Protein AF-A0A3B9PRB0-F1 (afdb_monomer)

pLDDT: mean 86.38, std 9.78, range [28.3, 97.81]

Foldseek 3Di:
DPDPDDLPVLCVLVLLLLLLLLLLLLLLLQLLLVLLCQPPNLVSSLVSNLLLLLLLLVLLLQCLLVLLLCLQADWLLVLLLVLLVLLLVLLVQLLVCLVVVHSVSNSVSSSSSSNSVSNNVNSSLVVLCQRNNDVCSVVNVVSSVLSSLVSNLNSLQCSLVQQLVVVVPDPSSVSSNVSSVVSSVSSVVSSVSSPSNDTGDRHDNDDDDPCSSVVLVVLLVVQCPPPQQNVLLVLLLCLLLLVLLVLSLLLQVLSVVDDPGRCSSNLSSLLSNLLSLLLSQLLVVLCVLQVLEQQQLLQLVLLVQLLVLLVQCLPDDSPDPSNSVSSSSNSNSSNSNNVSSVVSNQVVDDPVCNVSSVSSSVSSSSVSNNVSSVVSCCCCVVVVDHSSVSSVVSSVVSVVCSVVVCVVCVLSNVVSVLSVVCVQQEDEAEAPLVQPDPWAFEEEEEAAFFPCVVVSVCNHHRALEEEEDAVVLCVDPVSVVVCVSSVYHYAYPVDRVVSLVVLLVCRLVGHYYYDNQLPDHAQWLDGWQGHCSSLVSCVSSQHWYKQKYKPQSQVALGGCQLNDHNPDDAPDGSRYIYMYIFHTDGSVPDDSQVSSLRNLVSLLVVLLVVCPALVVLLVVLVCLLVVDQADWLEAEPVRDTDGSVNLQDDPDLPPDDPPSSVLSVLVVCCNPPRRPRRPLLSSLLVLCVSTNQLSDQKEKEDDDDPLLCSLCPPRVSSRSVWHWYADPNGIIMTDDPPPPDDYHYWAADADPFARGFAIQGDDDPPDDPLNHQHDPQFRGAGTTSWGWDADPNWIWIDHNGPIDTDRQWDADSGHTTHGPPD

Radius of gyration: 35.29 Å; Cα contacts (8 Å, |Δi|>4): 1413; chains: 1; bounding box: 82×64×98 Å

Mean predicted aligned error: 11.45 Å

Secondary structure (DSSP, 8-state):
----S-TTGGGHHHHHHHHHHHHHHHHHHHHHHHHHHHHH-HHHHHHHHHHHHHHHHHHHHHHHHHHHHHHHHS-HHHHHHHHHHHHHHHHHHHHHHHHTT-HHHHHHHHHHHHHHHHHHHHHHHHHHHHHH-HHHHHHHHHHHHHHHHHHHHHHHHHHHHHHHHHHTTS-HHHHHHHHHHHHHHHHHHHHHHHTTSPP------PPP-TTHHHHHHHHHHHHHH-TTTHHHHHHHHHHHHHHHHHHHHHHHHHHHHS-SSTTHHHHHHHHHHHHHHHHHHHHHHHHHHTTTS--TTHHHHHHHHHHHHHHHHHHS-TTSHHHHHHHHHHHHHHHHHHHHHHHHHHHSS-TTTHHHHHHHHHHHHHHHHHHHHHHHHIIIIIH---HHHHHHHHHHHHHHHHHHHHHHTHHHHHHHHHHHHHHHHEEEEEE-GGGS-SSS--EEEE---BTTHHHHHHHHSSS--EEEEEGGGGGSHHHHHHHHHHTPEEE-TT-HHHHHHHHHHHHHTT--EEEETTSS--SSSS--PPPTHHHHHHHHHTPPEEEEEEES-TTSTTB-GGG-SS-SPPSSSSEEEEEEE-PPBPTTT--HHHHHHHHHHHHHHHHHHHH--HHHHHHHHHHHHTT--SSEEEE-TT--EEETTGGG-TT-TTSS-TTHHHHHHHHHHHHHSHHHHSHHHHHHHHHHTTSSGGG-S-EEEPP--HHHHHHHTTHHHHHH---EEE-TTS-EEE--S-TTSPPEEE-EEEETTTEEEEE-PPPPTT--GGG-S--TTEEEEEPTT-EEEEETTEEEEE-SSS-EE-TTEEE-TTSEEEETT-

Nearest PDB structures (foldseek):
  8jhr-assembly1_A  TM=6.897E-01  e=4.314E-07  Homo sapiens
  7dla-assembly1_A  TM=7.027E-01  e=2.804E-06  Escherichia coli K-12
  7xq0-assembly1_A  TM=6.246E-01  e=1.168E-06  Homo sapiens
  7xtk-assembly1_A  TM=6.189E-01  e=3.561E-06  Homo sapiens
  4ja4-assembly1_A  TM=6.478E-01  e=1.617E-05  Escherichia coli K-12

Structure (mmCIF, N/CA/C/O backbone):
data_AF-A0A3B9PRB0-F1
#
_entry.id   AF-A0A3B9PRB0-F1
#
loop_
_atom_site.group_PDB
_atom_site.id
_atom_site.type_symbol
_atom_site.label_atom_id
_atom_site.label_alt_id
_atom_site.label_comp_id
_atom_site.label_asym_id
_atom_site.label_entity_id
_atom_site.label_seq_id
_atom_site.pdbx_PDB_ins_code
_atom_site.Cartn_x
_atom_site.Cartn_y
_atom_site.Cartn_z
_atom_site.occupancy
_atom_site.B_iso_or_equiv
_atom_site.auth_seq_id
_atom_site.auth_comp_id
_atom_site.auth_asym_id
_atom_site.auth_atom_id
_atom_site.pdbx_PDB_model_num
ATOM 1 N N . MET A 1 1 ? 24.143 -9.683 25.381 1.00 34.53 1 MET A N 1
ATOM 2 C CA . MET A 1 1 ? 23.170 -8.757 24.753 1.00 34.53 1 MET A CA 1
ATOM 3 C C . MET A 1 1 ? 23.879 -7.476 24.304 1.00 34.53 1 MET A C 1
ATOM 5 O O . MET A 1 1 ? 23.751 -6.448 24.950 1.00 34.53 1 MET A O 1
ATOM 9 N N . ILE A 1 2 ? 24.644 -7.521 23.209 1.00 28.30 2 ILE A N 1
ATOM 10 C CA . ILE A 1 2 ? 25.268 -6.332 22.604 1.00 28.30 2 ILE A CA 1
ATOM 11 C C . ILE A 1 2 ? 24.916 -6.351 21.106 1.00 28.30 2 ILE A C 1
ATOM 13 O O . ILE A 1 2 ? 25.123 -7.354 20.431 1.00 28.30 2 ILE A O 1
ATOM 17 N N . CYS A 1 3 ? 24.325 -5.253 20.624 1.00 32.78 3 CYS A N 1
ATOM 18 C CA . CYS A 1 3 ? 24.044 -4.915 19.220 1.00 32.78 3 CYS A CA 1
ATOM 19 C C . CYS A 1 3 ? 23.093 -5.812 18.390 1.00 32.78 3 CYS A C 1
ATOM 21 O O . CYS A 1 3 ? 23.468 -6.368 17.361 1.00 32.78 3 CYS A O 1
ATOM 23 N N . GLN A 1 4 ? 21.795 -5.807 18.723 1.00 41.81 4 GLN A N 1
ATOM 24 C CA . GLN A 1 4 ? 20.708 -6.088 17.758 1.00 41.81 4 GLN A CA 1
ATOM 25 C C . GLN A 1 4 ? 20.140 -4.815 17.085 1.00 41.81 4 GLN A C 1
ATOM 27 O O . GLN A 1 4 ? 19.097 -4.872 16.432 1.00 41.81 4 GLN A O 1
ATOM 32 N N . LYS A 1 5 ? 20.793 -3.652 17.235 1.00 45.88 5 LYS A N 1
ATOM 33 C CA . LYS A 1 5 ? 20.140 -2.355 16.995 1.00 45.88 5 LYS A CA 1
ATOM 34 C C . LYS A 1 5 ? 20.046 -1.857 15.548 1.00 45.88 5 LYS A C 1
ATOM 36 O O . LYS A 1 5 ? 19.224 -0.979 15.331 1.00 45.88 5 LYS A O 1
ATOM 41 N N . ASP A 1 6 ? 20.713 -2.441 14.545 1.00 58.91 6 ASP A N 1
ATOM 42 C CA . ASP A 1 6 ? 20.323 -2.147 13.153 1.00 58.91 6 ASP A CA 1
ATOM 43 C C . ASP A 1 6 ? 20.705 -3.228 12.122 1.00 58.91 6 ASP A C 1
ATOM 45 O O . ASP A 1 6 ? 21.776 -3.217 11.515 1.00 58.91 6 ASP A O 1
ATOM 49 N N . LYS A 1 7 ? 19.804 -4.196 11.896 1.00 70.44 7 LYS A N 1
ATOM 50 C CA . LYS A 1 7 ? 19.939 -5.166 10.789 1.00 70.44 7 LYS A CA 1
ATOM 51 C C . LYS A 1 7 ? 19.754 -4.515 9.408 1.00 70.44 7 LYS A C 1
ATOM 53 O O . LYS A 1 7 ? 20.190 -5.095 8.420 1.00 70.44 7 LYS A O 1
ATOM 58 N N . PHE A 1 8 ? 19.109 -3.346 9.323 1.00 78.19 8 PHE A N 1
ATOM 59 C CA . PHE A 1 8 ? 18.797 -2.683 8.054 1.00 78.19 8 PHE A CA 1
ATOM 60 C C . PHE A 1 8 ? 19.975 -1.834 7.555 1.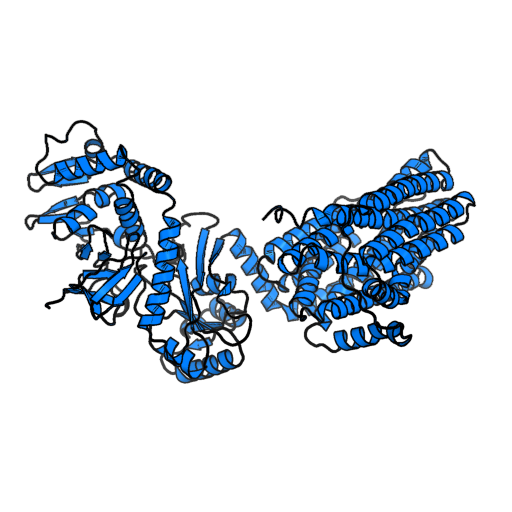00 78.19 8 PHE A C 1
ATOM 62 O O . PHE A 1 8 ? 20.275 -1.852 6.367 1.00 78.19 8 PHE A O 1
ATOM 69 N N . GLY A 1 9 ? 20.733 -1.194 8.449 1.00 81.75 9 GLY A N 1
ATOM 70 C CA . GLY A 1 9 ? 21.972 -0.494 8.073 1.00 81.75 9 GLY A CA 1
ATOM 71 C C . GLY A 1 9 ? 22.983 -1.381 7.322 1.00 81.75 9 GLY A C 1
ATOM 72 O O . GLY A 1 9 ? 23.705 -0.912 6.447 1.00 81.75 9 GLY A O 1
ATOM 73 N N . ARG A 1 10 ? 22.972 -2.698 7.574 1.00 86.00 10 ARG A N 1
ATOM 74 C CA . ARG A 1 10 ? 23.874 -3.673 6.930 1.00 86.00 10 ARG A CA 1
ATOM 75 C C . ARG A 1 10 ? 23.608 -3.915 5.440 1.00 86.00 10 ARG A C 1
ATOM 77 O O . ARG A 1 10 ? 24.475 -4.477 4.780 1.00 86.00 10 ARG A O 1
ATOM 84 N N . ILE A 1 11 ? 22.439 -3.531 4.914 1.00 89.75 11 ILE A N 1
ATOM 85 C CA . ILE A 1 11 ? 22.132 -3.661 3.477 1.00 89.75 11 ILE A CA 1
ATOM 86 C C . ILE A 1 11 ? 22.432 -2.388 2.679 1.00 89.75 11 ILE A C 1
ATOM 88 O O . ILE A 1 11 ? 22.443 -2.445 1.455 1.00 89.75 11 ILE A O 1
ATOM 92 N N . VAL A 1 12 ? 22.712 -1.255 3.334 1.00 91.88 12 VAL A N 1
ATOM 93 C CA . VAL A 1 12 ? 22.995 0.031 2.666 1.00 91.88 12 VAL A CA 1
ATOM 94 C C . VAL A 1 12 ? 24.123 -0.061 1.627 1.00 91.88 12 VAL A C 1
ATOM 96 O O . VAL A 1 12 ? 23.914 0.430 0.518 1.00 91.88 12 VAL A O 1
ATOM 99 N N . PRO A 1 13 ? 25.266 -0.728 1.893 1.00 92.88 13 PRO A N 1
ATOM 100 C CA . PRO A 1 13 ? 26.340 -0.819 0.903 1.00 92.88 13 PRO A CA 1
ATOM 101 C C . PRO A 1 13 ? 25.896 -1.542 -0.379 1.00 92.88 13 PRO A C 1
ATOM 103 O O . PRO A 1 13 ? 26.167 -1.085 -1.487 1.00 92.88 13 PRO A O 1
ATOM 106 N N . LEU A 1 14 ? 25.112 -2.616 -0.238 1.00 92.62 14 LEU A N 1
ATOM 107 C CA . LEU A 1 14 ? 24.511 -3.333 -1.364 1.00 92.62 14 LEU A CA 1
ATOM 108 C C . LEU A 1 14 ? 23.508 -2.462 -2.135 1.00 92.62 14 LEU A C 1
ATOM 110 O O . LEU A 1 14 ? 23.500 -2.476 -3.365 1.00 92.62 14 LEU A O 1
ATOM 114 N N . LEU A 1 15 ? 22.658 -1.716 -1.420 1.00 93.38 15 LEU A N 1
ATOM 115 C CA . LEU A 1 15 ? 21.678 -0.812 -2.027 1.00 93.38 15 LEU A CA 1
ATOM 116 C C . LEU A 1 15 ? 22.358 0.295 -2.842 1.00 93.38 15 LEU A C 1
ATOM 118 O O . LEU A 1 15 ? 21.872 0.631 -3.918 1.00 93.38 15 LEU A O 1
ATOM 122 N N . LEU A 1 16 ? 23.484 0.835 -2.374 1.00 94.31 16 LEU A N 1
ATOM 123 C CA . LEU A 1 16 ? 24.263 1.827 -3.117 1.00 94.31 16 LEU A CA 1
ATOM 124 C C . LEU A 1 16 ? 24.934 1.205 -4.347 1.00 94.31 16 LEU A C 1
ATOM 126 O O . LEU A 1 16 ? 24.736 1.693 -5.459 1.00 94.31 16 LEU A O 1
ATOM 130 N N . ALA A 1 17 ? 25.649 0.090 -4.171 1.00 94.31 17 ALA A N 1
ATOM 131 C CA . ALA A 1 17 ? 26.361 -0.584 -5.256 1.00 94.31 17 ALA A CA 1
ATOM 132 C C . ALA A 1 17 ? 25.423 -0.980 -6.412 1.00 94.31 17 ALA A C 1
ATOM 134 O O . ALA A 1 17 ? 25.687 -0.697 -7.579 1.00 94.31 17 ALA A O 1
ATOM 135 N N . GLN A 1 18 ? 24.263 -1.564 -6.105 1.00 92.81 18 GLN A N 1
ATOM 136 C CA . GLN A 1 18 ? 23.309 -1.965 -7.143 1.00 92.81 18 GLN A CA 1
ATOM 137 C C . GLN A 1 18 ? 22.649 -0.773 -7.857 1.00 92.81 18 GLN A C 1
ATOM 139 O O . GLN A 1 18 ? 22.254 -0.903 -9.012 1.00 92.81 18 GLN A O 1
ATOM 144 N N . THR A 1 19 ? 22.537 0.379 -7.188 1.00 95.19 19 THR A N 1
ATOM 145 C CA . THR A 1 19 ? 21.995 1.612 -7.780 1.00 95.19 19 THR A CA 1
ATOM 146 C C . THR A 1 19 ? 22.978 2.200 -8.781 1.00 95.19 19 THR A C 1
ATOM 148 O O . THR A 1 19 ? 22.584 2.520 -9.898 1.00 95.19 19 THR A O 1
ATOM 151 N N . LEU A 1 20 ? 24.264 2.262 -8.415 1.00 95.38 20 LEU A N 1
ATOM 152 C CA . LEU A 1 20 ? 25.345 2.647 -9.327 1.00 95.38 20 LEU A CA 1
ATOM 153 C C . LEU A 1 20 ? 25.470 1.667 -10.500 1.00 95.38 20 LEU A C 1
ATOM 155 O O . LEU A 1 20 ? 25.649 2.085 -11.638 1.00 95.38 20 LEU A O 1
ATOM 159 N N . GLY A 1 21 ? 25.306 0.367 -10.238 1.00 92.88 21 GLY A N 1
ATOM 160 C CA . GLY A 1 21 ? 25.281 -0.652 -11.285 1.00 92.88 21 GLY A CA 1
ATOM 161 C C . GLY A 1 21 ? 24.167 -0.398 -12.306 1.00 92.88 21 GLY A C 1
ATOM 162 O O . GLY A 1 21 ? 24.440 -0.299 -13.496 1.00 92.88 21 GLY A O 1
ATOM 163 N N . ALA A 1 22 ? 22.931 -0.201 -11.833 1.00 92.69 22 ALA A N 1
ATOM 164 C CA . ALA A 1 22 ? 21.788 0.111 -12.691 1.00 92.69 22 ALA A CA 1
ATOM 165 C C . ALA A 1 22 ? 21.946 1.447 -13.441 1.00 92.69 22 ALA A C 1
ATOM 167 O O . ALA A 1 22 ? 21.516 1.557 -14.589 1.00 92.69 22 ALA A O 1
ATOM 168 N N . PHE A 1 23 ? 22.573 2.445 -12.811 1.00 95.38 23 PHE A N 1
ATOM 169 C CA . PHE A 1 23 ? 22.914 3.717 -13.445 1.00 95.38 23 PHE A CA 1
ATOM 170 C C . PHE A 1 23 ? 23.847 3.517 -14.640 1.00 95.38 23 PHE A C 1
ATOM 172 O O . PHE A 1 23 ? 23.539 3.980 -15.735 1.00 95.38 23 PHE A O 1
ATOM 179 N N . ASN A 1 24 ? 24.946 2.785 -14.453 1.00 95.12 24 ASN A N 1
ATOM 180 C CA . ASN A 1 24 ? 25.941 2.566 -15.502 1.00 95.12 24 ASN A CA 1
ATOM 181 C C . ASN A 1 24 ? 25.345 1.850 -16.720 1.00 95.12 24 ASN A C 1
ATOM 183 O O . ASN A 1 24 ? 25.541 2.299 -17.847 1.00 95.12 24 ASN A O 1
ATOM 187 N N . ASP A 1 25 ? 24.572 0.784 -16.495 1.00 91.31 25 ASP A N 1
ATOM 188 C CA . ASP A 1 25 ? 23.936 0.015 -17.570 1.00 91.31 25 ASP A CA 1
ATOM 189 C C . ASP A 1 25 ? 23.034 0.906 -18.438 1.00 91.31 25 ASP A C 1
ATOM 191 O O . ASP A 1 25 ? 23.064 0.841 -19.669 1.00 91.31 25 ASP A O 1
ATOM 195 N N . ASN A 1 26 ? 22.259 1.789 -17.802 1.00 91.88 26 ASN A N 1
ATOM 196 C CA . ASN A 1 26 ? 21.325 2.660 -18.511 1.00 91.88 26 ASN A CA 1
ATOM 197 C C . ASN A 1 26 ? 21.993 3.895 -19.115 1.00 91.88 26 ASN A C 1
ATOM 199 O O . ASN A 1 26 ? 21.524 4.374 -20.143 1.00 91.88 26 ASN A O 1
ATOM 203 N N . ALA A 1 27 ? 23.104 4.368 -18.548 1.00 94.75 27 ALA A N 1
ATOM 204 C CA . ALA A 1 27 ? 23.912 5.415 -19.161 1.00 94.75 27 ALA A CA 1
ATOM 205 C C . ALA A 1 27 ? 24.506 4.945 -20.495 1.00 94.75 27 ALA A C 1
ATOM 207 O O . ALA A 1 27 ? 24.371 5.650 -21.494 1.00 94.75 27 ALA A O 1
ATOM 208 N N . VAL A 1 28 ? 25.076 3.729 -20.546 1.00 94.25 28 VAL A N 1
ATOM 209 C CA . VAL A 1 28 ? 25.581 3.145 -21.805 1.00 94.25 28 VAL A CA 1
ATOM 210 C C . VAL A 1 28 ? 24.458 2.958 -22.815 1.00 94.25 28 VAL A C 1
ATOM 212 O O . VAL A 1 28 ? 24.592 3.359 -23.971 1.00 94.25 28 VAL A O 1
ATOM 215 N N . LYS A 1 29 ? 23.326 2.400 -22.369 1.00 91.69 29 LYS A N 1
ATOM 216 C CA . LYS A 1 29 ? 22.148 2.216 -23.222 1.00 91.69 29 LYS A CA 1
ATOM 217 C C . LYS A 1 29 ? 21.666 3.535 -23.836 1.00 91.69 29 LYS A C 1
ATOM 219 O O . LYS A 1 29 ? 21.218 3.541 -24.975 1.00 91.69 29 LYS A O 1
ATOM 224 N N . ALA A 1 30 ? 21.765 4.630 -23.089 1.00 91.31 30 ALA A N 1
ATOM 225 C CA . ALA A 1 30 ? 21.296 5.939 -23.505 1.00 91.31 30 ALA A CA 1
ATOM 226 C C . ALA A 1 30 ? 22.215 6.631 -24.527 1.00 91.31 30 ALA A C 1
ATOM 228 O O . ALA A 1 30 ? 21.728 7.158 -25.529 1.00 91.31 30 ALA A O 1
ATOM 229 N N . PHE A 1 31 ? 23.535 6.646 -24.322 1.00 92.56 31 PHE A N 1
ATOM 230 C CA . PHE A 1 31 ? 24.411 7.395 -25.233 1.00 92.56 31 PHE A CA 1
ATOM 231 C C . PHE A 1 31 ? 24.732 6.640 -26.534 1.00 92.56 31 PHE A C 1
ATOM 233 O O . PHE A 1 31 ? 24.989 7.286 -27.546 1.00 92.56 31 PHE A O 1
ATOM 240 N N . LEU A 1 32 ? 24.713 5.297 -26.550 1.00 92.31 32 LEU A N 1
ATOM 241 C CA . LEU A 1 32 ? 25.085 4.512 -27.741 1.00 92.31 32 LEU A CA 1
ATOM 242 C C . LEU A 1 32 ? 24.214 4.807 -28.982 1.00 92.31 32 LEU A C 1
ATOM 244 O O . LEU A 1 32 ? 24.788 5.002 -30.055 1.00 92.31 32 LEU A O 1
ATOM 248 N N . PRO A 1 33 ? 22.871 4.891 -28.887 1.00 90.44 33 PRO A N 1
ATOM 249 C CA . PRO A 1 33 ? 22.036 5.287 -30.021 1.00 90.44 33 PRO A CA 1
ATOM 250 C C . PRO A 1 33 ? 22.339 6.700 -30.516 1.00 90.44 33 PRO A C 1
ATOM 252 O O . PRO A 1 33 ? 22.387 6.927 -31.720 1.00 90.44 33 PRO A O 1
ATOM 255 N N . VAL A 1 34 ? 22.588 7.643 -29.602 1.00 88.75 34 VAL A N 1
ATOM 256 C CA . VAL A 1 34 ? 22.885 9.041 -29.954 1.00 88.75 34 VAL A CA 1
ATOM 257 C C . VAL A 1 34 ? 24.247 9.150 -30.646 1.00 88.75 34 VAL A C 1
ATOM 259 O O . VAL A 1 34 ? 24.384 9.863 -31.637 1.00 88.75 34 VAL A O 1
ATOM 262 N N . LEU A 1 35 ? 25.238 8.378 -30.191 1.00 91.44 35 LEU A N 1
ATOM 263 C CA . LEU A 1 35 ? 26.534 8.244 -30.854 1.00 91.44 35 LEU A CA 1
ATOM 264 C C . LEU A 1 35 ? 26.391 7.698 -32.279 1.00 91.44 35 LEU A C 1
ATOM 266 O O . LEU A 1 35 ? 27.028 8.212 -33.198 1.00 91.44 35 LEU A O 1
ATOM 270 N N . ALA A 1 36 ? 25.552 6.678 -32.469 1.00 89.75 36 ALA A N 1
ATOM 271 C CA . ALA A 1 36 ? 25.268 6.141 -33.794 1.00 89.75 36 ALA A CA 1
ATOM 272 C C . ALA A 1 36 ? 24.604 7.195 -34.688 1.00 89.75 36 ALA A C 1
ATOM 274 O O . ALA A 1 36 ? 25.077 7.436 -35.796 1.00 89.75 36 ALA A O 1
ATOM 275 N N . ALA A 1 37 ? 23.595 7.897 -34.160 1.00 86.69 37 ALA A N 1
ATOM 276 C CA . ALA A 1 37 ? 22.911 8.991 -34.844 1.00 86.69 37 ALA A CA 1
ATOM 277 C C . ALA A 1 37 ? 23.883 10.064 -35.349 1.00 86.69 37 ALA A C 1
ATOM 279 O O . ALA A 1 37 ? 23.753 10.538 -36.477 1.00 86.69 37 ALA A O 1
ATOM 280 N N . PHE A 1 38 ? 24.860 10.426 -34.513 1.00 86.50 38 PHE A N 1
ATOM 281 C CA . PHE A 1 38 ? 25.839 11.469 -34.803 1.00 86.50 38 PHE A CA 1
ATOM 282 C C . PHE A 1 38 ? 26.753 11.123 -35.989 1.00 86.50 38 PHE A C 1
ATOM 284 O O . PHE A 1 38 ? 27.056 12.000 -36.792 1.00 86.50 38 PHE A O 1
ATOM 291 N N . TYR A 1 39 ? 27.184 9.863 -36.123 1.00 87.31 39 TYR A N 1
ATOM 292 C CA . TYR A 1 39 ? 28.124 9.448 -37.177 1.00 87.31 39 TYR A CA 1
ATOM 293 C C . TYR A 1 39 ? 27.464 8.827 -38.409 1.00 87.31 39 TYR A C 1
ATOM 295 O O . TYR A 1 39 ? 27.972 8.987 -39.516 1.00 87.31 39 TYR A O 1
ATOM 303 N N . PHE A 1 40 ? 26.363 8.101 -38.226 1.00 86.69 40 PHE A N 1
ATOM 304 C CA . PHE A 1 40 ? 25.744 7.280 -39.270 1.00 86.69 40 PHE A CA 1
ATOM 305 C C . PHE A 1 40 ? 24.298 7.702 -39.578 1.00 86.69 40 PHE A C 1
ATOM 307 O O . PHE A 1 40 ? 23.609 7.040 -40.351 1.00 86.69 40 PHE A O 1
ATOM 314 N N . GLY A 1 41 ? 23.830 8.812 -38.998 1.00 82.88 41 GLY A N 1
ATOM 315 C CA . GLY A 1 41 ? 22.511 9.385 -39.260 1.00 82.88 41 GLY A CA 1
ATOM 316 C C . GLY A 1 41 ? 21.375 8.724 -38.475 1.00 82.88 41 GLY A C 1
ATOM 317 O O . GLY A 1 41 ? 21.551 7.713 -37.793 1.00 82.88 41 GLY A O 1
ATOM 318 N N . LYS A 1 42 ? 20.176 9.311 -38.571 1.00 77.12 42 LYS A N 1
ATOM 319 C CA . LYS A 1 42 ? 19.007 8.947 -37.746 1.00 77.12 42 LYS A CA 1
ATOM 320 C C . LYS A 1 42 ? 18.572 7.484 -37.890 1.00 77.12 42 LYS A C 1
ATOM 322 O O . LYS A 1 42 ? 18.194 6.877 -36.900 1.00 77.12 42 LYS A O 1
ATOM 327 N N . GLU A 1 43 ? 18.682 6.885 -39.073 1.00 79.38 43 GLU A N 1
ATOM 328 C CA . GLU A 1 43 ? 18.298 5.475 -39.269 1.00 79.38 43 GLU A CA 1
ATOM 329 C C . GLU A 1 43 ? 19.142 4.511 -38.420 1.00 79.38 43 GLU A C 1
ATOM 331 O O . GLU A 1 43 ? 18.631 3.543 -37.854 1.00 79.38 43 GLU A O 1
ATOM 336 N N . SER A 1 44 ? 20.435 4.807 -38.267 1.00 84.31 44 SER A N 1
ATOM 337 C CA . SER A 1 44 ? 21.334 4.008 -37.432 1.00 84.31 44 SER A CA 1
ATOM 338 C C . SER A 1 44 ? 21.017 4.122 -35.935 1.00 84.31 44 SER A C 1
ATOM 340 O O . SER A 1 44 ? 21.241 3.171 -35.187 1.00 84.31 44 SER A O 1
ATOM 342 N N . MET A 1 45 ? 20.457 5.255 -35.494 1.00 86.38 45 MET A N 1
ATOM 343 C CA . MET A 1 45 ? 20.044 5.488 -34.108 1.00 86.38 45 MET A CA 1
ATOM 344 C C . MET A 1 45 ? 18.994 4.470 -33.683 1.00 86.38 45 MET A C 1
ATOM 346 O O . MET A 1 45 ? 19.144 3.825 -32.645 1.00 86.38 45 MET A O 1
ATOM 350 N N . ASP A 1 46 ? 17.966 4.289 -34.511 1.00 86.12 46 ASP A N 1
ATOM 351 C CA . ASP A 1 46 ? 16.876 3.359 -34.239 1.00 86.12 46 ASP A CA 1
ATOM 352 C C . ASP A 1 46 ? 17.377 1.916 -34.228 1.00 86.12 46 ASP A C 1
ATOM 354 O O . ASP A 1 46 ? 17.097 1.179 -33.282 1.00 86.12 46 ASP A O 1
ATOM 358 N N . GLN A 1 47 ? 18.196 1.528 -35.209 1.00 90.12 47 GLN A N 1
ATOM 359 C CA . GLN A 1 47 ? 18.791 0.189 -35.249 1.00 90.12 47 GLN A CA 1
ATOM 360 C C . GLN A 1 47 ? 19.632 -0.098 -34.000 1.00 90.12 47 GLN A C 1
ATOM 362 O O . GLN A 1 47 ? 19.508 -1.159 -33.387 1.00 90.12 47 GLN A O 1
ATOM 367 N N . ILE A 1 48 ? 20.472 0.847 -33.578 1.00 91.50 48 ILE A N 1
ATOM 368 C CA . ILE A 1 48 ? 21.331 0.674 -32.403 1.00 91.50 48 ILE A CA 1
ATOM 369 C C . ILE A 1 48 ? 20.517 0.684 -31.113 1.00 91.50 48 ILE A C 1
ATOM 371 O O . ILE A 1 48 ? 20.803 -0.105 -30.215 1.00 91.50 48 ILE A O 1
ATOM 375 N N . ASN A 1 49 ? 19.461 1.491 -31.030 1.00 91.00 49 ASN A N 1
ATOM 376 C CA . ASN A 1 49 ? 18.531 1.479 -29.904 1.00 91.00 49 ASN A CA 1
ATOM 377 C C . ASN A 1 49 ? 17.774 0.143 -29.782 1.00 91.00 49 ASN A C 1
ATOM 379 O O . ASN A 1 49 ? 17.622 -0.403 -28.682 1.00 91.00 49 ASN A O 1
ATOM 383 N N . GLN A 1 50 ? 17.350 -0.422 -30.915 1.00 92.56 50 GLN A N 1
ATOM 384 C CA . GLN A 1 50 ? 16.716 -1.738 -31.006 1.00 92.56 50 GLN A CA 1
ATOM 385 C C . GLN A 1 50 ? 17.678 -2.842 -30.555 1.00 92.56 50 GLN A C 1
ATOM 387 O O . GLN A 1 50 ? 17.341 -3.625 -29.661 1.00 92.56 50 GLN A O 1
ATOM 392 N N . TRP A 1 51 ? 18.900 -2.871 -31.100 1.00 93.06 51 TRP A N 1
ATOM 393 C CA . TRP A 1 51 ? 19.922 -3.847 -30.718 1.00 93.06 51 TRP A CA 1
ATOM 394 C C . TRP A 1 51 ? 20.328 -3.718 -29.254 1.00 93.06 51 TRP A C 1
ATOM 396 O O . TRP A 1 51 ? 20.346 -4.723 -28.549 1.00 93.06 51 TRP A O 1
ATOM 406 N N . ALA A 1 52 ? 20.583 -2.508 -28.754 1.00 91.31 52 ALA A N 1
ATOM 407 C CA . ALA A 1 52 ? 20.887 -2.287 -27.343 1.00 91.31 52 ALA A CA 1
ATOM 408 C C . ALA A 1 52 ? 19.738 -2.777 -26.444 1.00 91.31 52 ALA A C 1
ATOM 410 O O . ALA A 1 52 ? 19.968 -3.436 -25.433 1.00 91.31 52 ALA A O 1
ATOM 411 N N . SER A 1 53 ? 18.481 -2.542 -26.825 1.00 91.69 53 SER A N 1
ATOM 412 C CA . SER A 1 53 ? 17.332 -3.039 -26.059 1.00 91.69 53 SER A CA 1
ATOM 413 C C . SER A 1 53 ? 17.211 -4.569 -26.081 1.00 91.69 53 SER A C 1
ATOM 415 O O . SER A 1 53 ? 16.916 -5.160 -25.042 1.00 91.69 53 SER A O 1
ATOM 417 N N . LEU A 1 54 ? 17.507 -5.230 -27.207 1.00 93.88 54 LEU A N 1
ATOM 418 C CA . LEU A 1 54 ? 17.551 -6.696 -27.292 1.00 93.88 54 LEU A CA 1
ATOM 419 C C . LEU A 1 54 ? 18.713 -7.294 -26.492 1.00 93.88 54 LEU A C 1
ATOM 421 O O . LEU A 1 54 ? 18.513 -8.256 -25.751 1.00 93.88 54 LEU A O 1
ATOM 425 N N . LEU A 1 55 ? 19.913 -6.719 -26.602 1.00 93.38 55 LEU A N 1
ATOM 426 C CA . LEU A 1 55 ? 21.114 -7.184 -25.901 1.00 93.38 55 LEU A CA 1
ATOM 427 C C . LEU A 1 55 ? 21.009 -7.016 -24.381 1.00 93.38 55 LEU A C 1
ATOM 429 O O . LEU A 1 55 ? 21.648 -7.772 -23.653 1.00 93.38 55 LEU A O 1
ATOM 433 N N . LEU A 1 56 ? 20.172 -6.089 -23.905 1.00 89.25 56 LEU A N 1
ATOM 434 C CA . LEU A 1 56 ? 19.838 -5.969 -22.487 1.00 89.25 56 LEU A CA 1
ATOM 435 C C . LEU A 1 56 ? 18.969 -7.136 -21.996 1.00 89.25 56 LEU A C 1
ATOM 437 O O . LEU A 1 56 ? 19.187 -7.650 -20.903 1.00 89.25 56 LEU A O 1
ATOM 441 N N . ILE A 1 57 ? 17.982 -7.553 -22.792 1.00 91.62 57 ILE A N 1
ATOM 442 C CA . ILE A 1 57 ? 16.971 -8.552 -22.411 1.00 91.62 57 ILE A CA 1
ATOM 443 C C . ILE A 1 57 ? 17.477 -9.985 -22.604 1.00 91.62 57 ILE A C 1
ATOM 445 O O . ILE A 1 57 ? 17.229 -10.864 -21.774 1.00 91.62 57 ILE A O 1
ATOM 449 N N . LEU A 1 58 ? 18.191 -10.232 -23.701 1.00 93.06 58 LEU A N 1
ATOM 450 C CA . LEU A 1 58 ? 18.573 -11.570 -24.139 1.00 93.06 58 LEU A CA 1
ATOM 451 C C . LEU A 1 58 ? 19.349 -12.364 -23.066 1.00 93.06 58 LEU A C 1
ATOM 453 O O . LEU A 1 58 ? 18.979 -13.516 -22.817 1.00 93.06 58 LEU A O 1
ATOM 457 N N . PRO A 1 59 ? 20.340 -11.793 -22.350 1.00 93.88 59 PRO A N 1
ATOM 458 C CA . PRO A 1 59 ? 21.024 -12.505 -21.274 1.00 93.88 59 PRO A CA 1
ATOM 459 C C . PRO A 1 59 ? 20.097 -12.953 -20.140 1.00 93.88 59 PRO A C 1
ATOM 461 O O . PRO A 1 59 ? 20.276 -14.052 -19.619 1.00 93.88 59 PRO A O 1
ATOM 464 N N . PHE A 1 60 ? 19.068 -12.171 -19.796 1.00 90.38 60 PHE A N 1
ATOM 465 C CA . PHE A 1 60 ? 18.100 -12.555 -18.765 1.00 90.38 60 PHE A CA 1
ATOM 466 C C . PHE A 1 60 ? 17.229 -13.738 -19.193 1.00 90.38 60 PHE A C 1
ATOM 468 O O . PHE A 1 60 ? 16.794 -14.505 -18.339 1.00 90.38 60 PHE A O 1
ATOM 475 N N . ILE A 1 61 ? 16.987 -13.925 -20.491 1.00 91.75 61 ILE A N 1
ATOM 476 C CA . ILE A 1 61 ? 16.280 -15.107 -20.999 1.00 91.75 61 ILE A CA 1
ATOM 477 C C . ILE A 1 61 ? 17.220 -16.318 -20.985 1.00 91.75 61 ILE A C 1
ATOM 479 O O . ILE A 1 61 ? 16.861 -17.370 -20.465 1.00 91.75 61 ILE A O 1
ATOM 483 N N . LEU A 1 62 ? 18.440 -16.166 -21.507 1.00 90.94 62 LEU A N 1
ATOM 484 C CA . LEU A 1 62 ? 19.371 -17.281 -21.709 1.00 90.94 62 LEU A CA 1
ATOM 485 C C . LEU A 1 62 ? 20.033 -17.767 -20.412 1.00 90.94 62 LEU A C 1
ATOM 487 O O . LEU A 1 62 ? 20.167 -18.969 -20.184 1.00 90.94 62 LEU A O 1
ATOM 491 N N . PHE A 1 63 ? 20.458 -16.840 -19.552 1.00 91.94 63 PHE A N 1
ATOM 492 C CA . PHE A 1 63 ? 21.345 -17.134 -18.427 1.00 91.94 63 PHE A CA 1
ATOM 493 C C . PHE A 1 63 ? 20.682 -17.013 -17.053 1.00 91.94 63 PHE A C 1
ATOM 495 O O . PHE A 1 63 ? 21.313 -17.385 -16.066 1.00 91.94 63 PHE A O 1
ATOM 502 N N . ALA A 1 64 ? 19.421 -16.573 -16.933 1.00 88.44 64 ALA A N 1
ATOM 503 C CA . ALA A 1 64 ? 18.773 -16.447 -15.620 1.00 88.44 64 ALA A CA 1
ATOM 504 C C . ALA A 1 64 ? 18.733 -17.752 -14.792 1.00 88.44 64 ALA A C 1
ATOM 506 O O . ALA A 1 64 ? 19.008 -17.677 -13.592 1.00 88.44 64 ALA A O 1
ATOM 507 N N . PRO A 1 65 ? 18.462 -18.952 -15.355 1.00 88.06 65 PRO A N 1
ATOM 508 C CA . PRO A 1 65 ? 18.541 -20.201 -14.585 1.00 88.06 65 PRO A CA 1
ATOM 509 C C . PRO A 1 65 ? 19.944 -20.505 -14.087 1.00 88.06 65 PRO A C 1
ATOM 511 O O . PRO A 1 65 ? 20.122 -20.937 -12.949 1.00 88.06 65 PRO A O 1
ATOM 514 N N . LEU A 1 66 ? 20.943 -20.264 -14.938 1.00 89.94 66 LEU A N 1
ATOM 515 C CA . LEU A 1 66 ? 22.343 -20.462 -14.594 1.00 89.94 66 LEU A CA 1
ATOM 516 C C . LEU A 1 66 ? 22.759 -19.490 -13.484 1.00 89.94 66 LEU A C 1
ATOM 518 O O . LEU A 1 66 ? 23.362 -19.907 -12.501 1.00 89.94 66 LEU A O 1
ATOM 522 N N . ALA A 1 67 ? 22.368 -18.223 -13.595 1.00 90.00 67 ALA A N 1
ATOM 523 C CA . ALA A 1 67 ? 22.574 -17.203 -12.576 1.00 90.00 67 ALA A CA 1
ATOM 524 C C . ALA A 1 67 ? 21.909 -17.568 -11.239 1.00 90.00 67 ALA A C 1
ATOM 526 O O . ALA A 1 67 ? 22.537 -17.442 -10.187 1.00 90.00 67 ALA A O 1
ATOM 527 N N . GLY A 1 68 ? 20.667 -18.065 -11.270 1.00 86.88 68 GLY A N 1
ATOM 528 C CA . GLY A 1 68 ? 19.963 -18.560 -10.085 1.00 86.88 68 GLY A CA 1
ATOM 529 C C . GLY A 1 68 ? 20.716 -19.711 -9.418 1.00 86.88 68 GLY A C 1
ATOM 530 O O . GLY A 1 68 ? 21.009 -19.655 -8.226 1.00 86.88 68 GLY A O 1
ATOM 531 N N . TRP A 1 69 ? 21.141 -20.699 -10.206 1.00 86.75 69 TRP A N 1
ATOM 532 C CA . TRP A 1 69 ? 21.937 -21.822 -9.714 1.00 86.75 69 TRP A CA 1
ATOM 533 C C . TRP A 1 69 ? 23.284 -21.393 -9.117 1.00 86.75 69 TRP A C 1
ATOM 535 O O . TRP A 1 69 ? 23.665 -21.870 -8.049 1.00 86.75 69 TRP A O 1
ATOM 545 N N . VAL A 1 70 ? 23.999 -20.469 -9.769 1.00 89.06 70 VAL A N 1
ATOM 546 C CA . VAL A 1 70 ? 25.256 -19.901 -9.253 1.00 89.06 70 VAL A CA 1
ATOM 547 C C . VAL A 1 70 ? 25.014 -19.182 -7.922 1.00 89.06 70 VAL A C 1
ATOM 549 O O . VAL A 1 70 ? 25.777 -19.381 -6.975 1.00 89.06 70 VAL A O 1
ATOM 552 N N . SER A 1 71 ? 23.936 -18.401 -7.821 1.00 86.25 71 SER A N 1
ATOM 553 C CA . SER A 1 71 ? 23.529 -17.705 -6.594 1.00 86.25 71 SER A CA 1
ATOM 554 C C . SER A 1 71 ? 23.176 -18.659 -5.445 1.00 86.25 71 SER A C 1
ATOM 556 O O . SER A 1 71 ? 23.401 -18.326 -4.281 1.00 86.25 71 SER A O 1
ATOM 558 N N . ASP A 1 72 ? 22.640 -19.840 -5.749 1.00 84.38 72 ASP A N 1
ATOM 559 C CA . ASP A 1 72 ? 22.285 -20.844 -4.740 1.00 84.38 72 ASP A CA 1
ATOM 560 C C . ASP A 1 72 ? 23.477 -21.719 -4.319 1.00 84.38 72 ASP A C 1
ATOM 562 O O . ASP A 1 72 ? 23.547 -22.175 -3.171 1.00 84.38 72 ASP A O 1
ATOM 566 N N . ARG A 1 73 ? 24.431 -21.945 -5.233 1.00 84.31 73 ARG A N 1
ATOM 567 C CA . ARG A 1 73 ? 25.624 -22.774 -5.004 1.00 84.31 73 ARG A CA 1
ATOM 568 C C . ARG A 1 73 ? 26.748 -22.031 -4.291 1.00 84.31 73 ARG A C 1
ATOM 570 O O . ARG A 1 73 ? 27.438 -22.619 -3.460 1.00 84.31 73 ARG A O 1
ATOM 577 N N . PHE A 1 74 ? 26.983 -20.772 -4.642 1.00 87.25 74 PHE A N 1
ATOM 578 C CA . PHE A 1 74 ? 28.072 -19.971 -4.087 1.00 87.25 74 PHE A CA 1
ATOM 579 C C . PHE A 1 74 ? 27.541 -18.947 -3.078 1.00 87.25 74 PHE A C 1
ATOM 581 O O . PHE A 1 74 ? 26.364 -18.603 -3.071 1.00 87.25 74 PHE A O 1
ATOM 588 N N . SER A 1 75 ? 28.410 -18.434 -2.199 1.00 88.56 75 SER A N 1
ATOM 589 C CA . SER A 1 75 ? 28.003 -17.370 -1.269 1.00 88.56 75 SER A CA 1
ATOM 590 C C . SER A 1 75 ? 27.521 -16.146 -2.051 1.00 88.56 75 SER A C 1
ATOM 592 O O . SER A 1 75 ? 28.249 -15.646 -2.912 1.00 88.56 75 SER A O 1
ATOM 594 N N . LYS A 1 76 ? 26.332 -15.625 -1.715 1.00 88.38 76 LYS A N 1
ATOM 595 C CA . LYS A 1 76 ? 25.722 -14.488 -2.423 1.00 88.38 76 LYS A CA 1
ATOM 596 C C . LYS A 1 76 ? 26.632 -13.264 -2.426 1.00 88.38 76 LYS A C 1
ATOM 598 O O . LYS A 1 76 ? 26.759 -12.612 -3.454 1.00 88.38 76 LYS A O 1
ATOM 603 N N . ARG A 1 77 ? 27.360 -13.015 -1.330 1.00 90.31 77 ARG A N 1
ATOM 604 C CA . ARG A 1 77 ? 28.388 -11.960 -1.267 1.00 90.31 77 ARG A CA 1
ATOM 605 C C . ARG A 1 77 ? 29.447 -12.125 -2.361 1.00 90.31 77 ARG A C 1
ATOM 607 O O . ARG A 1 77 ? 29.810 -11.145 -3.003 1.00 90.31 77 ARG A O 1
ATOM 614 N N . ARG A 1 78 ? 29.941 -13.351 -2.578 1.00 91.19 78 ARG A N 1
ATOM 615 C CA . ARG A 1 78 ? 30.948 -13.641 -3.610 1.00 91.19 78 ARG A CA 1
ATOM 616 C C . ARG A 1 78 ? 30.364 -13.458 -5.007 1.00 91.19 78 ARG A C 1
ATOM 618 O O . ARG A 1 78 ? 31.009 -12.826 -5.830 1.00 91.19 78 ARG A O 1
ATOM 625 N N . VAL A 1 79 ? 29.154 -13.958 -5.258 1.00 92.50 79 VAL A N 1
ATOM 626 C CA . VAL A 1 79 ? 28.485 -13.808 -6.564 1.00 92.50 79 VAL A CA 1
ATOM 627 C C . VAL A 1 79 ? 28.261 -12.332 -6.898 1.00 92.50 79 VAL A C 1
ATOM 629 O O . VAL A 1 79 ? 28.597 -11.905 -7.999 1.00 92.50 79 VAL A O 1
ATOM 632 N N . ILE A 1 80 ? 27.783 -11.536 -5.936 1.00 93.25 80 ILE A N 1
ATOM 633 C CA . ILE A 1 80 ? 27.616 -10.082 -6.085 1.00 93.25 80 ILE A CA 1
ATOM 634 C C . ILE A 1 80 ? 28.968 -9.410 -6.348 1.00 93.25 80 ILE A C 1
ATOM 636 O O . ILE A 1 80 ? 29.087 -8.652 -7.303 1.00 93.25 80 ILE A O 1
ATOM 640 N N . GLY A 1 81 ? 29.995 -9.709 -5.545 1.00 94.38 81 GLY A N 1
ATOM 641 C CA . GLY A 1 81 ? 31.323 -9.108 -5.697 1.00 94.38 81 GLY A CA 1
ATOM 642 C C . GLY A 1 81 ? 31.986 -9.420 -7.041 1.00 94.38 81 GLY A C 1
ATOM 643 O O . GLY A 1 81 ? 32.534 -8.516 -7.665 1.00 94.38 81 GLY A O 1
ATOM 644 N N . VAL A 1 82 ? 31.898 -10.670 -7.511 1.00 95.06 82 VAL A N 1
ATOM 645 C CA . VAL A 1 82 ? 32.405 -11.071 -8.834 1.00 95.06 82 VAL A CA 1
ATOM 646 C C . VAL A 1 82 ? 31.597 -10.409 -9.943 1.00 95.06 82 VAL A C 1
ATOM 648 O O . VAL A 1 82 ? 32.194 -9.888 -10.872 1.00 95.06 82 VAL A O 1
ATOM 651 N N . SER A 1 83 ? 30.267 -10.358 -9.827 1.00 95.56 83 SER A N 1
ATOM 652 C CA . SER A 1 83 ? 29.425 -9.693 -10.831 1.00 95.56 83 SER A CA 1
ATOM 653 C C . SER A 1 83 ? 29.773 -8.204 -10.941 1.00 95.56 83 SER A C 1
ATOM 655 O O . SER A 1 83 ? 30.034 -7.721 -12.032 1.00 95.56 83 SER A O 1
ATOM 657 N N . LEU A 1 84 ? 29.880 -7.480 -9.824 1.00 95.06 84 LEU A N 1
ATOM 658 C CA . LEU A 1 84 ? 30.278 -6.066 -9.844 1.00 95.06 84 LEU A CA 1
ATOM 659 C C . LEU A 1 84 ? 31.694 -5.859 -10.408 1.00 95.06 84 LEU A C 1
ATOM 661 O O . LEU A 1 84 ? 31.938 -4.879 -11.100 1.00 95.06 84 LEU A O 1
ATOM 665 N N . PHE A 1 85 ? 32.620 -6.792 -10.176 1.00 96.12 85 PHE A N 1
ATOM 666 C CA . PHE A 1 85 ? 33.939 -6.740 -10.808 1.00 96.12 85 PHE A CA 1
ATOM 667 C C . PHE A 1 85 ? 33.871 -7.004 -12.320 1.00 96.12 85 PHE A C 1
ATOM 669 O O . PHE A 1 85 ? 34.503 -6.301 -13.102 1.00 96.12 85 PHE A O 1
ATOM 676 N N . SER A 1 86 ? 33.066 -7.974 -12.763 1.00 96.19 86 SER A N 1
ATOM 677 C CA . SER A 1 86 ? 32.828 -8.233 -14.187 1.00 96.19 86 SER A CA 1
ATOM 678 C C . SER A 1 86 ? 32.231 -7.021 -14.911 1.00 96.19 86 SER A C 1
ATOM 680 O O . SER A 1 86 ? 32.454 -6.878 -16.111 1.00 96.19 86 SER A O 1
ATOM 682 N N . GLN A 1 87 ? 31.545 -6.121 -14.193 1.00 95.69 87 GLN A N 1
ATOM 683 C CA . GLN A 1 87 ? 31.067 -4.849 -14.738 1.00 95.69 87 GLN A CA 1
ATOM 684 C C . GLN A 1 87 ? 32.228 -3.977 -15.239 1.00 95.69 87 GLN A C 1
ATOM 686 O O . GLN A 1 87 ? 32.145 -3.410 -16.326 1.00 95.69 87 GLN A O 1
ATOM 691 N N . LEU A 1 88 ? 33.340 -3.919 -14.495 1.00 96.69 88 LEU A N 1
ATOM 692 C CA . LEU A 1 88 ? 34.548 -3.187 -14.897 1.00 96.69 88 LEU A CA 1
ATOM 693 C C . LEU A 1 88 ? 35.155 -3.759 -16.179 1.00 96.69 88 LEU A C 1
ATOM 695 O O . LEU A 1 88 ? 35.564 -3.002 -17.054 1.00 96.69 88 LEU A O 1
ATOM 699 N N . LEU A 1 89 ? 35.178 -5.088 -16.309 1.00 96.69 89 LEU A N 1
ATOM 700 C CA . LEU A 1 89 ? 35.688 -5.755 -17.508 1.00 96.69 89 LEU A CA 1
ATOM 701 C C . LEU A 1 89 ? 34.808 -5.461 -18.728 1.00 96.69 89 LEU A C 1
ATOM 703 O O . LEU A 1 89 ? 35.326 -5.144 -19.794 1.00 96.69 89 LEU A O 1
ATOM 707 N N . ALA A 1 90 ? 33.485 -5.516 -18.569 1.00 97.00 90 ALA A N 1
ATOM 708 C CA . ALA A 1 90 ? 32.551 -5.185 -19.642 1.00 97.00 90 ALA A CA 1
ATOM 709 C C . ALA A 1 90 ? 32.690 -3.719 -20.088 1.00 97.00 90 ALA A C 1
ATOM 711 O O . ALA A 1 90 ? 32.772 -3.442 -21.284 1.00 97.00 90 ALA A O 1
ATOM 712 N N . LEU A 1 91 ? 32.796 -2.786 -19.136 1.00 97.31 91 LEU A N 1
ATOM 713 C CA . LEU A 1 91 ? 33.030 -1.368 -19.422 1.00 97.31 91 LEU A CA 1
ATOM 714 C C . LEU A 1 91 ? 34.404 -1.112 -20.057 1.00 97.31 91 LEU A C 1
ATOM 716 O O . LEU A 1 91 ? 34.509 -0.245 -20.918 1.00 97.31 91 LEU A O 1
ATOM 720 N N . ALA A 1 92 ? 35.438 -1.883 -19.708 1.00 96.69 92 ALA A N 1
ATOM 721 C CA . ALA A 1 92 ? 36.735 -1.815 -20.378 1.00 96.69 92 ALA A CA 1
ATOM 722 C C . ALA A 1 92 ? 36.649 -2.272 -21.846 1.00 96.69 92 ALA A C 1
ATOM 724 O O . ALA A 1 92 ? 37.245 -1.643 -22.715 1.00 96.69 92 ALA A O 1
ATOM 725 N N . VAL A 1 93 ? 35.863 -3.311 -22.152 1.00 97.44 93 VAL A N 1
ATOM 726 C CA . VAL A 1 93 ? 35.594 -3.722 -23.544 1.00 97.44 93 VAL A CA 1
ATOM 727 C C . VAL A 1 93 ? 34.833 -2.632 -24.301 1.00 97.44 93 VAL A C 1
ATOM 729 O O . VAL A 1 93 ? 35.169 -2.348 -25.450 1.00 97.44 93 VAL A O 1
ATOM 732 N N . ILE A 1 94 ? 33.856 -1.979 -23.661 1.00 97.12 94 ILE A N 1
ATOM 733 C CA . ILE A 1 94 ? 33.160 -0.824 -24.249 1.00 97.12 94 ILE A CA 1
ATOM 734 C C . ILE A 1 94 ? 34.158 0.300 -24.531 1.00 97.12 94 ILE A C 1
ATOM 736 O O . ILE A 1 94 ? 34.181 0.811 -25.645 1.00 97.12 94 ILE A O 1
ATOM 740 N N . LEU A 1 95 ? 35.015 0.646 -23.565 1.00 97.44 95 LEU A N 1
ATOM 741 C CA . LEU A 1 95 ? 36.042 1.675 -23.721 1.00 97.44 95 LEU A CA 1
ATOM 742 C C . LEU A 1 95 ? 36.967 1.369 -24.902 1.00 97.44 95 LEU A C 1
ATOM 744 O O . LEU A 1 95 ? 37.172 2.238 -25.739 1.00 97.44 95 LEU A O 1
ATOM 748 N N . LEU A 1 96 ? 37.460 0.130 -25.012 1.00 96.62 96 LEU A N 1
ATOM 749 C CA . LEU A 1 96 ? 38.266 -0.310 -26.153 1.00 96.62 96 LEU A CA 1
ATOM 750 C C . LEU A 1 96 ? 37.497 -0.169 -27.471 1.00 96.62 96 LEU A C 1
ATOM 752 O O . LEU A 1 96 ? 38.047 0.337 -28.443 1.00 96.62 96 LEU A O 1
ATOM 756 N N . GLY A 1 97 ? 36.222 -0.566 -27.503 1.00 95.81 97 GLY A N 1
ATOM 757 C CA . GLY A 1 97 ? 35.363 -0.393 -28.674 1.00 95.81 97 GLY A CA 1
ATOM 758 C C . GLY A 1 97 ? 35.226 1.070 -29.093 1.00 95.81 97 GLY A C 1
ATOM 759 O O . GLY A 1 97 ? 35.416 1.382 -30.264 1.00 95.81 97 GLY A O 1
ATOM 760 N N . ILE A 1 98 ? 34.980 1.972 -28.141 1.00 96.12 98 ILE A N 1
ATOM 761 C CA . ILE A 1 98 ? 34.905 3.420 -28.381 1.00 96.12 98 ILE A CA 1
ATOM 762 C C . ILE A 1 98 ? 36.260 3.979 -28.846 1.00 96.12 98 ILE A C 1
ATOM 764 O O . ILE A 1 98 ? 36.300 4.748 -29.803 1.00 96.12 98 ILE A O 1
ATOM 768 N N . SER A 1 99 ? 37.373 3.563 -28.236 1.00 94.75 99 SER A N 1
ATOM 769 C CA . SER A 1 99 ? 38.721 4.006 -28.617 1.00 94.75 99 SER A CA 1
ATOM 770 C C . SER A 1 99 ? 39.134 3.535 -30.014 1.00 94.75 99 SER A C 1
ATOM 772 O O . SER A 1 99 ? 39.780 4.285 -30.740 1.00 94.75 99 SER A O 1
ATOM 774 N N . PHE A 1 100 ? 38.724 2.330 -30.419 1.00 95.31 100 PHE A N 1
ATOM 775 C CA . PHE A 1 100 ? 38.911 1.816 -31.781 1.00 95.31 100 PHE A CA 1
ATOM 776 C C . PHE A 1 100 ? 37.804 2.244 -32.755 1.00 95.31 100 PHE A C 1
ATOM 778 O O . PHE A 1 100 ? 37.785 1.766 -33.887 1.00 95.31 100 PHE A O 1
ATOM 785 N N . GLN A 1 101 ? 36.879 3.115 -32.334 1.00 94.38 101 GLN A N 1
ATOM 786 C CA . GLN A 1 101 ? 35.759 3.600 -33.151 1.00 94.38 101 GLN A CA 1
ATOM 787 C C . GLN A 1 101 ? 34.882 2.464 -33.720 1.00 94.38 101 GLN A C 1
ATOM 789 O O . GLN A 1 101 ? 34.290 2.574 -34.792 1.00 94.38 101 GLN A O 1
ATOM 794 N N . SER A 1 102 ? 34.790 1.348 -32.991 1.00 94.06 102 SER A N 1
ATOM 795 C CA . SER A 1 102 ? 34.023 0.161 -33.360 1.00 94.06 102 SER A CA 1
ATOM 796 C C . SER A 1 102 ? 32.766 0.044 -32.506 1.00 94.06 102 SER A C 1
ATOM 798 O O . SER A 1 102 ? 32.791 -0.397 -31.350 1.00 94.06 102 SER A O 1
ATOM 800 N N . LEU A 1 103 ? 31.632 0.390 -33.114 1.00 91.75 103 LEU A N 1
ATOM 801 C CA . LEU A 1 103 ? 30.323 0.287 -32.474 1.00 91.75 103 LEU A CA 1
ATOM 802 C C . LEU A 1 103 ? 29.944 -1.172 -32.174 1.00 91.75 103 LEU A C 1
ATOM 804 O O . LEU A 1 103 ? 29.344 -1.452 -31.141 1.00 91.75 103 LEU A O 1
ATOM 808 N N . LEU A 1 104 ? 30.364 -2.117 -33.023 1.00 92.38 104 LEU A N 1
ATOM 809 C CA . LEU A 1 104 ? 30.172 -3.548 -32.783 1.00 92.38 104 LEU A CA 1
ATOM 810 C C . LEU A 1 104 ? 30.899 -4.005 -31.511 1.00 92.38 104 LEU A C 1
ATOM 812 O O . LEU A 1 104 ? 30.308 -4.697 -30.684 1.00 92.38 104 LEU A O 1
ATOM 816 N N . CYS A 1 105 ? 32.154 -3.584 -31.315 1.00 94.38 105 CYS A N 1
ATOM 817 C CA . CYS A 1 105 ? 32.895 -3.888 -30.089 1.00 94.38 105 CYS A CA 1
ATOM 818 C C . CYS A 1 105 ? 32.212 -3.282 -28.854 1.00 94.38 105 CYS A C 1
ATOM 820 O O . CYS A 1 105 ? 32.112 -3.947 -27.822 1.00 94.38 105 CYS A O 1
ATOM 822 N N . ALA A 1 106 ? 31.679 -2.060 -28.968 1.00 95.25 106 ALA A N 1
ATOM 823 C CA . ALA A 1 106 ? 30.905 -1.439 -27.896 1.00 95.25 106 ALA A CA 1
ATOM 824 C C . ALA A 1 106 ? 29.616 -2.226 -27.576 1.00 95.25 106 ALA A C 1
ATOM 826 O O . ALA A 1 106 ? 29.310 -2.444 -26.405 1.00 95.25 106 ALA A O 1
ATOM 827 N N . LEU A 1 107 ? 28.901 -2.731 -28.589 1.00 94.50 107 LEU A N 1
ATOM 828 C CA . LEU A 1 107 ? 27.716 -3.579 -28.406 1.00 94.50 107 LEU A CA 1
ATOM 829 C C . LEU A 1 107 ? 28.049 -4.944 -27.783 1.00 94.50 107 LEU A C 1
ATOM 831 O O . LEU A 1 107 ? 27.305 -5.418 -26.926 1.00 94.50 107 LEU A O 1
ATOM 835 N N . ILE A 1 108 ? 29.180 -5.561 -28.146 1.00 95.81 108 ILE A N 1
ATOM 836 C CA . ILE A 1 108 ? 29.671 -6.785 -27.489 1.00 95.81 108 ILE A CA 1
ATOM 837 C C . ILE A 1 108 ? 29.947 -6.507 -26.009 1.00 95.81 108 ILE A C 1
ATOM 839 O O . ILE A 1 108 ? 29.502 -7.259 -25.141 1.00 95.81 108 ILE A O 1
ATOM 843 N N . GLY A 1 109 ? 30.626 -5.401 -25.702 1.00 95.88 109 GLY A N 1
ATOM 844 C CA . GLY A 1 109 ? 30.844 -4.970 -24.324 1.00 95.88 109 GLY A CA 1
ATOM 845 C C . GLY A 1 109 ? 29.532 -4.718 -23.569 1.00 95.88 109 GLY A C 1
ATOM 846 O O . GLY A 1 109 ? 29.392 -5.131 -22.419 1.00 95.88 109 GLY A O 1
ATOM 847 N N . PHE A 1 110 ? 28.523 -4.145 -24.229 1.00 95.56 110 PHE A N 1
ATOM 848 C CA . PHE A 1 110 ? 27.188 -3.948 -23.659 1.00 95.56 110 PHE A CA 1
ATOM 849 C C . PHE A 1 110 ? 26.431 -5.267 -23.405 1.00 95.56 110 PHE A C 1
ATOM 851 O O . PHE A 1 110 ? 25.734 -5.413 -22.396 1.00 95.56 110 PHE A O 1
ATOM 858 N N . PHE A 1 111 ? 26.600 -6.272 -24.265 1.00 96.19 111 PHE A N 1
ATOM 859 C CA . PHE A 1 111 ? 26.079 -7.620 -24.021 1.00 96.19 111 PHE A CA 1
ATOM 860 C C . PHE A 1 111 ? 26.751 -8.286 -22.810 1.00 96.19 111 PHE A C 1
ATOM 862 O O . PHE A 1 111 ? 26.074 -8.912 -21.988 1.00 96.19 111 PHE A O 1
ATOM 869 N N . LEU A 1 112 ? 28.071 -8.123 -22.654 1.00 96.56 112 LEU A N 1
ATOM 870 C CA . LEU A 1 112 ? 28.800 -8.596 -21.470 1.00 96.56 112 LEU A CA 1
ATOM 871 C C . LEU A 1 112 ? 28.316 -7.892 -20.196 1.00 96.56 112 LEU A C 1
ATOM 873 O O . LEU A 1 112 ? 28.122 -8.550 -19.171 1.00 96.56 112 LEU A O 1
ATOM 877 N N . LEU A 1 113 ? 28.051 -6.586 -20.280 1.00 95.44 113 LEU A N 1
ATOM 878 C CA . LEU A 1 113 ? 27.487 -5.783 -19.195 1.00 95.44 113 LEU A CA 1
ATOM 879 C C . LEU A 1 113 ? 26.109 -6.323 -18.767 1.00 95.44 113 LEU A C 1
ATOM 881 O O . LEU A 1 113 ? 25.867 -6.619 -17.598 1.00 95.44 113 LEU A O 1
ATOM 885 N N . SER A 1 114 ? 25.236 -6.585 -19.738 1.00 94.19 114 SER A N 1
ATOM 886 C CA . SER A 1 114 ? 23.893 -7.136 -19.507 1.00 94.19 114 SER A CA 1
ATOM 887 C C . SER A 1 114 ? 23.925 -8.575 -18.964 1.00 94.19 114 SER A C 1
ATOM 889 O O . SER A 1 114 ? 23.135 -8.959 -18.092 1.00 94.19 114 SER A O 1
ATOM 891 N N . THR A 1 115 ? 24.893 -9.376 -19.420 1.00 95.69 115 THR A N 1
ATOM 892 C CA . THR A 1 115 ? 25.156 -10.722 -18.892 1.00 95.69 115 THR A CA 1
ATOM 893 C C . THR A 1 115 ? 25.548 -10.656 -17.425 1.00 95.69 115 THR A C 1
ATOM 895 O O . THR A 1 115 ? 24.966 -11.354 -16.596 1.00 95.69 115 THR A O 1
ATOM 898 N N . GLN A 1 116 ? 26.462 -9.762 -17.064 1.00 95.06 116 GLN A N 1
ATOM 899 C CA . GLN A 1 116 ? 26.847 -9.536 -15.678 1.00 95.06 116 GLN A CA 1
ATOM 900 C C . GLN A 1 116 ? 25.650 -9.148 -14.793 1.00 95.06 116 GLN A C 1
ATOM 902 O O . GLN A 1 116 ? 25.493 -9.691 -13.691 1.00 95.06 116 GLN A O 1
ATOM 907 N N . SER A 1 117 ? 24.777 -8.256 -15.262 1.00 92.81 117 SER A N 1
ATOM 908 C CA . SER A 1 117 ? 23.572 -7.855 -14.524 1.00 92.81 117 SER A CA 1
ATOM 909 C C . SER A 1 117 ? 22.579 -9.010 -14.322 1.00 92.81 117 SER A C 1
ATOM 911 O O . SER A 1 117 ? 21.928 -9.093 -13.272 1.00 92.81 117 SER A O 1
ATOM 913 N N . THR A 1 118 ? 22.542 -9.977 -15.245 1.00 92.81 118 THR A N 1
ATOM 914 C CA . THR A 1 118 ? 21.766 -11.219 -15.086 1.00 92.81 118 THR A CA 1
ATOM 915 C C . THR A 1 118 ? 22.252 -12.055 -13.898 1.00 92.81 118 THR A C 1
ATOM 917 O O . THR A 1 118 ? 21.430 -12.534 -13.116 1.00 92.81 118 THR A O 1
ATOM 920 N N . PHE A 1 119 ? 23.570 -12.187 -13.702 1.00 93.44 119 PHE A N 1
ATOM 921 C CA . PHE A 1 119 ? 24.151 -12.913 -12.559 1.00 93.44 119 PHE A CA 1
ATOM 922 C C . PHE A 1 119 ? 23.991 -12.175 -11.226 1.00 93.44 119 PHE A C 1
ATOM 924 O O . PHE A 1 119 ? 23.772 -12.803 -10.186 1.00 93.44 119 PHE A O 1
ATOM 931 N N . LEU A 1 120 ? 24.025 -10.842 -11.252 1.00 92.00 120 LEU A N 1
ATOM 932 C CA . LEU A 1 120 ? 23.836 -10.010 -10.064 1.00 92.00 120 LEU A CA 1
ATOM 933 C C . LEU A 1 120 ? 22.402 -10.097 -9.504 1.00 92.00 120 LEU A C 1
ATOM 935 O O . LEU A 1 120 ? 22.207 -10.074 -8.285 1.00 92.00 120 LEU A O 1
ATOM 939 N N . SER A 1 121 ? 21.397 -10.197 -10.379 1.00 88.44 121 SER A N 1
ATOM 940 C CA . SER A 1 121 ? 19.973 -10.074 -10.029 1.00 88.44 121 SER A CA 1
ATOM 941 C C . SER A 1 121 ? 19.446 -11.101 -9.000 1.00 88.44 121 SER A C 1
ATOM 943 O O . SER A 1 121 ? 18.907 -10.678 -7.968 1.00 88.44 121 SER A O 1
ATOM 945 N N . PRO A 1 122 ? 19.605 -12.430 -9.182 1.00 87.00 122 PRO A N 1
ATOM 946 C CA . PRO A 1 122 ? 19.155 -13.401 -8.183 1.00 87.00 122 PRO A CA 1
ATOM 947 C C . PRO A 1 122 ? 19.955 -13.299 -6.875 1.00 87.00 122 PRO A C 1
ATOM 949 O O . PRO A 1 122 ? 19.372 -13.398 -5.793 1.00 87.00 122 PRO A O 1
ATOM 952 N N . ALA A 1 123 ? 21.258 -13.005 -6.952 1.00 89.00 123 ALA A N 1
ATOM 953 C CA . ALA A 1 123 ? 22.125 -12.907 -5.780 1.00 89.00 123 ALA A CA 1
ATOM 954 C C . ALA A 1 123 ? 21.748 -11.731 -4.866 1.00 89.00 123 ALA A C 1
ATOM 956 O O . ALA A 1 123 ? 21.642 -11.910 -3.647 1.00 89.00 123 ALA A O 1
ATOM 957 N N . LYS A 1 124 ? 21.460 -10.548 -5.437 1.00 88.62 124 LYS A N 1
ATOM 958 C CA . LYS A 1 124 ? 21.022 -9.378 -4.654 1.00 88.62 124 LYS A CA 1
ATOM 959 C C . LYS A 1 124 ? 19.647 -9.582 -4.009 1.00 88.62 124 LYS A C 1
ATOM 961 O O . LYS A 1 124 ? 19.436 -9.155 -2.878 1.00 88.62 124 LYS A O 1
ATOM 966 N N . LYS A 1 125 ? 18.720 -10.287 -4.671 1.00 83.50 125 LYS A N 1
ATOM 967 C CA . LYS A 1 125 ? 17.397 -10.605 -4.100 1.00 83.50 125 LYS A CA 1
ATOM 968 C C . LYS A 1 125 ? 17.496 -11.648 -2.983 1.00 83.50 125 LYS A C 1
ATOM 970 O O . LYS A 1 125 ? 16.850 -11.499 -1.946 1.00 83.50 125 LYS A O 1
ATOM 975 N N . GLY A 1 126 ? 18.341 -12.664 -3.160 1.00 81.19 126 GLY A N 1
ATOM 976 C CA . GLY A 1 126 ? 18.569 -13.714 -2.166 1.00 81.19 126 GLY A CA 1
ATOM 977 C C . GLY A 1 126 ? 19.237 -13.207 -0.884 1.00 81.19 126 GLY A C 1
ATOM 978 O O . GLY A 1 126 ? 18.782 -13.529 0.214 1.00 81.19 126 GLY A O 1
ATOM 979 N N . ILE A 1 127 ? 20.272 -12.366 -1.001 1.00 87.12 127 ILE A N 1
ATOM 980 C CA . ILE A 1 127 ? 21.049 -11.907 0.163 1.00 87.12 127 ILE A CA 1
ATOM 981 C C . ILE A 1 127 ? 20.239 -11.019 1.122 1.00 87.12 127 ILE A C 1
ATOM 983 O O . ILE A 1 127 ? 20.462 -11.070 2.331 1.00 87.12 127 ILE A O 1
ATOM 987 N N . LEU A 1 128 ? 19.254 -10.252 0.627 1.00 85.25 128 LEU A N 1
ATOM 988 C CA . LEU A 1 128 ? 18.390 -9.426 1.482 1.00 85.25 128 LEU A CA 1
ATOM 989 C C . LEU A 1 128 ? 17.673 -10.276 2.530 1.00 85.25 128 LEU A C 1
ATOM 991 O O . LEU A 1 128 ? 17.674 -9.941 3.714 1.00 85.25 128 LEU A O 1
ATOM 995 N N . LYS A 1 129 ? 17.114 -11.411 2.103 1.00 78.88 129 LYS A N 1
ATOM 996 C CA . LYS A 1 129 ? 16.427 -12.357 2.987 1.00 78.88 129 LYS A CA 1
ATOM 997 C C . LYS A 1 129 ? 17.338 -12.856 4.107 1.00 78.88 129 LYS A C 1
ATOM 999 O O . LYS A 1 129 ? 16.883 -12.997 5.240 1.00 78.88 129 LYS A O 1
ATOM 1004 N N . GLU A 1 130 ? 18.610 -13.081 3.797 1.00 83.94 130 GLU A N 1
ATOM 1005 C CA . GLU A 1 130 ? 19.611 -13.601 4.731 1.00 83.94 130 GLU A CA 1
ATOM 1006 C C . GLU A 1 130 ? 20.107 -12.542 5.727 1.00 83.94 130 GLU A C 1
ATOM 1008 O O . GLU A 1 130 ? 20.388 -12.878 6.875 1.00 83.94 130 GLU A O 1
ATOM 1013 N N . ILE A 1 131 ? 20.160 -11.263 5.333 1.00 85.50 131 ILE A N 1
ATOM 1014 C CA . ILE A 1 131 ? 20.633 -10.168 6.198 1.00 85.50 131 ILE A CA 1
ATOM 1015 C C . ILE A 1 131 ? 19.514 -9.615 7.093 1.00 85.50 131 ILE A C 1
ATOM 1017 O O . ILE A 1 131 ? 19.711 -9.449 8.300 1.00 85.50 131 ILE A O 1
ATOM 1021 N N . VAL A 1 132 ? 18.342 -9.300 6.522 1.00 83.31 132 VAL A N 1
ATOM 1022 C CA . VAL A 1 132 ? 17.274 -8.596 7.259 1.00 83.31 132 VAL A CA 1
ATOM 1023 C C . VAL A 1 132 ? 16.243 -9.526 7.904 1.00 83.31 132 VAL A C 1
ATOM 1025 O O . VAL A 1 132 ? 15.546 -9.102 8.827 1.00 83.31 132 VAL A O 1
ATOM 1028 N N . GLY A 1 133 ? 16.174 -10.790 7.474 1.00 76.00 133 GLY A N 1
ATOM 1029 C CA . GLY A 1 133 ? 15.170 -11.758 7.922 1.00 76.00 133 GLY A CA 1
ATOM 1030 C C . GLY A 1 133 ? 13.776 -11.520 7.326 1.00 76.00 133 GLY A C 1
ATOM 1031 O O . GLY A 1 133 ? 13.520 -10.519 6.656 1.00 76.00 133 GLY A O 1
ATOM 1032 N N . TYR A 1 134 ? 12.854 -12.457 7.575 1.00 71.31 134 TYR A N 1
ATOM 1033 C CA . TYR A 1 134 ? 11.512 -12.461 6.973 1.00 71.31 134 TYR A CA 1
ATOM 1034 C C . TYR A 1 134 ? 10.666 -11.234 7.344 1.00 71.31 134 TYR A C 1
ATOM 1036 O O . TYR A 1 134 ? 9.992 -10.682 6.479 1.00 71.31 134 TYR A O 1
ATOM 1044 N N . GLU A 1 135 ? 10.751 -10.766 8.591 1.00 67.50 135 GLU A N 1
ATOM 1045 C CA . GLU A 1 135 ? 9.930 -9.656 9.104 1.00 67.50 135 GLU A CA 1
ATOM 1046 C C . GLU A 1 135 ? 10.188 -8.325 8.386 1.00 67.50 135 GLU A C 1
ATOM 1048 O O . GLU A 1 135 ? 9.274 -7.530 8.181 1.00 67.50 135 GLU A O 1
ATOM 1053 N N . LYS A 1 136 ? 11.441 -8.069 7.985 1.00 73.50 136 LYS A N 1
ATOM 1054 C CA . LYS A 1 136 ? 11.859 -6.810 7.34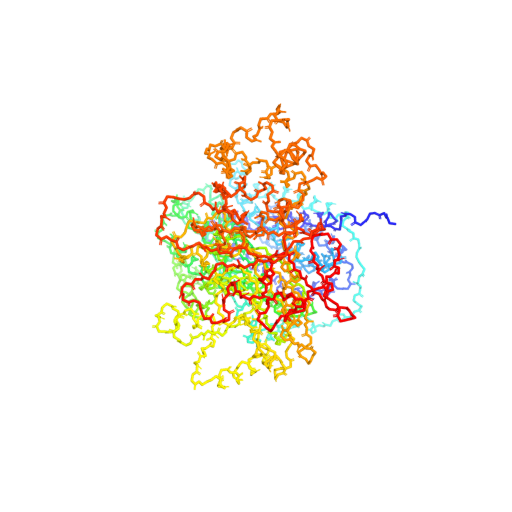2 1.00 73.50 136 LYS A CA 1
ATOM 1055 C C . LYS A 1 136 ? 12.105 -6.955 5.840 1.00 73.50 136 LYS A C 1
ATOM 1057 O O . LYS A 1 136 ? 12.473 -5.974 5.191 1.00 73.50 136 LYS A O 1
ATOM 1062 N N . LEU A 1 137 ? 11.875 -8.145 5.277 1.00 73.56 137 LEU A N 1
ATOM 1063 C CA . LEU A 1 137 ? 12.144 -8.450 3.873 1.00 73.56 137 LEU A CA 1
ATOM 1064 C C . LEU A 1 137 ? 11.363 -7.533 2.926 1.00 73.56 137 LEU A C 1
ATOM 1066 O O . LEU A 1 137 ? 11.954 -6.981 2.007 1.00 73.56 137 LEU A O 1
ATOM 1070 N N . GLY A 1 138 ? 10.070 -7.309 3.184 1.00 69.88 138 GLY A N 1
ATOM 1071 C CA . GLY A 1 138 ? 9.239 -6.433 2.348 1.00 69.88 138 GLY A CA 1
ATOM 1072 C C . GLY A 1 138 ? 9.771 -4.997 2.279 1.00 69.88 138 GLY A C 1
ATOM 1073 O O . GLY A 1 138 ? 9.865 -4.425 1.196 1.00 69.88 138 GLY A O 1
ATOM 1074 N N . LYS A 1 139 ? 10.219 -4.440 3.416 1.00 78.75 139 LYS A N 1
ATOM 1075 C CA . LYS A 1 139 ? 10.846 -3.109 3.464 1.00 78.75 139 LYS A CA 1
ATOM 1076 C C . LYS A 1 139 ? 12.157 -3.082 2.673 1.00 78.75 139 LYS A C 1
ATOM 1078 O O . LYS A 1 139 ? 12.382 -2.151 1.910 1.00 78.75 139 LYS A O 1
ATOM 1083 N N . ALA A 1 140 ? 13.018 -4.083 2.854 1.00 81.56 140 ALA A N 1
ATOM 1084 C CA . ALA A 1 140 ? 14.308 -4.160 2.168 1.00 81.56 140 ALA A CA 1
ATOM 1085 C C . ALA A 1 140 ? 14.159 -4.304 0.646 1.00 81.56 140 ALA A C 1
ATOM 1087 O O . ALA A 1 140 ? 14.828 -3.598 -0.103 1.00 81.56 140 ALA A O 1
ATOM 1088 N N . VAL A 1 141 ? 13.246 -5.172 0.198 1.00 80.81 141 VAL A N 1
ATOM 1089 C CA . VAL A 1 141 ? 12.910 -5.333 -1.223 1.00 80.81 141 VAL A CA 1
ATOM 1090 C C . VAL A 1 141 ? 12.348 -4.028 -1.784 1.00 80.81 141 VAL A C 1
ATOM 1092 O O . VAL A 1 141 ? 12.815 -3.584 -2.826 1.00 80.81 141 VAL A O 1
ATOM 1095 N N . GLY A 1 142 ? 11.428 -3.366 -1.072 1.00 76.31 142 GLY A N 1
ATOM 1096 C CA . GLY A 1 142 ? 10.864 -2.084 -1.505 1.00 76.31 142 GLY A CA 1
ATOM 1097 C C . GLY A 1 142 ? 11.921 -1.000 -1.737 1.00 76.31 142 GLY A C 1
ATOM 1098 O O . GLY A 1 142 ? 11.910 -0.354 -2.780 1.00 76.31 142 GLY A O 1
ATOM 1099 N N . TRP A 1 143 ? 12.876 -0.838 -0.813 1.00 85.25 143 TRP A N 1
ATOM 1100 C CA . TRP A 1 143 ? 13.991 0.105 -0.987 1.00 85.25 143 TRP A CA 1
ATOM 1101 C C . TRP A 1 143 ? 14.905 -0.265 -2.155 1.00 85.25 143 TRP A C 1
ATOM 1103 O O . TRP A 1 143 ? 15.313 0.616 -2.907 1.00 85.25 143 TRP A O 1
ATOM 1113 N N . MET A 1 144 ? 15.222 -1.552 -2.319 1.00 86.00 144 MET A N 1
ATOM 1114 C CA . MET A 1 144 ? 16.062 -2.018 -3.421 1.00 86.00 144 MET A CA 1
ATOM 1115 C C . MET A 1 144 ? 15.426 -1.730 -4.781 1.00 86.00 144 MET A C 1
ATOM 1117 O O . MET A 1 144 ? 16.097 -1.164 -5.638 1.00 86.00 144 MET A O 1
ATOM 1121 N N . GLU A 1 145 ? 14.150 -2.077 -4.961 1.00 82.06 145 GLU A N 1
ATOM 1122 C CA . GLU A 1 145 ? 13.431 -1.854 -6.221 1.00 82.06 145 GLU A CA 1
ATOM 1123 C C . GLU A 1 145 ? 13.264 -0.350 -6.506 1.00 82.06 145 GLU A C 1
ATOM 1125 O O . GLU A 1 145 ? 13.528 0.095 -7.621 1.00 82.06 145 GLU A O 1
ATOM 1130 N N . MET A 1 146 ? 12.937 0.466 -5.492 1.00 83.81 146 MET A N 1
ATOM 1131 C CA . MET A 1 146 ? 12.856 1.926 -5.644 1.00 83.81 146 MET A CA 1
ATOM 1132 C C . MET A 1 146 ? 14.193 2.523 -6.102 1.00 83.81 146 MET A C 1
ATOM 1134 O O . MET A 1 146 ? 14.238 3.287 -7.063 1.00 83.81 146 MET A O 1
ATOM 1138 N N . LEU A 1 147 ? 15.293 2.161 -5.439 1.00 90.00 147 LEU A N 1
ATOM 1139 C CA . LEU A 1 147 ? 16.617 2.668 -5.791 1.00 90.00 147 LEU A CA 1
ATOM 1140 C C . LEU A 1 147 ? 17.108 2.131 -7.145 1.00 90.00 147 LEU A C 1
ATOM 1142 O O . LEU A 1 147 ? 17.791 2.855 -7.862 1.00 90.00 147 LEU A O 1
ATOM 1146 N N . SER A 1 148 ? 16.723 0.911 -7.543 1.00 88.31 148 SER A N 1
ATOM 1147 C CA . SER A 1 148 ? 16.978 0.418 -8.905 1.00 88.31 148 SER A CA 1
ATOM 1148 C C . SER A 1 148 ? 16.307 1.303 -9.952 1.00 88.31 148 SER A C 1
ATOM 1150 O O . SER A 1 148 ? 16.960 1.680 -10.919 1.00 88.31 148 SER A O 1
ATOM 1152 N N . VAL A 1 149 ? 15.035 1.669 -9.750 1.00 84.88 149 VAL A N 1
ATOM 1153 C CA . VAL A 1 149 ? 14.309 2.577 -10.653 1.00 84.88 149 VAL A CA 1
ATOM 1154 C C . VAL A 1 149 ? 14.992 3.944 -10.712 1.00 84.88 149 VAL A C 1
ATOM 1156 O O . VAL A 1 149 ? 15.221 4.452 -11.804 1.00 84.88 149 VAL A O 1
ATOM 1159 N N . VAL A 1 150 ? 15.407 4.503 -9.569 1.00 88.19 150 VAL A N 1
ATOM 1160 C CA . VAL A 1 150 ? 16.181 5.758 -9.532 1.00 88.19 150 VAL A CA 1
ATOM 1161 C C . VAL A 1 150 ? 17.478 5.639 -10.337 1.00 88.19 150 VAL A C 1
ATOM 1163 O O . VAL A 1 150 ? 17.763 6.517 -11.145 1.00 88.19 150 VAL A O 1
ATOM 1166 N N . GLY A 1 151 ? 18.236 4.550 -10.168 1.00 92.75 151 GLY A N 1
ATOM 1167 C CA . GLY A 1 151 ? 19.460 4.293 -10.930 1.00 92.75 151 GLY A CA 1
ATOM 1168 C C . GLY A 1 151 ? 19.210 4.217 -12.437 1.00 92.75 151 GLY A C 1
ATOM 1169 O O . GLY A 1 151 ? 19.890 4.901 -13.193 1.00 92.75 151 GLY A O 1
ATOM 1170 N N . ILE A 1 152 ? 18.197 3.458 -12.870 1.00 89.69 152 ILE A N 1
ATOM 1171 C CA . ILE A 1 152 ? 17.799 3.328 -14.284 1.00 89.69 152 ILE A CA 1
ATOM 1172 C C . ILE A 1 152 ? 17.491 4.700 -14.898 1.00 89.69 152 ILE A C 1
ATOM 1174 O O . ILE A 1 152 ? 18.032 5.049 -15.946 1.00 89.69 152 ILE A O 1
ATOM 1178 N N . LEU A 1 153 ? 16.642 5.486 -14.231 1.00 88.12 153 LEU A N 1
ATOM 1179 C CA . LEU A 1 153 ? 16.183 6.788 -14.718 1.00 88.12 153 LEU A CA 1
ATOM 1180 C C . LEU A 1 153 ? 17.314 7.819 -14.748 1.00 88.12 153 LEU A C 1
ATOM 1182 O O . LEU A 1 153 ? 17.497 8.501 -15.753 1.00 88.12 153 LEU A O 1
ATOM 1186 N N . ALA A 1 154 ? 18.087 7.911 -13.663 1.00 91.00 154 ALA A N 1
ATOM 1187 C CA . ALA A 1 154 ? 19.213 8.832 -13.569 1.00 91.00 154 ALA A CA 1
ATOM 1188 C C . ALA A 1 154 ? 20.319 8.468 -14.567 1.00 91.00 154 ALA A C 1
ATOM 1190 O O . ALA A 1 154 ? 20.899 9.361 -15.174 1.00 91.00 154 ALA A O 1
ATOM 1191 N N . GLY A 1 155 ? 20.585 7.174 -14.770 1.00 93.44 155 GLY A N 1
ATOM 1192 C CA . GLY A 1 155 ? 21.557 6.692 -15.749 1.00 93.44 155 GLY A CA 1
ATOM 1193 C C . GLY A 1 155 ? 21.161 7.069 -17.168 1.00 93.44 155 GLY A C 1
ATOM 1194 O O . GLY A 1 155 ? 21.956 7.669 -17.886 1.00 93.44 155 GLY A O 1
ATOM 1195 N N . ALA A 1 156 ? 19.911 6.789 -17.548 1.00 89.94 156 ALA A N 1
ATOM 1196 C CA . ALA A 1 156 ? 19.401 7.122 -18.872 1.00 89.94 156 ALA A CA 1
ATOM 1197 C C . ALA A 1 156 ? 19.412 8.638 -19.143 1.00 89.94 156 ALA A C 1
ATOM 1199 O O . ALA A 1 156 ? 19.886 9.067 -20.191 1.00 89.94 156 ALA A O 1
ATOM 1200 N N . PHE A 1 157 ? 18.946 9.449 -18.185 1.00 91.00 157 PHE A N 1
ATOM 1201 C CA . PHE A 1 157 ? 18.966 10.911 -18.291 1.00 91.00 157 PHE A CA 1
ATOM 1202 C C . PHE A 1 157 ? 20.396 11.453 -18.410 1.00 91.00 157 PHE A C 1
ATOM 1204 O O . PHE A 1 157 ? 20.719 12.153 -19.367 1.00 91.00 157 PHE A O 1
ATOM 1211 N N . THR A 1 158 ? 21.268 11.101 -17.463 1.00 92.75 158 THR A N 1
ATOM 1212 C CA . THR A 1 158 ? 22.632 11.635 -17.403 1.00 92.75 158 THR A CA 1
ATOM 1213 C C . THR A 1 158 ? 23.474 11.166 -18.586 1.00 92.75 158 THR A C 1
ATOM 1215 O O . THR A 1 158 ? 24.197 11.972 -19.159 1.00 92.75 158 THR A O 1
ATOM 1218 N N . GLY A 1 159 ? 23.365 9.898 -18.997 1.00 93.12 159 GLY A N 1
ATOM 1219 C CA . GLY A 1 159 ? 24.091 9.378 -20.158 1.00 93.12 159 GLY A CA 1
ATOM 1220 C C . GLY A 1 159 ? 23.736 10.115 -21.450 1.00 93.12 159 GLY A C 1
ATOM 1221 O O . GLY A 1 159 ? 24.627 10.467 -22.219 1.00 93.12 159 GLY A O 1
ATOM 1222 N N . ALA A 1 160 ? 22.450 10.410 -21.657 1.00 89.31 160 ALA A N 1
ATOM 1223 C CA . ALA A 1 160 ? 21.983 11.126 -22.838 1.00 89.31 160 ALA A CA 1
ATOM 1224 C C . ALA A 1 160 ? 22.383 12.614 -22.831 1.00 89.31 160 ALA A C 1
ATOM 1226 O O . ALA A 1 160 ? 22.887 13.123 -23.830 1.00 89.31 160 ALA A O 1
ATOM 1227 N N . VAL A 1 161 ? 22.205 13.300 -21.695 1.00 90.62 161 VAL A N 1
ATOM 1228 C CA . VAL A 1 161 ? 22.530 14.730 -21.540 1.00 90.62 161 VAL A CA 1
ATOM 1229 C C . VAL A 1 161 ? 24.036 14.979 -21.620 1.00 90.62 161 VAL A C 1
ATOM 1231 O O . VAL A 1 161 ? 24.468 15.903 -22.307 1.00 90.62 161 VAL A O 1
ATOM 1234 N N . LEU A 1 162 ? 24.855 14.160 -20.947 1.00 93.25 162 LEU A N 1
ATOM 1235 C CA . LEU A 1 162 ? 26.312 14.318 -20.986 1.00 93.25 162 LEU A CA 1
ATOM 1236 C C . LEU A 1 162 ? 26.866 14.125 -22.398 1.00 93.25 162 LEU A C 1
ATOM 1238 O O . LEU A 1 162 ? 27.832 14.791 -22.760 1.00 93.25 162 LEU A O 1
ATOM 1242 N N . PHE A 1 163 ? 26.256 13.250 -23.203 1.00 92.81 163 PHE A N 1
ATOM 1243 C CA . PHE A 1 163 ? 26.678 13.064 -24.587 1.00 92.81 163 PHE A CA 1
ATOM 1244 C C . PHE A 1 163 ? 26.491 14.341 -25.404 1.00 92.81 163 PHE A C 1
ATOM 1246 O O . PHE A 1 163 ? 27.446 14.798 -26.025 1.00 92.81 163 PHE A O 1
ATOM 1253 N N . ASP A 1 164 ? 25.309 14.961 -25.339 1.00 89.81 164 ASP A N 1
ATOM 1254 C CA . ASP A 1 164 ? 25.039 16.224 -26.036 1.00 89.81 164 ASP A CA 1
ATOM 1255 C C . ASP A 1 164 ? 25.934 17.373 -25.539 1.00 89.81 164 ASP A C 1
ATOM 1257 O O . ASP A 1 164 ? 26.405 18.192 -26.326 1.00 89.81 164 ASP A O 1
ATOM 1261 N N . GLN A 1 165 ? 26.207 17.436 -24.233 1.00 90.31 165 GLN A N 1
ATOM 1262 C CA . GLN A 1 165 ? 27.089 18.462 -23.671 1.00 90.31 165 GLN A CA 1
ATOM 1263 C C . GLN A 1 165 ? 28.537 18.291 -24.137 1.00 90.31 165 GLN A C 1
ATOM 1265 O O . GLN A 1 165 ? 29.191 19.261 -24.524 1.00 90.31 165 GLN A O 1
ATOM 1270 N N . PHE A 1 166 ? 29.052 17.061 -24.118 1.00 92.81 166 PHE A N 1
ATOM 1271 C CA . PHE A 1 166 ? 30.428 16.793 -24.513 1.00 92.81 166 PHE A CA 1
ATOM 1272 C C . PHE A 1 166 ? 30.623 16.841 -26.022 1.00 92.81 166 PHE A C 1
ATOM 1274 O O . PHE A 1 166 ? 31.649 17.352 -26.453 1.00 92.81 166 PHE A O 1
ATOM 1281 N N . VAL A 1 167 ? 29.661 16.396 -26.834 1.00 89.19 167 VAL A N 1
ATOM 1282 C CA . VAL A 1 167 ? 29.794 16.438 -28.301 1.00 89.19 167 VAL A CA 1
ATOM 1283 C C . VAL A 1 167 ? 29.841 17.871 -28.845 1.00 89.19 167 VAL A C 1
ATOM 1285 O O . VAL A 1 167 ? 30.386 18.108 -29.917 1.00 89.19 167 VAL A O 1
ATOM 1288 N N . GLY A 1 168 ? 29.340 18.857 -28.090 1.00 83.00 168 GLY A N 1
ATOM 1289 C CA . GLY A 1 168 ? 29.507 20.273 -28.427 1.00 83.00 168 GLY A CA 1
ATOM 1290 C C . GLY A 1 168 ? 30.950 20.789 -28.305 1.00 83.00 168 GLY A C 1
ATOM 1291 O O . GLY A 1 168 ? 31.272 21.820 -28.887 1.00 83.00 168 GLY A O 1
ATOM 1292 N N . SER A 1 169 ? 31.821 20.091 -27.565 1.00 86.44 169 SER A N 1
ATOM 1293 C CA . SER A 1 169 ? 33.225 20.484 -27.327 1.00 86.44 169 SER A CA 1
ATOM 1294 C C . SER A 1 169 ? 34.259 19.431 -27.753 1.00 86.44 169 SER A C 1
ATOM 1296 O O . SER A 1 169 ? 35.428 19.757 -27.944 1.00 86.44 169 SER A O 1
ATOM 1298 N N . LEU A 1 170 ? 33.842 18.176 -27.925 1.00 89.62 170 LEU A N 1
ATOM 1299 C CA . LEU A 1 170 ? 34.655 17.016 -28.291 1.00 89.62 170 LEU A CA 1
ATOM 1300 C C . LEU A 1 170 ? 34.057 16.316 -29.522 1.00 89.62 170 LEU A C 1
ATOM 1302 O O . LEU A 1 170 ? 32.896 16.511 -29.861 1.00 89.62 170 LEU A O 1
ATOM 1306 N N . SER A 1 171 ? 34.821 15.430 -30.168 1.00 91.00 171 SER A N 1
ATOM 1307 C CA . SER A 1 171 ? 34.250 14.511 -31.165 1.00 91.00 171 SER A CA 1
ATOM 1308 C C . SER A 1 171 ? 33.228 13.564 -30.517 1.00 91.00 171 SER A C 1
ATOM 1310 O O . SER A 1 171 ? 33.321 13.292 -29.321 1.00 91.00 171 SER A O 1
ATOM 1312 N N . GLY A 1 172 ? 32.288 12.999 -31.285 1.00 89.25 172 GLY A N 1
ATOM 1313 C CA . GLY A 1 172 ? 31.309 12.037 -30.754 1.00 89.25 172 GLY A CA 1
ATOM 1314 C C . GLY A 1 172 ? 31.963 10.843 -30.042 1.00 89.25 172 GLY A C 1
ATOM 1315 O O . GLY A 1 172 ? 31.547 10.468 -28.947 1.00 89.25 172 GLY A O 1
ATOM 1316 N N . TRP A 1 173 ? 33.054 10.300 -30.598 1.00 94.06 173 TRP A N 1
ATOM 1317 C CA . TRP A 1 173 ? 33.848 9.258 -29.932 1.00 94.06 173 TRP A CA 1
ATOM 1318 C C . TRP A 1 173 ? 34.539 9.768 -28.659 1.00 94.06 173 TRP A C 1
ATOM 1320 O O . TRP A 1 173 ? 34.555 9.064 -27.652 1.00 94.06 173 TRP A O 1
ATOM 1330 N N . GLY A 1 174 ? 35.056 11.003 -28.668 1.00 94.62 174 GLY A N 1
ATOM 1331 C CA . GLY A 1 174 ? 35.642 11.641 -27.487 1.00 94.62 174 GLY A CA 1
ATOM 1332 C C . GLY A 1 174 ? 34.621 11.861 -26.367 1.00 94.62 174 GLY A C 1
ATOM 1333 O O . GLY A 1 174 ? 34.905 11.560 -25.210 1.00 94.62 174 GLY A O 1
ATOM 1334 N N . ALA A 1 175 ? 33.410 12.303 -26.709 1.00 94.12 175 ALA A N 1
ATOM 1335 C CA . ALA A 1 175 ? 32.289 12.450 -25.785 1.00 94.12 175 ALA A CA 1
ATOM 1336 C C . ALA A 1 175 ? 31.896 11.104 -25.157 1.00 94.12 175 ALA A C 1
ATOM 1338 O O . ALA A 1 175 ? 31.837 10.985 -23.932 1.00 94.12 175 ALA A O 1
ATOM 1339 N N . ALA A 1 176 ? 31.713 10.066 -25.982 1.00 95.06 176 ALA A N 1
ATOM 1340 C CA . ALA A 1 176 ? 31.440 8.710 -25.508 1.00 95.06 176 ALA A CA 1
ATOM 1341 C C . ALA A 1 176 ? 32.558 8.189 -24.590 1.00 95.06 176 ALA A C 1
ATOM 1343 O O . ALA A 1 176 ? 32.278 7.609 -23.543 1.00 95.06 176 ALA A O 1
ATOM 1344 N N . GLN A 1 177 ? 33.822 8.444 -24.930 1.00 96.00 177 GLN A N 1
ATOM 1345 C CA . GLN A 1 177 ? 34.968 8.029 -24.124 1.00 96.00 177 GLN A CA 1
ATOM 1346 C C . GLN A 1 177 ? 34.962 8.678 -22.734 1.00 96.00 177 GLN A C 1
ATOM 1348 O O . GLN A 1 177 ? 35.190 7.980 -21.745 1.00 96.00 177 GLN A O 1
ATOM 1353 N N . GLN A 1 178 ? 34.660 9.978 -22.629 1.00 96.12 178 GLN A N 1
ATOM 1354 C CA . GLN A 1 178 ? 34.550 10.659 -21.331 1.00 96.12 178 GLN A CA 1
ATOM 1355 C C . GLN A 1 178 ? 33.433 10.064 -20.469 1.00 96.12 178 GLN A C 1
ATOM 1357 O O . GLN A 1 178 ? 33.639 9.791 -19.286 1.00 96.12 178 GLN A O 1
ATOM 1362 N N . ILE A 1 179 ? 32.270 9.786 -21.064 1.00 96.00 179 ILE A N 1
A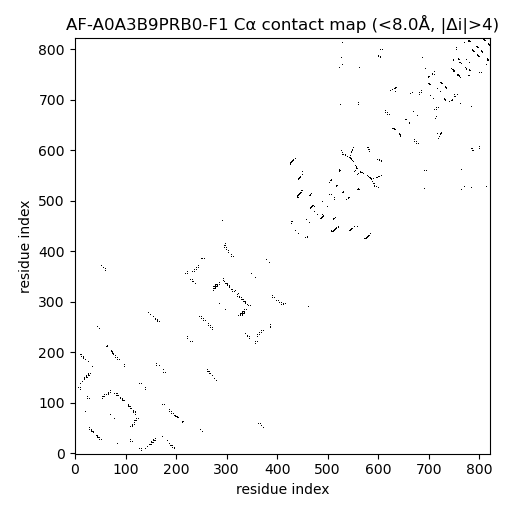TOM 1363 C CA . ILE A 1 179 ? 31.160 9.140 -20.351 1.00 96.00 179 ILE A CA 1
ATOM 1364 C C . ILE A 1 179 ? 31.577 7.757 -19.849 1.00 96.00 179 ILE A C 1
ATOM 1366 O O . ILE A 1 179 ? 31.332 7.442 -18.685 1.00 96.00 179 ILE A O 1
ATOM 1370 N N . VAL A 1 180 ? 32.242 6.951 -20.688 1.00 97.00 180 VAL A N 1
ATOM 1371 C CA . VAL A 1 180 ? 32.710 5.609 -20.310 1.00 97.00 180 VAL A CA 1
ATOM 1372 C C . VAL A 1 180 ? 33.710 5.670 -19.150 1.00 97.00 180 VAL A C 1
ATOM 1374 O O . VAL A 1 180 ? 33.607 4.867 -18.225 1.00 97.00 180 VAL A O 1
ATOM 1377 N N . TRP A 1 181 ? 34.622 6.647 -19.125 1.00 97.44 181 TRP A N 1
ATOM 1378 C CA . TRP A 1 181 ? 35.523 6.853 -17.984 1.00 97.44 181 TRP A CA 1
ATOM 1379 C C . TRP A 1 181 ? 34.782 7.200 -16.690 1.00 97.44 181 TRP A C 1
ATOM 1381 O O . TRP A 1 181 ? 35.096 6.639 -15.637 1.00 97.44 181 TRP A O 1
ATOM 1391 N N . ILE A 1 182 ? 33.771 8.070 -16.764 1.00 96.75 182 ILE A N 1
ATOM 1392 C CA . ILE A 1 182 ? 32.942 8.436 -15.607 1.00 96.75 182 ILE A CA 1
ATOM 1393 C C . ILE A 1 182 ? 32.235 7.196 -15.044 1.00 96.75 182 ILE A C 1
ATOM 1395 O O . ILE A 1 182 ? 32.329 6.916 -13.848 1.00 96.75 182 ILE A O 1
ATOM 1399 N N . ILE A 1 183 ? 31.561 6.411 -15.889 1.00 96.69 183 ILE A N 1
ATOM 1400 C CA . ILE A 1 183 ? 30.844 5.210 -15.429 1.00 96.69 183 ILE A CA 1
ATOM 1401 C C . ILE A 1 183 ? 31.794 4.085 -14.996 1.00 96.69 183 ILE A C 1
ATOM 1403 O O . ILE A 1 183 ? 31.442 3.315 -14.104 1.00 96.69 183 ILE A O 1
ATOM 1407 N N . LEU A 1 184 ? 33.013 4.004 -15.544 1.00 97.44 184 LEU A N 1
ATOM 1408 C CA . LEU A 1 184 ? 34.056 3.087 -15.070 1.00 97.44 184 LEU A CA 1
ATOM 1409 C C . LEU A 1 184 ? 34.481 3.443 -13.637 1.00 97.44 184 LEU A C 1
ATOM 1411 O O . LEU A 1 184 ? 34.573 2.561 -12.783 1.00 97.44 184 LEU A O 1
ATOM 1415 N N . ALA A 1 185 ? 34.670 4.734 -13.346 1.00 97.44 185 ALA A N 1
ATOM 1416 C CA . ALA A 1 185 ? 34.958 5.208 -11.994 1.00 97.44 185 ALA A CA 1
ATOM 1417 C C . ALA A 1 185 ? 33.795 4.909 -11.029 1.00 97.44 185 ALA A C 1
ATOM 1419 O O . ALA A 1 185 ? 34.020 4.440 -9.911 1.00 97.44 185 ALA A O 1
ATOM 1420 N N . LEU A 1 186 ? 32.545 5.094 -11.471 1.00 96.81 186 LEU A N 1
ATOM 1421 C CA . LEU A 1 186 ? 31.359 4.727 -10.688 1.00 96.81 186 LEU A CA 1
ATOM 1422 C C . LEU A 1 186 ? 31.226 3.210 -10.486 1.00 96.81 186 LEU A C 1
ATOM 1424 O O . LEU A 1 186 ? 30.810 2.776 -9.413 1.00 96.81 186 LEU A O 1
ATOM 1428 N N . ALA A 1 187 ? 31.599 2.390 -11.472 1.00 96.94 187 ALA A N 1
ATOM 1429 C CA . ALA A 1 187 ? 31.634 0.931 -11.340 1.00 96.94 187 ALA A CA 1
ATOM 1430 C C . ALA A 1 187 ? 32.703 0.485 -10.332 1.00 96.94 187 ALA A C 1
ATOM 1432 O O . ALA A 1 187 ? 32.451 -0.402 -9.514 1.00 96.94 187 ALA A O 1
ATOM 1433 N N . LEU A 1 188 ? 33.868 1.140 -10.329 1.00 97.31 188 LEU A N 1
ATOM 1434 C CA . LEU A 1 188 ? 34.921 0.879 -9.349 1.00 97.31 188 LEU A CA 1
ATOM 1435 C C . LEU A 1 188 ? 34.433 1.237 -7.945 1.00 97.31 188 LEU A C 1
ATOM 1437 O O . LEU A 1 188 ? 34.555 0.429 -7.024 1.00 97.31 188 LEU A O 1
ATOM 1441 N N . LEU A 1 189 ? 33.808 2.408 -7.796 1.00 96.75 189 LEU A N 1
ATOM 1442 C CA . LEU A 1 189 ? 33.181 2.823 -6.546 1.00 96.75 189 LEU A CA 1
ATOM 1443 C C . LEU A 1 189 ? 32.105 1.824 -6.099 1.00 96.75 189 LEU A C 1
ATOM 1445 O O . LEU A 1 189 ? 32.079 1.445 -4.934 1.00 96.75 189 LEU A O 1
ATOM 1449 N N . SER A 1 190 ? 31.255 1.354 -7.013 1.00 95.19 190 SER A N 1
ATOM 1450 C CA . SER A 1 190 ? 30.227 0.344 -6.737 1.00 95.19 190 SER A CA 1
ATOM 1451 C C . SER A 1 190 ? 30.826 -0.953 -6.184 1.00 95.19 190 SER A C 1
ATOM 1453 O O . SER A 1 190 ? 30.373 -1.472 -5.158 1.00 95.19 190 SER A O 1
ATOM 1455 N N . TRP A 1 191 ? 31.894 -1.450 -6.811 1.00 96.31 191 TRP A N 1
ATOM 1456 C CA . TRP A 1 191 ? 32.600 -2.644 -6.354 1.00 96.31 191 TRP A CA 1
ATOM 1457 C C . TRP A 1 191 ? 33.241 -2.448 -4.971 1.00 96.31 191 TRP A C 1
ATOM 1459 O O . TRP A 1 191 ? 33.061 -3.297 -4.093 1.00 96.31 191 TRP A O 1
ATOM 1469 N N . LEU A 1 192 ? 33.906 -1.308 -4.740 1.00 95.75 192 LEU A N 1
ATOM 1470 C CA . LEU A 1 192 ? 34.522 -0.956 -3.454 1.00 95.75 192 LEU A CA 1
ATOM 1471 C C . LEU A 1 192 ? 33.482 -0.809 -2.333 1.00 95.75 192 LEU A C 1
ATOM 1473 O O . LEU A 1 192 ? 33.648 -1.373 -1.251 1.00 95.75 192 LEU A O 1
ATOM 1477 N N . VAL A 1 193 ? 32.376 -0.108 -2.599 1.00 94.44 193 VAL A N 1
ATOM 1478 C CA . VAL A 1 193 ? 31.274 0.090 -1.646 1.00 94.44 193 VAL A CA 1
ATOM 1479 C C . VAL A 1 193 ? 30.594 -1.232 -1.301 1.00 94.44 193 VAL A C 1
ATOM 1481 O O . VAL A 1 193 ? 30.076 -1.367 -0.202 1.00 94.44 193 VAL A O 1
ATOM 1484 N N . ASN A 1 194 ? 30.627 -2.247 -2.166 1.00 93.00 194 ASN A N 1
ATOM 1485 C CA . ASN A 1 194 ? 30.075 -3.563 -1.843 1.00 93.00 194 ASN A CA 1
ATOM 1486 C C . ASN A 1 194 ? 30.979 -4.416 -0.923 1.00 93.00 194 ASN A C 1
ATOM 1488 O O . ASN A 1 194 ? 30.505 -5.396 -0.340 1.00 93.00 194 ASN A O 1
ATOM 1492 N N . LEU A 1 195 ? 32.263 -4.080 -0.749 1.00 89.56 195 LEU A N 1
ATOM 1493 C CA . LEU A 1 195 ? 33.192 -4.875 0.071 1.00 89.56 195 LEU A CA 1
ATOM 1494 C C . LEU A 1 195 ? 32.724 -5.104 1.524 1.00 89.56 195 LEU A C 1
ATOM 1496 O O . LEU A 1 195 ? 32.889 -6.233 1.999 1.00 89.56 195 LEU A O 1
ATOM 1500 N N . PRO A 1 196 ? 32.105 -4.134 2.231 1.00 89.69 196 PRO A N 1
ATOM 1501 C CA . PRO A 1 196 ? 31.600 -4.316 3.594 1.00 89.69 196 PRO A CA 1
ATOM 1502 C C . PRO A 1 196 ? 30.345 -5.198 3.711 1.00 89.69 196 PRO A C 1
ATOM 1504 O O . PRO A 1 196 ? 29.939 -5.517 4.830 1.00 89.69 196 PRO A O 1
ATOM 1507 N N . THR A 1 197 ? 29.708 -5.600 2.600 1.00 87.12 197 THR A N 1
ATOM 1508 C CA . THR A 1 197 ? 28.503 -6.446 2.624 1.00 87.12 197 THR A CA 1
ATOM 1509 C C . THR A 1 197 ? 28.798 -7.765 3.360 1.00 87.12 197 THR A C 1
ATOM 1511 O O . THR A 1 197 ? 29.769 -8.447 3.024 1.00 87.12 197 THR A O 1
ATOM 1514 N N . PRO A 1 198 ? 28.000 -8.167 4.369 1.00 83.56 198 PRO A N 1
ATOM 1515 C CA . PRO A 1 198 ? 28.303 -9.339 5.188 1.00 83.56 198 PRO A CA 1
ATOM 1516 C C . PRO A 1 198 ? 28.245 -10.644 4.382 1.00 83.56 198 PRO A C 1
ATOM 1518 O O . PRO A 1 198 ? 27.450 -10.794 3.454 1.00 83.56 198 PRO A O 1
ATOM 1521 N N . ALA A 1 199 ? 29.095 -11.610 4.744 1.00 77.19 199 ALA A N 1
ATOM 1522 C CA . ALA A 1 199 ? 29.040 -12.947 4.159 1.00 77.19 199 ALA A CA 1
ATOM 1523 C C . ALA A 1 199 ? 27.825 -13.702 4.708 1.00 77.19 199 ALA A C 1
ATOM 1525 O O . ALA A 1 199 ? 27.535 -13.626 5.902 1.00 77.19 199 ALA A O 1
ATOM 1526 N N . THR A 1 200 ? 27.131 -14.439 3.845 1.00 72.88 200 THR A N 1
ATOM 1527 C CA . THR A 1 200 ? 25.930 -15.182 4.222 1.00 72.88 200 THR A CA 1
ATOM 1528 C C . THR A 1 200 ? 26.078 -16.678 3.930 1.00 72.88 200 THR A C 1
ATOM 1530 O O . THR A 1 200 ? 26.800 -17.082 3.009 1.00 72.88 200 THR A O 1
ATOM 1533 N N . GLY A 1 201 ? 25.450 -17.499 4.778 1.00 61.84 201 GLY A N 1
ATOM 1534 C CA . GLY A 1 201 ? 25.666 -18.943 4.866 1.00 61.84 201 GLY A CA 1
ATOM 1535 C C . GLY A 1 201 ? 24.406 -19.754 4.588 1.00 61.84 201 GLY A C 1
ATOM 1536 O O . GLY A 1 201 ? 23.733 -20.175 5.517 1.00 61.84 201 GLY A O 1
ATOM 1537 N N . LEU A 1 202 ? 24.122 -20.013 3.312 1.00 58.00 202 LEU A N 1
ATOM 1538 C CA . LEU A 1 202 ? 23.291 -21.128 2.850 1.00 58.00 202 LEU A CA 1
ATOM 1539 C C . LEU A 1 202 ? 23.870 -21.590 1.509 1.00 58.00 202 LEU A C 1
ATOM 1541 O O . LEU A 1 202 ? 23.852 -20.824 0.544 1.00 58.00 202 LEU A O 1
ATOM 1545 N N . ILE A 1 203 ? 24.418 -22.809 1.484 1.00 59.78 203 ILE A N 1
ATOM 1546 C CA . ILE A 1 203 ? 25.038 -23.445 0.313 1.00 59.78 203 ILE A CA 1
ATOM 1547 C C . ILE A 1 203 ? 24.120 -24.589 -0.115 1.00 59.78 203 ILE A C 1
ATOM 1549 O O . ILE A 1 203 ? 24.119 -25.649 0.516 1.00 59.78 203 ILE A O 1
ATOM 1553 N N . HIS A 1 204 ? 23.337 -24.402 -1.178 1.00 63.62 204 HIS A N 1
ATOM 1554 C CA . HIS A 1 204 ? 22.611 -25.517 -1.778 1.00 63.62 204 HIS A CA 1
ATOM 1555 C C . HIS A 1 204 ? 23.604 -26.324 -2.630 1.00 63.62 204 HIS A C 1
ATOM 1557 O O . HIS A 1 204 ? 24.114 -25.844 -3.639 1.00 63.62 204 HIS A O 1
ATOM 1563 N N . LYS A 1 205 ? 23.922 -27.560 -2.224 1.00 62.81 205 LYS A N 1
ATOM 1564 C CA . LYS A 1 205 ? 24.964 -28.393 -2.869 1.00 62.81 205 LYS A CA 1
ATOM 1565 C C . LYS A 1 205 ? 24.496 -29.154 -4.125 1.00 62.81 205 LYS A C 1
ATOM 1567 O O . LYS A 1 205 ? 25.169 -30.089 -4.551 1.00 62.81 205 LYS A O 1
ATOM 1572 N N . ALA A 1 206 ? 23.352 -28.806 -4.715 1.00 71.12 206 ALA A N 1
ATOM 1573 C CA . ALA A 1 206 ? 22.819 -29.560 -5.851 1.00 71.12 206 ALA A CA 1
ATOM 1574 C C . ALA A 1 206 ? 23.741 -29.442 -7.092 1.00 71.12 206 ALA A C 1
ATOM 1576 O O . ALA A 1 206 ? 24.181 -28.335 -7.430 1.00 71.12 206 ALA A O 1
ATOM 1577 N N . PRO A 1 207 ? 24.058 -30.556 -7.785 1.00 77.56 207 PRO A N 1
ATOM 1578 C CA . PRO A 1 207 ? 24.860 -30.516 -9.005 1.00 77.56 207 PRO A CA 1
ATOM 1579 C C . PRO A 1 207 ? 24.105 -29.805 -10.136 1.00 77.56 207 PRO A C 1
ATOM 1581 O O . PRO A 1 207 ? 22.874 -29.823 -10.180 1.00 77.56 207 PRO A O 1
ATOM 1584 N N . PHE A 1 208 ? 24.849 -29.181 -11.053 1.00 82.44 208 PHE A N 1
ATOM 1585 C CA . PHE A 1 208 ? 24.265 -28.583 -12.253 1.00 82.44 208 PHE A CA 1
ATOM 1586 C C . PHE A 1 208 ? 23.628 -29.675 -13.120 1.00 82.44 208 PHE A C 1
ATOM 1588 O O . PHE A 1 208 ? 24.200 -30.751 -13.288 1.00 82.44 208 PHE A O 1
ATOM 1595 N N . ARG A 1 209 ? 22.450 -29.393 -13.680 1.00 83.69 209 ARG A N 1
ATOM 1596 C CA . ARG A 1 209 ? 21.768 -30.259 -14.649 1.00 83.69 209 ARG A CA 1
ATOM 1597 C C . ARG A 1 209 ? 21.321 -29.404 -15.822 1.00 83.69 209 ARG A C 1
ATOM 1599 O O . ARG A 1 209 ? 20.696 -28.374 -15.600 1.00 83.69 209 ARG A O 1
ATOM 1606 N N . ILE A 1 210 ? 21.573 -29.848 -17.052 1.00 81.81 210 ILE A N 1
ATOM 1607 C CA . ILE A 1 210 ? 21.265 -29.058 -18.256 1.00 81.81 210 ILE A CA 1
ATOM 1608 C C . ILE A 1 210 ? 19.768 -28.736 -18.389 1.00 81.81 210 ILE A C 1
ATOM 1610 O O . ILE A 1 210 ? 19.406 -27.634 -18.790 1.00 81.81 210 ILE A O 1
ATOM 1614 N N . ASN A 1 211 ? 18.896 -29.636 -17.917 1.00 82.06 211 ASN A N 1
ATOM 1615 C CA . ASN A 1 211 ? 17.444 -29.430 -17.875 1.00 82.06 211 ASN A CA 1
ATOM 1616 C C . ASN A 1 211 ? 17.030 -28.200 -17.046 1.00 82.06 211 ASN A C 1
ATOM 1618 O O . ASN A 1 211 ? 15.934 -27.680 -17.238 1.00 82.06 211 ASN A O 1
ATOM 1622 N N . LEU A 1 212 ? 17.895 -27.709 -16.148 1.00 80.62 212 LEU A N 1
ATOM 1623 C CA . LEU A 1 212 ? 17.649 -26.494 -15.374 1.00 80.62 212 LEU A CA 1
ATOM 1624 C C . LEU A 1 212 ? 17.540 -25.253 -16.268 1.00 80.62 212 LEU A C 1
ATOM 1626 O O . LEU A 1 212 ? 16.751 -24.365 -15.956 1.00 80.62 212 LEU A O 1
ATOM 1630 N N . LEU A 1 213 ? 18.266 -25.213 -17.394 1.00 82.31 213 LEU A N 1
ATOM 1631 C CA . LEU A 1 213 ? 18.212 -24.100 -18.349 1.00 82.31 213 LEU A CA 1
ATOM 1632 C C . LEU A 1 213 ? 16.816 -23.923 -18.957 1.00 82.31 213 LEU A C 1
ATOM 1634 O O . LEU A 1 213 ? 16.428 -22.806 -19.268 1.00 82.31 213 LEU A O 1
ATOM 1638 N N . PHE A 1 214 ? 16.039 -25.003 -19.055 1.00 85.06 214 PHE A N 1
ATOM 1639 C CA . PHE A 1 214 ? 14.673 -24.976 -19.581 1.00 85.06 214 PHE A CA 1
ATOM 1640 C C . PHE A 1 214 ? 13.600 -24.998 -18.479 1.00 85.06 214 PHE A C 1
ATOM 1642 O O . PHE A 1 214 ? 12.408 -24.867 -18.765 1.00 85.06 214 PHE A O 1
ATOM 1649 N N . GLY A 1 215 ? 14.000 -25.131 -17.208 1.00 82.19 215 GLY A N 1
ATOM 1650 C CA . GLY A 1 215 ? 13.084 -25.234 -16.068 1.00 82.19 215 GLY A CA 1
ATOM 1651 C C . GLY A 1 215 ? 12.167 -24.017 -15.913 1.00 82.19 215 GLY A C 1
ATOM 1652 O O . GLY A 1 215 ? 10.980 -24.176 -15.633 1.00 82.19 215 GLY A O 1
ATOM 1653 N N . HIS A 1 216 ? 12.663 -22.810 -16.209 1.00 84.75 216 HIS A N 1
ATOM 1654 C CA . HIS A 1 216 ? 11.853 -21.591 -16.113 1.00 84.75 216 HIS A CA 1
ATOM 1655 C C . HIS A 1 216 ? 10.670 -21.557 -17.096 1.00 84.75 216 HIS A C 1
ATOM 1657 O O . HIS A 1 216 ? 9.679 -20.881 -16.827 1.00 84.75 216 HIS A O 1
ATOM 1663 N N . PHE A 1 217 ? 10.718 -22.307 -18.207 1.00 90.56 217 PHE A N 1
ATOM 1664 C CA . PHE A 1 217 ? 9.632 -22.340 -19.192 1.00 90.56 217 PHE A CA 1
ATOM 1665 C C . PHE A 1 217 ? 8.498 -23.226 -18.688 1.00 90.56 217 PHE A C 1
ATOM 1667 O O . PHE A 1 217 ? 7.320 -22.940 -18.913 1.00 90.56 217 PHE A O 1
ATOM 1674 N N . HIS A 1 218 ? 8.848 -24.283 -17.953 1.00 89.88 218 HIS A N 1
ATOM 1675 C CA . HIS A 1 218 ? 7.877 -25.088 -17.230 1.00 89.88 218 HIS A CA 1
ATOM 1676 C C . HIS A 1 218 ? 7.186 -24.258 -16.139 1.00 89.88 218 HIS A C 1
ATOM 1678 O O . HIS A 1 218 ? 5.958 -24.263 -16.048 1.00 89.88 218 HIS A O 1
ATOM 1684 N N . ASP A 1 219 ? 7.951 -23.479 -15.373 1.00 90.00 219 ASP A N 1
ATOM 1685 C CA . ASP A 1 219 ? 7.401 -22.601 -14.337 1.00 90.00 219 ASP A CA 1
ATOM 1686 C C . ASP A 1 219 ? 6.514 -21.494 -14.917 1.00 90.00 219 ASP A C 1
ATOM 1688 O O . ASP A 1 219 ? 5.440 -21.221 -14.380 1.00 90.00 219 ASP A O 1
ATOM 1692 N N . LEU A 1 220 ? 6.899 -20.921 -16.061 1.00 93.94 220 LEU A N 1
ATOM 1693 C CA . LEU A 1 220 ? 6.069 -19.987 -16.818 1.00 93.94 220 LEU A CA 1
ATOM 1694 C C . LEU A 1 220 ? 4.753 -20.628 -17.267 1.00 93.94 220 LEU A C 1
ATOM 1696 O O . LEU A 1 220 ? 3.679 -20.060 -17.069 1.00 93.94 220 LEU A O 1
ATOM 1700 N N . ARG A 1 221 ? 4.806 -21.842 -17.822 1.00 94.69 221 ARG A N 1
ATOM 1701 C CA . ARG A 1 221 ? 3.600 -22.583 -18.210 1.00 94.69 221 ARG A CA 1
ATOM 1702 C C . ARG A 1 221 ? 2.686 -22.838 -17.009 1.00 94.69 221 ARG A C 1
ATOM 1704 O O . ARG A 1 221 ? 1.468 -22.715 -17.138 1.00 94.69 221 ARG A O 1
ATOM 1711 N N . ASN A 1 222 ? 3.252 -23.173 -15.853 1.00 92.69 222 ASN A N 1
ATOM 1712 C CA . ASN A 1 222 ? 2.494 -23.379 -14.619 1.00 92.69 222 ASN A CA 1
ATOM 1713 C C . ASN A 1 222 ? 1.857 -22.074 -14.119 1.00 92.69 222 ASN A C 1
ATOM 1715 O O . ASN A 1 222 ? 0.684 -22.074 -13.743 1.00 92.69 222 ASN A O 1
ATOM 1719 N N . LEU A 1 223 ? 2.590 -20.958 -14.181 1.00 93.50 223 LEU A N 1
ATOM 1720 C CA . LEU A 1 223 ? 2.085 -19.627 -13.843 1.00 93.50 223 LEU A CA 1
ATOM 1721 C C . LEU A 1 223 ? 0.894 -19.231 -14.726 1.00 93.50 223 LEU A C 1
ATOM 1723 O O . LEU A 1 223 ? -0.147 -18.832 -14.208 1.00 93.50 223 LEU A O 1
ATOM 1727 N N . LEU A 1 224 ? 1.004 -19.408 -16.045 1.00 94.25 224 LEU A N 1
ATOM 1728 C CA . LEU A 1 224 ? -0.066 -19.075 -16.993 1.00 94.25 224 LEU A CA 1
ATOM 1729 C C . LEU A 1 224 ? -1.303 -19.980 -16.851 1.00 94.25 224 LEU A C 1
ATOM 1731 O O . LEU A 1 224 ? -2.425 -19.551 -17.127 1.00 94.25 224 LEU A O 1
ATOM 1735 N N . ARG A 1 225 ? -1.127 -21.219 -16.375 1.00 93.94 225 ARG A N 1
ATOM 1736 C CA . ARG A 1 225 ? -2.230 -22.141 -16.047 1.00 93.94 225 ARG A CA 1
ATOM 1737 C C . ARG A 1 225 ? -2.924 -21.814 -14.725 1.00 93.94 225 ARG A C 1
ATOM 1739 O O . ARG A 1 225 ? -4.039 -22.279 -14.496 1.00 93.94 225 ARG A O 1
ATOM 1746 N N . ASN A 1 226 ? -2.304 -21.019 -13.858 1.00 91.50 226 ASN A N 1
ATOM 1747 C CA . ASN A 1 226 ? -2.896 -20.644 -12.584 1.00 91.50 226 ASN A CA 1
ATOM 1748 C C . ASN A 1 226 ? -3.945 -19.536 -12.777 1.00 91.50 226 ASN A C 1
ATOM 1750 O O . ASN A 1 226 ? -3.613 -18.371 -12.995 1.00 91.50 226 ASN A O 1
ATOM 1754 N N . ASN A 1 227 ? -5.226 -19.890 -12.635 1.00 84.00 227 ASN A N 1
ATOM 1755 C CA . ASN A 1 227 ? -6.358 -18.978 -12.845 1.00 84.00 227 ASN A CA 1
ATOM 1756 C C . ASN A 1 227 ? -6.348 -17.723 -11.955 1.00 84.00 227 ASN A C 1
ATOM 1758 O O . ASN A 1 227 ? -6.973 -16.731 -12.324 1.00 84.00 227 ASN A O 1
ATOM 1762 N N . ARG A 1 228 ? -5.665 -17.750 -10.802 1.00 85.00 228 ARG A N 1
ATOM 1763 C CA . ARG A 1 228 ? -5.572 -16.595 -9.896 1.00 85.00 228 ARG A CA 1
ATOM 1764 C C . ARG A 1 228 ? -4.413 -15.672 -10.264 1.00 85.00 228 ARG A C 1
ATOM 1766 O O . ARG A 1 228 ? -4.575 -14.460 -10.258 1.00 85.00 228 ARG A O 1
ATOM 1773 N N . LEU A 1 229 ? -3.254 -16.241 -10.596 1.00 90.31 229 LEU A N 1
ATOM 1774 C CA . LEU A 1 229 ? -2.004 -15.484 -10.749 1.00 90.31 229 LEU A CA 1
ATOM 1775 C C . LEU A 1 229 ? -1.742 -15.007 -12.181 1.00 90.31 229 LEU A C 1
ATOM 1777 O O . LEU A 1 229 ? -1.105 -13.972 -12.365 1.00 90.31 229 LEU A O 1
ATOM 1781 N N . ARG A 1 230 ? -2.242 -15.732 -13.193 1.00 93.56 230 ARG A N 1
ATOM 1782 C CA . ARG A 1 230 ? -1.920 -15.469 -14.606 1.00 93.56 230 ARG A CA 1
ATOM 1783 C C . ARG A 1 230 ? -2.217 -14.037 -15.040 1.00 93.56 230 ARG A C 1
ATOM 1785 O O . ARG A 1 230 ? -1.437 -13.453 -15.776 1.00 93.56 230 ARG A O 1
ATOM 1792 N N . TRP A 1 231 ? -3.323 -13.462 -14.569 1.00 91.00 231 TRP A N 1
ATOM 1793 C CA . TRP A 1 231 ? -3.754 -12.126 -14.979 1.00 91.00 231 TRP A CA 1
ATOM 1794 C C . TRP A 1 231 ? -2.885 -11.029 -14.369 1.00 91.00 231 TRP A C 1
ATOM 1796 O O . TRP A 1 231 ? -2.552 -10.070 -15.055 1.00 91.00 231 TRP A O 1
ATOM 1806 N N . ALA A 1 232 ? -2.463 -11.201 -13.114 1.00 91.62 232 ALA A N 1
ATOM 1807 C CA . ALA A 1 232 ? -1.524 -10.286 -12.478 1.00 91.62 232 ALA A CA 1
ATOM 1808 C C . ALA A 1 232 ? -0.146 -10.346 -13.151 1.00 91.62 232 ALA A C 1
ATOM 1810 O O . ALA A 1 232 ? 0.430 -9.301 -13.436 1.00 91.62 232 ALA A O 1
ATOM 1811 N N . ALA A 1 233 ? 0.335 -11.550 -13.482 1.00 93.62 233 ALA A N 1
ATOM 1812 C CA . ALA A 1 233 ? 1.590 -11.734 -14.210 1.00 93.62 233 ALA A CA 1
ATOM 1813 C C . ALA A 1 233 ? 1.541 -11.151 -15.635 1.00 93.62 233 ALA A C 1
ATOM 1815 O O . ALA A 1 233 ? 2.478 -10.483 -16.056 1.00 93.62 233 ALA A O 1
ATOM 1816 N N . LEU A 1 234 ? 0.440 -11.355 -16.369 1.00 93.75 234 LEU A N 1
ATOM 1817 C CA . LEU A 1 234 ? 0.243 -10.764 -17.699 1.00 93.75 234 LEU A CA 1
ATOM 1818 C C . LEU A 1 234 ? 0.162 -9.235 -17.640 1.00 93.75 234 LEU A C 1
ATOM 1820 O O . LEU A 1 234 ? 0.708 -8.571 -18.514 1.00 93.75 234 LEU A O 1
ATOM 1824 N N . GLY A 1 235 ? -0.492 -8.673 -16.621 1.00 92.81 235 GLY A N 1
ATOM 1825 C CA . GLY A 1 235 ? -0.553 -7.225 -16.434 1.00 92.81 235 GLY A CA 1
ATOM 1826 C C . GLY A 1 235 ? 0.807 -6.610 -16.087 1.00 92.81 235 GLY A C 1
ATOM 1827 O O . GLY A 1 235 ? 1.167 -5.589 -16.667 1.00 92.81 235 GLY A O 1
ATOM 1828 N N . ASP A 1 236 ? 1.593 -7.259 -15.220 1.00 91.69 236 ASP A N 1
ATOM 1829 C CA . ASP A 1 236 ? 2.979 -6.860 -14.922 1.00 91.69 236 ASP A CA 1
ATOM 1830 C C . ASP A 1 236 ? 3.861 -6.910 -16.181 1.00 91.69 236 ASP A C 1
ATOM 1832 O O . ASP A 1 236 ? 4.504 -5.920 -16.534 1.00 91.69 236 ASP A O 1
ATOM 1836 N N . ALA A 1 237 ? 3.810 -8.018 -16.926 1.00 94.12 237 ALA A N 1
ATOM 1837 C CA . ALA A 1 237 ? 4.535 -8.161 -18.184 1.00 94.12 237 ALA A CA 1
ATOM 1838 C C . ALA A 1 237 ? 4.106 -7.121 -19.226 1.00 94.12 237 ALA A C 1
ATOM 1840 O O . ALA A 1 237 ? 4.960 -6.539 -19.894 1.00 94.12 237 ALA A O 1
ATOM 1841 N N . CYS A 1 238 ? 2.805 -6.839 -19.339 1.00 93.50 238 CYS A N 1
ATOM 1842 C CA . CYS A 1 238 ? 2.282 -5.806 -20.226 1.00 93.50 238 CYS A CA 1
ATOM 1843 C C . CYS A 1 238 ? 2.839 -4.426 -19.866 1.00 93.50 238 CYS A C 1
ATOM 1845 O O . CYS A 1 238 ? 3.303 -3.727 -20.758 1.00 93.50 238 CYS A O 1
ATOM 1847 N N . PHE A 1 239 ? 2.834 -4.036 -18.587 1.00 93.19 239 PHE A N 1
ATOM 1848 C CA . PHE A 1 239 ? 3.349 -2.734 -18.154 1.00 93.19 239 PHE A CA 1
ATOM 1849 C C . PHE A 1 239 ? 4.806 -2.526 -18.581 1.00 93.19 239 PHE A C 1
ATOM 1851 O O . PHE A 1 239 ? 5.128 -1.537 -19.239 1.00 93.19 239 PHE A O 1
ATOM 1858 N N . TRP A 1 240 ? 5.677 -3.477 -18.243 1.00 91.69 240 TRP A N 1
ATOM 1859 C CA . TRP A 1 240 ? 7.104 -3.378 -18.545 1.00 91.69 240 TRP A CA 1
ATOM 1860 C C . TRP A 1 240 ? 7.399 -3.468 -20.040 1.00 91.69 240 TRP A C 1
ATOM 1862 O O . TRP A 1 240 ? 8.244 -2.724 -20.537 1.00 91.69 240 TRP A O 1
ATOM 1872 N N . SER A 1 241 ? 6.681 -4.327 -20.769 1.00 93.75 241 SER A N 1
ATOM 1873 C CA . SER A 1 241 ? 6.839 -4.438 -22.223 1.00 93.75 241 SER A CA 1
ATOM 1874 C C . SER A 1 241 ? 6.417 -3.135 -22.906 1.00 93.75 241 SER A C 1
ATOM 1876 O O . SER A 1 241 ? 7.157 -2.610 -23.733 1.00 93.75 241 SER A O 1
ATOM 1878 N N . VAL A 1 242 ? 5.259 -2.581 -22.531 1.00 93.06 242 VAL A N 1
ATOM 1879 C CA . VAL A 1 242 ? 4.751 -1.308 -23.061 1.00 93.06 242 VAL A CA 1
ATOM 1880 C C . VAL A 1 242 ? 5.687 -0.153 -22.713 1.00 93.06 242 VAL A C 1
ATOM 1882 O O . VAL A 1 242 ? 5.957 0.682 -23.568 1.00 93.06 242 VAL A O 1
ATOM 1885 N N . GLY A 1 243 ? 6.234 -0.116 -21.495 1.00 91.44 243 GLY A N 1
ATOM 1886 C CA . GLY A 1 243 ? 7.236 0.877 -21.104 1.00 91.44 243 GLY A CA 1
ATOM 1887 C C . GLY A 1 243 ? 8.528 0.772 -21.922 1.00 91.44 243 GLY A C 1
ATOM 1888 O O . GLY A 1 243 ? 9.067 1.790 -22.349 1.00 91.44 243 GLY A O 1
ATOM 1889 N N . GLY A 1 244 ? 8.998 -0.450 -22.193 1.00 90.31 244 GLY A N 1
ATOM 1890 C CA . GLY A 1 244 ? 10.157 -0.699 -23.055 1.00 90.31 244 GLY A CA 1
ATOM 1891 C C . GLY A 1 244 ? 9.919 -0.291 -24.512 1.00 90.31 244 GLY A C 1
ATOM 1892 O O . GLY A 1 244 ? 10.779 0.343 -25.115 1.00 90.31 244 GLY A O 1
ATOM 1893 N N . PHE A 1 245 ? 8.735 -0.585 -25.052 1.00 93.69 245 PHE A N 1
ATOM 1894 C CA . PHE A 1 245 ? 8.310 -0.115 -26.372 1.00 93.69 245 PHE A CA 1
ATOM 1895 C C . PHE A 1 245 ? 8.244 1.414 -26.422 1.00 93.69 245 PHE A C 1
ATOM 1897 O O . PHE A 1 245 ? 8.816 2.035 -27.310 1.00 93.69 245 PHE A O 1
ATOM 1904 N N . PHE A 1 246 ? 7.613 2.040 -25.427 1.00 93.12 246 PHE A N 1
ATOM 1905 C CA . PHE A 1 246 ? 7.495 3.493 -25.362 1.00 93.12 246 PHE A CA 1
ATOM 1906 C C . PHE A 1 246 ? 8.858 4.184 -25.225 1.00 93.12 246 PHE A C 1
ATOM 1908 O O . PHE A 1 246 ? 9.050 5.254 -25.790 1.00 93.12 246 PHE A O 1
ATOM 1915 N N . TYR A 1 247 ? 9.832 3.565 -24.548 1.00 91.06 247 TYR A N 1
ATOM 1916 C CA . TYR A 1 247 ? 11.217 4.047 -24.539 1.00 91.06 247 TYR A CA 1
ATOM 1917 C C . TYR A 1 247 ? 11.814 4.101 -25.953 1.00 91.06 247 TYR A C 1
ATOM 1919 O O . TYR A 1 247 ? 12.402 5.119 -26.315 1.00 91.06 247 TYR A O 1
ATOM 1927 N N . LEU A 1 248 ? 11.632 3.053 -26.768 1.00 92.44 248 LEU A N 1
ATOM 1928 C CA . LEU A 1 248 ? 12.090 3.055 -28.164 1.00 92.44 248 LEU A CA 1
ATOM 1929 C C . LEU A 1 248 ? 11.441 4.193 -28.959 1.00 92.44 248 LEU A C 1
ATOM 1931 O O . LEU A 1 248 ? 12.133 4.950 -29.637 1.00 92.44 248 LEU A O 1
ATOM 1935 N N . VAL A 1 249 ? 10.129 4.360 -28.792 1.00 93.50 249 VAL A N 1
ATOM 1936 C CA . VAL A 1 249 ? 9.354 5.418 -29.446 1.00 93.50 249 VAL A CA 1
ATOM 1937 C C . VAL A 1 249 ? 9.793 6.816 -29.003 1.00 93.50 249 VAL A C 1
ATOM 1939 O O . VAL A 1 249 ? 9.865 7.704 -29.841 1.00 93.50 249 VAL A O 1
ATOM 1942 N N . LEU A 1 250 ? 10.116 7.043 -27.725 1.00 91.62 250 LEU A N 1
ATOM 1943 C CA . LEU A 1 250 ? 10.592 8.348 -27.246 1.00 91.62 250 LEU A CA 1
ATOM 1944 C C . LEU A 1 250 ? 11.965 8.719 -27.809 1.00 91.62 250 LEU A C 1
ATOM 1946 O O . LEU A 1 250 ? 12.187 9.883 -28.135 1.00 91.62 250 LEU A O 1
ATOM 1950 N N . VAL A 1 251 ? 12.869 7.743 -27.921 1.00 90.06 251 VAL A N 1
ATOM 1951 C CA . VAL A 1 251 ? 14.185 7.936 -28.547 1.00 90.06 251 VAL A CA 1
ATOM 1952 C C . VAL A 1 251 ? 14.008 8.299 -30.025 1.00 90.06 251 VAL A C 1
ATOM 1954 O O . VAL A 1 251 ? 14.593 9.274 -30.488 1.00 90.06 251 VAL A O 1
ATOM 1957 N N . ARG A 1 252 ? 13.132 7.592 -30.748 1.00 89.81 252 ARG A N 1
ATOM 1958 C CA . ARG A 1 252 ? 12.800 7.924 -32.141 1.00 89.81 252 ARG A CA 1
ATOM 1959 C C . ARG A 1 252 ? 12.142 9.301 -32.265 1.00 89.81 252 ARG A C 1
ATOM 1961 O O . ARG A 1 252 ? 12.558 10.117 -33.082 1.00 89.81 252 ARG A O 1
ATOM 1968 N N . LEU A 1 253 ? 11.145 9.587 -31.427 1.00 91.69 253 LEU A N 1
ATOM 1969 C CA . LEU A 1 253 ? 10.412 10.854 -31.417 1.00 91.69 253 LEU A CA 1
ATOM 1970 C C . LEU A 1 253 ? 11.346 12.040 -31.172 1.00 91.69 253 LEU A C 1
ATOM 1972 O O . LEU A 1 253 ? 11.160 13.089 -31.785 1.00 91.69 253 LEU A O 1
ATOM 1976 N N . SER A 1 254 ? 12.348 11.903 -30.297 1.00 89.81 254 SER A N 1
ATOM 1977 C CA . SER A 1 254 ? 13.298 12.995 -30.087 1.00 89.81 254 SER A CA 1
ATOM 1978 C C . SER A 1 254 ? 14.101 13.262 -31.351 1.00 89.81 254 SER A C 1
ATOM 1980 O O . SER A 1 254 ? 14.233 14.425 -31.724 1.00 89.81 254 SER A O 1
ATOM 1982 N N . GLY A 1 255 ? 14.540 12.215 -32.055 1.00 86.75 255 GLY A N 1
ATOM 1983 C CA . GLY A 1 255 ? 15.189 12.322 -33.359 1.00 86.75 255 GLY A CA 1
ATOM 1984 C C . GLY A 1 255 ? 14.285 12.911 -34.447 1.00 86.75 255 GLY A C 1
ATOM 1985 O O . GLY A 1 255 ? 14.757 13.691 -35.266 1.00 86.75 255 GLY A O 1
ATOM 1986 N N . GLU A 1 256 ? 12.986 12.607 -34.464 1.00 88.25 256 GLU A N 1
ATOM 19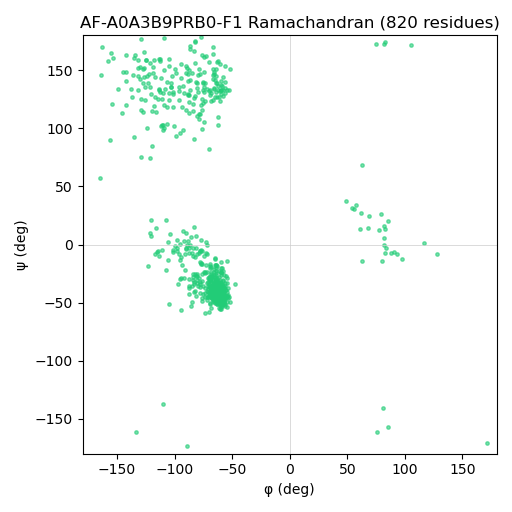87 C CA . GLU A 1 256 ? 12.027 13.198 -35.417 1.00 88.25 256 GLU A CA 1
ATOM 1988 C C . GLU A 1 256 ? 11.821 14.703 -35.171 1.00 88.25 256 GLU A C 1
ATOM 1990 O O . GLU A 1 256 ? 11.746 15.477 -36.119 1.00 88.25 256 GLU A O 1
ATOM 1995 N N . VAL A 1 257 ? 11.778 15.129 -33.905 1.00 87.69 257 VAL A N 1
ATOM 1996 C CA . VAL A 1 257 ? 11.511 16.525 -33.508 1.00 87.69 257 VAL A CA 1
ATOM 1997 C C . VAL A 1 257 ? 12.764 17.406 -33.571 1.00 87.69 257 VAL A C 1
ATOM 1999 O O . VAL A 1 257 ? 12.668 18.621 -33.732 1.00 87.69 257 VAL A O 1
ATOM 2002 N N . THR A 1 258 ? 13.950 16.811 -33.451 1.00 82.00 258 THR A N 1
ATOM 2003 C CA . THR A 1 258 ? 15.232 17.513 -33.573 1.00 82.00 258 THR A CA 1
ATOM 2004 C C . THR A 1 258 ? 15.791 17.311 -34.984 1.00 82.00 258 THR A C 1
ATOM 2006 O O . THR A 1 258 ? 16.444 16.321 -35.323 1.00 82.00 258 THR A O 1
ATOM 2009 N N . GLU A 1 259 ? 15.498 18.246 -35.884 1.00 62.69 259 GLU A N 1
ATOM 2010 C CA . GLU A 1 259 ? 16.027 18.248 -37.252 1.00 62.69 259 GLU A CA 1
ATOM 2011 C C . GLU A 1 259 ? 17.538 18.568 -37.263 1.00 62.69 259 GLU A C 1
ATOM 2013 O O . GLU A 1 259 ? 17.949 19.702 -37.466 1.00 62.69 259 GLU A O 1
ATOM 2018 N N . GLY A 1 260 ? 18.385 17.560 -37.012 1.00 56.53 260 GLY A N 1
ATOM 2019 C CA . GLY A 1 260 ? 19.820 17.601 -37.336 1.00 56.53 260 GLY A CA 1
ATOM 2020 C C . GLY A 1 260 ? 20.752 18.303 -36.337 1.00 56.53 260 GLY A C 1
ATOM 2021 O O . GLY A 1 260 ? 21.906 18.534 -36.680 1.00 56.53 260 GLY A O 1
ATOM 2022 N N . ASN A 1 261 ? 20.302 18.610 -35.114 1.00 58.06 261 ASN A N 1
ATOM 2023 C CA . ASN A 1 261 ? 21.097 19.325 -34.104 1.00 58.06 261 ASN A CA 1
ATOM 2024 C C . ASN A 1 261 ? 21.461 18.475 -32.873 1.00 58.06 261 ASN A C 1
ATOM 2026 O O . ASN A 1 261 ? 20.778 17.510 -32.525 1.00 58.06 261 ASN A O 1
ATOM 2030 N N . VAL A 1 262 ? 22.522 18.906 -32.178 1.00 64.00 262 VAL A N 1
ATOM 2031 C CA . VAL A 1 262 ? 22.871 18.494 -30.806 1.00 64.00 262 VAL A CA 1
ATOM 2032 C C . VAL A 1 262 ? 21.680 18.780 -29.881 1.00 64.00 262 VAL A C 1
ATOM 2034 O O . VAL A 1 262 ? 21.084 19.854 -29.971 1.00 64.00 262 VAL A O 1
ATOM 2037 N N . GLY A 1 263 ? 21.310 17.838 -29.007 1.00 79.25 263 GLY A N 1
ATOM 2038 C CA . GLY A 1 263 ? 20.169 17.995 -28.090 1.00 79.25 263 GLY A CA 1
ATOM 2039 C C . GLY A 1 263 ? 19.146 16.855 -28.117 1.00 79.25 263 GLY A C 1
ATOM 2040 O O . GLY A 1 263 ? 18.247 16.826 -27.271 1.00 79.25 263 GLY A O 1
ATOM 2041 N N . MET A 1 264 ? 19.261 15.905 -29.058 1.00 83.81 264 MET A N 1
ATOM 2042 C CA . MET A 1 264 ? 18.338 14.760 -29.147 1.00 83.81 264 MET A CA 1
ATOM 2043 C C . MET A 1 264 ? 18.379 13.908 -27.876 1.00 83.81 264 MET A C 1
ATOM 2045 O O . MET A 1 264 ? 17.334 13.444 -27.409 1.00 83.81 264 MET A O 1
ATOM 2049 N N . GLY A 1 265 ? 19.585 13.713 -27.325 1.00 84.44 265 GLY A N 1
ATOM 2050 C CA . GLY A 1 265 ? 19.823 12.948 -26.106 1.00 84.44 265 GLY A CA 1
ATOM 2051 C C . GLY A 1 265 ? 19.171 13.598 -24.893 1.00 84.44 265 GLY A C 1
ATOM 2052 O O . GLY A 1 265 ? 18.422 12.968 -24.149 1.00 84.44 265 GLY A O 1
ATOM 2053 N N . SER A 1 266 ? 19.392 14.896 -24.748 1.00 88.75 266 SER A N 1
ATOM 2054 C CA . SER A 1 266 ? 18.860 15.724 -23.676 1.00 88.75 266 SER A CA 1
ATOM 2055 C C . SER A 1 266 ? 17.336 15.717 -23.679 1.00 88.75 266 SER A C 1
ATOM 2057 O O . SER A 1 266 ? 16.722 15.606 -22.618 1.00 88.75 266 SER A O 1
ATOM 2059 N N . LEU A 1 267 ? 16.722 15.768 -24.866 1.00 90.25 267 LEU A N 1
ATOM 2060 C CA . LEU A 1 267 ? 15.272 15.803 -25.014 1.00 90.25 267 LEU A CA 1
ATOM 2061 C C . LEU A 1 267 ? 14.602 14.485 -24.593 1.00 90.25 267 LEU A C 1
ATOM 2063 O O . LEU A 1 267 ? 13.738 14.503 -23.713 1.00 90.25 267 LEU A O 1
ATOM 2067 N N . TYR A 1 268 ? 15.008 13.333 -25.148 1.00 89.12 268 TYR A N 1
ATOM 2068 C CA . TYR A 1 268 ? 14.393 12.064 -24.728 1.00 89.12 268 TYR A CA 1
ATOM 2069 C C . TYR A 1 268 ? 14.776 11.704 -23.288 1.00 89.12 268 TYR A C 1
ATOM 2071 O O . TYR A 1 268 ? 13.949 11.157 -22.556 1.00 89.12 268 TYR A O 1
ATOM 2079 N N . GLY A 1 269 ? 16.004 12.026 -22.862 1.00 89.50 269 GLY A N 1
ATOM 2080 C CA . GLY A 1 269 ? 16.453 11.835 -21.488 1.00 89.50 269 GLY A CA 1
ATOM 2081 C C . GLY A 1 269 ? 15.553 12.592 -20.514 1.00 89.50 269 GLY A C 1
ATOM 2082 O O . GLY A 1 269 ? 15.112 12.027 -19.511 1.00 89.50 269 GLY A O 1
ATOM 2083 N N . TYR A 1 270 ? 15.214 13.844 -20.833 1.00 91.12 270 TYR A N 1
ATOM 2084 C CA . TYR A 1 270 ? 14.283 14.656 -20.053 1.00 91.12 270 TYR A CA 1
ATOM 2085 C C . TYR A 1 270 ? 12.866 14.061 -20.019 1.00 91.12 270 TYR A C 1
ATOM 2087 O O . TYR A 1 270 ? 12.291 13.910 -18.939 1.00 91.12 270 TYR A O 1
ATOM 2095 N N . TRP A 1 271 ? 12.309 13.638 -21.158 1.00 93.12 271 TRP A N 1
ATOM 2096 C CA . TRP A 1 271 ? 10.996 12.977 -21.185 1.00 93.12 271 TRP A CA 1
ATOM 2097 C C . TRP A 1 271 ? 10.970 11.675 -20.373 1.00 93.12 271 TRP A C 1
ATOM 2099 O O . TRP A 1 271 ? 9.991 11.387 -19.678 1.00 93.12 271 TRP A O 1
ATOM 2109 N N . PHE A 1 272 ? 12.061 10.907 -20.403 1.00 89.06 272 PHE A N 1
ATOM 2110 C CA . PHE A 1 272 ? 12.207 9.691 -19.609 1.00 89.06 272 PHE A CA 1
ATOM 2111 C C . PHE A 1 272 ? 12.328 9.984 -18.107 1.00 89.06 272 PHE A C 1
ATOM 2113 O O . PHE A 1 272 ? 11.743 9.274 -17.286 1.00 89.06 272 PHE A O 1
ATOM 2120 N N . LEU A 1 273 ? 13.006 11.073 -17.733 1.00 90.75 273 LEU A N 1
ATOM 2121 C CA . LEU A 1 273 ? 13.035 11.558 -16.355 1.00 90.75 273 LEU A CA 1
ATOM 2122 C C . LEU A 1 273 ? 11.625 11.918 -15.860 1.00 90.75 273 LEU A C 1
ATOM 2124 O O . LEU A 1 273 ? 11.255 11.520 -14.755 1.00 90.75 273 LEU A O 1
ATOM 2128 N N . LEU A 1 274 ? 10.817 12.611 -16.673 1.00 93.50 274 LEU A N 1
ATOM 2129 C CA . LEU A 1 274 ? 9.431 12.958 -16.331 1.00 93.50 274 LEU A CA 1
ATOM 2130 C C . LEU A 1 274 ? 8.569 11.715 -16.081 1.00 93.50 274 LEU A C 1
ATOM 2132 O O . LEU A 1 274 ? 7.885 11.643 -15.057 1.00 93.50 274 LEU A O 1
ATOM 2136 N N . LEU A 1 275 ? 8.645 10.713 -16.966 1.00 92.06 275 LEU A N 1
ATOM 2137 C CA . LEU A 1 275 ? 8.015 9.403 -16.753 1.00 92.06 275 LEU A CA 1
ATOM 2138 C C . LEU A 1 275 ? 8.444 8.796 -15.414 1.00 92.06 275 LEU A C 1
ATOM 2140 O O . LEU A 1 275 ? 7.612 8.327 -14.640 1.00 92.06 275 LEU A O 1
ATOM 2144 N N . GLY A 1 276 ? 9.743 8.837 -15.126 1.00 89.44 276 GLY A N 1
ATOM 2145 C CA . GLY A 1 276 ? 10.327 8.325 -13.898 1.00 89.44 276 GLY A CA 1
ATOM 2146 C C . GLY A 1 276 ? 9.817 8.996 -12.623 1.00 89.44 276 GLY A C 1
ATOM 2147 O O . GLY A 1 276 ? 9.430 8.313 -11.670 1.00 89.44 276 GLY A O 1
ATOM 2148 N N . VAL A 1 277 ? 9.757 10.330 -12.615 1.00 91.62 277 VAL A N 1
ATOM 2149 C CA . VAL A 1 277 ? 9.167 11.119 -11.521 1.00 91.62 277 VAL A CA 1
ATOM 2150 C C . VAL A 1 277 ? 7.695 10.752 -11.336 1.00 91.62 277 VAL A C 1
ATOM 2152 O O . VAL A 1 277 ? 7.252 10.542 -10.204 1.00 91.62 277 VAL A O 1
ATOM 2155 N N . GLY A 1 278 ? 6.960 10.596 -12.441 1.00 94.88 278 GLY A N 1
ATOM 2156 C CA . GLY A 1 278 ? 5.594 10.087 -12.449 1.00 94.88 278 GLY A CA 1
ATOM 2157 C C . GLY A 1 278 ? 5.470 8.731 -11.755 1.00 94.88 278 GLY A C 1
ATOM 2158 O O . GLY A 1 278 ? 4.696 8.596 -10.808 1.00 94.88 278 GLY A O 1
ATOM 2159 N N . ILE A 1 279 ? 6.273 7.744 -12.171 1.00 92.00 279 ILE A N 1
ATOM 2160 C CA . ILE A 1 279 ? 6.289 6.390 -11.591 1.00 92.00 279 ILE A CA 1
ATOM 2161 C C . ILE A 1 279 ? 6.555 6.448 -10.085 1.00 92.00 279 ILE A C 1
ATOM 2163 O O . ILE A 1 279 ? 5.857 5.791 -9.314 1.00 92.00 279 ILE A O 1
ATOM 2167 N N . MET A 1 280 ? 7.527 7.251 -9.647 1.00 88.75 280 MET A N 1
ATOM 2168 C CA . MET A 1 280 ? 7.850 7.400 -8.227 1.00 88.75 280 MET A CA 1
ATOM 2169 C C . MET A 1 280 ? 6.671 7.979 -7.434 1.00 88.75 280 MET A C 1
ATOM 2171 O O . MET A 1 280 ? 6.282 7.414 -6.409 1.00 88.75 280 MET A O 1
ATOM 2175 N N . ALA A 1 281 ? 6.061 9.064 -7.920 1.00 92.50 281 ALA A N 1
ATOM 2176 C CA . ALA A 1 281 ? 4.900 9.677 -7.280 1.00 92.50 281 ALA A CA 1
ATOM 2177 C C . ALA A 1 281 ? 3.700 8.714 -7.225 1.00 92.50 281 ALA A C 1
ATOM 2179 O O . ALA A 1 281 ? 3.064 8.565 -6.178 1.00 92.50 281 ALA A O 1
ATOM 2180 N N . GLY A 1 282 ? 3.425 8.004 -8.322 1.00 92.81 282 GLY A N 1
ATOM 2181 C CA . GLY A 1 282 ? 2.337 7.031 -8.403 1.00 92.81 282 GLY A CA 1
ATOM 2182 C C . GLY A 1 282 ? 2.568 5.808 -7.518 1.00 92.81 282 GLY A C 1
ATOM 2183 O O . GLY A 1 282 ? 1.637 5.338 -6.868 1.00 92.81 282 GLY A O 1
ATOM 2184 N N . ALA A 1 283 ? 3.808 5.328 -7.398 1.00 88.88 283 ALA A N 1
ATOM 2185 C CA . ALA A 1 283 ? 4.148 4.210 -6.522 1.00 88.88 283 ALA A CA 1
ATOM 2186 C C . ALA A 1 283 ? 3.995 4.578 -5.040 1.00 88.88 283 ALA A C 1
ATOM 2188 O O . ALA A 1 283 ? 3.454 3.787 -4.266 1.00 88.88 283 ALA A O 1
ATOM 2189 N N . LEU A 1 284 ? 4.406 5.790 -4.643 1.00 88.19 284 LEU A N 1
ATOM 2190 C CA . LEU A 1 284 ? 4.184 6.308 -3.289 1.00 88.19 284 LEU A CA 1
ATOM 2191 C C . LEU A 1 284 ? 2.689 6.459 -2.984 1.00 88.19 284 LEU A C 1
ATOM 2193 O O . LEU A 1 284 ? 2.236 6.073 -1.904 1.00 88.19 284 LEU A O 1
ATOM 2197 N N . PHE A 1 285 ? 1.912 6.956 -3.948 1.00 88.12 285 PHE A N 1
ATOM 2198 C CA . PHE A 1 285 ? 0.461 7.067 -3.824 1.00 88.12 285 PHE A CA 1
ATOM 2199 C C . PHE A 1 285 ? -0.215 5.692 -3.696 1.00 88.12 285 PHE A C 1
ATOM 2201 O O . PHE A 1 285 ? -1.008 5.469 -2.777 1.00 88.12 285 PHE A O 1
ATOM 2208 N N . ALA A 1 286 ? 0.153 4.729 -4.546 1.00 86.25 286 ALA A N 1
ATOM 2209 C CA . ALA A 1 286 ? -0.335 3.354 -4.467 1.00 86.25 286 ALA A CA 1
ATOM 2210 C C . ALA A 1 286 ? 0.043 2.692 -3.132 1.00 86.25 286 ALA A C 1
ATOM 2212 O O . ALA A 1 286 ? -0.795 2.045 -2.507 1.00 86.25 286 ALA A O 1
ATOM 2213 N N . ALA A 1 287 ? 1.275 2.885 -2.650 1.00 83.00 287 ALA A N 1
ATOM 2214 C CA . ALA A 1 287 ? 1.729 2.367 -1.360 1.00 83.00 287 ALA A CA 1
ATOM 2215 C C . ALA A 1 287 ? 0.954 2.977 -0.181 1.00 83.00 287 ALA A C 1
ATOM 2217 O O . ALA A 1 287 ? 0.603 2.268 0.766 1.00 83.00 287 ALA A O 1
ATOM 2218 N N . TYR A 1 288 ? 0.650 4.277 -0.243 1.00 81.81 288 TYR A N 1
ATOM 2219 C CA . TYR A 1 288 ? -0.180 4.948 0.753 1.00 81.81 288 TYR A CA 1
ATOM 2220 C C . TYR A 1 288 ? -1.583 4.326 0.818 1.00 81.81 288 TYR A C 1
ATOM 2222 O O . TYR A 1 288 ? -2.047 3.986 1.913 1.00 81.81 288 TYR A O 1
ATOM 2230 N N . LEU A 1 289 ? -2.229 4.114 -0.334 1.00 77.25 289 LEU A N 1
ATOM 2231 C CA . LEU A 1 289 ? -3.568 3.519 -0.415 1.00 77.25 289 LEU A CA 1
ATOM 2232 C C . LEU A 1 289 ? -3.592 2.029 -0.034 1.00 77.25 289 LEU A C 1
ATOM 2234 O O . LEU A 1 289 ? -4.511 1.604 0.662 1.00 77.25 289 LEU A O 1
ATOM 2238 N N . ASN A 1 290 ? -2.554 1.267 -0.388 1.00 73.69 290 ASN A N 1
ATOM 2239 C CA . ASN A 1 290 ? -2.423 -0.169 -0.099 1.00 73.69 290 ASN A CA 1
ATOM 2240 C C . ASN A 1 290 ? -1.932 -0.489 1.328 1.00 73.69 290 ASN A C 1
ATOM 2242 O O . ASN A 1 290 ? -1.627 -1.639 1.654 1.00 73.69 290 ASN A O 1
ATOM 2246 N N . LYS A 1 291 ? -1.805 0.500 2.222 1.00 67.44 291 LYS A N 1
ATOM 2247 C CA . LYS A 1 291 ? -1.296 0.249 3.580 1.00 67.44 291 LYS A CA 1
ATOM 2248 C C . LYS A 1 291 ? -2.230 -0.707 4.340 1.00 67.44 291 LYS A C 1
ATOM 2250 O O . LYS A 1 291 ? -3.317 -0.303 4.739 1.00 67.44 291 LYS A O 1
ATOM 2255 N N . GLY A 1 292 ? -1.779 -1.938 4.579 1.00 59.62 292 GLY A N 1
ATOM 2256 C CA . GLY A 1 292 ? -2.517 -2.976 5.311 1.00 59.62 292 GLY A CA 1
ATOM 2257 C C . GLY A 1 292 ? -3.262 -3.995 4.437 1.00 59.62 292 GLY A C 1
ATOM 2258 O O . GLY A 1 292 ? -3.671 -5.021 4.971 1.00 59.62 292 GLY A O 1
ATOM 2259 N N . ARG A 1 293 ? -3.413 -3.759 3.122 1.00 68.12 293 ARG A N 1
ATOM 2260 C CA . ARG A 1 293 ? -3.971 -4.726 2.154 1.00 68.12 293 ARG A CA 1
ATOM 2261 C C . ARG A 1 293 ? -3.646 -4.332 0.709 1.00 68.12 293 ARG A C 1
ATOM 2263 O O . ARG A 1 293 ? -3.632 -3.148 0.390 1.00 68.12 293 ARG A O 1
ATOM 2270 N N . VAL A 1 294 ? -3.436 -5.308 -0.175 1.00 75.38 294 VAL A N 1
ATOM 2271 C CA . VAL A 1 294 ? -3.205 -5.043 -1.606 1.00 75.38 294 VAL A CA 1
ATOM 2272 C C . VAL A 1 294 ? -4.541 -4.790 -2.313 1.00 75.38 294 VAL A C 1
ATOM 2274 O O . VAL A 1 294 ? -5.337 -5.713 -2.485 1.00 75.38 294 VAL A O 1
ATOM 2277 N N . GLU A 1 295 ? -4.796 -3.550 -2.738 1.00 78.81 295 GLU A N 1
ATOM 2278 C CA . GLU A 1 295 ? -6.013 -3.183 -3.468 1.00 78.81 295 GLU A CA 1
ATOM 2279 C C . GLU A 1 295 ? -5.801 -3.206 -4.981 1.00 78.81 295 GLU A C 1
ATOM 2281 O O . GLU A 1 295 ? -5.383 -2.225 -5.597 1.00 78.81 295 GLU A O 1
ATOM 2286 N N . VAL A 1 296 ? -6.170 -4.324 -5.609 1.00 85.62 296 VAL A N 1
ATOM 2287 C CA . VAL A 1 296 ? -6.079 -4.502 -7.071 1.00 85.62 296 VAL A CA 1
ATOM 2288 C C . VAL A 1 296 ? -7.002 -3.537 -7.839 1.00 85.62 296 VAL A C 1
ATOM 2290 O O . VAL A 1 296 ? -6.791 -3.268 -9.017 1.00 85.62 296 VAL A O 1
ATOM 2293 N N . GLY A 1 297 ? -7.992 -2.938 -7.168 1.00 85.75 297 GLY A N 1
ATOM 2294 C CA . GLY A 1 297 ? -8.913 -1.965 -7.762 1.00 85.75 297 GLY A CA 1
ATOM 2295 C C . GLY A 1 297 ? -8.273 -0.654 -8.229 1.00 85.75 297 GLY A C 1
ATOM 2296 O O . GLY A 1 297 ? -8.916 0.110 -8.940 1.00 85.75 297 GLY A O 1
ATOM 2297 N N . LEU A 1 298 ? -7.014 -0.378 -7.869 1.00 89.44 298 LEU A N 1
ATOM 2298 C CA . LEU A 1 298 ? -6.267 0.755 -8.432 1.00 89.44 298 LEU A CA 1
ATOM 2299 C C . LEU A 1 298 ? -5.797 0.494 -9.871 1.00 89.44 298 LEU A C 1
ATOM 2301 O O . LEU A 1 298 ? -5.614 1.442 -10.633 1.00 89.44 298 LEU A O 1
ATOM 2305 N N . SER A 1 299 ? -5.663 -0.772 -10.274 1.00 92.81 299 SER A N 1
ATOM 2306 C CA . SER A 1 299 ? -5.133 -1.132 -11.589 1.00 92.81 299 SER A CA 1
ATOM 2307 C C . SER A 1 299 ? -6.005 -0.685 -12.773 1.00 92.81 299 SER A C 1
ATOM 2309 O O . SER A 1 299 ? -5.447 -0.147 -13.729 1.00 92.81 299 SER A O 1
ATOM 2311 N N . PRO A 1 300 ? -7.350 -0.809 -12.734 1.00 93.00 300 PRO A N 1
ATOM 2312 C CA . PRO A 1 300 ? -8.220 -0.215 -13.751 1.00 93.00 300 PRO A CA 1
ATOM 2313 C C . PRO A 1 300 ? -8.076 1.304 -13.880 1.00 93.00 300 PRO A C 1
ATOM 2315 O O . PRO A 1 300 ? -8.073 1.829 -14.990 1.00 93.00 300 PRO A O 1
ATOM 2318 N N . LEU A 1 301 ? -7.934 2.013 -12.752 1.00 92.56 301 LEU A N 1
ATOM 2319 C CA . LEU A 1 301 ? -7.724 3.463 -12.748 1.00 92.56 301 LEU A CA 1
ATOM 2320 C C . LEU A 1 301 ? -6.383 3.818 -13.401 1.00 92.56 301 LEU A C 1
ATOM 2322 O O . LEU A 1 301 ? -6.316 4.755 -14.193 1.00 92.56 301 LEU A O 1
ATOM 2326 N N . GLY A 1 302 ? -5.341 3.034 -13.105 1.00 94.75 302 GLY A N 1
ATOM 2327 C CA . GLY A 1 302 ? -4.047 3.119 -13.772 1.00 94.75 302 GLY A CA 1
ATOM 2328 C C . GLY A 1 302 ? -4.160 2.944 -15.286 1.00 94.75 302 GLY A C 1
ATOM 2329 O O . GLY A 1 302 ? -3.718 3.812 -16.025 1.00 94.75 302 GLY A O 1
ATOM 2330 N N . LEU A 1 303 ? -4.827 1.894 -15.774 1.00 95.00 303 LEU A N 1
ATOM 2331 C CA . LEU A 1 303 ? -4.997 1.670 -17.219 1.00 95.00 303 LEU A CA 1
ATOM 2332 C C . LEU A 1 303 ? -5.773 2.789 -17.922 1.00 95.00 303 LEU A C 1
ATOM 2334 O O . LEU A 1 303 ? -5.371 3.232 -19.000 1.00 95.00 303 LEU A O 1
ATOM 2338 N N . LEU A 1 304 ? -6.867 3.265 -17.320 1.00 95.12 304 LEU A N 1
ATOM 2339 C CA . LEU A 1 304 ? -7.634 4.387 -17.864 1.00 95.12 304 LEU A CA 1
ATOM 2340 C C . LEU A 1 304 ? -6.764 5.644 -17.949 1.00 95.12 304 LEU A C 1
ATOM 2342 O O . LEU A 1 304 ? -6.672 6.262 -19.008 1.00 95.12 304 LEU A O 1
ATOM 2346 N N . GLY A 1 305 ? -6.072 5.989 -16.862 1.00 96.56 305 GLY A N 1
ATOM 2347 C CA . GLY A 1 305 ? -5.188 7.149 -16.829 1.00 96.56 305 GLY A CA 1
ATOM 2348 C C . GLY A 1 305 ? -3.990 7.031 -17.776 1.00 96.56 305 GLY A C 1
ATOM 2349 O O . GLY A 1 305 ? -3.635 8.017 -18.419 1.00 96.56 305 GLY A O 1
ATOM 2350 N N . MET A 1 306 ? -3.411 5.835 -17.941 1.00 96.69 306 MET A N 1
ATOM 2351 C CA . MET A 1 306 ? -2.375 5.566 -18.946 1.00 96.69 306 MET A CA 1
ATOM 2352 C C . MET A 1 306 ? -2.906 5.794 -20.363 1.00 96.69 306 MET A C 1
ATOM 2354 O O . MET A 1 306 ? -2.240 6.447 -21.157 1.00 96.69 306 MET A O 1
ATOM 2358 N N . THR A 1 307 ? -4.115 5.311 -20.664 1.00 96.56 307 THR A N 1
ATOM 2359 C CA . THR A 1 307 ? -4.755 5.479 -21.980 1.00 96.56 307 THR A CA 1
ATOM 2360 C C . THR A 1 307 ? -4.970 6.961 -22.295 1.00 96.56 307 THR A C 1
ATOM 2362 O O . THR A 1 307 ? -4.570 7.429 -23.359 1.00 96.56 307 THR A O 1
ATOM 2365 N N . PHE A 1 308 ? -5.526 7.735 -21.356 1.00 97.12 308 PHE A N 1
ATOM 2366 C CA . PHE A 1 308 ? -5.709 9.180 -21.543 1.00 97.12 308 PHE A CA 1
ATOM 2367 C C . PHE A 1 308 ? -4.383 9.936 -21.652 1.00 97.12 308 PHE A C 1
ATOM 2369 O O . PHE A 1 308 ? -4.252 10.823 -22.493 1.00 97.12 308 PHE A O 1
ATOM 2376 N N . SER A 1 309 ? -3.389 9.570 -20.841 1.00 97.25 309 SER A N 1
ATOM 2377 C CA . SER A 1 309 ? -2.067 10.201 -20.889 1.00 97.25 309 SER A CA 1
ATOM 2378 C C . SER A 1 309 ? -1.379 9.926 -22.225 1.00 97.25 309 SER A C 1
ATOM 2380 O O . SER A 1 309 ? -0.840 10.845 -22.830 1.00 97.25 309 SER A O 1
ATOM 2382 N N . LEU A 1 310 ? -1.458 8.693 -22.736 1.00 96.06 310 LEU A N 1
ATOM 2383 C CA . LEU A 1 310 ? -0.888 8.319 -24.029 1.00 96.06 310 LEU A CA 1
ATOM 2384 C C . LEU A 1 310 ? -1.604 9.010 -25.201 1.00 96.06 310 LEU A C 1
ATOM 2386 O O . LEU A 1 310 ? -0.948 9.466 -26.134 1.00 96.06 310 LEU A O 1
ATOM 2390 N N . ALA A 1 311 ? -2.930 9.166 -25.131 1.00 96.75 311 ALA A N 1
ATOM 2391 C CA . ALA A 1 311 ? -3.669 9.989 -26.089 1.00 96.75 311 ALA A CA 1
ATOM 2392 C C . ALA A 1 311 ? -3.190 11.452 -26.053 1.00 96.75 311 ALA A C 1
ATOM 2394 O O . ALA A 1 311 ? -2.997 12.068 -27.099 1.00 96.75 311 ALA A O 1
ATOM 2395 N N . GLY A 1 312 ? -2.925 11.995 -24.862 1.00 95.94 312 GLY A N 1
ATOM 2396 C CA . GLY A 1 312 ? -2.324 13.319 -24.703 1.00 95.94 312 GLY A CA 1
ATOM 2397 C C . GLY A 1 312 ? -0.941 13.431 -25.355 1.00 95.94 312 GLY A C 1
ATOM 2398 O O . GLY A 1 312 ? -0.702 14.375 -26.104 1.00 95.94 312 GLY A O 1
ATOM 2399 N N . VAL A 1 313 ? -0.063 12.441 -25.156 1.00 95.38 313 VAL A N 1
ATOM 2400 C CA . VAL A 1 313 ? 1.255 12.360 -25.825 1.00 95.38 313 VAL A CA 1
ATOM 2401 C C . VAL A 1 313 ? 1.107 12.366 -27.357 1.00 95.38 313 VAL A C 1
ATOM 2403 O O . VAL A 1 313 ? 1.907 12.993 -28.047 1.00 95.38 313 VAL A O 1
ATOM 2406 N N . TYR A 1 314 ? 0.074 11.718 -27.905 1.00 95.56 314 TYR A N 1
ATOM 2407 C CA . TYR A 1 314 ? -0.200 11.715 -29.347 1.00 95.56 314 TYR A CA 1
ATOM 2408 C C . TYR A 1 314 ? -0.669 13.081 -29.879 1.00 95.56 314 TYR A C 1
ATOM 2410 O O . TYR A 1 314 ? -0.134 13.586 -30.875 1.00 95.56 314 TYR A O 1
ATOM 2418 N N . PHE A 1 315 ? -1.675 13.682 -29.235 1.00 95.56 315 PHE A N 1
ATOM 2419 C CA . PHE A 1 315 ? -2.325 14.898 -29.732 1.00 95.56 315 PHE A CA 1
ATOM 2420 C C . PHE A 1 315 ? -1.514 16.168 -29.476 1.00 95.56 315 PHE A C 1
ATOM 2422 O O . PHE A 1 315 ? -1.510 17.064 -30.321 1.00 95.56 315 PHE A O 1
ATOM 2429 N N . PHE A 1 316 ? -0.817 16.265 -28.342 1.00 96.19 316 PHE A N 1
ATOM 2430 C CA . PHE A 1 316 ? -0.063 17.471 -28.017 1.00 96.19 316 PHE A CA 1
ATOM 2431 C C . PHE A 1 316 ? 1.277 17.544 -28.775 1.00 96.19 316 PHE A C 1
ATOM 2433 O O . PHE A 1 316 ? 1.865 16.517 -29.129 1.00 96.19 316 PHE A O 1
ATOM 2440 N N . PRO A 1 317 ? 1.782 18.758 -29.063 1.00 93.44 317 PRO A N 1
ATOM 2441 C CA . PRO A 1 317 ? 3.121 18.938 -29.619 1.00 93.44 317 PRO A CA 1
ATOM 2442 C C . PRO A 1 317 ? 4.195 18.434 -28.648 1.00 93.44 317 PRO A C 1
ATOM 2444 O O . PRO A 1 317 ? 4.131 18.744 -27.461 1.00 93.44 317 PRO A O 1
ATOM 2447 N N . ALA A 1 318 ? 5.203 17.717 -29.154 1.00 92.06 318 ALA A N 1
ATOM 2448 C CA . ALA A 1 318 ? 6.231 17.064 -28.332 1.00 92.06 318 ALA A CA 1
ATOM 2449 C C . ALA A 1 318 ? 7.065 18.036 -27.470 1.00 92.06 318 ALA A C 1
ATOM 2451 O O . ALA A 1 318 ? 7.493 17.687 -26.376 1.00 92.06 318 ALA A O 1
ATOM 2452 N N . LEU A 1 319 ? 7.258 19.273 -27.938 1.00 90.81 319 LEU A N 1
ATOM 2453 C CA . LEU A 1 319 ? 7.965 20.336 -27.205 1.00 90.81 319 LEU A CA 1
ATOM 2454 C C . LEU A 1 319 ? 7.041 21.163 -26.290 1.00 90.81 319 LEU A C 1
ATOM 2456 O O . LEU A 1 319 ? 7.463 22.157 -25.707 1.00 90.81 319 LEU A O 1
ATOM 2460 N N . GLY A 1 320 ? 5.756 20.816 -26.207 1.00 93.44 320 GLY A N 1
ATOM 2461 C CA . GLY A 1 320 ? 4.777 21.553 -25.417 1.00 93.44 320 GLY A CA 1
ATOM 2462 C C . GLY A 1 320 ? 4.703 21.076 -23.966 1.00 93.44 320 GLY A C 1
ATOM 2463 O O . GLY A 1 320 ? 4.751 19.882 -23.683 1.00 93.44 320 GLY A O 1
ATOM 2464 N N . ARG A 1 321 ? 4.422 21.996 -23.037 1.00 95.44 321 ARG A N 1
ATOM 2465 C CA . ARG A 1 321 ? 4.224 21.681 -21.607 1.00 95.44 321 ARG A CA 1
ATOM 2466 C C . ARG A 1 321 ? 3.150 20.613 -21.353 1.00 95.44 321 ARG A C 1
ATOM 2468 O O . ARG A 1 321 ? 3.254 19.832 -20.413 1.00 95.44 321 ARG A O 1
ATOM 2475 N N . MET A 1 322 ? 2.102 20.564 -22.177 1.00 96.81 322 MET A N 1
ATOM 2476 C CA . MET A 1 322 ? 1.056 19.543 -22.032 1.00 96.81 322 MET A CA 1
ATOM 2477 C C . MET A 1 322 ? 1.563 18.136 -22.364 1.00 96.81 322 MET A C 1
ATOM 2479 O O . MET A 1 322 ? 1.144 17.186 -21.709 1.00 96.81 322 MET A O 1
ATOM 2483 N N . PHE A 1 323 ? 2.500 17.994 -23.306 1.00 96.12 323 PHE A N 1
ATOM 2484 C CA . PHE A 1 323 ? 3.154 16.716 -23.586 1.00 96.12 323 PHE A CA 1
ATOM 2485 C C . PHE A 1 323 ? 3.969 16.243 -22.377 1.00 96.12 323 PHE A C 1
ATOM 2487 O O . PHE A 1 323 ? 3.820 15.104 -21.944 1.00 96.12 323 PHE A O 1
ATOM 2494 N N . GLU A 1 324 ? 4.744 17.136 -21.758 1.00 95.94 324 GLU A N 1
ATOM 2495 C CA . GLU A 1 324 ? 5.518 16.848 -20.542 1.00 95.94 324 GLU A CA 1
ATOM 2496 C C . GLU A 1 324 ? 4.631 16.389 -19.377 1.00 95.94 324 GLU A C 1
ATOM 2498 O O . GLU A 1 324 ? 4.925 15.391 -18.712 1.00 95.94 324 GLU A O 1
ATOM 2503 N N . VAL A 1 325 ? 3.504 17.079 -19.157 1.00 97.38 325 VAL A N 1
ATOM 2504 C CA . VAL A 1 325 ? 2.504 16.690 -18.151 1.00 97.38 325 VAL A CA 1
ATOM 2505 C C . VAL A 1 325 ? 1.920 15.318 -18.475 1.00 97.38 325 VAL A C 1
ATOM 2507 O O . VAL A 1 325 ? 1.735 14.513 -17.562 1.00 97.38 325 VAL A O 1
ATOM 2510 N N . CYS A 1 326 ? 1.668 15.016 -19.750 1.00 97.44 326 CYS A N 1
ATOM 2511 C CA . CYS A 1 326 ? 1.188 13.704 -20.176 1.00 97.44 326 CYS A CA 1
ATOM 2512 C C . CYS A 1 326 ? 2.245 12.609 -19.969 1.00 97.44 326 CYS A C 1
ATOM 2514 O O . CYS A 1 326 ? 1.889 11.532 -19.504 1.00 97.44 326 CYS A O 1
ATOM 2516 N N . CYS A 1 327 ? 3.532 12.877 -20.204 1.00 95.75 327 CYS A N 1
ATOM 2517 C CA . CYS A 1 327 ? 4.626 11.951 -19.888 1.00 95.75 327 CYS A CA 1
ATOM 2518 C C . CYS A 1 327 ? 4.712 11.663 -18.382 1.00 95.75 327 CYS A C 1
ATOM 2520 O O . CYS A 1 327 ? 4.715 10.502 -17.972 1.00 95.75 327 CYS A O 1
ATOM 2522 N N . ALA A 1 328 ? 4.701 12.696 -17.534 1.00 96.81 328 ALA A N 1
ATOM 2523 C CA . ALA A 1 328 ? 4.685 12.505 -16.083 1.00 96.81 328 ALA A CA 1
ATOM 2524 C C . ALA A 1 328 ? 3.422 11.754 -15.614 1.00 96.81 328 ALA A C 1
ATOM 2526 O O . ALA A 1 328 ? 3.500 10.833 -14.797 1.00 96.81 328 ALA A O 1
ATOM 2527 N N . SER A 1 329 ? 2.258 12.093 -16.172 1.00 97.81 329 SER A N 1
ATOM 2528 C CA . SER A 1 329 ? 0.981 11.436 -15.860 1.00 97.81 329 SER A CA 1
ATOM 2529 C C . SER A 1 329 ? 0.970 9.971 -16.299 1.00 97.81 329 SER A C 1
ATOM 2531 O O . SER A 1 329 ? 0.514 9.112 -15.544 1.00 97.81 329 SER A O 1
ATOM 2533 N N . LEU A 1 330 ? 1.542 9.654 -17.465 1.00 96.44 330 LEU A N 1
ATOM 2534 C CA . LEU A 1 330 ? 1.677 8.286 -17.963 1.00 96.44 330 LEU A CA 1
ATOM 2535 C C . LEU A 1 330 ? 2.493 7.430 -16.987 1.00 96.44 330 LEU A C 1
ATOM 2537 O O . LEU A 1 330 ? 2.086 6.313 -16.669 1.00 96.44 330 LEU A O 1
ATOM 2541 N N . GLY A 1 331 ? 3.586 7.975 -16.444 1.00 94.75 331 GLY A N 1
ATOM 2542 C CA . GLY A 1 331 ? 4.367 7.322 -15.393 1.00 94.75 331 GLY A CA 1
ATOM 2543 C C . GLY A 1 331 ? 3.572 7.106 -14.099 1.00 94.75 331 GLY A C 1
ATOM 2544 O O . GLY A 1 331 ? 3.564 6.002 -13.550 1.00 94.75 331 GLY A O 1
ATOM 2545 N N . PHE A 1 332 ? 2.855 8.135 -13.635 1.00 96.44 332 PHE A N 1
ATOM 2546 C CA . PHE A 1 332 ? 2.025 8.073 -12.425 1.00 96.44 332 PHE A CA 1
ATOM 2547 C C . PHE A 1 332 ? 0.944 6.994 -12.517 1.00 96.44 332 PHE A C 1
ATOM 2549 O O . PHE A 1 332 ? 0.852 6.120 -11.652 1.00 96.44 332 PHE A O 1
ATOM 2556 N N . PHE A 1 333 ? 0.151 7.016 -13.588 1.00 96.94 333 PHE A N 1
ATOM 2557 C CA . PHE A 1 333 ? -0.901 6.030 -13.809 1.00 96.94 333 PHE A CA 1
ATOM 2558 C C . PHE A 1 333 ? -0.341 4.640 -14.122 1.00 96.94 333 PHE A C 1
ATOM 2560 O O . PHE A 1 333 ? -0.920 3.643 -13.689 1.00 96.94 333 PHE A O 1
ATOM 2567 N N . GLY A 1 334 ? 0.830 4.573 -14.760 1.00 95.00 334 GLY A N 1
ATOM 2568 C CA . GLY A 1 334 ? 1.624 3.357 -14.896 1.00 95.00 334 GLY A CA 1
ATOM 2569 C C . GLY A 1 334 ? 1.869 2.675 -13.554 1.00 95.00 334 GLY A C 1
ATOM 2570 O O . GLY A 1 334 ? 1.562 1.495 -13.388 1.00 95.00 334 GLY A O 1
ATOM 2571 N N . ALA A 1 335 ? 2.322 3.431 -12.553 1.00 92.94 335 ALA A N 1
ATOM 2572 C CA . ALA A 1 335 ? 2.529 2.901 -11.210 1.00 92.94 335 ALA A CA 1
ATOM 2573 C C . ALA A 1 335 ? 1.236 2.452 -10.514 1.00 92.94 335 ALA A C 1
ATOM 2575 O O . ALA A 1 335 ? 1.240 1.417 -9.845 1.00 92.94 335 ALA A O 1
ATOM 2576 N N . LEU A 1 336 ? 0.113 3.154 -10.712 1.00 93.12 336 LEU A N 1
ATOM 2577 C CA . LEU A 1 336 ? -1.187 2.695 -10.198 1.00 93.12 336 LEU A CA 1
ATOM 2578 C C . LEU A 1 336 ? -1.651 1.390 -10.852 1.00 93.12 336 LEU A C 1
ATOM 2580 O O . LEU A 1 336 ? -2.367 0.615 -10.219 1.00 93.12 336 LEU A O 1
ATOM 2584 N N . PHE A 1 337 ? -1.225 1.131 -12.090 1.00 94.19 337 PHE A N 1
ATOM 2585 C CA . PHE A 1 337 ? -1.489 -0.122 -12.781 1.00 94.19 337 PHE A CA 1
ATOM 2586 C C . PHE A 1 337 ? -0.651 -1.280 -12.230 1.00 94.19 337 PHE A C 1
ATOM 2588 O O . PHE A 1 337 ? -1.227 -2.263 -11.753 1.00 94.19 337 PHE A O 1
ATOM 2595 N N . PHE A 1 338 ? 0.682 -1.174 -12.258 1.00 90.50 338 PHE A N 1
ATOM 2596 C CA . PHE A 1 338 ? 1.555 -2.327 -12.001 1.00 90.50 338 PHE A CA 1
ATOM 2597 C C . PHE A 1 338 ? 1.796 -2.618 -10.512 1.00 90.50 338 PHE A C 1
ATOM 2599 O O . PHE A 1 338 ? 1.913 -3.785 -10.136 1.00 90.50 338 PHE A O 1
ATOM 2606 N N . VAL A 1 339 ? 1.856 -1.601 -9.639 1.00 90.06 339 VAL A N 1
ATOM 2607 C CA . VAL A 1 339 ? 2.210 -1.796 -8.216 1.00 90.06 339 VAL A CA 1
ATOM 2608 C C . VAL A 1 339 ? 1.223 -2.728 -7.495 1.00 90.06 339 VAL A C 1
ATOM 2610 O O . VAL A 1 339 ? 1.681 -3.661 -6.826 1.00 90.06 339 VAL A O 1
ATOM 2613 N N . PRO A 1 340 ? -0.111 -2.563 -7.628 1.00 89.19 340 PRO A N 1
ATOM 2614 C CA . PRO A 1 340 ? -1.066 -3.484 -7.016 1.00 89.19 340 PRO A CA 1
ATOM 2615 C C . PRO A 1 340 ? -1.005 -4.897 -7.602 1.00 89.19 340 PRO A C 1
ATOM 2617 O O . PRO A 1 340 ? -1.151 -5.861 -6.855 1.00 89.19 340 PRO A O 1
ATOM 2620 N N . LEU A 1 341 ? -0.761 -5.041 -8.910 1.00 90.25 341 LEU A N 1
ATOM 2621 C CA . LEU A 1 341 ? -0.666 -6.351 -9.566 1.00 90.25 341 LEU A CA 1
ATOM 2622 C C . LEU A 1 341 ? 0.566 -7.124 -9.102 1.00 90.25 341 LEU A C 1
ATOM 2624 O O . LEU A 1 341 ? 0.456 -8.295 -8.742 1.00 90.25 341 LEU A O 1
ATOM 2628 N N . ASN A 1 342 ? 1.717 -6.457 -9.038 1.00 86.56 342 ASN A N 1
ATOM 2629 C CA . ASN A 1 342 ? 2.948 -7.047 -8.525 1.00 86.56 342 ASN A CA 1
ATOM 2630 C C . ASN A 1 342 ? 2.811 -7.394 -7.029 1.00 86.56 342 ASN A C 1
ATOM 2632 O O . ASN A 1 342 ? 3.167 -8.493 -6.600 1.00 86.56 342 ASN A O 1
ATOM 2636 N N . GLY A 1 343 ? 2.197 -6.506 -6.237 1.00 85.25 343 GLY A N 1
ATOM 2637 C CA . GLY A 1 343 ? 1.857 -6.789 -4.841 1.00 85.25 343 GLY A CA 1
ATOM 2638 C C . GLY A 1 343 ? 0.957 -8.020 -4.696 1.00 85.25 343 GLY A C 1
ATOM 2639 O O . GLY A 1 343 ? 1.230 -8.889 -3.871 1.00 85.25 343 GLY A O 1
ATOM 2640 N N . TYR A 1 344 ? -0.069 -8.138 -5.541 1.00 86.69 344 TYR A N 1
ATOM 2641 C CA . TYR A 1 344 ? -1.008 -9.259 -5.534 1.00 86.69 344 TYR A CA 1
ATOM 2642 C C . TYR A 1 344 ? -0.316 -10.570 -5.916 1.00 86.69 344 TYR A C 1
ATOM 2644 O O . TYR A 1 344 ? -0.496 -11.585 -5.245 1.00 86.69 344 TYR A O 1
ATOM 2652 N N . LEU A 1 345 ? 0.538 -10.544 -6.943 1.00 87.00 345 LEU A N 1
ATOM 2653 C CA . LEU A 1 345 ? 1.322 -11.701 -7.368 1.00 87.00 345 LEU A CA 1
ATOM 2654 C C . LEU A 1 345 ? 2.212 -12.236 -6.232 1.00 87.00 345 LEU A C 1
ATOM 2656 O O . LEU A 1 345 ? 2.357 -13.446 -6.083 1.00 87.00 345 LEU A O 1
ATOM 2660 N N . GLN A 1 346 ? 2.786 -11.355 -5.410 1.00 83.38 346 GLN A N 1
ATOM 2661 C CA . GLN A 1 346 ? 3.642 -11.747 -4.284 1.00 83.38 346 GLN A CA 1
ATOM 2662 C C . GLN A 1 346 ? 2.864 -12.205 -3.046 1.00 83.38 346 GLN A C 1
ATOM 2664 O O . GLN A 1 346 ? 3.327 -13.101 -2.330 1.00 83.38 346 GLN A O 1
ATOM 2669 N N . ASP A 1 347 ? 1.716 -11.583 -2.783 1.00 81.12 347 ASP A N 1
ATOM 2670 C CA . ASP A 1 347 ? 0.861 -11.850 -1.623 1.00 81.12 347 ASP A CA 1
ATOM 2671 C C . ASP A 1 347 ? 0.154 -13.210 -1.724 1.00 81.12 347 ASP A C 1
ATOM 2673 O O . ASP A 1 347 ? 0.069 -13.953 -0.750 1.00 81.12 347 ASP A O 1
ATOM 2677 N N . GLN A 1 348 ? -0.283 -13.586 -2.927 1.00 81.44 348 GLN A N 1
ATOM 2678 C CA . GLN A 1 348 ? -1.054 -14.812 -3.155 1.00 81.44 348 GLN A CA 1
ATOM 2679 C C . GLN A 1 348 ? -0.207 -16.091 -3.246 1.00 81.44 348 GLN A C 1
ATOM 2681 O O . GLN A 1 348 ? -0.760 -17.191 -3.302 1.00 81.44 348 GLN A O 1
ATOM 2686 N N . VAL A 1 349 ? 1.121 -15.969 -3.285 1.00 82.62 349 VAL A N 1
ATOM 2687 C CA . VAL A 1 349 ? 2.044 -17.099 -3.448 1.00 82.62 349 VAL A CA 1
ATOM 2688 C C . VAL A 1 349 ? 2.680 -17.461 -2.113 1.00 82.62 349 VAL A C 1
ATOM 2690 O O . VAL A 1 349 ? 3.162 -16.596 -1.377 1.00 82.62 349 VAL A O 1
ATOM 2693 N N . GLU A 1 350 ? 2.742 -18.761 -1.822 1.00 77.88 350 GLU A N 1
ATOM 2694 C CA . GLU A 1 350 ? 3.396 -19.258 -0.616 1.00 77.88 350 GLU A CA 1
ATOM 2695 C C . GLU A 1 350 ? 4.875 -18.833 -0.554 1.00 77.88 350 GLU A C 1
ATOM 2697 O O . GLU A 1 350 ? 5.570 -18.835 -1.577 1.00 77.88 350 GLU A O 1
ATOM 2702 N N . PRO A 1 351 ? 5.424 -18.532 0.641 1.00 70.88 351 PRO A N 1
ATOM 2703 C CA . PRO A 1 351 ? 6.790 -18.020 0.772 1.00 70.88 351 PRO A CA 1
ATOM 2704 C C . PRO A 1 351 ? 7.880 -18.894 0.132 1.00 70.88 351 PRO A C 1
ATOM 2706 O O . PRO A 1 351 ? 8.930 -18.376 -0.249 1.00 70.88 351 PRO A O 1
ATOM 2709 N N . LYS A 1 352 ? 7.646 -20.209 0.018 1.00 72.06 352 LYS A N 1
ATOM 2710 C CA . LYS A 1 352 ? 8.575 -21.169 -0.600 1.00 72.06 352 LYS A CA 1
ATOM 2711 C C . LYS A 1 352 ? 8.552 -21.123 -2.130 1.00 72.06 352 LYS A C 1
ATOM 2713 O O . LYS A 1 352 ? 9.587 -21.333 -2.750 1.00 72.06 352 LYS A O 1
ATOM 2718 N N . GLU A 1 353 ? 7.407 -20.814 -2.735 1.00 75.56 353 GLU A N 1
ATOM 2719 C CA . GLU A 1 353 ? 7.241 -20.787 -4.193 1.00 75.56 353 GLU A CA 1
ATOM 2720 C C . GLU A 1 353 ? 7.416 -19.387 -4.796 1.00 75.56 353 GLU A C 1
ATOM 2722 O O . GLU A 1 353 ? 7.588 -19.249 -6.008 1.00 75.56 353 GLU A O 1
ATOM 2727 N N . ARG A 1 354 ? 7.420 -18.341 -3.956 1.00 76.31 354 ARG A N 1
ATOM 2728 C CA . ARG A 1 354 ? 7.471 -16.933 -4.380 1.00 76.31 354 ARG A CA 1
ATOM 2729 C C . ARG A 1 354 ? 8.624 -16.630 -5.338 1.00 76.31 354 ARG A C 1
ATOM 2731 O O . ARG A 1 354 ? 8.404 -15.978 -6.351 1.00 76.31 354 ARG A O 1
ATOM 2738 N N . GLY A 1 355 ? 9.834 -17.118 -5.055 1.00 72.75 355 GLY A N 1
ATOM 2739 C CA . GLY A 1 355 ? 10.998 -16.889 -5.923 1.00 72.75 355 GLY A CA 1
ATOM 2740 C C . GLY A 1 355 ? 10.817 -17.470 -7.330 1.00 72.75 355 GLY A C 1
ATOM 2741 O O . GLY A 1 355 ? 11.124 -16.804 -8.314 1.00 72.75 355 GLY A O 1
ATOM 2742 N N . ARG A 1 356 ? 10.239 -18.673 -7.421 1.00 81.50 356 ARG A N 1
ATOM 2743 C CA . ARG A 1 356 ? 9.952 -19.365 -8.684 1.00 81.50 356 ARG A CA 1
ATOM 2744 C C . ARG A 1 356 ? 8.888 -18.634 -9.501 1.00 81.50 356 ARG A C 1
ATOM 2746 O O . ARG A 1 356 ? 9.080 -18.405 -10.689 1.00 81.50 356 ARG A O 1
ATOM 2753 N N . VAL A 1 357 ? 7.795 -18.212 -8.858 1.00 86.00 357 VAL A N 1
ATOM 2754 C CA . VAL A 1 357 ? 6.726 -17.448 -9.524 1.00 86.00 357 VAL A CA 1
ATOM 2755 C C . VAL A 1 357 ? 7.228 -16.089 -10.008 1.00 86.00 357 VAL A C 1
ATOM 2757 O O . VAL A 1 357 ? 6.930 -15.699 -11.132 1.00 86.00 357 VAL A O 1
ATOM 2760 N N . LEU A 1 358 ? 8.031 -15.388 -9.204 1.00 83.81 358 LEU A N 1
ATOM 2761 C CA . LEU A 1 358 ? 8.633 -14.117 -9.612 1.00 83.81 358 LEU A CA 1
ATOM 2762 C C . LEU A 1 358 ? 9.612 -14.285 -10.779 1.00 83.81 358 LEU A C 1
ATOM 2764 O O . LEU A 1 358 ? 9.618 -13.455 -11.683 1.00 83.81 358 LEU A O 1
ATOM 2768 N N . ALA A 1 359 ? 10.405 -15.361 -10.798 1.00 83.38 359 ALA A N 1
ATOM 2769 C CA . ALA A 1 359 ? 11.285 -15.670 -11.923 1.00 83.38 359 ALA A CA 1
ATOM 2770 C C . ALA A 1 359 ? 10.491 -15.974 -13.206 1.00 83.38 359 ALA A C 1
ATOM 2772 O O . ALA A 1 359 ? 10.826 -15.454 -14.268 1.00 83.38 359 ALA A O 1
ATOM 2773 N N . ALA A 1 360 ? 9.408 -16.750 -13.099 1.00 90.50 360 ALA A N 1
ATOM 2774 C CA . ALA A 1 360 ? 8.499 -17.029 -14.208 1.00 90.50 360 ALA A CA 1
ATOM 2775 C C . ALA A 1 360 ? 7.803 -15.758 -14.729 1.00 90.50 360 ALA A C 1
ATOM 2777 O O . ALA A 1 360 ? 7.721 -15.558 -15.938 1.00 90.50 360 ALA A O 1
ATOM 2778 N N . SER A 1 361 ? 7.357 -14.872 -13.832 1.00 91.94 361 SER A N 1
ATOM 2779 C CA . SER A 1 361 ? 6.790 -13.568 -14.199 1.00 91.94 361 SER A CA 1
ATOM 2780 C C . SER A 1 361 ? 7.820 -12.691 -14.903 1.00 91.94 361 SER A C 1
ATOM 2782 O O . SER A 1 361 ? 7.529 -12.123 -15.946 1.00 91.94 361 SER A O 1
ATOM 2784 N N . ASN A 1 362 ? 9.055 -12.638 -14.396 1.00 89.25 362 ASN A N 1
ATOM 2785 C CA . ASN A 1 362 ? 10.127 -11.895 -15.049 1.00 89.25 362 ASN A CA 1
ATOM 2786 C C . ASN A 1 362 ? 10.430 -12.452 -16.447 1.00 89.25 362 ASN A C 1
ATOM 2788 O O . ASN A 1 362 ? 10.601 -11.673 -17.374 1.00 89.25 362 ASN A O 1
ATOM 2792 N N . LEU A 1 363 ? 10.455 -13.777 -16.628 1.00 92.88 363 LEU A N 1
ATOM 2793 C CA . LEU A 1 363 ? 10.615 -14.383 -17.953 1.00 92.88 363 LEU A CA 1
ATOM 2794 C C . LEU A 1 363 ? 9.480 -13.975 -18.902 1.00 92.88 363 LEU A C 1
ATOM 2796 O O . LEU A 1 363 ? 9.752 -13.628 -20.048 1.00 92.88 363 LEU A O 1
ATOM 2800 N N . LEU A 1 364 ? 8.229 -13.972 -18.430 1.00 95.50 364 LEU A N 1
ATOM 2801 C CA . LEU A 1 364 ? 7.088 -13.486 -19.211 1.00 95.50 364 LEU A CA 1
ATOM 2802 C C . LEU A 1 364 ? 7.283 -12.026 -19.638 1.00 95.50 364 LEU A C 1
ATOM 2804 O O . LEU A 1 364 ? 7.058 -11.701 -20.800 1.00 95.50 364 LEU A O 1
ATOM 2808 N N . THR A 1 365 ? 7.754 -11.174 -18.726 1.00 94.12 365 THR A N 1
ATOM 2809 C CA . THR A 1 365 ? 8.101 -9.777 -19.009 1.00 94.12 365 THR A CA 1
ATOM 2810 C C . THR A 1 365 ? 9.189 -9.660 -20.073 1.00 94.12 365 THR A C 1
ATOM 2812 O O . THR A 1 365 ? 9.037 -8.885 -21.012 1.00 94.12 365 THR A O 1
ATOM 2815 N N . GLN A 1 366 ? 10.263 -10.451 -19.977 1.00 94.50 366 GLN A N 1
ATOM 2816 C CA . GLN A 1 366 ? 11.338 -10.431 -20.973 1.00 94.50 366 GLN A CA 1
ATOM 2817 C C . GLN A 1 366 ? 10.850 -10.894 -22.356 1.00 94.50 366 GLN A C 1
ATOM 2819 O O . GLN A 1 366 ? 11.172 -10.267 -23.362 1.00 94.50 366 GLN A O 1
ATOM 2824 N N . LEU A 1 367 ? 10.028 -11.948 -22.421 1.00 95.75 367 LEU A N 1
ATOM 2825 C CA . LEU A 1 367 ? 9.447 -12.430 -23.680 1.00 95.75 367 LEU A CA 1
ATOM 2826 C C . LEU A 1 367 ? 8.471 -11.413 -24.290 1.00 95.75 367 LEU A C 1
ATOM 2828 O O . LEU A 1 367 ? 8.492 -11.201 -25.501 1.00 95.75 367 LEU A O 1
ATOM 2832 N N . GLY A 1 368 ? 7.655 -10.754 -23.462 1.00 95.75 368 GLY A N 1
ATOM 2833 C CA . GLY A 1 368 ? 6.793 -9.650 -23.893 1.00 95.75 368 GLY A CA 1
ATOM 2834 C C . GLY A 1 368 ? 7.593 -8.455 -24.419 1.00 95.75 368 GLY A C 1
ATOM 2835 O O . GLY A 1 368 ? 7.229 -7.876 -25.442 1.00 95.75 368 GLY A O 1
ATOM 2836 N N . GLY A 1 369 ? 8.724 -8.142 -23.781 1.00 94.75 369 GLY A N 1
ATOM 2837 C CA . GLY A 1 369 ? 9.668 -7.127 -24.243 1.00 94.75 369 GLY A CA 1
ATOM 2838 C C . GLY A 1 369 ? 10.231 -7.454 -25.625 1.00 94.75 369 GLY A C 1
ATOM 2839 O O . GLY A 1 369 ? 10.134 -6.625 -26.522 1.00 94.75 369 GLY A O 1
ATOM 2840 N N . VAL A 1 370 ? 10.741 -8.674 -25.837 1.00 96.38 370 VAL A N 1
ATOM 2841 C CA . VAL A 1 370 ? 11.225 -9.125 -27.159 1.00 96.38 370 VAL A CA 1
ATOM 2842 C C . VAL A 1 370 ? 10.124 -9.031 -28.216 1.00 96.38 370 VAL A C 1
ATOM 2844 O O . VAL A 1 370 ? 10.379 -8.540 -29.314 1.00 96.38 370 VAL A O 1
ATOM 2847 N N . LEU A 1 371 ? 8.898 -9.453 -27.884 1.00 96.31 371 LEU A N 1
ATOM 2848 C CA . LEU A 1 371 ? 7.755 -9.361 -28.790 1.00 96.31 371 LEU A CA 1
ATOM 2849 C C . LEU A 1 371 ? 7.486 -7.910 -29.210 1.00 96.31 371 LEU A C 1
ATOM 2851 O O . LEU A 1 371 ? 7.387 -7.639 -30.403 1.00 96.31 371 LEU A O 1
ATOM 2855 N N . LEU A 1 372 ? 7.390 -6.974 -28.259 1.00 95.62 372 LEU A N 1
ATOM 2856 C CA . LEU A 1 372 ? 7.106 -5.575 -28.586 1.00 95.62 372 LEU A CA 1
ATOM 2857 C C . LEU A 1 372 ? 8.279 -4.869 -29.269 1.00 95.62 372 LEU A C 1
ATOM 2859 O O . LEU A 1 372 ? 8.039 -4.054 -30.153 1.00 95.62 372 LEU A O 1
ATOM 2863 N N . ILE A 1 373 ? 9.530 -5.212 -28.952 1.00 95.12 373 ILE A N 1
ATOM 2864 C CA . ILE A 1 373 ? 10.680 -4.741 -29.738 1.00 95.12 373 ILE A CA 1
ATOM 2865 C C . ILE A 1 373 ? 10.561 -5.237 -31.187 1.00 95.12 373 ILE A C 1
ATOM 2867 O O . ILE A 1 373 ? 10.774 -4.464 -32.114 1.00 95.12 373 ILE A O 1
ATOM 2871 N N . GLY A 1 374 ? 10.160 -6.495 -31.399 1.00 94.81 374 GLY A N 1
ATOM 2872 C CA . GLY A 1 374 ? 9.887 -7.032 -32.734 1.00 94.81 374 GLY A CA 1
ATOM 2873 C C . GLY A 1 374 ? 8.765 -6.286 -33.464 1.00 94.81 374 GLY A C 1
ATOM 2874 O O . GLY A 1 374 ? 8.906 -5.980 -34.645 1.00 94.81 374 GLY A O 1
ATOM 2875 N N . VAL A 1 375 ? 7.684 -5.932 -32.759 1.00 94.31 375 VAL A N 1
ATOM 2876 C CA . VAL A 1 375 ? 6.605 -5.088 -33.303 1.00 94.31 375 VAL A CA 1
ATOM 2877 C C . VAL A 1 375 ? 7.134 -3.707 -33.691 1.00 94.31 375 VAL A C 1
ATOM 2879 O O . VAL A 1 375 ? 6.845 -3.251 -34.790 1.00 94.31 375 VAL A O 1
ATOM 2882 N N . HIS A 1 376 ? 7.944 -3.067 -32.843 1.00 94.12 376 HIS A N 1
ATOM 2883 C CA . HIS A 1 376 ? 8.581 -1.784 -33.153 1.00 94.12 376 HIS A CA 1
ATOM 2884 C C . HIS A 1 376 ? 9.455 -1.886 -34.413 1.00 94.12 376 HIS A C 1
ATOM 2886 O O . HIS A 1 376 ? 9.275 -1.112 -35.347 1.00 94.12 376 HIS A O 1
ATOM 2892 N N . ILE A 1 377 ? 10.331 -2.896 -34.493 1.00 93.12 377 ILE A N 1
ATOM 2893 C CA . ILE A 1 377 ? 11.173 -3.161 -35.674 1.00 93.12 377 ILE A CA 1
ATOM 2894 C C . ILE A 1 377 ? 10.313 -3.317 -36.933 1.00 93.12 377 ILE A C 1
ATOM 2896 O O . ILE A 1 377 ? 10.638 -2.752 -37.975 1.00 93.12 377 ILE A O 1
ATOM 2900 N N . TRP A 1 378 ? 9.216 -4.072 -36.852 1.00 93.69 378 TRP A N 1
ATOM 2901 C CA . TRP A 1 378 ? 8.314 -4.298 -37.981 1.00 93.69 378 TRP A CA 1
ATOM 2902 C C . TRP A 1 378 ? 7.572 -3.025 -38.412 1.00 93.69 378 TRP A C 1
ATOM 2904 O O . TRP A 1 378 ? 7.467 -2.763 -39.609 1.00 93.69 378 TRP A O 1
ATOM 2914 N N . LEU A 1 379 ? 7.109 -2.202 -37.468 1.00 93.06 379 LEU A N 1
ATOM 2915 C CA . LEU A 1 379 ? 6.460 -0.919 -37.762 1.00 93.06 379 LEU A CA 1
ATOM 2916 C C . LEU A 1 379 ? 7.435 0.069 -38.411 1.00 93.06 379 LEU A C 1
ATOM 2918 O O . LEU A 1 379 ? 7.109 0.693 -39.420 1.00 93.06 379 LEU A O 1
ATOM 2922 N N . VAL A 1 380 ? 8.642 0.172 -37.861 1.00 89.94 380 VAL A N 1
ATOM 2923 C CA . VAL A 1 380 ? 9.673 1.092 -38.338 1.00 89.94 380 VAL A CA 1
ATOM 2924 C C . VAL A 1 380 ? 10.222 0.660 -39.696 1.00 89.94 380 VAL A C 1
ATOM 2926 O O . VAL A 1 380 ? 10.131 1.418 -40.657 1.00 89.94 380 VAL A O 1
ATOM 2929 N N . ASN A 1 381 ? 10.765 -0.555 -39.797 1.00 86.81 381 ASN A N 1
ATOM 2930 C CA . ASN A 1 381 ? 11.479 -1.002 -40.996 1.00 86.81 381 ASN A CA 1
ATOM 2931 C C . ASN A 1 381 ? 10.536 -1.552 -42.074 1.00 86.81 381 ASN A C 1
ATOM 2933 O O . ASN A 1 381 ? 10.869 -1.512 -43.253 1.00 86.81 381 ASN A O 1
ATOM 2937 N N . GLY A 1 382 ? 9.378 -2.096 -41.686 1.00 85.19 382 GLY A N 1
ATOM 2938 C CA . GLY A 1 382 ? 8.410 -2.677 -42.619 1.00 85.19 382 GLY A CA 1
ATOM 2939 C C . GLY A 1 382 ? 7.408 -1.665 -43.178 1.00 85.19 382 GLY A C 1
ATOM 2940 O O . GLY A 1 382 ? 7.055 -1.758 -44.350 1.00 85.19 382 GLY A O 1
ATOM 2941 N N . PHE A 1 383 ? 6.958 -0.705 -42.360 1.00 85.88 383 PHE A N 1
ATOM 2942 C CA . PHE A 1 383 ? 5.920 0.274 -42.729 1.00 85.88 383 PHE A CA 1
ATOM 2943 C C . PHE A 1 383 ? 6.412 1.723 -42.778 1.00 85.88 383 PHE A C 1
ATOM 2945 O O . PHE A 1 383 ? 5.640 2.599 -43.165 1.00 85.88 383 PHE A O 1
ATOM 2952 N N . GLY A 1 384 ? 7.654 2.006 -42.370 1.00 85.81 384 GLY A N 1
ATOM 2953 C CA . GLY A 1 384 ? 8.145 3.382 -42.264 1.00 85.81 384 GLY A CA 1
ATOM 2954 C C . GLY A 1 384 ? 7.354 4.214 -41.248 1.00 85.81 384 GLY A C 1
ATOM 2955 O O . GLY A 1 384 ? 7.225 5.426 -41.412 1.00 85.81 384 GLY A O 1
ATOM 2956 N N . ALA A 1 385 ? 6.767 3.578 -40.227 1.00 88.56 385 ALA A N 1
ATOM 2957 C CA . ALA A 1 385 ? 5.889 4.247 -39.273 1.00 88.56 385 ALA A CA 1
ATOM 2958 C C . ALA A 1 385 ? 6.648 5.317 -38.475 1.00 88.56 385 ALA A C 1
ATOM 2960 O O . ALA A 1 385 ? 7.671 5.024 -37.869 1.00 88.56 385 ALA A O 1
ATOM 2961 N N . GLY A 1 386 ? 6.153 6.557 -38.445 1.00 90.88 386 GLY A N 1
ATOM 2962 C CA . GLY A 1 386 ? 6.681 7.590 -37.544 1.00 90.88 386 GLY A CA 1
ATOM 2963 C C . GLY A 1 386 ? 6.284 7.345 -36.083 1.00 90.88 386 GLY A C 1
ATOM 2964 O O . GLY A 1 386 ? 5.301 6.648 -35.807 1.00 90.88 386 GLY A O 1
ATOM 2965 N N . ALA A 1 387 ? 6.977 7.984 -35.140 1.00 92.38 387 ALA A N 1
ATOM 2966 C CA . ALA A 1 387 ? 6.782 7.759 -33.707 1.00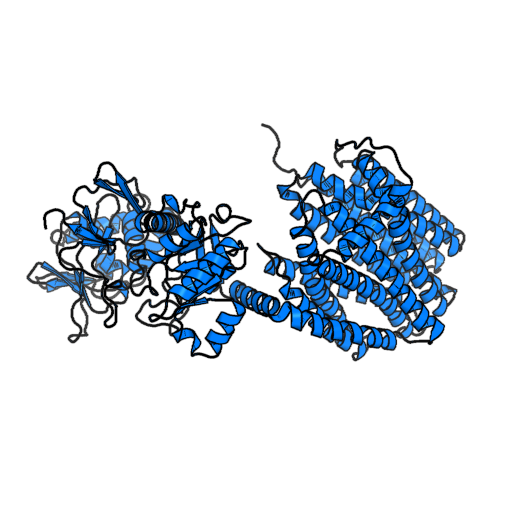 92.38 387 ALA A CA 1
ATOM 2967 C C . ALA A 1 387 ? 5.331 8.010 -33.247 1.00 92.38 387 ALA A C 1
ATOM 2969 O O . ALA A 1 387 ? 4.788 7.264 -32.431 1.00 92.38 387 ALA A O 1
ATOM 2970 N N . LYS A 1 388 ? 4.641 9.014 -33.810 1.00 92.38 388 LYS A N 1
ATOM 2971 C CA . LYS A 1 388 ? 3.220 9.269 -33.497 1.00 92.38 388 LYS A CA 1
ATOM 2972 C C . LYS A 1 388 ? 2.286 8.136 -33.930 1.00 92.38 388 LYS A C 1
ATOM 2974 O O . LYS A 1 388 ? 1.313 7.864 -33.227 1.00 92.38 388 LYS A O 1
ATOM 2979 N N . LEU A 1 389 ? 2.563 7.467 -35.050 1.00 93.62 389 LEU A N 1
ATOM 2980 C CA . LEU A 1 389 ? 1.757 6.327 -35.491 1.00 93.62 389 LEU A CA 1
ATOM 2981 C C . LEU A 1 389 ? 1.937 5.142 -34.537 1.00 93.62 389 LEU A C 1
ATOM 2983 O O . LEU A 1 389 ? 0.959 4.496 -34.174 1.00 93.62 389 LEU A O 1
ATOM 2987 N N . GLU A 1 390 ? 3.158 4.903 -34.060 1.00 94.62 390 GLU A N 1
ATOM 2988 C CA . GLU A 1 390 ? 3.424 3.872 -33.053 1.00 94.62 390 GLU A CA 1
ATOM 2989 C C . GLU A 1 390 ? 2.684 4.142 -31.733 1.00 94.62 390 GLU A C 1
ATOM 2991 O O . GLU A 1 390 ? 2.089 3.229 -31.157 1.00 94.62 390 GLU A O 1
ATOM 2996 N N . ILE A 1 391 ? 2.640 5.405 -31.283 1.00 94.62 391 ILE A N 1
ATOM 2997 C CA . ILE A 1 391 ? 1.851 5.824 -30.109 1.00 94.62 391 ILE A CA 1
ATOM 2998 C C . ILE A 1 391 ? 0.361 5.530 -30.323 1.00 94.62 391 ILE A C 1
ATOM 3000 O O . ILE A 1 391 ? -0.301 5.010 -29.424 1.00 94.62 391 ILE A O 1
ATOM 3004 N N . LEU A 1 392 ? -0.171 5.836 -31.511 1.00 93.94 392 LEU A N 1
ATOM 3005 C CA . LEU A 1 392 ? -1.568 5.566 -31.848 1.00 93.94 392 LEU A CA 1
ATOM 3006 C C . LEU A 1 392 ? -1.872 4.061 -31.852 1.00 93.94 392 LEU A C 1
ATOM 3008 O O . LEU A 1 392 ? -2.888 3.640 -31.303 1.00 93.94 392 LEU A O 1
ATOM 3012 N N . ILE A 1 393 ? -0.984 3.244 -32.422 1.00 92.81 393 ILE A N 1
ATOM 3013 C CA . ILE A 1 393 ? -1.121 1.780 -32.438 1.00 92.81 393 ILE A CA 1
ATOM 3014 C C . ILE A 1 393 ? -1.117 1.220 -31.015 1.00 92.81 393 ILE A C 1
ATOM 3016 O O . ILE A 1 393 ? -1.897 0.320 -30.718 1.00 92.81 393 ILE A O 1
ATOM 3020 N N . LEU A 1 394 ? -0.294 1.773 -30.122 1.00 92.56 394 LEU A N 1
ATOM 3021 C CA . LEU A 1 394 ? -0.231 1.383 -28.714 1.00 92.56 394 LEU A CA 1
ATOM 3022 C C . LEU A 1 394 ? -1.482 1.798 -27.914 1.00 92.56 394 LEU A C 1
ATOM 3024 O O . LEU A 1 394 ? -1.869 1.115 -26.961 1.00 92.56 394 LEU A O 1
ATOM 3028 N N . LEU A 1 395 ? -2.141 2.891 -28.307 1.00 94.25 395 LEU A N 1
ATOM 3029 C CA . LEU A 1 395 ? -3.331 3.416 -27.635 1.00 94.25 395 LEU A CA 1
ATOM 3030 C C . LEU A 1 395 ? -4.519 2.443 -27.685 1.00 94.25 395 LEU A C 1
ATOM 3032 O O . LEU A 1 395 ? -5.201 2.259 -26.677 1.00 94.25 395 LEU A O 1
ATOM 3036 N N . PHE A 1 396 ? -4.755 1.794 -28.828 1.00 92.25 396 PHE A N 1
ATOM 3037 C CA . PHE A 1 396 ? -5.869 0.854 -29.013 1.00 92.25 396 PHE A CA 1
ATOM 3038 C C . PHE A 1 396 ? -5.852 -0.352 -28.050 1.00 92.25 396 PHE A C 1
ATOM 3040 O O . PHE A 1 396 ? -6.847 -0.550 -27.344 1.00 92.25 396 PHE A O 1
ATOM 3047 N N . PRO A 1 397 ? -4.776 -1.163 -27.964 1.00 92.50 397 PRO A N 1
ATOM 3048 C CA . PRO A 1 397 ? -4.731 -2.304 -27.056 1.00 92.50 397 PRO A CA 1
ATOM 3049 C C . PRO A 1 397 ? -4.774 -1.874 -25.585 1.00 92.50 397 PRO A C 1
ATOM 3051 O O . PRO A 1 397 ? -5.444 -2.536 -24.793 1.00 92.50 397 PRO A O 1
ATOM 3054 N N . LEU A 1 398 ? -4.148 -0.748 -25.212 1.00 92.81 398 LEU A N 1
ATOM 3055 C CA . LEU A 1 398 ? -4.245 -0.211 -23.849 1.00 92.81 398 LEU A CA 1
ATOM 3056 C C . LEU A 1 398 ? -5.672 0.221 -23.496 1.00 92.81 398 LEU A C 1
ATOM 3058 O O . LEU A 1 398 ? -6.162 -0.123 -22.419 1.00 92.81 398 LEU A O 1
ATOM 3062 N N . GLY A 1 399 ? -6.365 0.905 -24.410 1.00 94.12 399 GLY A N 1
ATOM 3063 C CA . GLY A 1 399 ? -7.758 1.306 -24.221 1.00 94.12 399 GLY A CA 1
ATOM 3064 C C . GLY A 1 399 ? -8.696 0.105 -24.098 1.00 94.12 399 GLY A C 1
ATOM 3065 O O . GLY A 1 399 ? -9.527 0.057 -23.189 1.00 94.12 399 GLY A O 1
ATOM 3066 N N . LEU A 1 400 ? -8.515 -0.915 -24.944 1.00 93.50 400 LEU A N 1
ATOM 3067 C CA . LEU A 1 400 ? -9.261 -2.171 -24.844 1.00 93.50 400 LEU A CA 1
ATOM 3068 C C . LEU A 1 400 ? -9.012 -2.858 -23.495 1.00 93.50 400 LEU A C 1
ATOM 3070 O O . LEU A 1 400 ? -9.958 -3.277 -22.826 1.00 93.50 400 LEU A O 1
ATOM 3074 N N . MET A 1 401 ? -7.753 -2.934 -23.058 1.00 92.56 401 MET A N 1
ATOM 3075 C CA . MET A 1 401 ? -7.410 -3.470 -21.743 1.00 92.56 401 MET A CA 1
ATOM 3076 C C . MET A 1 401 ? -8.055 -2.672 -20.610 1.00 92.56 401 MET A C 1
ATOM 3078 O O . MET A 1 401 ? -8.563 -3.282 -19.672 1.00 92.56 401 MET A O 1
ATOM 3082 N N . ALA A 1 402 ? -8.084 -1.341 -20.688 1.00 92.75 402 ALA A N 1
ATOM 3083 C CA . ALA A 1 402 ? -8.718 -0.499 -19.679 1.00 92.75 402 ALA A CA 1
ATOM 3084 C C . ALA A 1 402 ? -10.217 -0.813 -19.534 1.00 92.75 402 ALA A C 1
ATOM 3086 O O . ALA A 1 402 ? -10.711 -0.954 -18.414 1.00 92.75 402 ALA A O 1
ATOM 3087 N N . VAL A 1 403 ? -10.926 -1.008 -20.653 1.00 92.62 403 VAL A N 1
ATOM 3088 C CA . VAL A 1 403 ? -12.349 -1.390 -20.660 1.00 92.62 403 VAL A CA 1
ATOM 3089 C C . VAL A 1 403 ? -12.551 -2.803 -20.102 1.00 92.62 403 VAL A C 1
ATOM 3091 O O . VAL A 1 403 ? -13.381 -3.010 -19.214 1.00 92.62 403 VAL A O 1
ATOM 3094 N N . LEU A 1 404 ? -11.777 -3.785 -20.570 1.00 91.38 404 LEU A N 1
ATOM 3095 C CA . LEU A 1 404 ? -11.899 -5.173 -20.112 1.00 91.38 404 LEU A CA 1
ATOM 3096 C C . LEU A 1 404 ? -11.579 -5.300 -18.618 1.00 91.38 404 LEU A C 1
ATOM 3098 O O . LEU A 1 404 ? -12.375 -5.821 -17.843 1.00 91.38 404 LEU A O 1
ATOM 3102 N N . VAL A 1 405 ? -10.439 -4.777 -18.175 1.00 89.62 405 VAL A N 1
ATOM 3103 C CA . VAL A 1 405 ? -10.023 -4.854 -16.769 1.00 89.62 405 VAL A CA 1
ATOM 3104 C C . VAL A 1 405 ? -10.957 -4.031 -15.877 1.00 89.62 405 VAL A C 1
ATOM 3106 O O . VAL A 1 405 ? -11.305 -4.479 -14.785 1.00 89.62 405 VAL A O 1
ATOM 3109 N N . GLY A 1 406 ? -11.426 -2.871 -16.347 1.00 87.38 406 GLY A N 1
ATOM 3110 C CA . GLY A 1 406 ? -12.399 -2.042 -15.636 1.00 87.38 406 GLY A CA 1
ATOM 3111 C C . GLY A 1 406 ? -13.750 -2.718 -15.427 1.00 87.38 406 GLY A C 1
ATOM 3112 O O . GLY A 1 406 ? -14.338 -2.563 -14.360 1.00 87.38 406 GLY A O 1
ATOM 3113 N N . THR A 1 407 ? -14.220 -3.516 -16.389 1.00 86.19 407 THR A N 1
ATOM 3114 C CA . THR A 1 407 ? -15.466 -4.285 -16.237 1.00 86.19 407 THR A CA 1
ATOM 3115 C C . THR A 1 407 ? -15.300 -5.475 -15.290 1.00 86.19 407 THR A C 1
ATOM 3117 O O . THR A 1 407 ? -16.153 -5.679 -14.427 1.00 86.19 407 THR A O 1
ATOM 3120 N N . PHE A 1 408 ? -14.189 -6.217 -15.368 1.00 85.75 408 PHE A N 1
ATOM 3121 C CA . PHE A 1 408 ? -13.931 -7.352 -14.468 1.00 85.75 408 PHE A CA 1
ATOM 3122 C C . PHE A 1 408 ? -13.635 -6.944 -13.019 1.00 85.75 408 PHE A C 1
ATOM 3124 O O . PHE A 1 408 ? -13.998 -7.672 -12.097 1.00 85.75 408 PHE A O 1
ATOM 3131 N N . LEU A 1 409 ? -12.980 -5.800 -12.805 1.00 85.44 409 LEU A N 1
ATOM 3132 C CA . LEU A 1 409 ? -12.578 -5.310 -11.480 1.00 85.44 409 LEU A CA 1
ATOM 3133 C C . LEU A 1 409 ? -13.422 -4.122 -11.000 1.00 85.44 409 LEU A C 1
ATOM 3135 O O . LEU A 1 409 ? -12.986 -3.380 -10.121 1.00 85.44 409 LEU A O 1
ATOM 3139 N N . PHE A 1 410 ? -14.624 -3.925 -11.548 1.00 82.69 410 PHE A N 1
ATOM 3140 C CA . PHE A 1 410 ? -15.464 -2.764 -11.234 1.00 82.69 410 PHE A CA 1
ATOM 3141 C C . PHE A 1 410 ? -15.768 -2.630 -9.732 1.00 82.69 410 PHE A C 1
ATOM 3143 O O . PHE A 1 410 ? -15.671 -1.544 -9.160 1.00 82.69 410 PHE A O 1
ATOM 3150 N N . GLU A 1 411 ? -16.084 -3.743 -9.063 1.00 75.44 411 GLU A N 1
ATOM 3151 C CA . GLU A 1 411 ? -16.325 -3.752 -7.615 1.00 75.44 411 GLU A CA 1
ATOM 3152 C C . GLU A 1 411 ? -15.074 -3.367 -6.821 1.00 75.44 411 GLU A C 1
ATOM 3154 O O . GLU A 1 411 ? -15.150 -2.578 -5.876 1.00 75.44 411 GLU A O 1
ATOM 3159 N N . ASP A 1 412 ? -13.915 -3.910 -7.205 1.00 81.62 412 ASP A N 1
ATOM 3160 C CA . ASP A 1 412 ? -12.650 -3.599 -6.549 1.00 81.62 412 ASP A CA 1
ATOM 3161 C C . ASP A 1 412 ? -12.249 -2.135 -6.801 1.00 81.62 412 ASP A C 1
ATOM 3163 O O . ASP A 1 412 ? -11.775 -1.488 -5.870 1.00 81.62 412 ASP A O 1
ATOM 3167 N N . LEU A 1 413 ? -12.515 -1.578 -7.991 1.00 83.56 413 LEU A N 1
ATOM 3168 C CA . LEU A 1 413 ? -12.313 -0.161 -8.320 1.00 83.56 413 LEU A CA 1
ATOM 3169 C C . LEU A 1 413 ? -13.147 0.753 -7.417 1.00 83.56 413 LEU A C 1
ATOM 3171 O O . LEU A 1 413 ? -12.603 1.658 -6.780 1.00 83.56 413 LEU A O 1
ATOM 3175 N N . LEU A 1 414 ? -14.456 0.499 -7.319 1.00 80.00 414 LEU A N 1
ATOM 3176 C CA . LEU A 1 414 ? -15.336 1.267 -6.438 1.00 80.00 414 LEU A CA 1
ATOM 3177 C C . LEU A 1 414 ? -14.877 1.169 -4.986 1.00 80.00 414 LEU A C 1
ATOM 3179 O O . LEU A 1 414 ? -14.814 2.176 -4.283 1.00 80.00 414 LEU A O 1
ATOM 3183 N N . ARG A 1 415 ? -14.496 -0.028 -4.535 1.00 75.81 415 ARG A N 1
ATOM 3184 C CA . ARG A 1 415 ? -13.969 -0.232 -3.186 1.00 75.81 415 ARG A CA 1
ATOM 3185 C C . ARG A 1 415 ? -12.682 0.558 -2.941 1.00 75.81 415 ARG A C 1
ATOM 3187 O O . ARG A 1 415 ? -12.576 1.182 -1.886 1.00 75.81 415 ARG A O 1
ATOM 3194 N N . SER A 1 416 ? -11.737 0.566 -3.882 1.00 77.31 416 SER A N 1
ATOM 3195 C CA . SER A 1 416 ? -10.512 1.372 -3.789 1.00 77.31 416 SER A CA 1
ATOM 3196 C C . SER A 1 416 ? -10.829 2.862 -3.697 1.00 77.31 416 SER A C 1
ATOM 3198 O O . SER A 1 416 ? -10.260 3.560 -2.858 1.00 77.31 416 SER A O 1
ATOM 3200 N N . PHE A 1 417 ? -11.786 3.341 -4.496 1.00 80.06 417 PHE A N 1
ATOM 3201 C CA . PHE A 1 417 ? -12.252 4.726 -4.453 1.00 80.06 417 PHE A CA 1
ATOM 3202 C C . PHE A 1 417 ? -12.879 5.083 -3.096 1.00 80.06 417 PHE A C 1
ATOM 3204 O O . PHE A 1 417 ? -12.508 6.084 -2.482 1.00 80.06 417 PHE A O 1
ATOM 3211 N N . PHE A 1 418 ? -13.756 4.228 -2.562 1.00 77.94 418 PHE A N 1
ATOM 3212 C CA . PHE A 1 418 ? -14.318 4.412 -1.222 1.00 77.94 418 PHE A CA 1
ATOM 3213 C C . PHE A 1 418 ? -13.241 4.389 -0.136 1.00 77.94 418 PHE A C 1
ATOM 3215 O O . PHE A 1 418 ? -13.272 5.216 0.771 1.00 77.94 418 PHE A O 1
ATOM 3222 N N . HIS A 1 419 ? -12.267 3.482 -0.221 1.00 76.38 419 HIS A N 1
ATOM 3223 C CA . HIS A 1 419 ? -11.171 3.416 0.744 1.00 76.38 419 HIS A CA 1
ATOM 3224 C C . HIS A 1 419 ? -10.299 4.680 0.709 1.00 76.38 419 HIS A C 1
ATOM 3226 O O . HIS A 1 419 ? -9.904 5.182 1.762 1.00 76.38 419 HIS A O 1
ATOM 3232 N N . MET A 1 420 ? -10.048 5.226 -0.484 1.00 78.50 420 MET A N 1
ATOM 3233 C CA . MET A 1 420 ? -9.355 6.501 -0.666 1.00 78.50 420 MET A CA 1
ATOM 3234 C C . MET A 1 420 ? -10.109 7.647 0.015 1.00 78.50 420 MET A C 1
ATOM 3236 O O . MET A 1 420 ? -9.512 8.368 0.812 1.00 78.50 420 MET A O 1
ATOM 3240 N N . ILE A 1 421 ? -11.421 7.769 -0.216 1.00 83.19 421 ILE A N 1
ATOM 3241 C CA . ILE A 1 421 ? -12.262 8.763 0.469 1.00 83.19 421 ILE A CA 1
ATOM 3242 C C . ILE A 1 421 ? -12.176 8.567 1.985 1.00 83.19 421 ILE A C 1
ATOM 3244 O O . ILE A 1 421 ? -11.886 9.510 2.718 1.00 83.19 421 ILE A O 1
ATOM 3248 N N . LEU A 1 422 ? -12.349 7.340 2.479 1.00 83.06 422 LEU A N 1
ATOM 3249 C CA . LEU A 1 422 ? -12.305 7.076 3.916 1.00 83.06 422 LEU A CA 1
ATOM 3250 C C . LEU A 1 422 ? -10.982 7.502 4.551 1.00 83.06 422 LEU A C 1
ATOM 3252 O O . LEU A 1 422 ? -11.008 8.026 5.652 1.00 83.06 422 LEU A O 1
ATOM 3256 N N . ARG A 1 423 ? -9.842 7.345 3.874 1.00 80.38 423 ARG A N 1
ATOM 3257 C CA . ARG A 1 423 ? -8.542 7.792 4.402 1.00 80.38 423 ARG A CA 1
ATOM 3258 C C . ARG A 1 423 ? -8.361 9.304 4.433 1.00 80.38 423 ARG A C 1
ATOM 3260 O O . ARG A 1 423 ? -7.614 9.795 5.275 1.00 80.38 423 ARG A O 1
ATOM 3267 N N . ILE A 1 424 ? -9.009 10.024 3.519 1.00 83.00 424 ILE A N 1
ATOM 3268 C CA . ILE A 1 424 ? -8.979 11.490 3.483 1.00 83.00 424 ILE A CA 1
ATOM 3269 C C . ILE A 1 424 ? -9.835 12.053 4.623 1.00 83.00 424 ILE A C 1
ATOM 3271 O O . ILE A 1 424 ? -9.400 12.952 5.336 1.00 83.00 424 ILE A O 1
ATOM 3275 N N . PHE A 1 425 ? -11.038 11.507 4.815 1.00 87.00 425 PHE A N 1
ATOM 3276 C CA . PHE A 1 425 ? -12.012 12.033 5.776 1.00 87.00 425 PHE A CA 1
ATOM 3277 C C . PHE A 1 425 ? -11.899 11.415 7.177 1.00 87.00 425 PHE A C 1
ATOM 3279 O O . PHE A 1 425 ? -12.326 12.040 8.150 1.00 87.00 425 PHE A O 1
ATOM 3286 N N . TYR A 1 426 ? -11.316 10.219 7.303 1.00 87.62 426 TYR A N 1
ATOM 3287 C CA . TYR A 1 426 ? -11.239 9.464 8.552 1.00 87.62 426 TYR A CA 1
ATOM 3288 C C . TYR A 1 426 ? -9.834 8.934 8.836 1.00 87.62 426 TYR A C 1
ATOM 3290 O O . TYR A 1 426 ? -9.096 8.485 7.961 1.00 87.62 426 TYR A O 1
ATOM 3298 N N . ARG A 1 427 ? -9.492 8.903 10.123 1.00 89.75 427 ARG A N 1
ATOM 3299 C CA . ARG A 1 427 ? -8.306 8.229 10.649 1.00 89.75 427 ARG A CA 1
ATOM 3300 C C . ARG A 1 427 ? -8.752 7.013 11.452 1.00 89.75 427 ARG A C 1
ATOM 3302 O O . ARG A 1 427 ? -9.131 7.153 12.613 1.00 89.75 427 ARG A O 1
ATOM 3309 N N . ILE A 1 428 ? -8.699 5.842 10.817 1.00 89.56 428 ILE A N 1
ATOM 3310 C CA . ILE A 1 428 ? -9.068 4.561 11.432 1.00 89.56 428 ILE A CA 1
ATOM 3311 C C . ILE A 1 428 ? -7.842 3.974 12.148 1.00 89.56 428 ILE A C 1
ATOM 3313 O O . ILE A 1 428 ? -6.854 3.618 11.505 1.00 89.56 428 ILE A O 1
ATOM 3317 N N . GLU A 1 429 ? -7.888 3.898 13.476 1.00 91.38 429 GLU A N 1
ATOM 3318 C CA . GLU A 1 429 ? -6.906 3.189 14.302 1.00 91.38 429 GLU A CA 1
ATOM 3319 C C . GLU A 1 429 ? -7.385 1.753 14.526 1.00 91.38 429 GLU A C 1
ATOM 3321 O O . GLU A 1 429 ? -8.532 1.529 14.899 1.00 91.38 429 GLU A O 1
ATOM 3326 N N . ILE A 1 430 ? -6.516 0.775 14.286 1.00 92.38 430 ILE A N 1
ATOM 3327 C CA . ILE A 1 430 ? -6.858 -0.645 14.393 1.00 92.38 430 ILE A CA 1
ATOM 3328 C C . ILE A 1 430 ? -5.945 -1.271 15.441 1.00 92.38 430 ILE A C 1
ATOM 3330 O O . ILE A 1 430 ? -4.724 -1.121 15.358 1.00 92.38 430 ILE A O 1
ATOM 3334 N N . ARG A 1 431 ? -6.522 -1.988 16.407 1.00 94.00 431 ARG A N 1
ATOM 3335 C CA . ARG A 1 431 ? -5.786 -2.704 17.456 1.00 94.00 431 ARG A CA 1
ATOM 3336 C C . ARG A 1 431 ? -6.257 -4.147 17.566 1.00 94.00 431 ARG A C 1
ATOM 3338 O O . ARG A 1 431 ? -7.439 -4.427 17.409 1.00 94.00 431 ARG A O 1
ATOM 3345 N N . GLY A 1 432 ? -5.320 -5.059 17.818 1.00 93.50 432 GLY A N 1
ATOM 3346 C CA . GLY A 1 432 ? -5.619 -6.483 17.996 1.00 93.50 432 GLY A CA 1
ATOM 3347 C C . GLY A 1 432 ? -5.878 -7.264 16.701 1.00 93.50 432 GLY A C 1
ATOM 3348 O O . GLY A 1 432 ? -6.330 -8.400 16.763 1.00 93.50 432 GLY A O 1
ATOM 3349 N N . MET A 1 433 ? -5.586 -6.703 15.520 1.00 92.75 433 MET A N 1
ATOM 3350 C CA . MET A 1 433 ? -5.873 -7.361 14.232 1.00 92.75 433 MET A CA 1
ATOM 3351 C C . MET A 1 433 ? -5.165 -8.716 14.061 1.00 92.75 433 MET A C 1
ATOM 3353 O O . MET A 1 433 ? -5.654 -9.570 13.332 1.00 92.75 433 MET A O 1
ATOM 3357 N N . GLN A 1 434 ? -4.060 -8.954 14.772 1.00 89.94 434 GLN A N 1
ATOM 3358 C CA . GLN A 1 434 ? -3.388 -10.256 14.827 1.00 89.94 434 GLN A CA 1
ATOM 3359 C C . GLN A 1 434 ? -4.277 -11.395 15.360 1.00 89.94 434 GLN A C 1
ATOM 3361 O O . GLN A 1 434 ? -3.987 -12.560 15.114 1.00 89.94 434 GLN A O 1
ATOM 3366 N N . ASN A 1 435 ? -5.358 -11.068 16.074 1.00 92.38 435 ASN A N 1
ATOM 3367 C CA . ASN A 1 435 ? -6.330 -12.037 16.572 1.00 92.38 435 ASN A CA 1
ATOM 3368 C C . ASN A 1 435 ? -7.302 -12.511 15.480 1.00 92.38 435 ASN A C 1
ATOM 3370 O O . ASN A 1 435 ? -8.009 -13.499 15.668 1.00 92.38 435 ASN A O 1
ATOM 3374 N N . PHE A 1 436 ? -7.374 -11.812 14.345 1.00 94.12 436 PHE A N 1
ATOM 3375 C CA . PHE A 1 436 ? -8.264 -12.174 13.252 1.00 94.12 436 PHE A CA 1
ATOM 3376 C C . PHE A 1 436 ? -7.637 -13.275 12.378 1.00 94.12 436 PHE A C 1
ATOM 3378 O O . PHE A 1 436 ? -6.516 -13.107 11.895 1.00 94.12 436 PHE A O 1
ATOM 3385 N N . PRO A 1 437 ? -8.339 -14.394 12.120 1.00 87.50 437 PRO A N 1
ATOM 3386 C CA . PRO A 1 437 ? -7.760 -15.516 11.392 1.00 87.50 437 PRO A CA 1
ATOM 3387 C C . PRO A 1 437 ? -7.489 -15.182 9.916 1.00 87.50 437 PRO A C 1
ATOM 3389 O O . PRO A 1 437 ? -8.374 -14.739 9.172 1.00 87.50 437 PRO A O 1
ATOM 3392 N N . GLU A 1 438 ? -6.269 -15.485 9.460 1.00 80.69 438 GLU A N 1
ATOM 3393 C CA . GLU A 1 438 ? -5.841 -15.284 8.067 1.00 80.69 438 GLU A CA 1
ATOM 3394 C C . GLU A 1 438 ? -6.656 -16.127 7.070 1.00 80.69 438 GLU A C 1
ATOM 3396 O O . GLU A 1 438 ? -6.893 -15.712 5.934 1.00 80.69 438 GLU A O 1
ATOM 3401 N N . ARG A 1 439 ? -7.116 -17.315 7.491 1.00 82.31 439 ARG A N 1
ATOM 3402 C CA . ARG A 1 439 ? -7.868 -18.283 6.674 1.00 82.31 439 ARG A CA 1
ATOM 3403 C C . ARG A 1 439 ? -9.066 -18.839 7.452 1.00 82.31 439 ARG A C 1
ATOM 3405 O O . ARG A 1 439 ? -9.104 -18.763 8.672 1.00 82.31 439 ARG A O 1
ATOM 3412 N N . GLY A 1 440 ? -10.046 -19.403 6.745 1.00 87.38 440 GLY A N 1
ATOM 3413 C CA . GLY A 1 440 ? -11.247 -19.995 7.357 1.00 87.38 440 GLY A CA 1
ATOM 3414 C C . GLY A 1 440 ? -12.347 -18.982 7.702 1.00 87.38 440 GLY A C 1
ATOM 3415 O O . GLY A 1 440 ? -12.187 -17.777 7.497 1.00 87.38 440 GLY A O 1
ATOM 3416 N N . GLY A 1 441 ? -13.505 -19.473 8.141 1.00 90.44 441 GLY A N 1
ATOM 3417 C CA . GLY A 1 441 ? -14.659 -18.640 8.492 1.00 90.44 441 GLY A CA 1
ATOM 3418 C C . GLY A 1 441 ? -14.443 -17.934 9.826 1.00 90.44 441 GLY A C 1
ATOM 3419 O O . GLY A 1 441 ? -13.764 -18.466 10.694 1.00 90.44 441 GLY A O 1
ATOM 3420 N N . ALA A 1 442 ? -15.008 -16.741 9.992 1.00 95.12 442 ALA A N 1
ATOM 3421 C CA . ALA A 1 442 ? -14.958 -16.005 11.254 1.00 95.12 442 ALA A CA 1
ATOM 3422 C C . ALA A 1 442 ? -16.218 -15.157 11.410 1.00 95.12 442 ALA A C 1
ATOM 3424 O O . ALA A 1 442 ? -16.619 -14.477 10.457 1.00 95.12 442 ALA A O 1
ATOM 3425 N N . LEU A 1 443 ? -16.825 -15.195 12.597 1.00 95.81 443 LEU A N 1
ATOM 3426 C CA . LEU A 1 443 ? -17.981 -14.375 12.931 1.00 95.81 443 LEU A CA 1
ATOM 3427 C C . LEU A 1 443 ? -17.545 -13.174 13.770 1.00 95.81 443 LEU A C 1
ATOM 3429 O O . LEU A 1 443 ? -17.311 -13.290 14.967 1.00 95.81 443 LEU A O 1
ATOM 3433 N N . ILE A 1 444 ? -17.452 -12.008 13.144 1.00 96.19 444 ILE A N 1
ATOM 3434 C CA . ILE A 1 444 ? -17.164 -10.743 13.817 1.00 96.19 444 ILE A CA 1
ATOM 3435 C C . ILE A 1 444 ? -18.431 -10.292 14.543 1.00 96.19 444 ILE A C 1
ATOM 3437 O O . ILE A 1 444 ? -19.469 -10.102 13.909 1.00 96.19 444 ILE A O 1
ATOM 3441 N N . VAL A 1 445 ? -18.351 -10.099 15.857 1.00 95.56 445 VAL A N 1
ATOM 3442 C CA . VAL A 1 445 ? -19.474 -9.619 16.670 1.00 95.56 445 VAL A CA 1
ATOM 3443 C C . VAL A 1 445 ? -19.101 -8.282 17.287 1.00 95.56 445 VAL A C 1
ATOM 3445 O O . VAL A 1 445 ? -18.119 -8.199 18.022 1.00 95.56 445 VAL A O 1
ATOM 3448 N N . SER A 1 446 ? -19.870 -7.240 16.966 1.00 94.69 446 SER A N 1
ATOM 3449 C CA . SER A 1 446 ? -19.556 -5.866 17.364 1.00 94.69 446 SER A CA 1
ATOM 3450 C C . SER A 1 446 ? -20.748 -5.090 17.921 1.00 94.69 446 SER A C 1
ATOM 3452 O O . SER A 1 446 ? -21.902 -5.487 17.733 1.00 94.69 446 SER A O 1
ATOM 3454 N N . ASN A 1 447 ? -20.445 -3.991 18.615 1.00 93.44 447 ASN A N 1
ATOM 3455 C CA . ASN A 1 447 ? -21.407 -2.973 19.029 1.00 93.44 447 ASN A CA 1
ATOM 3456 C C . ASN A 1 447 ? -21.914 -2.169 17.821 1.00 93.44 447 ASN A C 1
ATOM 3458 O O . ASN A 1 447 ? -21.238 -2.107 16.793 1.00 93.44 447 ASN A O 1
ATOM 3462 N N . HIS A 1 448 ? -23.092 -1.551 17.938 1.00 92.12 448 HIS A N 1
ATOM 3463 C CA . HIS A 1 448 ? -23.726 -0.834 16.823 1.00 92.12 448 HIS A CA 1
ATOM 3464 C C . HIS A 1 448 ? -24.044 0.619 17.182 1.00 92.12 448 HIS A C 1
ATOM 3466 O O . HIS A 1 448 ? -25.034 0.901 17.843 1.00 92.12 448 HIS A O 1
ATOM 3472 N N . LEU A 1 449 ? -23.214 1.562 16.746 1.00 88.69 449 LEU A N 1
ATOM 3473 C CA . LEU A 1 449 ? -23.300 2.986 17.084 1.00 88.69 449 LEU A CA 1
ATOM 3474 C C . LEU A 1 449 ? -23.777 3.870 15.924 1.00 88.69 449 LEU A C 1
ATOM 3476 O O . LEU A 1 449 ? -24.233 4.992 16.163 1.00 88.69 449 LEU A O 1
ATOM 3480 N N . SER A 1 450 ? -23.637 3.426 14.671 1.00 88.81 450 SER A N 1
ATOM 3481 C CA . SER A 1 450 ? -23.969 4.243 13.499 1.00 88.81 450 SER A CA 1
ATOM 3482 C C . SER A 1 450 ? -24.313 3.445 12.240 1.00 88.81 450 SER A C 1
ATOM 3484 O O . SER A 1 450 ? -23.952 2.280 12.080 1.00 88.81 450 SER A O 1
ATOM 3486 N N . TYR A 1 451 ? -24.922 4.125 11.262 1.00 83.12 451 TYR A N 1
ATOM 3487 C CA . TYR A 1 451 ? -25.111 3.580 9.910 1.00 83.12 451 TYR A CA 1
ATOM 3488 C C . TYR A 1 451 ? -23.792 3.311 9.163 1.00 83.12 451 TYR A C 1
ATOM 3490 O O . TYR A 1 451 ? -23.777 2.544 8.201 1.00 83.12 451 TYR A O 1
ATOM 3498 N N . ALA A 1 452 ? -22.688 3.935 9.586 1.00 86.69 452 ALA A N 1
ATOM 3499 C CA . ALA A 1 452 ? -21.377 3.796 8.959 1.00 86.69 452 ALA A CA 1
ATOM 3500 C C . ALA A 1 452 ? -20.534 2.653 9.553 1.00 86.69 452 ALA A C 1
ATOM 3502 O O . ALA A 1 452 ? -19.463 2.353 9.025 1.00 86.69 452 ALA A O 1
ATOM 3503 N N . ASP A 1 453 ? -21.011 1.967 10.595 1.00 89.88 453 ASP A N 1
ATOM 3504 C CA . ASP A 1 453 ? -20.281 0.871 11.246 1.00 89.88 453 ASP A CA 1
ATOM 3505 C C . ASP A 1 453 ? -19.838 -0.238 10.273 1.00 89.88 453 ASP A C 1
ATOM 3507 O O . ASP A 1 453 ? -18.664 -0.623 10.319 1.00 89.88 453 ASP A O 1
ATOM 3511 N N . PRO A 1 454 ? -20.687 -0.721 9.331 1.00 88.12 454 PRO A N 1
ATOM 3512 C CA . PRO A 1 454 ? -20.249 -1.699 8.337 1.00 88.12 454 PRO A CA 1
ATOM 3513 C C . PRO A 1 454 ? -19.085 -1.185 7.485 1.00 88.12 454 PRO A C 1
ATOM 3515 O O . PRO A 1 454 ? -18.193 -1.945 7.119 1.00 88.12 454 PRO A O 1
ATOM 3518 N N . VAL A 1 455 ? -19.062 0.114 7.184 1.00 85.75 455 VAL A N 1
ATOM 3519 C CA . VAL A 1 455 ? -18.018 0.737 6.366 1.00 85.75 455 VAL A CA 1
ATOM 3520 C C . VAL A 1 455 ? -16.695 0.781 7.130 1.00 85.75 455 VAL A C 1
ATOM 3522 O O . VAL A 1 455 ? -15.663 0.402 6.575 1.00 85.75 455 VAL A O 1
ATOM 3525 N N . PHE A 1 456 ? -16.714 1.167 8.410 1.00 89.31 456 PHE A N 1
ATOM 3526 C CA . PHE A 1 456 ? -15.508 1.193 9.244 1.00 89.31 456 PHE A CA 1
ATOM 3527 C C . PHE A 1 456 ? -14.936 -0.208 9.476 1.00 89.31 456 PHE A C 1
ATOM 3529 O O . PHE A 1 456 ? -13.730 -0.402 9.321 1.00 89.31 456 PHE A O 1
ATOM 3536 N N . ILE A 1 457 ? -15.786 -1.205 9.745 1.00 89.44 457 ILE A N 1
ATOM 3537 C CA . ILE A 1 457 ? -15.353 -2.607 9.858 1.00 89.44 457 ILE A CA 1
ATOM 3538 C C . ILE A 1 457 ? -14.794 -3.103 8.516 1.00 89.44 457 ILE A C 1
ATOM 3540 O O . ILE A 1 457 ? -13.708 -3.677 8.472 1.00 89.44 457 ILE A O 1
ATOM 3544 N N . GLY A 1 458 ? -15.473 -2.842 7.398 1.00 85.06 458 GLY A N 1
ATOM 3545 C CA . GLY A 1 458 ? -15.021 -3.285 6.075 1.00 85.06 458 GLY A CA 1
ATOM 3546 C C . GLY A 1 458 ? -13.716 -2.620 5.621 1.00 85.06 458 GLY A C 1
ATOM 3547 O O . GLY A 1 458 ? -12.958 -3.192 4.833 1.00 85.06 458 GLY A O 1
ATOM 3548 N N . ALA A 1 459 ? -13.433 -1.415 6.118 1.00 81.81 459 ALA A N 1
ATOM 3549 C CA . ALA A 1 459 ? -12.166 -0.725 5.906 1.00 81.81 459 ALA A CA 1
ATOM 3550 C C . ALA A 1 459 ? -11.053 -1.226 6.839 1.00 81.81 459 ALA A C 1
ATOM 3552 O O . ALA A 1 459 ? -9.896 -1.243 6.421 1.00 81.81 459 ALA A O 1
ATOM 3553 N N . ALA A 1 460 ? -11.387 -1.632 8.067 1.00 86.94 460 ALA A N 1
ATOM 3554 C CA . ALA A 1 460 ? -10.420 -2.091 9.059 1.00 86.94 460 ALA A CA 1
ATOM 3555 C C . ALA A 1 460 ? -9.936 -3.527 8.813 1.00 86.94 460 ALA A C 1
ATOM 3557 O O . ALA A 1 460 ? -8.749 -3.810 8.961 1.00 86.94 460 ALA A O 1
ATOM 3558 N N . PHE A 1 461 ? -10.829 -4.444 8.437 1.00 86.81 461 PHE A N 1
ATOM 3559 C CA . PHE A 1 461 ? -10.473 -5.855 8.295 1.00 86.81 461 PHE A CA 1
ATOM 3560 C C . PHE A 1 461 ? -9.795 -6.151 6.939 1.00 86.81 461 PHE A C 1
ATOM 3562 O O . PHE A 1 461 ? -10.214 -5.633 5.897 1.00 86.81 461 PHE A O 1
ATOM 3569 N N . PRO A 1 462 ? -8.757 -7.014 6.918 1.00 77.12 462 PRO A N 1
ATOM 3570 C CA . PRO A 1 462 ? -7.979 -7.300 5.708 1.00 77.12 462 PRO A CA 1
ATOM 3571 C C . PRO A 1 462 ? -8.734 -8.184 4.705 1.00 77.12 462 PRO A C 1
ATOM 3573 O O . PRO A 1 462 ? -8.467 -8.143 3.505 1.00 77.12 462 PRO A O 1
ATOM 3576 N N . ARG A 1 463 ? -9.699 -8.981 5.180 1.00 84.12 463 ARG A N 1
ATOM 3577 C CA . ARG A 1 463 ? -10.512 -9.893 4.361 1.00 84.12 463 ARG A CA 1
ATOM 3578 C C . ARG A 1 463 ? -11.870 -9.264 4.054 1.00 84.12 463 ARG A C 1
ATOM 3580 O O . ARG A 1 463 ? -12.393 -8.492 4.849 1.00 84.12 463 ARG A O 1
ATOM 3587 N N . LYS A 1 464 ? -12.467 -9.621 2.910 1.00 81.56 464 LYS A N 1
ATOM 3588 C CA . LYS A 1 464 ? -13.800 -9.139 2.503 1.00 81.56 464 LYS A CA 1
ATOM 3589 C C . LYS A 1 464 ? -14.861 -9.600 3.525 1.00 81.56 464 LYS A C 1
ATOM 3591 O O . LYS A 1 464 ? -15.258 -10.763 3.511 1.00 81.56 464 LYS A O 1
ATOM 3596 N N . VAL A 1 465 ? -15.304 -8.692 4.399 1.00 85.94 465 VAL A N 1
ATOM 3597 C CA . VAL A 1 465 ? -16.349 -8.938 5.409 1.00 85.94 465 VAL A CA 1
ATOM 3598 C C . VAL A 1 465 ? -17.734 -8.839 4.768 1.00 85.94 465 VAL A C 1
ATOM 3600 O O . VAL A 1 465 ? -17.981 -7.976 3.923 1.00 85.94 465 VAL A O 1
ATOM 3603 N N . ARG A 1 466 ? -18.635 -9.750 5.142 1.00 88.25 466 ARG A N 1
ATOM 3604 C CA . ARG A 1 466 ? -20.052 -9.735 4.754 1.00 88.25 466 ARG A CA 1
ATOM 3605 C C . ARG A 1 466 ? -20.916 -9.291 5.923 1.00 88.25 466 ARG A C 1
ATOM 3607 O O . ARG A 1 466 ? -20.542 -9.509 7.066 1.00 88.25 466 ARG A O 1
ATOM 3614 N N . TYR A 1 467 ? -22.080 -8.722 5.637 1.00 88.00 467 TYR A N 1
ATOM 3615 C CA . TYR A 1 467 ? -22.993 -8.211 6.661 1.00 88.00 467 TYR A CA 1
ATOM 3616 C C . TYR A 1 467 ? -24.381 -8.828 6.511 1.00 88.00 467 TYR A C 1
ATOM 3618 O O . TYR A 1 467 ? -24.745 -9.294 5.425 1.00 88.00 467 TYR A O 1
ATOM 3626 N N . LEU A 1 468 ? -25.154 -8.797 7.597 1.00 83.38 468 LEU A N 1
ATOM 3627 C CA . LEU A 1 468 ? -26.605 -8.962 7.561 1.00 83.38 468 LEU A CA 1
ATOM 3628 C C . LEU A 1 468 ? -27.263 -7.586 7.678 1.00 83.38 468 LEU A C 1
ATOM 3630 O O . LEU A 1 468 ? -26.929 -6.824 8.580 1.00 83.38 468 LEU A O 1
ATOM 3634 N N . ALA A 1 469 ? -28.197 -7.275 6.783 1.00 79.94 469 ALA A N 1
ATOM 3635 C CA . ALA A 1 469 ? -28.970 -6.036 6.821 1.00 79.94 469 ALA A CA 1
ATOM 3636 C C . ALA A 1 469 ? -30.474 -6.311 6.761 1.00 79.94 469 ALA A C 1
ATOM 3638 O O . ALA A 1 469 ? -30.924 -7.288 6.161 1.00 79.94 469 ALA A O 1
ATOM 3639 N N . HIS A 1 470 ? -31.273 -5.422 7.351 1.00 77.25 470 HIS A N 1
ATOM 3640 C CA . HIS A 1 470 ? -32.727 -5.521 7.277 1.00 77.25 470 HIS A CA 1
ATOM 3641 C C . HIS A 1 470 ? -33.213 -5.325 5.832 1.00 77.25 470 HIS A C 1
ATOM 3643 O O . HIS A 1 470 ? -32.782 -4.397 5.142 1.00 77.25 470 HIS A O 1
ATOM 3649 N N . LYS A 1 471 ? -34.130 -6.180 5.360 1.00 78.25 471 LYS A N 1
ATOM 3650 C CA . LYS A 1 471 ? -34.601 -6.179 3.963 1.00 78.25 471 LYS A CA 1
ATOM 3651 C C . LYS A 1 471 ? -35.194 -4.838 3.534 1.00 78.25 471 LYS A C 1
ATOM 3653 O O . LYS A 1 471 ? -35.060 -4.467 2.373 1.00 78.25 471 LYS A O 1
ATOM 3658 N N . GLU A 1 472 ? -35.796 -4.076 4.438 1.00 78.38 472 GLU A N 1
ATOM 3659 C CA . GLU A 1 472 ? -36.388 -2.780 4.088 1.00 78.38 472 GLU A CA 1
ATOM 3660 C C . GLU A 1 472 ? -35.380 -1.731 3.624 1.00 78.38 472 GLU A C 1
ATOM 3662 O O . GLU A 1 472 ? -35.703 -0.942 2.738 1.00 78.38 472 GLU A O 1
ATOM 3667 N N . LEU A 1 473 ? -34.136 -1.781 4.112 1.00 75.25 473 LEU A N 1
ATOM 3668 C CA . LEU A 1 473 ? -33.071 -0.895 3.635 1.00 75.25 473 LEU A CA 1
ATOM 3669 C C . LEU A 1 473 ? -32.817 -1.087 2.132 1.00 75.25 473 LEU A C 1
ATOM 3671 O O . LEU A 1 473 ? -32.428 -0.148 1.444 1.00 75.25 473 LEU A O 1
ATOM 3675 N N . SER A 1 474 ? -33.112 -2.273 1.584 1.00 74.31 474 SER A N 1
ATOM 3676 C CA . SER A 1 474 ? -32.955 -2.566 0.154 1.00 74.31 474 SER A CA 1
ATOM 3677 C C . SER A 1 474 ? -33.994 -1.894 -0.757 1.00 74.31 474 SER A C 1
ATOM 3679 O O . SER A 1 474 ? -33.841 -1.951 -1.980 1.00 74.31 474 SER A O 1
ATOM 3681 N N . LYS A 1 475 ? -35.024 -1.233 -0.196 1.00 81.62 475 LYS A N 1
ATOM 3682 C CA . LYS A 1 475 ? -35.998 -0.434 -0.966 1.00 81.62 475 LYS A CA 1
ATOM 3683 C C . LYS A 1 475 ? -35.323 0.775 -1.636 1.00 81.62 475 LYS A C 1
ATOM 3685 O O . LYS A 1 475 ? -35.697 1.152 -2.743 1.00 81.62 475 LYS A O 1
ATOM 3690 N N . SER A 1 476 ? -34.291 1.350 -1.010 1.00 84.94 476 SER A N 1
ATOM 3691 C CA . SER A 1 476 ? -33.510 2.447 -1.594 1.00 84.94 476 SER A CA 1
ATOM 3692 C C . SER A 1 476 ? -32.566 1.945 -2.690 1.00 84.94 476 SER A C 1
ATOM 3694 O O . SER A 1 476 ? -31.814 0.988 -2.493 1.00 84.94 476 SER A O 1
ATOM 3696 N N . ARG A 1 477 ? -32.543 2.633 -3.843 1.00 80.12 477 ARG A N 1
ATOM 3697 C CA . ARG A 1 477 ? -31.638 2.309 -4.965 1.00 80.12 477 ARG A CA 1
ATOM 3698 C C . ARG A 1 477 ? -30.166 2.365 -4.551 1.00 80.12 477 ARG A C 1
ATOM 3700 O O . ARG A 1 477 ? -29.398 1.493 -4.953 1.00 80.12 477 ARG A O 1
ATOM 3707 N N . LEU A 1 478 ? -29.800 3.341 -3.716 1.00 78.38 478 LEU A N 1
ATOM 3708 C CA . LEU A 1 478 ? -28.438 3.514 -3.208 1.00 78.38 478 LEU A CA 1
ATOM 3709 C C . LEU A 1 478 ? -28.029 2.335 -2.319 1.00 78.38 478 LEU A C 1
ATOM 3711 O O . LEU A 1 478 ? -27.004 1.706 -2.558 1.00 78.38 478 LEU A O 1
ATOM 3715 N N . MET A 1 479 ? -28.861 1.972 -1.341 1.00 78.12 479 MET A N 1
ATOM 3716 C CA . MET A 1 479 ? -28.583 0.838 -0.450 1.00 78.12 479 MET A CA 1
ATOM 3717 C C . MET A 1 479 ? -28.593 -0.496 -1.189 1.00 78.12 479 MET A C 1
ATOM 3719 O O . MET A 1 479 ? -27.763 -1.355 -0.915 1.00 78.12 479 MET A O 1
ATOM 3723 N N . LYS A 1 480 ? -29.446 -0.656 -2.205 1.00 77.88 480 LYS A N 1
ATOM 3724 C CA . LYS A 1 480 ? -29.417 -1.823 -3.093 1.00 77.88 480 LYS A CA 1
ATOM 3725 C C . LYS A 1 480 ? -28.134 -1.901 -3.928 1.00 77.88 480 LYS A C 1
ATOM 3727 O O . LYS A 1 480 ? -27.721 -3.002 -4.289 1.00 77.88 480 LYS A O 1
ATOM 3732 N N . ALA A 1 481 ? -27.523 -0.770 -4.283 1.00 71.94 481 ALA A N 1
ATOM 3733 C CA . ALA A 1 481 ? -26.209 -0.748 -4.926 1.00 71.94 481 ALA A CA 1
ATOM 3734 C C . ALA A 1 481 ? -25.109 -1.115 -3.920 1.00 71.94 481 ALA A C 1
ATOM 3736 O O . ALA A 1 481 ? -24.328 -2.022 -4.191 1.00 71.94 481 ALA A O 1
ATOM 3737 N N . VAL A 1 482 ? -25.117 -0.511 -2.726 1.00 74.88 482 VAL A N 1
ATOM 3738 C CA . VAL A 1 482 ? -24.168 -0.830 -1.646 1.00 74.88 482 VAL A CA 1
ATOM 3739 C C . VAL A 1 482 ? -24.222 -2.312 -1.282 1.00 74.88 482 VAL A C 1
ATOM 3741 O O . VAL A 1 482 ? -23.188 -2.963 -1.285 1.00 74.88 482 VAL A O 1
ATOM 3744 N N . PHE A 1 483 ? -25.409 -2.882 -1.060 1.00 78.88 483 PHE A N 1
ATOM 3745 C CA . PHE A 1 483 ? -25.557 -4.296 -0.700 1.00 78.88 483 PHE A CA 1
ATOM 3746 C C . PHE A 1 483 ? -25.100 -5.253 -1.796 1.00 78.88 483 PHE A C 1
ATOM 3748 O O . PHE A 1 483 ? -24.625 -6.338 -1.472 1.00 78.88 483 PHE A O 1
ATOM 3755 N N . ARG A 1 484 ? -25.213 -4.861 -3.072 1.00 73.06 484 ARG A N 1
ATOM 3756 C CA . ARG A 1 484 ? -24.627 -5.623 -4.181 1.00 73.06 484 ARG A CA 1
ATOM 3757 C C . ARG A 1 484 ? -23.101 -5.591 -4.112 1.00 73.06 484 ARG A C 1
ATOM 3759 O O . ARG A 1 484 ? -22.491 -6.648 -4.139 1.00 73.06 484 ARG A O 1
ATOM 3766 N N . LEU A 1 485 ? -22.509 -4.413 -3.912 1.00 66.31 485 LEU A N 1
ATOM 3767 C CA . LEU A 1 485 ? -21.054 -4.235 -3.810 1.00 66.31 485 LEU A CA 1
ATOM 3768 C C . LEU A 1 485 ? -20.441 -4.929 -2.583 1.00 66.31 485 LEU A C 1
ATOM 3770 O O . LEU A 1 485 ? -19.344 -5.479 -2.649 1.00 66.31 485 LEU A O 1
ATOM 3774 N N . THR A 1 486 ? -21.129 -4.903 -1.442 1.00 68.81 486 THR A N 1
ATOM 3775 C CA . THR A 1 486 ? -20.661 -5.534 -0.197 1.00 68.81 486 THR A CA 1
ATOM 3776 C C . THR A 1 486 ? -21.125 -6.978 -0.053 1.00 68.81 486 THR A C 1
ATOM 3778 O O . THR A 1 486 ? -20.728 -7.652 0.903 1.00 68.81 486 THR A O 1
ATOM 3781 N N . ASP A 1 487 ? -21.928 -7.471 -1.005 1.00 72.38 487 ASP A N 1
ATOM 3782 C CA . ASP A 1 487 ? -22.466 -8.832 -1.027 1.00 72.38 487 ASP A CA 1
ATOM 3783 C C . ASP A 1 487 ? -23.274 -9.139 0.266 1.00 72.38 487 ASP A C 1
ATOM 3785 O O . ASP A 1 487 ? -23.243 -10.248 0.817 1.00 72.38 487 ASP A O 1
ATOM 3789 N N . THR A 1 488 ? -23.945 -8.111 0.802 1.00 80.06 488 THR A N 1
ATOM 3790 C CA . THR A 1 488 ? -24.679 -8.125 2.079 1.00 80.06 488 THR A CA 1
ATOM 3791 C C . THR A 1 488 ? -25.937 -8.976 1.962 1.00 80.06 488 THR A C 1
ATOM 3793 O O . THR A 1 488 ? -26.732 -8.817 1.035 1.00 80.06 488 THR A O 1
ATOM 3796 N N . LEU A 1 489 ? -26.151 -9.868 2.929 1.00 78.38 489 LEU A N 1
ATOM 3797 C CA . LEU A 1 489 ? -27.364 -10.676 2.991 1.00 78.38 489 LEU A CA 1
ATOM 3798 C C . LEU A 1 489 ? -28.493 -9.852 3.605 1.00 78.38 489 LEU A C 1
ATOM 3800 O O . LEU A 1 489 ? -28.311 -9.197 4.631 1.00 78.38 489 LEU A O 1
ATOM 3804 N N . THR A 1 490 ? -29.671 -9.908 2.992 1.00 75.38 490 THR A N 1
ATOM 3805 C CA . THR A 1 490 ? -30.857 -9.241 3.532 1.00 75.38 490 THR A CA 1
ATOM 3806 C C . THR A 1 490 ? -31.697 -10.220 4.341 1.00 75.38 490 THR A C 1
ATOM 3808 O O . THR A 1 490 ? -31.923 -11.352 3.918 1.00 75.38 490 THR A O 1
ATOM 3811 N N . VAL A 1 491 ? -32.151 -9.783 5.513 1.00 71.81 491 VAL A N 1
ATOM 3812 C CA . VAL A 1 491 ? -32.997 -10.563 6.423 1.00 71.81 491 VAL A CA 1
ATOM 3813 C C . VAL A 1 491 ? -34.375 -9.915 6.484 1.00 71.81 491 VAL A C 1
ATOM 3815 O O . VAL A 1 491 ? -34.484 -8.701 6.662 1.00 71.81 491 VAL A O 1
ATOM 3818 N N . SER A 1 492 ? -35.432 -10.709 6.323 1.00 64.38 492 SER A N 1
ATOM 3819 C CA . SER A 1 492 ? -36.814 -10.281 6.562 1.00 64.38 492 SER A CA 1
ATOM 3820 C C . SER A 1 492 ? -37.325 -10.818 7.891 1.00 64.38 492 SER A C 1
ATOM 3822 O O . SER A 1 492 ? -37.136 -12.000 8.181 1.00 64.38 492 SER A O 1
ATOM 3824 N N . SER A 1 493 ? -38.063 -9.994 8.633 1.00 59.91 493 SER A N 1
ATOM 3825 C CA . SER A 1 493 ? -38.713 -10.365 9.899 1.00 59.91 493 SER A CA 1
ATOM 3826 C C . SER A 1 493 ? -39.674 -11.555 9.759 1.00 59.91 493 SER A C 1
ATOM 3828 O O . SER A 1 493 ? -39.853 -12.314 10.701 1.00 59.91 493 SER A O 1
ATOM 3830 N N . SER A 1 494 ? -40.234 -11.768 8.563 1.00 48.12 494 SER A N 1
ATOM 3831 C CA . SER A 1 494 ? -41.174 -12.849 8.237 1.00 48.12 494 SER A CA 1
ATOM 3832 C C . SER A 1 494 ? -40.531 -14.159 7.747 1.00 48.12 494 SER A C 1
ATOM 3834 O O . SER A 1 494 ? -41.251 -15.107 7.453 1.00 48.12 494 SER A O 1
ATOM 3836 N N . GLY A 1 495 ? -39.195 -14.252 7.636 1.00 56.00 495 GLY A N 1
ATOM 3837 C CA . GLY A 1 495 ? -38.529 -15.446 7.082 1.00 56.00 495 GLY A CA 1
ATOM 3838 C C . GLY A 1 495 ? -37.017 -15.560 7.349 1.00 56.00 495 GLY A C 1
ATOM 3839 O O . GLY A 1 495 ? -36.244 -15.666 6.395 1.00 56.00 495 GLY A O 1
ATOM 3840 N N . PRO A 1 496 ? -36.559 -15.560 8.617 1.00 66.81 496 PRO A N 1
ATOM 3841 C CA . PRO A 1 496 ? -35.132 -15.499 8.975 1.00 66.81 496 PRO A CA 1
ATOM 3842 C C . PRO A 1 496 ? -34.315 -16.766 8.636 1.00 66.81 496 PRO A C 1
ATOM 3844 O O . PRO A 1 496 ? -33.086 -16.712 8.541 1.00 66.81 496 PRO A O 1
ATOM 3847 N N . LEU A 1 497 ? -34.970 -17.911 8.413 1.00 73.25 497 LEU A N 1
ATOM 3848 C CA . LEU A 1 497 ? -34.321 -19.215 8.199 1.00 73.25 497 LEU A CA 1
ATOM 3849 C C . LEU A 1 497 ? -33.428 -19.273 6.949 1.00 73.25 497 LEU A C 1
ATOM 3851 O O . LEU A 1 497 ? -32.340 -19.849 7.000 1.00 73.25 497 LEU A O 1
ATOM 3855 N N . ALA A 1 498 ? -33.854 -18.673 5.834 1.00 76.75 498 ALA A N 1
ATOM 3856 C CA . ALA A 1 498 ? -33.086 -18.702 4.587 1.00 76.75 498 ALA A CA 1
ATOM 3857 C C . ALA A 1 498 ? -31.754 -17.939 4.720 1.00 76.75 498 ALA A C 1
ATOM 3859 O O . ALA A 1 498 ? -30.696 -18.457 4.358 1.00 76.75 498 ALA A O 1
ATOM 3860 N N . SER A 1 499 ? -31.788 -16.745 5.323 1.00 76.94 499 SER A N 1
ATOM 3861 C CA . SER A 1 499 ? -30.596 -15.930 5.586 1.00 76.94 499 SER A CA 1
ATOM 3862 C C . SER A 1 499 ? -29.628 -16.585 6.569 1.00 76.94 499 SER A C 1
ATOM 3864 O O . SER A 1 499 ? -28.413 -16.495 6.384 1.00 76.94 499 SER A O 1
ATOM 3866 N N . VAL A 1 500 ? -30.143 -17.287 7.584 1.00 82.12 500 VAL A N 1
ATOM 3867 C CA . VAL A 1 500 ? -29.311 -18.044 8.531 1.00 82.12 500 VAL A CA 1
ATOM 3868 C C . VAL A 1 500 ? -28.601 -19.196 7.816 1.00 82.12 500 VAL A C 1
ATOM 3870 O O . VAL A 1 500 ? -27.378 -19.294 7.903 1.00 82.12 500 VAL A O 1
ATOM 3873 N N . LYS A 1 501 ? -29.319 -20.012 7.026 1.00 85.12 501 LYS A N 1
ATOM 3874 C CA . LYS A 1 501 ? -28.713 -21.111 6.245 1.00 85.12 501 LYS A CA 1
ATOM 3875 C C . LYS A 1 501 ? -27.620 -20.613 5.296 1.00 85.12 501 LYS A C 1
ATOM 3877 O O . LYS A 1 501 ? -26.544 -21.204 5.220 1.00 85.12 501 LYS A O 1
ATOM 3882 N N . GLN A 1 502 ? -27.871 -19.508 4.596 1.00 86.00 502 GLN A N 1
ATOM 3883 C CA . GLN A 1 502 ? -26.889 -18.917 3.687 1.00 86.00 502 GLN A CA 1
ATOM 3884 C C . GLN A 1 502 ? -25.659 -18.373 4.426 1.00 86.00 502 GLN A C 1
ATOM 3886 O O . GLN A 1 502 ? -24.539 -18.499 3.930 1.00 86.00 502 GLN A O 1
ATOM 3891 N N . SER A 1 503 ? -25.851 -17.804 5.616 1.00 87.75 503 SER A N 1
ATOM 3892 C CA . SER A 1 503 ? -24.756 -17.327 6.465 1.00 87.75 503 SER A CA 1
ATOM 3893 C C . SER A 1 503 ? -23.872 -18.471 6.953 1.00 87.75 503 SER A C 1
ATOM 3895 O O . SER A 1 503 ? -22.653 -18.377 6.840 1.00 87.75 503 SER A O 1
ATOM 3897 N N . ILE A 1 504 ? -24.478 -19.575 7.409 1.00 89.62 504 ILE A N 1
ATOM 3898 C CA . ILE A 1 504 ? -23.761 -20.793 7.816 1.00 89.62 504 ILE A CA 1
ATOM 3899 C C . ILE A 1 504 ? -22.932 -21.330 6.647 1.00 89.62 504 ILE A C 1
ATOM 3901 O O . ILE A 1 504 ? -21.736 -21.569 6.798 1.00 89.62 504 ILE A O 1
ATOM 3905 N N . LYS A 1 505 ? -23.535 -21.439 5.454 1.00 89.81 505 LYS A N 1
ATOM 3906 C CA . LYS A 1 505 ? -22.829 -21.879 4.244 1.00 89.81 505 LYS A CA 1
ATOM 3907 C C . LYS A 1 505 ? -21.618 -20.991 3.935 1.00 89.81 505 LYS A C 1
ATOM 3909 O O . LYS A 1 505 ? -20.527 -21.503 3.719 1.00 89.81 505 LYS A O 1
ATOM 3914 N N . ARG A 1 506 ? -21.788 -19.663 3.944 1.00 88.62 506 ARG A N 1
ATOM 3915 C CA . ARG A 1 506 ? -20.704 -18.709 3.645 1.00 88.62 506 ARG A CA 1
ATOM 3916 C C . ARG A 1 506 ? -19.579 -18.753 4.681 1.00 88.62 506 ARG A C 1
ATOM 3918 O O . ARG A 1 506 ? -18.414 -18.682 4.297 1.00 88.62 506 ARG A O 1
ATOM 3925 N N . LEU A 1 507 ? -19.910 -18.893 5.963 1.00 90.75 507 LEU A N 1
ATOM 3926 C CA . LEU A 1 507 ? -18.912 -19.099 7.012 1.00 90.75 507 LEU A CA 1
ATOM 3927 C C . LEU A 1 507 ? -18.141 -20.408 6.788 1.00 90.75 507 LEU A C 1
ATOM 3929 O O . LEU A 1 507 ? -16.913 -20.392 6.847 1.00 90.75 507 LEU A O 1
ATOM 3933 N N . GLY A 1 508 ? -18.834 -21.495 6.431 1.00 87.81 508 GLY A N 1
ATOM 3934 C CA . GLY A 1 508 ? -18.220 -22.781 6.075 1.00 87.81 508 GLY A CA 1
ATOM 3935 C C . GLY A 1 508 ? -17.316 -22.722 4.835 1.00 87.81 508 GLY A C 1
ATOM 3936 O O . GLY A 1 508 ? -16.280 -23.375 4.796 1.00 87.81 508 GLY A O 1
ATOM 3937 N N . GLU A 1 509 ? -17.635 -21.871 3.854 1.00 88.31 509 GLU A N 1
ATOM 3938 C CA . GLU A 1 509 ? -16.769 -21.566 2.697 1.00 88.31 509 GLU A CA 1
ATOM 3939 C C . GLU A 1 509 ? -15.539 -20.712 3.058 1.00 88.31 509 GLU A C 1
ATOM 3941 O O . GLU A 1 509 ? -14.740 -20.351 2.191 1.00 88.31 509 GLU A O 1
ATOM 3946 N N . GLY A 1 510 ? -15.387 -20.332 4.325 1.00 87.38 510 GLY A N 1
ATOM 3947 C CA . GLY A 1 510 ? -14.295 -19.491 4.777 1.00 87.38 510 GLY A CA 1
ATOM 3948 C C . GLY A 1 510 ? -14.497 -18.007 4.488 1.00 87.38 510 GLY A C 1
ATOM 3949 O O . GLY A 1 510 ? -13.514 -17.287 4.341 1.00 87.38 510 GLY A O 1
ATOM 3950 N N . ARG A 1 511 ? -15.734 -17.510 4.378 1.00 88.19 511 ARG A N 1
ATOM 3951 C CA . ARG A 1 511 ? -16.008 -16.072 4.211 1.00 88.19 511 ARG A CA 1
ATOM 3952 C C . ARG A 1 511 ? -16.333 -15.432 5.569 1.00 88.19 511 ARG A C 1
ATOM 3954 O O . ARG A 1 511 ? -17.266 -15.895 6.222 1.00 88.19 511 ARG A O 1
ATOM 3961 N N . PRO A 1 512 ? -15.624 -14.371 5.999 1.00 92.06 512 PRO A N 1
ATOM 3962 C CA . PRO A 1 512 ? -15.948 -13.668 7.239 1.00 92.06 512 PRO A CA 1
ATOM 3963 C C . PRO A 1 512 ? -17.323 -12.992 7.181 1.00 92.06 512 PRO A C 1
ATOM 3965 O O . PRO A 1 512 ? -17.677 -12.368 6.176 1.00 92.06 512 PRO A O 1
ATOM 3968 N N . LEU A 1 513 ? -18.071 -13.070 8.279 1.00 93.56 513 LEU A N 1
ATOM 3969 C CA . LEU A 1 513 ? -19.368 -12.416 8.454 1.00 93.56 513 LEU A CA 1
ATOM 3970 C C . LEU A 1 513 ? -19.306 -11.510 9.684 1.00 93.56 513 LEU A C 1
ATOM 3972 O O . LEU A 1 513 ? -18.742 -11.902 10.698 1.00 93.56 513 LEU A O 1
ATOM 3976 N N . CYS A 1 514 ? -19.893 -10.322 9.610 1.00 93.12 514 CYS A N 1
ATOM 3977 C CA . CYS A 1 514 ? -20.032 -9.402 10.726 1.00 93.12 514 CYS A CA 1
ATOM 3978 C C . CYS A 1 514 ? -21.501 -9.238 11.114 1.00 93.12 514 CYS A C 1
ATOM 3980 O O . CYS A 1 514 ? -22.368 -9.043 10.255 1.00 93.12 514 CYS A O 1
ATOM 3982 N N . LEU A 1 515 ? -21.751 -9.317 12.422 1.00 91.62 515 LEU A N 1
ATOM 3983 C CA . LEU A 1 515 ? -23.040 -9.099 13.055 1.00 91.62 515 LEU A CA 1
ATOM 3984 C C . LEU A 1 515 ? -22.935 -8.040 14.147 1.00 91.62 515 LEU A C 1
ATOM 3986 O O . LEU A 1 515 ? -22.055 -8.077 15.007 1.00 91.62 515 LEU A O 1
ATOM 3990 N N . PHE A 1 516 ? -23.919 -7.155 14.141 1.00 90.94 516 PHE A N 1
ATOM 3991 C CA . PHE A 1 516 ? -24.159 -6.183 15.190 1.00 90.94 516 PHE A CA 1
ATOM 3992 C C . PHE A 1 516 ? -25.149 -6.782 16.187 1.00 90.94 516 PHE A C 1
ATOM 3994 O O . PHE A 1 516 ? -26.351 -6.843 15.925 1.00 90.94 516 PHE A O 1
ATOM 4001 N N . ALA A 1 517 ? -24.638 -7.319 17.296 1.00 86.31 517 ALA A N 1
ATOM 4002 C CA . ALA A 1 517 ? -25.425 -8.185 18.175 1.00 86.31 517 ALA A CA 1
ATOM 4003 C C . ALA A 1 517 ? -26.437 -7.440 19.063 1.00 86.31 517 ALA A C 1
ATOM 4005 O O . ALA A 1 517 ? -27.251 -8.100 19.700 1.00 86.31 517 ALA A O 1
ATOM 4006 N N . GLU A 1 518 ? -26.445 -6.104 19.061 1.00 83.62 518 GLU A N 1
ATOM 4007 C CA . GLU A 1 518 ? -27.390 -5.264 19.822 1.00 83.62 518 GLU A CA 1
ATOM 4008 C C . GLU A 1 518 ? -28.812 -5.226 19.225 1.00 83.62 518 GLU A C 1
ATOM 4010 O O . GLU A 1 518 ? -29.735 -4.706 19.844 1.00 83.62 518 GLU A O 1
ATOM 4015 N N . GLY A 1 519 ? -29.019 -5.764 18.016 1.00 76.50 519 GLY A N 1
ATOM 4016 C CA . GLY A 1 519 ? -30.335 -5.829 17.360 1.00 76.50 519 GLY A CA 1
ATOM 4017 C C . GLY A 1 519 ? -30.796 -4.529 16.683 1.00 76.50 519 GLY A C 1
ATOM 4018 O O . GLY A 1 519 ? -31.689 -4.574 15.841 1.00 76.50 519 GLY A O 1
ATOM 4019 N N . GLY A 1 520 ? -30.149 -3.396 16.966 1.00 82.75 520 GLY A N 1
ATOM 4020 C CA . GLY A 1 520 ? -30.390 -2.107 16.314 1.00 82.75 520 GLY A CA 1
ATOM 4021 C C . GLY A 1 520 ? -29.243 -1.123 16.545 1.00 82.75 520 GLY A C 1
ATOM 4022 O O . GLY A 1 520 ? -28.353 -1.389 17.347 1.00 82.75 520 GLY A O 1
ATOM 4023 N N . ILE A 1 521 ? -29.257 0.008 15.834 1.00 85.69 521 ILE A N 1
ATOM 4024 C CA . ILE A 1 521 ? -28.295 1.103 16.043 1.00 85.69 521 ILE A CA 1
ATOM 4025 C C . ILE A 1 521 ? -28.595 1.755 17.394 1.00 85.69 521 ILE A C 1
ATOM 4027 O O . ILE A 1 521 ? -29.742 2.119 17.652 1.00 85.69 521 ILE A O 1
ATOM 4031 N N . SER A 1 522 ? -27.585 1.897 18.248 1.00 87.50 522 SER A N 1
ATOM 4032 C CA . SER A 1 522 ? -27.708 2.481 19.582 1.00 87.50 522 SER A CA 1
ATOM 4033 C C . SER A 1 522 ? -28.228 3.919 19.519 1.00 87.50 522 SER A C 1
ATOM 4035 O O . SER A 1 522 ? -27.787 4.723 18.695 1.00 87.50 522 SER A O 1
ATOM 4037 N N . ARG A 1 523 ? -29.161 4.244 20.420 1.00 84.69 523 ARG A N 1
ATOM 4038 C CA . ARG A 1 523 ? -29.718 5.595 20.615 1.00 84.69 523 ARG A CA 1
ATOM 4039 C C . ARG A 1 523 ? -29.202 6.295 21.869 1.00 84.69 523 ARG A C 1
ATOM 4041 O O . ARG A 1 523 ? -29.349 7.502 21.998 1.00 84.69 523 ARG A O 1
ATOM 4048 N N . ILE A 1 524 ? -28.560 5.547 22.761 1.00 84.25 524 ILE A N 1
ATOM 4049 C CA . ILE A 1 524 ? -28.119 6.029 24.076 1.00 84.25 524 ILE A CA 1
ATOM 4050 C C . ILE A 1 524 ? -26.592 5.993 24.251 1.00 84.25 524 ILE A C 1
ATOM 4052 O O . ILE A 1 524 ? -26.070 6.519 25.229 1.00 84.25 524 ILE A O 1
ATOM 4056 N N . GLY A 1 525 ? -25.858 5.387 23.308 1.00 83.69 525 GLY A N 1
ATOM 4057 C CA . GLY A 1 525 ? -24.389 5.386 23.269 1.00 83.69 525 GLY A CA 1
ATOM 4058 C C . GLY A 1 525 ? -23.699 4.338 24.152 1.00 83.69 525 GLY A C 1
ATOM 4059 O O . GLY A 1 525 ? -22.489 4.154 24.032 1.00 83.69 525 GLY A O 1
ATOM 4060 N N . VAL A 1 526 ? -24.445 3.613 24.995 1.00 87.81 526 VAL A N 1
ATOM 4061 C CA . VAL A 1 526 ? -23.930 2.489 25.801 1.00 87.81 526 VAL A CA 1
ATOM 4062 C C . VAL A 1 526 ? -24.144 1.140 25.108 1.00 87.81 526 VAL A C 1
ATOM 4064 O O . VAL A 1 526 ? -25.053 0.992 24.292 1.00 87.81 526 VAL A O 1
ATOM 4067 N N . THR A 1 527 ? -23.315 0.145 25.441 1.00 88.19 527 THR A N 1
ATOM 4068 C CA . THR A 1 527 ? -23.401 -1.208 24.864 1.00 88.19 527 THR A CA 1
ATOM 4069 C C . THR A 1 527 ? -24.560 -2.001 25.470 1.00 88.19 527 THR A C 1
ATOM 4071 O O . THR A 1 527 ? -24.557 -2.346 26.660 1.00 88.19 527 THR A O 1
ATOM 4074 N N . LEU A 1 528 ? -25.537 -2.329 24.626 1.00 87.75 528 LEU A N 1
ATOM 4075 C CA . LEU A 1 528 ? -26.741 -3.073 24.996 1.00 87.75 528 LEU A CA 1
ATOM 4076 C C . LEU A 1 528 ? -26.482 -4.583 25.156 1.00 87.75 528 LEU A C 1
ATOM 4078 O O . LEU A 1 528 ? -25.359 -5.072 24.992 1.00 87.75 528 LEU A O 1
ATOM 4082 N N . SER A 1 529 ? -27.524 -5.331 25.520 1.00 87.81 529 SER A N 1
ATOM 4083 C CA . SER A 1 529 ? -27.486 -6.796 25.554 1.00 87.81 529 SER A CA 1
ATOM 4084 C C . SER A 1 529 ? -27.349 -7.395 24.157 1.00 87.81 529 SER A C 1
ATOM 4086 O O . SER A 1 529 ? -27.882 -6.875 23.177 1.00 87.81 529 SER A O 1
ATOM 4088 N N . PHE A 1 530 ? -26.629 -8.513 24.066 1.00 89.50 530 PHE A N 1
ATOM 4089 C CA . PHE A 1 530 ? -26.387 -9.198 22.801 1.00 89.50 530 PHE A CA 1
ATOM 4090 C C . PHE A 1 530 ? -27.436 -10.282 22.542 1.00 89.50 530 PHE A C 1
ATOM 4092 O O . PHE A 1 530 ? -27.780 -11.075 23.415 1.00 89.50 530 PHE A O 1
ATOM 4099 N N . MET A 1 531 ? -27.927 -10.339 21.306 1.00 85.38 531 MET A N 1
ATOM 4100 C CA . MET A 1 531 ? -28.935 -11.301 20.874 1.00 85.38 531 MET A CA 1
ATOM 4101 C C . MET A 1 531 ? -28.333 -12.700 20.684 1.00 85.38 531 MET A C 1
ATOM 4103 O O . MET A 1 531 ? -27.272 -12.863 20.082 1.00 85.38 531 MET A O 1
ATOM 4107 N N . ARG A 1 532 ? -29.067 -13.744 21.096 1.00 86.56 532 ARG A N 1
ATOM 4108 C CA . ARG A 1 532 ? -28.646 -15.162 20.990 1.00 86.56 532 ARG A CA 1
ATOM 4109 C C . ARG A 1 532 ? -28.367 -15.645 19.563 1.00 86.56 532 ARG A C 1
ATOM 4111 O O . ARG A 1 532 ? -27.634 -16.614 19.377 1.00 86.56 532 ARG A O 1
ATOM 4118 N N . GLY A 1 533 ? -28.950 -14.992 18.555 1.00 84.25 533 GLY A N 1
ATOM 4119 C CA . GLY A 1 533 ? -28.846 -15.408 17.154 1.00 84.25 533 GLY A CA 1
ATOM 4120 C C . GLY A 1 533 ? -27.409 -15.464 16.625 1.00 84.25 533 GLY A C 1
ATOM 4121 O O . GLY A 1 533 ? -27.094 -16.353 15.837 1.00 84.25 533 GLY A O 1
ATOM 4122 N N . SER A 1 534 ? -26.523 -14.575 17.089 1.00 84.31 534 SER A N 1
ATOM 4123 C CA . SER A 1 534 ? -25.105 -14.583 16.699 1.00 84.31 534 SER A CA 1
ATOM 4124 C C . SER A 1 534 ? -24.384 -15.842 17.190 1.00 84.31 534 SER A C 1
ATOM 4126 O O . SER A 1 534 ? -23.658 -16.471 16.424 1.00 84.31 534 SER A O 1
ATOM 4128 N N . ILE A 1 535 ? -24.652 -16.264 18.429 1.00 89.75 535 ILE A N 1
ATOM 4129 C CA . ILE A 1 535 ? -24.058 -17.461 19.040 1.00 89.75 535 ILE A CA 1
ATOM 4130 C C . ILE A 1 535 ? -24.513 -18.731 18.317 1.00 89.75 535 ILE A C 1
ATOM 4132 O O . ILE A 1 535 ? -23.690 -19.563 17.946 1.00 89.75 535 ILE A O 1
ATOM 4136 N N . LEU A 1 536 ? -25.818 -18.864 18.053 1.00 88.81 536 LEU A N 1
ATOM 4137 C CA . LEU A 1 536 ? -26.372 -20.024 17.340 1.00 88.81 536 LEU A CA 1
ATOM 4138 C C . LEU A 1 536 ? -25.778 -20.173 15.936 1.00 88.81 536 LEU A C 1
ATOM 4140 O O . LEU A 1 536 ? -25.500 -21.284 15.480 1.00 88.81 536 LEU A O 1
ATOM 4144 N N . LEU A 1 537 ? -25.566 -19.045 15.261 1.00 88.81 537 LEU A N 1
ATOM 4145 C CA . LEU A 1 537 ? -24.984 -18.997 13.929 1.00 88.81 537 LEU A CA 1
ATOM 4146 C C . LEU A 1 537 ? -23.503 -19.399 13.941 1.00 88.81 537 LEU A C 1
ATOM 4148 O O . LEU A 1 537 ? -23.090 -20.181 13.086 1.00 88.81 537 LEU A O 1
ATOM 4152 N N . ALA A 1 538 ? -22.733 -18.932 14.929 1.00 90.88 538 ALA A N 1
ATOM 4153 C CA . ALA A 1 538 ? -21.338 -19.328 15.121 1.00 90.88 538 ALA A CA 1
ATOM 4154 C C . ALA A 1 538 ? -21.197 -20.832 15.397 1.00 90.88 538 ALA A C 1
ATOM 4156 O O . ALA A 1 538 ? -20.416 -21.501 14.720 1.00 90.88 538 ALA A O 1
ATOM 4157 N N . LYS A 1 539 ? -22.006 -21.366 16.327 1.00 92.44 539 LYS A N 1
ATOM 4158 C CA . LYS A 1 539 ? -22.060 -22.799 16.671 1.00 92.44 539 LYS A CA 1
ATOM 4159 C C . LYS A 1 539 ? -22.389 -23.658 15.457 1.00 92.44 539 LYS A C 1
ATOM 4161 O O . LYS A 1 539 ? -21.636 -24.559 15.105 1.00 92.44 539 LYS A O 1
ATOM 4166 N N . SER A 1 540 ? -23.459 -23.313 14.743 1.00 91.69 540 SER A N 1
ATOM 4167 C CA . SER A 1 540 ? -23.897 -24.068 13.560 1.00 91.69 540 SER A CA 1
ATOM 4168 C C . SER A 1 540 ? -22.853 -24.076 12.439 1.00 91.69 540 SER A C 1
ATOM 4170 O O . SER A 1 540 ? -22.738 -25.054 11.705 1.00 91.69 540 SER A O 1
ATOM 4172 N N . ALA A 1 541 ? -22.092 -22.988 12.293 1.00 90.94 541 ALA A N 1
ATOM 4173 C CA . ALA A 1 541 ? -21.031 -22.872 11.298 1.00 90.94 541 ALA A CA 1
ATOM 4174 C C . ALA A 1 541 ? -19.667 -23.401 11.773 1.00 90.94 541 ALA A C 1
ATOM 4176 O O . ALA A 1 541 ? -18.738 -23.436 10.967 1.00 90.94 541 ALA A O 1
ATOM 4177 N N . LYS A 1 542 ? -19.528 -23.771 13.058 1.00 93.12 542 LYS A N 1
ATOM 4178 C CA . LYS A 1 542 ? -18.247 -24.083 13.720 1.00 93.12 542 LYS A CA 1
ATOM 4179 C C . LYS A 1 542 ? -17.181 -23.008 13.470 1.00 93.12 542 LYS A C 1
ATOM 4181 O O . LYS A 1 542 ? -16.010 -23.310 13.253 1.00 93.12 542 LYS A O 1
ATOM 4186 N N . ALA A 1 543 ? -17.608 -21.746 13.442 1.00 94.25 543 ALA A N 1
ATOM 4187 C CA . ALA A 1 543 ? -16.743 -20.611 13.155 1.00 94.25 543 ALA A CA 1
ATOM 4188 C C . ALA A 1 543 ? -16.401 -19.861 14.454 1.00 94.25 543 ALA A C 1
ATOM 4190 O O . ALA A 1 543 ? -17.315 -19.592 15.237 1.00 94.25 543 ALA A O 1
ATOM 4191 N N . PRO A 1 544 ? -15.130 -19.476 14.678 1.00 96.06 544 PRO A N 1
ATOM 4192 C CA . PRO A 1 544 ? -14.742 -18.676 15.833 1.00 96.06 544 PRO A CA 1
ATOM 4193 C C . PRO A 1 544 ? -15.470 -17.332 15.848 1.00 96.06 544 PRO A C 1
ATOM 4195 O O . PRO A 1 544 ? -15.638 -16.684 14.805 1.00 96.06 544 PRO A O 1
ATOM 4198 N N . ILE A 1 545 ? -15.867 -16.901 17.044 1.00 97.06 545 ILE A N 1
ATOM 4199 C CA . ILE A 1 545 ? -16.426 -15.570 17.275 1.00 97.06 545 ILE A CA 1
ATOM 4200 C C . ILE A 1 545 ? -15.270 -14.611 17.537 1.00 97.06 545 ILE A C 1
ATOM 4202 O O . ILE A 1 545 ? -14.430 -14.876 18.388 1.00 97.06 545 ILE A O 1
ATOM 4206 N N . ILE A 1 546 ? -15.230 -13.493 16.819 1.00 97.38 546 ILE A N 1
ATOM 4207 C CA . ILE A 1 546 ? -14.226 -12.442 16.975 1.00 97.38 546 ILE A CA 1
ATOM 4208 C C . ILE A 1 546 ? -14.911 -11.223 17.609 1.00 97.38 546 ILE A C 1
ATOM 4210 O O . ILE A 1 546 ? -15.595 -10.477 16.897 1.00 97.38 546 ILE A O 1
ATOM 4214 N N . PRO A 1 547 ? -14.770 -11.004 18.931 1.00 97.25 547 PRO A N 1
ATOM 4215 C CA . PRO A 1 547 ? -15.288 -9.812 19.593 1.00 97.25 547 PRO A CA 1
ATOM 4216 C C . PRO A 1 547 ? -14.631 -8.569 19.001 1.00 97.25 547 PRO A C 1
ATOM 4218 O O . PRO A 1 547 ? -13.415 -8.529 18.818 1.00 97.25 547 PRO A O 1
ATOM 4221 N N . THR A 1 548 ? -15.419 -7.557 18.659 1.00 97.44 548 THR A N 1
ATOM 4222 C CA . THR A 1 548 ? -14.912 -6.315 18.068 1.00 97.44 548 THR A CA 1
ATOM 4223 C C . THR A 1 548 ? -15.610 -5.111 18.677 1.00 97.44 548 THR A C 1
ATOM 4225 O O . THR A 1 548 ? -16.833 -5.091 18.772 1.00 97.44 548 THR A O 1
ATOM 4228 N N . PHE A 1 549 ? -14.858 -4.080 19.051 1.00 96.31 549 PHE A N 1
ATOM 4229 C CA . PHE A 1 549 ? -15.415 -2.837 19.582 1.00 96.31 549 PHE A CA 1
ATOM 4230 C C . PHE A 1 549 ? -15.081 -1.653 18.674 1.00 96.31 549 PHE A C 1
ATOM 4232 O O . PHE A 1 549 ? -13.916 -1.415 18.344 1.00 96.31 549 PHE A O 1
ATOM 4239 N N . LEU A 1 550 ? -16.116 -0.918 18.275 1.00 95.00 550 LEU A N 1
ATOM 4240 C CA . LEU A 1 550 ? -16.036 0.363 17.590 1.00 95.00 550 LEU A CA 1
ATOM 4241 C C . LEU A 1 550 ? -16.095 1.493 18.621 1.00 95.00 550 LEU A C 1
ATOM 4243 O O . LEU A 1 550 ? -17.107 1.656 19.303 1.00 95.00 550 LEU A O 1
ATOM 4247 N N . ASP A 1 551 ? -15.036 2.299 18.693 1.00 92.62 551 ASP A N 1
ATOM 4248 C CA . ASP A 1 551 ? -14.967 3.501 19.533 1.00 92.62 551 ASP A CA 1
ATOM 4249 C C . ASP A 1 551 ? -14.888 4.776 18.685 1.00 92.62 551 ASP A C 1
ATOM 4251 O O . ASP A 1 551 ? -14.492 4.763 17.515 1.00 92.62 551 ASP A O 1
ATOM 4255 N N . ARG A 1 552 ? -15.253 5.903 19.309 1.00 90.38 552 ARG A N 1
ATOM 4256 C CA . ARG A 1 552 ? -15.305 7.253 18.727 1.00 90.38 552 ARG A CA 1
ATOM 4257 C C . ARG A 1 552 ? -16.263 7.395 17.546 1.00 90.38 552 ARG A C 1
ATOM 4259 O O . ARG A 1 552 ? -16.238 8.409 16.870 1.00 90.38 552 ARG A O 1
ATOM 4266 N N . VAL A 1 553 ? -17.137 6.419 17.314 1.00 89.62 553 VAL A N 1
ATOM 4267 C CA . VAL A 1 553 ? -18.207 6.524 16.313 1.00 89.62 553 VAL A CA 1
ATOM 4268 C C . VAL A 1 553 ? -19.428 7.264 16.876 1.00 89.62 553 VAL A C 1
ATOM 4270 O O . VAL A 1 553 ? -20.106 7.995 16.146 1.00 89.62 553 VAL A O 1
ATOM 4273 N N . TRP A 1 554 ? -19.689 7.131 18.181 1.00 85.94 554 TRP A N 1
ATOM 4274 C CA . TRP A 1 554 ? -20.705 7.917 18.882 1.00 85.94 554 TRP A CA 1
ATOM 4275 C C . TRP A 1 554 ? -20.328 9.404 18.898 1.00 85.94 554 TRP A C 1
ATOM 4277 O O . TRP A 1 554 ? -19.225 9.766 19.305 1.00 85.94 554 TRP A O 1
ATOM 4287 N N . GLY A 1 555 ? -21.240 10.267 18.442 1.00 82.38 555 GLY A N 1
ATOM 4288 C CA . GLY A 1 555 ? -20.983 11.692 18.201 1.00 82.38 555 GLY A CA 1
ATOM 4289 C C . GLY A 1 555 ? -20.562 12.028 16.770 1.00 82.38 555 GLY A C 1
ATOM 4290 O O . GLY A 1 555 ? -20.539 13.198 16.400 1.00 82.38 555 GLY A O 1
ATOM 4291 N N . SER A 1 556 ? -20.311 11.027 15.923 1.00 85.38 556 SER A N 1
ATOM 4292 C CA . SER A 1 556 ? -20.149 11.260 14.488 1.00 85.38 556 SER A CA 1
ATOM 4293 C C . SER A 1 556 ? -21.461 11.725 13.852 1.00 85.38 556 SER A C 1
ATOM 4295 O O . SER A 1 556 ? -22.555 11.503 14.391 1.00 85.38 556 SER A O 1
ATOM 4297 N N . ILE A 1 557 ? -21.360 12.283 12.643 1.00 86.38 557 ILE A N 1
ATOM 4298 C CA . ILE A 1 557 ? -22.517 12.674 11.825 1.00 86.38 557 ILE A CA 1
ATOM 4299 C C . ILE A 1 557 ? -23.446 11.493 11.494 1.00 86.38 557 ILE A C 1
ATOM 4301 O O . ILE A 1 557 ? -24.585 11.713 11.108 1.00 86.38 557 ILE A O 1
ATOM 4305 N N . TYR A 1 558 ? -22.994 10.249 11.680 1.00 85.44 558 TYR A N 1
ATOM 4306 C CA . TYR A 1 558 ? -23.754 9.028 11.390 1.00 85.44 558 TYR A CA 1
ATOM 4307 C C . TYR A 1 558 ? -24.373 8.357 12.623 1.00 85.44 558 TYR A C 1
ATOM 4309 O O . TYR A 1 558 ? -25.099 7.375 12.472 1.00 85.44 558 TYR A O 1
ATOM 4317 N N . SER A 1 559 ? -24.063 8.839 13.828 1.00 86.75 559 SER A N 1
ATOM 4318 C CA . SER A 1 559 ? -24.653 8.354 15.087 1.00 86.75 559 SER A CA 1
ATOM 4319 C C . SER A 1 559 ? -25.962 9.081 15.404 1.00 86.75 559 SER A C 1
ATOM 4321 O O . SER A 1 559 ? -26.218 10.130 14.815 1.00 86.75 559 SER A O 1
ATOM 4323 N N . ASN A 1 560 ? -26.741 8.597 16.375 1.00 83.50 560 ASN A N 1
ATOM 4324 C CA . ASN A 1 560 ? -27.949 9.292 16.842 1.00 83.50 560 ASN A CA 1
ATOM 4325 C C . ASN A 1 560 ? -27.708 10.281 17.997 1.00 83.50 560 ASN A C 1
ATOM 4327 O O . ASN A 1 560 ? -28.655 10.770 18.597 1.00 83.50 560 ASN A O 1
ATOM 4331 N N . LYS A 1 561 ? -26.450 10.580 18.350 1.00 82.00 561 LYS A N 1
ATOM 4332 C CA . LYS A 1 561 ? -26.156 11.547 19.421 1.00 82.00 561 LYS A CA 1
ATOM 4333 C C . LYS A 1 561 ? -26.877 12.884 19.169 1.00 82.00 561 LYS A C 1
ATOM 4335 O O . LYS A 1 561 ? -26.807 13.376 18.040 1.00 82.00 561 LYS A O 1
ATOM 4340 N N . GLY A 1 562 ? -27.535 13.450 20.181 1.00 76.25 562 GLY A N 1
ATOM 4341 C CA . GLY A 1 562 ? -28.361 14.656 20.050 1.00 76.25 562 GLY A CA 1
ATOM 4342 C C . GLY A 1 562 ? -29.653 14.473 19.239 1.00 76.25 562 GLY A C 1
ATOM 4343 O O . GLY A 1 562 ? -30.107 15.431 18.618 1.00 76.25 562 GLY A O 1
ATOM 4344 N N . GLY A 1 563 ? -30.195 13.251 19.152 1.00 73.75 563 GLY A N 1
ATOM 4345 C CA . GLY A 1 563 ? -31.491 12.954 18.523 1.00 73.75 563 GLY A CA 1
ATOM 4346 C C . GLY A 1 563 ? -31.550 13.143 17.004 1.00 73.75 563 GLY A C 1
ATOM 4347 O O . GLY A 1 563 ? -32.632 13.228 16.423 1.00 73.75 563 GLY A O 1
ATOM 4348 N N . CYS A 1 564 ? -30.402 13.267 16.329 1.00 74.56 564 CYS A N 1
ATOM 4349 C CA . CYS A 1 564 ? -30.363 13.483 14.887 1.00 74.56 564 CYS A CA 1
ATOM 4350 C C . CYS A 1 564 ? -29.223 12.735 14.185 1.00 74.56 564 CYS A C 1
ATOM 4352 O O . CYS A 1 564 ? -28.075 12.703 14.635 1.00 74.56 564 CYS A O 1
ATOM 4354 N N . PHE A 1 565 ? -29.538 12.203 13.002 1.00 78.31 565 PHE A N 1
ATOM 4355 C CA . PHE A 1 565 ? -28.573 11.674 12.041 1.00 78.31 565 PHE A CA 1
ATOM 4356 C C . PHE A 1 565 ? -28.278 12.715 10.947 1.00 78.31 565 PHE A C 1
ATOM 4358 O O . PHE A 1 565 ? -29.154 13.482 10.553 1.00 78.31 565 PHE A O 1
ATOM 4365 N N . PHE A 1 566 ? -27.049 12.731 10.428 1.00 79.81 566 PHE A N 1
ATOM 4366 C CA . PHE A 1 566 ? -26.560 13.499 9.267 1.00 79.81 566 PHE A CA 1
ATOM 4367 C C . PHE A 1 566 ? -26.585 15.036 9.353 1.00 79.81 566 PHE A C 1
ATOM 4369 O O . PHE A 1 566 ? -25.917 15.684 8.556 1.00 79.81 566 PHE A O 1
ATOM 4376 N N . LYS A 1 567 ? -27.292 15.635 10.318 1.00 79.31 567 LYS A N 1
ATOM 4377 C CA . LYS A 1 567 ? -27.399 17.101 10.483 1.00 79.31 567 LYS A CA 1
ATOM 4378 C C . LYS A 1 567 ? -26.280 17.731 11.324 1.00 79.31 567 LYS A C 1
ATOM 4380 O O . LYS A 1 567 ? -26.273 18.939 11.536 1.00 79.31 567 LYS A O 1
ATOM 4385 N N . LYS A 1 568 ? -25.348 16.920 11.824 1.00 83.50 568 LYS A N 1
ATOM 4386 C CA . LYS A 1 568 ? -24.261 17.355 12.711 1.00 83.50 568 LYS A CA 1
ATOM 4387 C C . LYS A 1 568 ? -23.027 17.772 11.924 1.00 83.50 568 LYS A C 1
ATOM 4389 O O . LYS A 1 568 ? -22.762 17.244 10.847 1.00 83.50 568 LYS A O 1
ATOM 4394 N N . THR A 1 569 ? -22.227 18.653 12.510 1.00 80.44 569 THR A N 1
ATOM 4395 C CA . THR A 1 569 ? -20.869 18.934 12.043 1.00 80.44 569 THR A CA 1
ATOM 4396 C C . THR A 1 569 ? -19.880 17.944 12.676 1.00 80.44 569 THR A C 1
ATOM 4398 O O . THR A 1 569 ? -20.046 17.567 13.839 1.00 80.44 569 THR A O 1
ATOM 4401 N N . PRO A 1 570 ? -18.859 17.465 11.942 1.00 81.12 570 PRO A N 1
ATOM 4402 C CA . PRO A 1 570 ? -17.839 16.595 12.522 1.00 81.12 570 PRO A CA 1
ATOM 4403 C C . PRO A 1 570 ? -17.055 17.312 13.629 1.00 81.12 570 PRO A C 1
ATOM 4405 O O . PRO A 1 570 ? -16.561 18.415 13.418 1.00 81.12 570 PRO A O 1
ATOM 4408 N N . GLU A 1 571 ? -16.857 16.660 14.781 1.00 79.88 571 GLU A N 1
ATOM 4409 C CA . GLU A 1 571 ? -16.063 17.231 15.889 1.00 79.88 571 GLU A CA 1
ATOM 4410 C C . GLU A 1 571 ? -14.569 17.416 15.534 1.00 79.88 571 GLU A C 1
ATOM 4412 O O . GLU A 1 571 ? -13.842 18.119 16.232 1.00 79.88 571 GLU A O 1
ATOM 4417 N N . SER A 1 572 ? -14.080 16.751 14.480 1.00 84.75 572 SER A N 1
ATOM 4418 C CA . SER A 1 572 ? -12.693 16.842 14.006 1.00 84.75 572 SER A CA 1
ATOM 4419 C C . SER A 1 572 ? -12.565 16.428 12.537 1.00 84.75 572 SER A C 1
ATOM 4421 O O . SER A 1 572 ? -13.400 15.678 12.027 1.00 84.75 572 SER A O 1
ATOM 4423 N N . PHE A 1 573 ? -11.497 16.880 11.874 1.00 83.75 573 PHE A N 1
ATOM 4424 C CA . PHE A 1 573 ? -11.130 16.478 10.515 1.00 83.75 573 PHE A CA 1
ATOM 4425 C C . PHE A 1 573 ? -9.609 16.229 10.413 1.00 83.75 573 PHE A C 1
ATOM 4427 O O . PHE A 1 573 ? -8.841 17.118 10.788 1.00 83.75 573 PHE A O 1
ATOM 4434 N N . PRO A 1 574 ? -9.148 15.059 9.923 1.00 87.62 574 PRO A N 1
ATOM 4435 C CA . PRO A 1 574 ? -9.926 13.846 9.648 1.00 87.62 574 PRO A CA 1
ATOM 4436 C C . PRO A 1 574 ? -10.504 13.238 10.936 1.00 87.62 574 PRO A C 1
ATOM 4438 O O . PRO A 1 574 ? -9.846 13.214 11.982 1.00 87.62 574 PRO A O 1
ATOM 4441 N N . TYR A 1 575 ? -11.734 12.729 10.861 1.00 89.69 575 TYR A N 1
ATOM 4442 C CA . TYR A 1 575 ? -12.457 12.214 12.022 1.00 89.69 575 TYR A CA 1
ATOM 4443 C C . TYR A 1 575 ? -11.863 10.883 12.500 1.00 89.69 575 TYR A C 1
ATOM 4445 O O . TYR A 1 575 ? -11.577 9.987 11.704 1.00 89.69 575 TYR A O 1
ATOM 4453 N N . ARG A 1 576 ? -11.645 10.732 13.808 1.00 91.56 576 ARG A N 1
ATOM 4454 C CA . ARG A 1 576 ? -10.972 9.550 14.368 1.00 91.56 576 ARG A CA 1
ATOM 4455 C C . ARG A 1 576 ? -11.973 8.444 14.683 1.00 91.56 576 ARG A C 1
ATOM 4457 O O . ARG A 1 576 ? -12.926 8.682 15.412 1.00 91.56 576 ARG A O 1
ATOM 4464 N N . VAL A 1 577 ? -11.693 7.234 14.212 1.00 92.75 577 VAL A N 1
ATOM 4465 C CA . VAL A 1 577 ? -12.449 6.014 14.536 1.00 92.75 577 VAL A CA 1
ATOM 4466 C C . VAL A 1 577 ? -11.461 4.965 15.016 1.00 92.75 577 VAL A C 1
ATOM 4468 O O . VAL A 1 577 ? -10.384 4.845 14.435 1.00 92.75 577 VAL A O 1
ATOM 4471 N N . SER A 1 578 ? -11.807 4.206 16.051 1.00 93.94 578 SER A N 1
ATOM 4472 C CA . SER A 1 578 ? -10.947 3.126 16.533 1.00 93.94 578 SER A CA 1
ATOM 4473 C C . SER A 1 578 ? -11.681 1.789 16.490 1.00 93.94 578 SER A C 1
ATOM 4475 O O . SER A 1 578 ? -12.840 1.701 16.888 1.00 93.94 578 SER A O 1
ATOM 4477 N N . VAL A 1 579 ? -11.000 0.754 15.996 1.00 95.69 579 VAL A N 1
ATOM 4478 C CA . VAL A 1 579 ? -11.504 -0.619 15.881 1.00 95.69 579 VAL A CA 1
ATOM 4479 C C . VAL A 1 579 ? -10.603 -1.536 16.700 1.00 95.69 579 VAL A C 1
ATOM 4481 O O . VAL A 1 579 ? -9.426 -1.709 16.375 1.00 95.69 579 VAL A O 1
ATOM 4484 N N . TYR A 1 580 ? -11.153 -2.126 17.756 1.00 97.00 580 TYR A N 1
ATOM 4485 C CA . TYR A 1 580 ? -10.453 -3.067 18.630 1.00 97.00 580 TYR A CA 1
ATOM 4486 C C . TYR A 1 580 ? -10.934 -4.479 18.337 1.00 97.00 580 TYR A C 1
ATOM 4488 O O . TYR A 1 580 ? -12.137 -4.718 18.301 1.00 97.00 580 TYR A O 1
ATOM 4496 N N . VAL A 1 581 ? -9.999 -5.402 18.131 1.00 97.56 581 VAL A N 1
ATOM 4497 C CA . VAL A 1 581 ? -10.263 -6.800 17.781 1.00 97.56 581 VAL A CA 1
ATOM 4498 C C . VAL A 1 581 ? -9.752 -7.701 18.904 1.00 97.56 581 VAL A C 1
ATOM 4500 O O . VAL A 1 581 ? -8.551 -7.771 19.171 1.00 97.56 581 VAL A O 1
ATOM 4503 N N . GLY A 1 582 ? -10.676 -8.381 19.578 1.00 96.81 582 GLY A N 1
ATOM 4504 C CA . GLY A 1 582 ? -10.389 -9.267 20.703 1.00 96.81 582 GLY A CA 1
ATOM 4505 C C . GLY A 1 582 ? -9.941 -10.661 20.281 1.00 96.81 582 GLY A C 1
ATOM 4506 O O . GLY A 1 582 ? -9.943 -11.007 19.098 1.00 96.81 582 GLY A O 1
ATOM 4507 N N . HIS A 1 583 ? -9.559 -11.470 21.269 1.00 96.44 583 HIS A N 1
ATOM 4508 C CA . HIS A 1 583 ? -9.184 -12.863 21.048 1.00 96.44 583 HIS A CA 1
ATOM 4509 C C . HIS A 1 583 ? -10.371 -13.699 20.540 1.00 96.44 583 HIS A C 1
ATOM 4511 O O . HIS A 1 583 ? -11.505 -13.458 20.966 1.00 96.44 583 HIS A O 1
ATOM 4517 N N . PRO A 1 584 ? -10.131 -14.685 19.653 1.00 96.06 584 PRO A N 1
ATOM 4518 C CA . PRO A 1 584 ? -11.178 -15.584 19.190 1.00 96.06 584 PRO A CA 1
ATOM 4519 C C . PRO A 1 584 ? -11.808 -16.358 20.348 1.00 96.06 584 PRO A C 1
ATOM 4521 O O . PRO A 1 584 ? -11.099 -16.936 21.169 1.00 96.06 584 PRO A O 1
ATOM 4524 N N . ILE A 1 585 ? -13.137 -16.401 20.379 1.00 96.12 585 ILE A N 1
ATOM 4525 C CA . ILE A 1 585 ? -13.917 -17.206 21.318 1.00 96.12 585 ILE A CA 1
ATOM 4526 C C . ILE A 1 585 ? -14.404 -18.455 20.584 1.00 96.12 585 ILE A C 1
ATOM 4528 O O . ILE A 1 585 ? -14.960 -18.363 19.482 1.00 96.12 585 ILE A O 1
ATOM 4532 N N . ASP A 1 586 ? -14.195 -19.618 21.205 1.00 94.81 586 ASP A N 1
ATOM 4533 C CA . ASP A 1 586 ? -14.728 -20.890 20.722 1.00 94.81 586 ASP A CA 1
ATOM 4534 C C . ASP A 1 586 ? -16.264 -20.820 20.699 1.00 94.81 586 ASP A C 1
ATOM 4536 O O . ASP A 1 586 ? -16.876 -20.530 21.737 1.00 94.81 586 ASP A O 1
ATOM 4540 N N . PRO A 1 587 ? -16.911 -21.061 19.542 1.00 93.12 587 PRO A N 1
ATOM 4541 C CA . PRO A 1 587 ? -18.357 -21.001 19.449 1.00 93.12 587 PRO A CA 1
ATOM 4542 C C . PRO A 1 587 ? -19.055 -21.928 20.446 1.00 93.12 587 PRO A C 1
ATOM 4544 O O . PRO A 1 587 ? -20.110 -21.538 20.933 1.00 93.12 587 PRO A O 1
ATOM 4547 N N . GLU A 1 588 ? -18.500 -23.098 20.790 1.00 91.81 588 GLU A N 1
ATOM 4548 C CA . GLU A 1 588 ? -19.153 -24.061 21.692 1.00 91.81 588 GLU A CA 1
ATOM 4549 C C . GLU A 1 588 ? -19.287 -23.533 23.125 1.00 91.81 588 GLU A C 1
ATOM 4551 O O . GLU A 1 588 ? -20.320 -23.732 23.774 1.00 91.81 588 GLU A O 1
ATOM 4556 N N . GLN A 1 589 ? -18.285 -22.779 23.576 1.00 90.25 589 GLN A N 1
ATOM 4557 C CA . GLN A 1 589 ? -18.211 -22.192 24.916 1.00 90.25 589 GLN A CA 1
ATOM 4558 C C . GLN A 1 589 ? -18.823 -20.783 24.984 1.00 90.25 589 GLN A C 1
ATOM 4560 O O . GLN A 1 589 ? -18.972 -20.213 26.065 1.00 90.25 589 GLN A O 1
ATOM 4565 N N . ALA A 1 590 ? -19.182 -20.200 23.839 1.00 92.06 590 ALA A N 1
ATOM 4566 C CA . ALA A 1 590 ? -19.689 -18.840 23.774 1.00 92.06 590 ALA A CA 1
ATOM 4567 C C . ALA A 1 590 ? -21.132 -18.720 24.294 1.00 92.06 590 ALA A C 1
ATOM 4569 O O . ALA A 1 590 ? -22.028 -19.480 23.912 1.00 92.06 590 ALA A O 1
ATOM 4570 N N . THR A 1 591 ? -21.369 -17.687 25.101 1.00 92.38 591 THR A N 1
ATOM 4571 C CA . THR A 1 591 ? -22.691 -17.210 25.520 1.00 92.38 591 THR A CA 1
ATOM 4572 C C . THR A 1 591 ? -22.850 -15.749 25.082 1.00 92.38 591 THR A C 1
ATOM 4574 O O . THR A 1 591 ? -21.846 -15.065 24.860 1.00 92.38 591 THR A O 1
ATOM 4577 N N . PRO A 1 592 ? -24.081 -15.231 24.912 1.00 90.50 592 PRO A N 1
ATOM 4578 C CA . PRO A 1 592 ? -24.276 -13.811 24.609 1.00 90.50 592 PRO A CA 1
ATOM 4579 C C . PRO A 1 592 ? -23.577 -12.895 25.620 1.00 90.50 592 PRO A C 1
ATOM 4581 O O . PRO A 1 592 ? -22.993 -11.879 25.245 1.00 90.50 592 PRO A O 1
ATOM 4584 N N . GLU A 1 593 ? -23.591 -13.292 26.890 1.00 89.31 593 GLU A N 1
ATOM 4585 C CA . GLU A 1 593 ? -22.984 -12.578 28.003 1.00 89.31 593 GLU A CA 1
ATOM 4586 C C . GLU A 1 593 ? -21.454 -12.594 27.914 1.00 89.31 593 GLU A C 1
ATOM 4588 O O . GLU A 1 593 ? -20.845 -11.532 28.041 1.00 89.31 593 GLU A O 1
ATOM 4593 N N . SER A 1 594 ? -20.825 -13.742 27.623 1.00 91.81 594 SER A N 1
ATOM 4594 C CA . SER A 1 594 ? -19.360 -13.818 27.510 1.00 91.81 594 SER A CA 1
ATOM 4595 C C . SER A 1 594 ? -18.828 -13.016 26.320 1.00 91.81 594 SER A C 1
ATOM 4597 O O . SER A 1 594 ? -17.826 -12.308 26.439 1.00 91.81 594 SER A O 1
ATOM 4599 N N . VAL A 1 595 ? -19.535 -13.037 25.184 1.00 93.81 595 VAL A N 1
ATOM 4600 C CA . VAL A 1 595 ? -19.172 -12.226 24.011 1.00 93.81 595 VAL A CA 1
ATOM 4601 C C . VAL A 1 595 ? -19.364 -10.736 24.300 1.00 93.81 595 VAL A C 1
ATOM 4603 O O . VAL A 1 595 ? -18.502 -9.930 23.948 1.00 93.81 595 VAL A O 1
ATOM 4606 N N . ARG A 1 596 ? -20.450 -10.353 24.985 1.00 92.88 596 ARG A N 1
ATOM 4607 C CA . ARG A 1 596 ? -20.674 -8.965 25.415 1.00 92.88 596 ARG A CA 1
ATOM 4608 C C . ARG A 1 596 ? -19.587 -8.490 26.377 1.00 92.88 596 ARG A C 1
ATOM 4610 O O . ARG A 1 596 ? -19.079 -7.388 26.202 1.00 92.88 596 ARG A O 1
ATOM 4617 N N . GLN A 1 597 ? -19.201 -9.306 27.357 1.00 92.50 597 GLN A N 1
ATOM 4618 C CA . GLN A 1 597 ? -18.111 -8.997 28.287 1.00 92.50 597 GLN A CA 1
ATOM 4619 C C . GLN A 1 597 ? -16.786 -8.784 27.554 1.00 92.50 597 GLN A C 1
ATOM 4621 O O . GLN A 1 597 ? -16.093 -7.809 27.833 1.00 92.50 597 GLN A O 1
ATOM 4626 N N . ALA A 1 598 ? -16.465 -9.629 26.569 1.00 95.12 598 ALA A N 1
ATOM 4627 C CA . ALA A 1 598 ? -15.277 -9.445 25.742 1.00 95.12 598 ALA A CA 1
ATOM 4628 C C . ALA A 1 598 ? -15.318 -8.123 24.955 1.00 95.12 598 ALA A C 1
ATOM 4630 O O . ALA A 1 598 ? -14.318 -7.414 24.888 1.00 95.12 598 ALA A O 1
ATOM 4631 N N . VAL A 1 599 ? -16.476 -7.739 24.404 1.00 95.50 599 VAL A N 1
ATOM 4632 C CA . VAL A 1 599 ? -16.641 -6.442 23.723 1.00 95.50 599 VAL A CA 1
ATOM 4633 C C . VAL A 1 599 ? -16.532 -5.261 24.701 1.00 95.50 599 VAL A C 1
ATOM 4635 O O . VAL A 1 599 ? -15.875 -4.272 24.383 1.00 95.50 599 VAL A O 1
ATOM 4638 N N . LEU A 1 600 ? -17.102 -5.365 25.905 1.00 94.62 600 LEU A N 1
ATOM 4639 C CA . LEU A 1 600 ? -16.972 -4.350 26.959 1.00 94.62 600 LEU A CA 1
ATOM 4640 C C . LEU A 1 600 ? -15.526 -4.198 27.443 1.00 94.62 600 LEU A C 1
ATOM 4642 O O . LEU A 1 600 ? -15.069 -3.080 27.665 1.00 94.62 600 LEU A O 1
ATOM 4646 N N . GLN A 1 601 ? -14.781 -5.299 27.551 1.00 95.50 601 GLN A N 1
ATOM 4647 C CA . GLN A 1 601 ? -13.356 -5.283 27.878 1.00 95.50 601 GLN A CA 1
ATOM 4648 C C . GLN A 1 601 ? -12.553 -4.488 26.840 1.00 95.50 601 GLN A C 1
ATOM 4650 O O . GLN A 1 601 ? -11.764 -3.620 27.215 1.00 95.50 601 GLN A O 1
ATOM 4655 N N . LEU A 1 602 ? -12.809 -4.703 25.546 1.00 96.38 602 LEU A N 1
ATOM 4656 C CA . LEU A 1 602 ? -12.204 -3.898 24.477 1.00 96.38 602 LEU A CA 1
ATOM 4657 C C . LEU A 1 602 ? -12.619 -2.419 24.579 1.00 96.38 602 LEU A C 1
ATOM 4659 O O . LEU A 1 602 ? -11.804 -1.525 24.356 1.00 96.38 602 LEU A O 1
ATOM 4663 N N . GLY A 1 603 ? -13.870 -2.148 24.963 1.00 94.75 603 GLY A N 1
ATOM 4664 C CA . GLY A 1 603 ? -14.353 -0.795 25.236 1.00 94.75 603 GLY A CA 1
ATOM 4665 C C . GLY A 1 603 ? -13.640 -0.117 26.408 1.00 94.75 603 GLY A C 1
ATOM 4666 O O . GLY A 1 603 ? -13.290 1.060 26.306 1.00 94.75 603 GLY A O 1
ATOM 4667 N N . ARG A 1 604 ? -13.354 -0.855 27.488 1.00 94.81 604 ARG A N 1
ATOM 4668 C CA . ARG A 1 604 ? -12.543 -0.393 28.626 1.00 94.81 604 ARG A CA 1
ATOM 4669 C C . ARG A 1 604 ? -11.125 -0.046 28.192 1.00 94.81 604 ARG A C 1
ATOM 4671 O O . ARG A 1 604 ? -10.644 1.036 28.513 1.00 94.81 604 ARG A O 1
ATOM 4678 N N . GLU A 1 605 ? -10.475 -0.929 27.438 1.00 93.88 605 GLU A N 1
ATOM 4679 C CA . GLU A 1 605 ? -9.121 -0.704 26.914 1.00 93.88 605 GLU A CA 1
ATOM 4680 C C . GLU A 1 605 ? -9.064 0.534 26.016 1.00 93.88 605 GLU A C 1
ATOM 4682 O O . GLU A 1 605 ? -8.188 1.388 26.180 1.00 93.88 605 GLU A O 1
ATOM 4687 N N . SER A 1 606 ? -10.042 0.672 25.116 1.00 93.69 606 SER A N 1
ATOM 4688 C CA . SER A 1 606 ? -10.175 1.851 24.264 1.00 93.69 606 SER A CA 1
ATOM 4689 C C . SER A 1 606 ? -10.358 3.123 25.085 1.00 93.69 606 SER A C 1
ATOM 4691 O O . SER A 1 606 ? -9.664 4.115 24.866 1.00 93.69 606 SER A O 1
ATOM 4693 N N . PHE A 1 607 ? -11.258 3.101 26.071 1.00 93.19 607 PHE A N 1
ATOM 4694 C CA . PHE A 1 607 ? -11.514 4.240 26.945 1.00 93.19 607 PHE A CA 1
ATOM 4695 C C . PHE A 1 607 ? -10.261 4.646 27.726 1.00 93.19 607 PHE A C 1
ATOM 4697 O O . PHE A 1 607 ? -9.897 5.820 27.700 1.00 93.19 607 PHE A O 1
ATOM 4704 N N . HIS A 1 608 ? -9.570 3.690 28.353 1.00 90.81 608 HIS A N 1
ATOM 4705 C CA . HIS A 1 608 ? -8.351 3.940 29.123 1.00 90.81 608 HIS A CA 1
ATOM 4706 C C . HIS A 1 608 ? -7.269 4.603 28.263 1.00 90.81 608 HIS A C 1
ATOM 4708 O O . HIS A 1 608 ? -6.686 5.610 28.650 1.00 90.81 608 HIS A O 1
ATOM 4714 N N . GLN A 1 609 ? -7.074 4.120 27.036 1.00 89.81 609 GLN A N 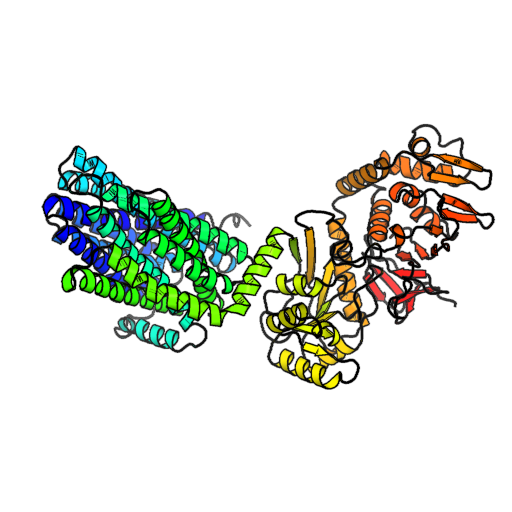1
ATOM 4715 C CA . GLN A 1 609 ? -6.110 4.706 26.109 1.00 89.81 609 GLN A CA 1
ATOM 4716 C C . GLN A 1 609 ? -6.444 6.159 25.719 1.00 89.81 609 GLN A C 1
ATOM 4718 O O . GLN A 1 609 ? -5.547 6.935 25.391 1.00 89.81 609 GLN A O 1
ATOM 4723 N N . ARG A 1 610 ? -7.726 6.548 25.722 1.00 89.62 610 ARG A N 1
ATOM 4724 C CA . ARG A 1 610 ? -8.143 7.924 25.408 1.00 89.62 610 ARG A CA 1
ATOM 4725 C C . ARG A 1 610 ? -7.902 8.911 26.541 1.00 89.62 610 ARG A C 1
ATOM 4727 O O . ARG A 1 610 ? -7.955 10.106 26.263 1.00 89.62 610 ARG A O 1
ATOM 4734 N N . LEU A 1 611 ? -7.691 8.441 27.769 1.00 88.50 611 LEU A N 1
ATOM 4735 C CA . LEU A 1 611 ? -7.503 9.320 28.920 1.00 88.50 611 LEU A CA 1
ATOM 4736 C C . LEU A 1 611 ? -6.174 10.080 28.862 1.00 88.50 611 LEU A C 1
ATOM 4738 O O . LEU A 1 611 ? -6.134 11.212 29.327 1.00 88.50 611 LEU A O 1
ATOM 4742 N N . GLY A 1 612 ? -5.140 9.513 28.234 1.00 85.12 612 GLY A N 1
ATOM 4743 C CA . GLY A 1 612 ? -3.804 10.113 28.224 1.00 85.12 612 GLY A CA 1
ATOM 4744 C C . GLY A 1 612 ? -3.083 9.915 29.559 1.00 85.12 612 GLY A C 1
ATOM 4745 O O . GLY A 1 612 ? -3.441 9.031 30.338 1.00 85.12 612 GLY A O 1
ATOM 4746 N N . ASN A 1 613 ? -2.050 10.714 29.819 1.00 87.12 613 ASN A N 1
ATOM 4747 C CA . ASN A 1 613 ? -1.389 10.759 31.129 1.00 87.12 613 ASN A CA 1
ATOM 4748 C C . ASN A 1 613 ? -2.097 11.759 32.072 1.00 87.12 613 ASN A C 1
ATOM 4750 O O . ASN A 1 613 ? -2.984 12.504 31.653 1.00 87.12 613 ASN A O 1
ATOM 4754 N N . ALA A 1 614 ? -1.732 11.769 33.359 1.00 84.62 614 ALA A N 1
ATOM 4755 C CA . ALA A 1 614 ? -2.373 12.634 34.358 1.00 84.62 614 ALA A CA 1
ATOM 4756 C C . ALA A 1 614 ? -2.265 14.134 34.012 1.00 84.62 614 ALA A C 1
ATOM 4758 O O . ALA A 1 614 ? -3.220 14.889 34.201 1.00 84.62 614 ALA A O 1
ATOM 4759 N N . GLU A 1 615 ? -1.138 14.552 33.432 1.00 84.94 615 GLU A N 1
ATOM 4760 C CA . GLU A 1 615 ? -0.904 15.934 33.012 1.00 84.94 615 GLU A CA 1
ATOM 4761 C C . GLU A 1 615 ? -1.868 16.365 31.890 1.00 84.94 615 GLU A C 1
ATOM 4763 O O . GLU A 1 615 ? -2.537 17.395 31.999 1.00 84.94 615 GLU A O 1
ATOM 4768 N N . GLU A 1 616 ? -2.021 15.544 30.845 1.00 87.56 616 GLU A N 1
ATOM 4769 C CA . GLU A 1 616 ? -2.978 15.774 29.757 1.00 87.56 616 GLU A CA 1
ATOM 4770 C C . GLU A 1 616 ? -4.420 15.822 30.279 1.00 87.56 616 GLU A C 1
ATOM 4772 O O . GLU A 1 616 ? -5.205 16.679 29.857 1.00 87.56 616 GLU A O 1
ATOM 4777 N N . MET A 1 617 ? -4.789 14.928 31.206 1.00 89.06 617 MET A N 1
ATOM 4778 C CA . MET A 1 617 ? -6.117 14.941 31.832 1.00 89.06 617 MET A CA 1
ATOM 4779 C C . MET A 1 617 ? -6.369 16.258 32.562 1.00 89.06 617 MET A C 1
ATOM 4781 O O . MET A 1 617 ? -7.427 16.862 32.383 1.00 89.06 617 MET A O 1
ATOM 4785 N N . SER A 1 618 ? -5.391 16.738 33.330 1.00 86.94 618 SER A N 1
ATOM 4786 C CA . SER A 1 618 ? -5.514 17.991 34.074 1.00 86.94 618 SER A CA 1
ATOM 4787 C C . SER A 1 618 ? -5.654 19.201 33.166 1.00 86.94 618 SER A C 1
ATOM 4789 O O . SER A 1 618 ? -6.578 20.003 33.336 1.00 86.94 618 SER A O 1
ATOM 4791 N N . GLN A 1 619 ? -4.800 19.310 32.148 1.00 86.88 619 GLN A N 1
ATOM 4792 C CA . GLN A 1 619 ? -4.874 20.406 31.187 1.00 86.88 619 GLN A CA 1
ATOM 4793 C C . GLN A 1 619 ? -6.241 20.442 30.489 1.00 86.88 619 GLN A C 1
ATOM 4795 O O . GLN A 1 619 ? -6.851 21.508 30.356 1.00 86.88 619 GLN A O 1
ATOM 4800 N N . ASN A 1 620 ? -6.760 19.277 30.087 1.00 89.56 620 ASN A N 1
ATOM 4801 C CA . ASN A 1 620 ? -8.064 19.170 29.440 1.00 89.56 620 ASN A CA 1
ATOM 4802 C C . ASN A 1 620 ? -9.227 19.490 30.389 1.00 89.56 620 ASN A C 1
ATOM 4804 O O . ASN A 1 620 ? -10.137 20.228 30.001 1.00 89.56 620 ASN A O 1
ATOM 4808 N N . LEU A 1 621 ? -9.188 18.985 31.626 1.00 89.06 621 LEU A N 1
ATOM 4809 C CA . LEU A 1 621 ? -10.195 19.276 32.643 1.00 89.06 621 LEU A CA 1
ATOM 4810 C C . LEU A 1 621 ? -10.237 20.778 32.940 1.00 89.06 621 LEU A C 1
ATOM 4812 O O . LEU A 1 621 ? -11.299 21.391 32.857 1.00 89.06 621 LEU A O 1
ATOM 4816 N N . ARG A 1 622 ? -9.079 21.403 33.181 1.00 85.94 622 ARG A N 1
ATOM 4817 C CA . ARG A 1 622 ? -8.969 22.846 33.431 1.00 85.94 622 ARG A CA 1
ATOM 4818 C C . ARG A 1 622 ? -9.491 23.666 32.256 1.00 85.94 622 ARG A C 1
ATOM 4820 O O . ARG A 1 622 ? -10.255 24.609 32.455 1.00 85.94 622 ARG A O 1
ATOM 4827 N N . LYS A 1 623 ? -9.129 23.296 31.025 1.00 88.38 623 LYS A N 1
ATOM 4828 C CA . LYS A 1 623 ? -9.634 23.955 29.813 1.00 88.38 623 LYS A CA 1
ATOM 4829 C C . LYS A 1 623 ? -11.156 23.858 29.705 1.00 88.38 623 LYS A C 1
ATOM 4831 O O . LYS A 1 623 ? -11.791 24.822 29.285 1.00 88.38 623 LYS A O 1
ATOM 4836 N N . GLN A 1 624 ? -11.737 22.718 30.079 1.00 89.31 624 GLN A N 1
ATOM 4837 C CA . GLN A 1 624 ? -13.184 22.527 30.062 1.00 89.31 624 GLN A CA 1
ATOM 4838 C C . GLN A 1 624 ? -13.883 23.357 31.146 1.00 89.31 624 GLN A C 1
ATOM 4840 O O . GLN A 1 624 ? -14.861 24.027 30.827 1.00 89.31 624 GLN A O 1
ATOM 4845 N N . ILE A 1 625 ? -13.361 23.382 32.378 1.00 85.81 625 ILE A N 1
ATOM 4846 C CA . ILE A 1 625 ? -13.884 24.222 33.474 1.00 85.81 625 ILE A CA 1
ATOM 4847 C C . ILE A 1 625 ? -13.891 25.702 33.060 1.00 85.81 625 ILE A C 1
ATOM 4849 O O . ILE A 1 625 ? -14.884 26.403 33.232 1.00 85.81 625 ILE A O 1
ATOM 4853 N N . LEU A 1 626 ? -12.805 26.174 32.443 1.00 82.94 626 LEU A N 1
ATOM 4854 C CA . LEU A 1 626 ? -12.653 27.574 32.034 1.00 82.94 626 LEU A CA 1
ATOM 4855 C C . LEU A 1 626 ? -13.418 27.942 30.751 1.00 82.94 626 LEU A C 1
ATOM 4857 O O . LEU A 1 626 ? -13.446 29.113 30.373 1.00 82.94 626 LEU A O 1
ATOM 4861 N N . ARG A 1 627 ? -14.050 26.980 30.064 1.00 83.56 627 ARG A N 1
ATOM 4862 C CA . ARG A 1 627 ? -14.767 27.231 28.803 1.00 83.56 627 ARG A CA 1
ATOM 4863 C C . ARG A 1 627 ? -16.045 28.051 29.000 1.00 83.56 627 ARG A C 1
ATOM 4865 O O . ARG A 1 627 ? -16.441 28.778 28.093 1.00 83.56 627 ARG A O 1
ATOM 4872 N N . SER A 1 628 ? -16.692 27.925 30.155 1.00 72.19 628 SER A N 1
ATOM 4873 C CA . SER A 1 628 ? -17.922 28.641 30.490 1.00 72.19 628 SER A CA 1
ATOM 4874 C C . SER A 1 628 ? -17.811 29.191 31.905 1.00 72.19 628 SER A C 1
ATOM 4876 O O . SER A 1 628 ? -18.143 28.500 32.855 1.00 72.19 628 SER A O 1
ATOM 4878 N N . THR A 1 629 ? -17.357 30.434 32.056 1.00 71.88 629 THR A N 1
ATOM 4879 C CA . THR A 1 629 ? -17.187 31.086 33.371 1.00 71.88 629 THR A CA 1
ATOM 4880 C C . THR A 1 629 ? -18.354 31.994 33.762 1.00 71.88 629 THR A C 1
ATOM 4882 O O . THR A 1 629 ? -18.368 32.537 34.861 1.00 71.88 629 THR A O 1
ATOM 4885 N N . LYS A 1 630 ? -19.352 32.165 32.884 1.00 75.62 630 LYS A N 1
ATOM 4886 C CA . LYS A 1 630 ? -20.516 33.038 33.105 1.00 75.62 630 LYS A CA 1
ATOM 4887 C C . LYS A 1 630 ? -21.792 32.218 33.324 1.00 75.62 630 LYS A C 1
ATOM 4889 O O . LYS A 1 630 ? -21.938 31.129 32.772 1.00 75.62 630 LYS A O 1
ATOM 4894 N N . GLY A 1 631 ? -22.726 32.764 34.102 1.00 83.31 631 GLY A N 1
ATOM 4895 C CA . GLY A 1 631 ? -24.025 32.151 34.408 1.00 83.31 631 GLY A CA 1
ATOM 4896 C C . GLY A 1 631 ? -24.121 31.564 35.820 1.00 83.31 631 GLY A C 1
ATOM 4897 O O . GLY A 1 631 ? -23.133 31.504 36.557 1.00 83.31 631 GLY A O 1
ATOM 4898 N N . ILE A 1 632 ? -25.335 31.153 36.188 1.00 87.12 632 ILE A N 1
ATOM 4899 C CA . ILE A 1 632 ? -25.637 30.523 37.478 1.00 87.12 632 ILE A CA 1
ATOM 4900 C C . ILE A 1 632 ? -25.106 29.086 37.465 1.00 87.12 632 ILE A C 1
ATOM 4902 O O . ILE A 1 632 ? -25.348 28.348 36.509 1.00 87.12 632 ILE A O 1
ATOM 4906 N N . LEU A 1 633 ? -24.373 28.705 38.512 1.00 86.94 633 LEU A N 1
ATOM 4907 C CA . LEU A 1 633 ? -23.898 27.341 38.726 1.00 86.94 633 LEU A CA 1
ATOM 4908 C C . LEU A 1 633 ? -24.866 26.576 39.632 1.00 86.94 633 LEU A C 1
ATOM 4910 O O . LEU A 1 633 ? -25.373 25.536 39.222 1.00 86.94 633 LEU A O 1
ATOM 4914 N N . LEU A 1 634 ? -25.131 27.103 40.832 1.00 87.19 634 LEU A N 1
ATOM 4915 C CA . LEU A 1 634 ? -26.005 26.491 41.837 1.00 87.19 634 LEU A CA 1
ATOM 4916 C C . LEU A 1 634 ? -26.930 27.539 42.461 1.00 87.19 634 LEU A C 1
ATOM 4918 O O . LEU A 1 634 ? -26.530 28.686 42.650 1.00 87.19 634 LEU A O 1
ATOM 4922 N N . LYS A 1 635 ? -28.149 27.133 42.806 1.00 87.44 635 LYS A N 1
ATOM 4923 C CA . LYS A 1 635 ? -29.109 27.902 43.598 1.00 87.44 635 LYS A CA 1
ATOM 4924 C C . LYS A 1 635 ? -29.619 27.024 44.740 1.00 87.44 635 LYS A C 1
ATOM 4926 O O . LYS A 1 635 ? -30.229 25.986 44.498 1.00 87.44 635 LYS A O 1
ATOM 4931 N N . ASP A 1 636 ? -29.320 27.417 45.969 1.00 80.94 636 ASP A N 1
ATOM 4932 C CA . ASP A 1 636 ? -29.755 26.709 47.177 1.00 80.94 636 ASP A CA 1
ATOM 4933 C C . ASP A 1 636 ? -31.245 26.972 47.478 1.00 80.94 636 ASP A C 1
ATOM 4935 O O . ASP A 1 636 ? -31.828 27.947 46.993 1.00 80.94 636 ASP A O 1
ATOM 4939 N N . ARG A 1 637 ? -31.852 26.138 48.330 1.00 79.44 637 ARG A N 1
ATOM 4940 C CA . ARG A 1 637 ? -33.238 26.272 48.813 1.00 79.44 637 ARG A CA 1
ATOM 4941 C C . ARG A 1 637 ? -33.495 27.600 49.517 1.00 79.44 637 ARG A C 1
ATOM 4943 O O . ARG A 1 637 ? -34.592 28.135 49.428 1.00 79.44 637 ARG A O 1
ATOM 4950 N N . ASN A 1 638 ? -32.476 28.154 50.176 1.00 75.81 638 ASN A N 1
ATOM 4951 C CA . ASN A 1 638 ? -32.555 29.453 50.850 1.00 75.81 638 ASN A CA 1
ATOM 4952 C C . ASN A 1 638 ? -32.470 30.646 49.876 1.00 75.81 638 ASN A C 1
ATOM 4954 O O . ASN A 1 638 ? -32.395 31.794 50.306 1.00 75.81 638 ASN A O 1
ATOM 4958 N N . GLY A 1 639 ? -32.426 30.393 48.562 1.00 73.50 639 GLY A N 1
ATOM 4959 C CA . GLY A 1 639 ? -32.321 31.426 47.531 1.00 73.50 639 GLY A CA 1
ATOM 4960 C C . GLY A 1 639 ? -30.900 31.941 47.287 1.00 73.50 639 GLY A C 1
ATOM 4961 O O . GLY A 1 639 ? -30.725 32.857 46.485 1.00 73.50 639 GLY A O 1
ATOM 4962 N N . CYS A 1 640 ? -29.878 31.358 47.925 1.00 80.25 640 CYS A N 1
ATOM 4963 C CA . CYS A 1 640 ? -28.480 31.704 47.669 1.00 80.25 640 CYS A CA 1
ATOM 4964 C C . CYS A 1 640 ? -28.071 31.250 46.259 1.00 80.25 640 CYS A C 1
ATOM 4966 O O . CYS A 1 640 ? -28.205 30.074 45.922 1.00 80.25 640 CYS A O 1
ATOM 4968 N N . VAL A 1 641 ? -27.584 32.179 45.431 1.00 83.44 641 VAL A N 1
ATOM 4969 C CA . VAL A 1 641 ? -27.191 31.924 44.039 1.00 83.44 641 VAL A CA 1
ATOM 4970 C C . VAL A 1 641 ? -25.675 32.003 43.911 1.00 83.44 641 VAL A C 1
ATOM 4972 O O . VAL A 1 641 ? -25.077 33.056 44.112 1.00 83.44 641 VAL A O 1
ATOM 4975 N N . ILE A 1 642 ? -25.059 30.902 43.491 1.00 83.94 642 ILE A N 1
ATOM 4976 C CA . ILE A 1 642 ? -23.625 30.810 43.228 1.00 83.94 642 ILE A CA 1
ATOM 4977 C C . ILE A 1 642 ? -23.403 30.885 41.720 1.00 83.94 642 ILE A C 1
ATOM 4979 O O . ILE A 1 642 ? -23.865 30.033 40.954 1.00 83.94 642 ILE A O 1
ATOM 4983 N N . SER A 1 643 ? -22.684 31.916 41.279 1.00 85.75 643 SER A N 1
ATOM 4984 C CA . SER A 1 643 ? -22.264 32.041 39.882 1.00 85.75 643 SER A CA 1
ATOM 4985 C C . SER A 1 643 ? -21.000 31.228 39.601 1.00 85.75 643 SER A C 1
ATOM 4987 O O . SER A 1 643 ? -20.198 30.950 40.491 1.00 85.75 643 SER A O 1
ATOM 4989 N N . ARG A 1 644 ? -20.797 30.866 38.334 1.00 85.81 644 ARG A N 1
ATOM 4990 C CA . ARG A 1 644 ? -19.618 30.107 37.894 1.00 85.81 644 ARG A CA 1
ATOM 4991 C C . ARG A 1 644 ? -18.294 30.820 38.147 1.00 85.81 644 ARG A C 1
ATOM 4993 O O . ARG A 1 644 ? -17.333 30.173 38.541 1.00 85.81 644 ARG A O 1
ATOM 5000 N N . SER A 1 645 ? -18.240 32.129 37.909 1.00 83.00 645 SER A N 1
ATOM 5001 C CA . SER A 1 645 ? -17.041 32.932 38.159 1.00 83.00 645 SER A CA 1
ATOM 5002 C C . SER A 1 645 ? -16.718 32.970 39.647 1.00 83.00 645 SER A C 1
ATOM 5004 O O . SER A 1 645 ? -15.580 32.715 40.018 1.00 83.00 645 SER A O 1
ATOM 5006 N N . HIS A 1 646 ? -17.741 33.175 40.481 1.00 80.06 646 HIS A N 1
ATOM 5007 C CA . HIS A 1 646 ? -17.597 33.212 41.933 1.00 80.06 646 HIS A CA 1
ATOM 5008 C C . HIS A 1 646 ? -17.122 31.860 42.497 1.00 80.06 646 HIS A C 1
ATOM 5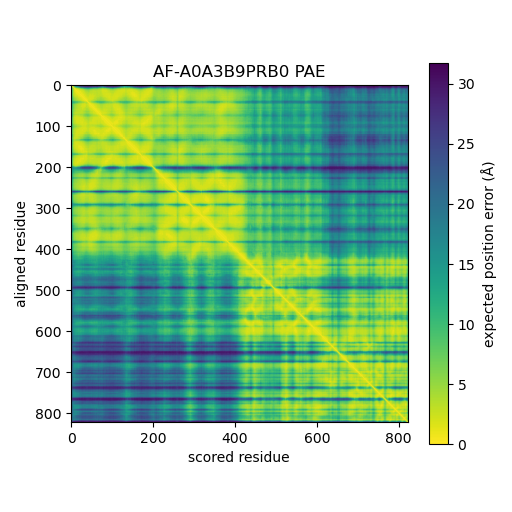010 O O . HIS A 1 646 ? -16.259 31.818 43.365 1.00 80.06 646 HIS A O 1
ATOM 5016 N N . PHE A 1 647 ? -17.597 30.741 41.934 1.00 78.19 647 PHE A N 1
ATOM 5017 C CA . PHE A 1 647 ? -17.142 29.391 42.299 1.00 78.19 647 PHE A CA 1
ATOM 5018 C C . PHE A 1 647 ? -15.650 29.134 41.973 1.00 78.19 647 PHE A C 1
ATOM 5020 O O . PHE A 1 647 ? -15.044 28.205 42.494 1.00 78.19 647 PHE A O 1
ATOM 5027 N N . LEU A 1 648 ? -15.014 29.931 41.110 1.00 76.62 648 LEU A N 1
ATOM 5028 C CA . LEU A 1 648 ? -13.606 29.741 40.726 1.00 76.62 648 LEU A CA 1
ATOM 5029 C C . LEU A 1 648 ? -12.628 30.671 41.470 1.00 76.62 648 LEU A C 1
ATOM 5031 O O . LEU A 1 648 ? -11.417 30.580 41.252 1.00 76.62 648 LEU A O 1
ATOM 5035 N N . GLU A 1 649 ? -13.112 31.557 42.342 1.00 74.94 649 GLU A N 1
ATOM 5036 C CA . GLU A 1 649 ? -12.283 32.517 43.080 1.00 74.94 649 GLU A CA 1
ATOM 5037 C C . GLU A 1 649 ? -11.587 31.879 44.305 1.00 74.94 649 GLU A C 1
ATOM 5039 O O . GLU A 1 649 ? -12.109 30.973 44.955 1.00 74.94 649 GLU A O 1
ATOM 5044 N N . LYS A 1 650 ? -10.362 32.332 44.621 1.00 58.66 650 LYS A N 1
ATOM 5045 C CA . LYS A 1 650 ? -9.421 31.641 45.534 1.00 58.66 650 LYS A CA 1
ATOM 5046 C C . LYS A 1 650 ? -9.680 31.810 47.046 1.00 58.66 650 LYS A C 1
ATOM 5048 O O . LYS A 1 650 ? -9.011 31.137 47.819 1.00 58.66 650 LYS A O 1
ATOM 5053 N N . ASN A 1 651 ? -10.619 32.657 47.485 1.00 56.44 651 ASN A N 1
ATOM 5054 C CA . ASN A 1 651 ? -10.633 33.168 48.873 1.00 56.44 651 ASN A CA 1
ATOM 5055 C C . ASN A 1 651 ? -11.892 32.884 49.728 1.00 56.44 651 ASN A C 1
ATOM 5057 O O . ASN A 1 651 ? -11.982 33.421 50.827 1.00 56.44 651 ASN A O 1
ATOM 5061 N N . TYR A 1 652 ? -12.840 32.043 49.296 1.00 58.88 652 TYR A N 1
ATOM 5062 C CA . TYR A 1 652 ? -14.202 32.049 49.874 1.00 58.88 652 TYR A CA 1
ATOM 5063 C C . TYR A 1 652 ? -14.708 30.744 50.531 1.00 58.88 652 TYR A C 1
ATOM 5065 O O . TYR A 1 652 ? -15.907 30.578 50.731 1.00 58.88 652 TYR A O 1
ATOM 5073 N N . SER A 1 653 ? -13.839 29.817 50.954 1.00 52.84 653 SER A N 1
ATOM 5074 C CA . SER A 1 653 ? -14.281 28.542 51.570 1.00 52.84 653 SER A CA 1
ATOM 5075 C C . SER A 1 653 ? -15.025 28.677 52.914 1.00 52.84 653 SER A C 1
ATOM 5077 O O . SER A 1 653 ? -15.632 27.708 53.360 1.00 52.84 653 SER A O 1
ATOM 5079 N N . ARG A 1 654 ? -15.014 29.855 53.559 1.00 52.34 654 ARG A N 1
ATOM 5080 C CA . ARG A 1 654 ? -15.616 30.087 54.889 1.00 52.34 654 ARG A CA 1
ATOM 5081 C C . ARG A 1 654 ? -17.034 30.678 54.882 1.00 52.34 654 ARG A C 1
ATOM 5083 O O . ARG A 1 654 ? -17.633 30.750 55.948 1.00 52.34 654 ARG A O 1
ATOM 5090 N N . GLU A 1 655 ? -17.568 31.093 53.731 1.00 57.75 655 GLU A N 1
ATOM 5091 C CA . GLU A 1 655 ? -18.880 31.772 53.646 1.00 57.75 655 GLU A CA 1
ATOM 5092 C C . GLU A 1 655 ? -20.054 30.849 53.273 1.00 57.75 655 GLU A C 1
ATOM 5094 O O . GLU A 1 655 ? -21.206 31.278 53.309 1.00 57.75 655 GLU A O 1
ATOM 5099 N N . PHE A 1 656 ? -19.799 29.577 52.948 1.00 62.50 656 PHE A N 1
ATOM 5100 C CA . PHE A 1 656 ? -20.828 28.652 52.464 1.00 62.50 656 PHE A CA 1
ATOM 5101 C C . PHE A 1 656 ? -21.133 27.531 53.460 1.00 62.50 656 PHE A C 1
ATOM 5103 O O . PHE A 1 656 ? -20.236 26.995 54.109 1.00 62.50 656 PHE A O 1
ATOM 5110 N N . SER A 1 657 ? -22.407 27.138 53.542 1.00 65.31 657 SER A N 1
ATOM 5111 C CA . SER A 1 657 ? -22.841 25.968 54.305 1.00 65.31 657 SER A CA 1
ATOM 5112 C C . SER A 1 657 ? -22.252 24.672 53.730 1.00 65.31 657 SER A C 1
ATOM 5114 O O . SER A 1 657 ? -21.981 24.545 52.533 1.00 65.31 657 SER A O 1
ATOM 5116 N N . GLU A 1 658 ? -22.054 23.672 54.587 1.00 67.69 658 GLU A N 1
ATOM 5117 C CA . GLU A 1 658 ? -21.816 22.294 54.143 1.00 67.69 658 GLU A CA 1
ATOM 5118 C C . GLU A 1 658 ? -23.027 21.812 53.321 1.00 67.69 658 GLU A C 1
ATOM 5120 O O . GLU A 1 658 ? -24.160 22.018 53.766 1.00 67.69 658 GLU A O 1
ATOM 5125 N N . PRO A 1 659 ? -22.842 21.193 52.135 1.00 70.19 659 PRO A N 1
ATOM 5126 C CA . PRO A 1 659 ? -21.608 20.601 51.595 1.00 70.19 659 PRO A CA 1
ATOM 5127 C C . PRO A 1 659 ? -20.813 21.481 50.600 1.00 70.19 659 PRO A C 1
ATOM 5129 O O . PRO A 1 659 ? -19.804 21.032 50.053 1.00 70.19 659 PRO A O 1
ATOM 5132 N N . PHE A 1 660 ? -21.227 22.726 50.339 1.00 73.06 660 PHE A N 1
ATOM 5133 C CA . PHE A 1 660 ? -20.642 23.569 49.282 1.00 73.06 660 PHE A CA 1
ATOM 5134 C C . PHE A 1 660 ? -19.175 23.936 49.534 1.00 73.06 660 PHE A C 1
ATOM 5136 O O . PHE A 1 660 ? -18.376 23.937 48.596 1.00 73.06 660 PHE A O 1
ATOM 5143 N N . GLY A 1 661 ? -18.806 24.207 50.791 1.00 73.19 661 GLY A N 1
ATOM 5144 C CA . GLY A 1 661 ? -17.419 24.498 51.171 1.00 73.19 661 GLY A CA 1
ATOM 5145 C C . GLY A 1 661 ? -16.455 23.363 50.802 1.00 73.19 661 GLY A C 1
ATOM 5146 O O . GLY A 1 661 ? -15.406 23.613 50.206 1.00 73.19 661 GLY A O 1
ATOM 5147 N N . LYS A 1 662 ? -16.848 22.103 51.049 1.00 78.94 662 LYS A N 1
ATOM 5148 C CA . LYS A 1 662 ? -16.058 20.916 50.670 1.00 78.94 662 LYS A CA 1
ATOM 5149 C C . LYS A 1 662 ? -15.904 20.774 49.166 1.00 78.94 662 LYS A C 1
ATOM 5151 O O . LYS A 1 662 ? -14.818 20.476 48.680 1.00 78.94 662 LYS A O 1
ATOM 5156 N N . TRP A 1 663 ? -16.978 21.000 48.418 1.00 81.62 663 TRP A N 1
ATOM 5157 C CA . TRP A 1 663 ? -16.939 20.931 46.961 1.00 81.62 663 TRP A CA 1
ATOM 5158 C C . TRP A 1 663 ? -16.031 22.007 46.354 1.00 81.62 663 TRP A C 1
ATOM 5160 O O . TRP A 1 663 ? -15.254 21.723 45.444 1.00 81.62 663 TRP A O 1
ATOM 5170 N N . MET A 1 664 ? -16.086 23.231 46.881 1.00 76.38 664 MET A N 1
ATOM 5171 C CA . MET A 1 664 ? -15.185 24.318 46.490 1.00 76.38 664 MET A CA 1
ATOM 5172 C C . MET A 1 664 ? -13.722 23.948 46.721 1.00 76.38 664 MET A C 1
ATOM 5174 O O . MET A 1 664 ? -12.897 24.103 45.821 1.00 76.38 664 MET A O 1
ATOM 5178 N N . GLN A 1 665 ? -13.416 23.422 47.907 1.00 78.12 665 GLN A N 1
ATOM 5179 C CA . GLN A 1 665 ? -12.067 22.995 48.252 1.00 78.12 665 GLN A CA 1
ATOM 5180 C C . GLN A 1 665 ? -11.580 21.885 47.313 1.00 78.12 665 GLN A C 1
ATOM 5182 O O . GLN A 1 665 ? -10.513 22.018 46.725 1.00 78.12 665 GLN A O 1
ATOM 5187 N N . LEU A 1 666 ? -12.418 20.883 47.037 1.00 80.00 666 LEU A N 1
ATOM 5188 C CA . LEU A 1 666 ? -12.104 19.797 46.106 1.00 80.00 666 LEU A CA 1
ATOM 5189 C C . LEU A 1 666 ? -11.758 20.302 44.687 1.00 80.00 666 LEU A C 1
ATOM 5191 O O . LEU A 1 666 ? -10.831 19.804 44.046 1.00 80.00 666 LEU A O 1
ATOM 5195 N N . VAL A 1 667 ? -12.482 21.303 44.175 1.00 81.38 667 VAL A N 1
ATOM 5196 C CA . VAL A 1 667 ? -12.196 21.896 42.853 1.00 81.38 667 VAL A CA 1
ATOM 5197 C C . VAL A 1 667 ? -10.912 22.713 42.873 1.00 81.38 667 VAL A C 1
ATOM 5199 O O . VAL A 1 667 ? -10.126 22.634 41.926 1.00 81.38 667 VAL A O 1
ATOM 5202 N N . GLN A 1 668 ? -10.675 23.476 43.940 1.00 79.06 668 GLN A N 1
ATOM 5203 C CA . GLN A 1 668 ? -9.433 24.227 44.110 1.00 79.06 668 GLN A CA 1
ATOM 5204 C C . GLN A 1 668 ? -8.222 23.295 44.217 1.00 79.06 668 GLN A C 1
ATOM 5206 O O . GLN A 1 668 ? -7.202 23.569 43.583 1.00 79.06 668 GLN A O 1
ATOM 5211 N N . ASP A 1 669 ? -8.347 22.181 44.935 1.00 77.94 669 ASP A N 1
ATOM 5212 C CA . ASP A 1 669 ? -7.304 21.166 45.062 1.00 77.94 669 ASP A CA 1
ATOM 5213 C C . ASP A 1 669 ? -6.963 20.571 43.694 1.00 77.94 669 ASP A C 1
ATOM 5215 O O . ASP A 1 669 ? -5.796 20.524 43.327 1.00 77.94 669 ASP A O 1
ATOM 5219 N N . VAL A 1 670 ? -7.953 20.247 42.855 1.00 77.50 670 VAL A N 1
ATOM 5220 C CA . VAL A 1 670 ? -7.697 19.754 41.486 1.00 77.50 670 VAL A CA 1
ATOM 5221 C C . VAL A 1 670 ? -7.066 20.816 40.574 1.00 77.50 670 VAL A C 1
ATOM 5223 O O . VAL A 1 670 ? -6.232 20.487 39.728 1.00 77.50 670 VAL A O 1
ATOM 5226 N N . ILE A 1 671 ? -7.439 22.093 40.716 1.00 76.19 671 ILE A N 1
ATOM 5227 C CA . ILE A 1 671 ? -6.855 23.191 39.924 1.00 76.19 671 ILE A CA 1
ATOM 5228 C C . ILE A 1 671 ? -5.399 23.468 40.335 1.00 76.19 671 ILE A C 1
ATOM 5230 O O . ILE A 1 671 ? -4.585 23.807 39.471 1.00 76.19 671 ILE A O 1
ATOM 5234 N N . ASN A 1 672 ? -5.077 23.352 41.627 1.00 76.94 672 ASN A N 1
ATOM 5235 C CA . ASN A 1 672 ? -3.766 23.696 42.184 1.00 76.94 672 ASN A CA 1
ATOM 5236 C C . ASN A 1 672 ? -2.807 22.492 42.291 1.00 76.94 672 ASN A C 1
ATOM 5238 O O . ASN A 1 672 ? -1.597 22.687 42.199 1.00 76.94 672 ASN A O 1
ATOM 5242 N N . GLN A 1 673 ? -3.323 21.272 42.465 1.00 72.50 673 GLN A N 1
ATOM 5243 C CA . GLN A 1 673 ? -2.582 20.012 42.634 1.00 72.50 673 GLN A CA 1
ATOM 5244 C C . GLN A 1 673 ? -3.106 18.940 41.657 1.00 72.50 673 GLN A C 1
ATOM 5246 O O . GLN A 1 673 ? -3.846 18.023 42.021 1.00 72.50 673 GLN A O 1
ATOM 5251 N N . PRO A 1 674 ? -2.749 19.057 40.371 1.00 65.62 674 PRO A N 1
ATOM 5252 C CA . PRO A 1 674 ? -3.425 18.330 39.306 1.00 65.62 674 PRO A CA 1
ATOM 5253 C C . PRO A 1 674 ? -3.149 16.822 39.249 1.00 65.62 674 PRO A C 1
ATOM 5255 O O . PRO A 1 674 ? -3.950 16.095 38.668 1.00 65.62 674 PRO A O 1
ATOM 5258 N N . GLU A 1 675 ? -2.032 16.334 39.788 1.00 66.81 675 GLU A N 1
ATOM 5259 C CA . GLU A 1 675 ? -1.588 14.956 39.526 1.00 66.81 675 GLU A CA 1
ATOM 5260 C C . GLU A 1 675 ? -2.327 13.893 40.353 1.00 66.81 675 GLU A C 1
ATOM 5262 O O . GLU A 1 675 ? -2.520 12.779 39.869 1.00 66.81 675 GLU A O 1
ATOM 5267 N N . GLU A 1 676 ? -2.806 14.226 41.555 1.00 65.75 676 GLU A N 1
ATOM 5268 C CA . GLU A 1 676 ? -3.357 13.230 42.487 1.00 65.75 676 GLU A CA 1
ATOM 5269 C C . GLU A 1 676 ? -4.894 13.101 42.402 1.00 65.75 676 GLU A C 1
ATOM 5271 O O . GLU A 1 676 ? -5.445 12.009 42.557 1.00 65.75 676 GLU A O 1
ATOM 5276 N N . PHE A 1 677 ? -5.603 14.182 42.048 1.00 76.25 677 PHE A N 1
ATOM 5277 C CA . PHE A 1 677 ? -7.069 14.261 42.186 1.00 76.25 677 PHE A CA 1
ATOM 5278 C C . PHE A 1 677 ? -7.857 14.367 40.864 1.00 76.25 677 PHE A C 1
ATOM 5280 O O . PHE A 1 677 ? -9.087 14.307 40.866 1.00 76.25 677 PHE A O 1
ATOM 5287 N N . VAL A 1 678 ? -7.192 14.487 39.707 1.00 84.88 678 VAL A N 1
ATOM 5288 C CA . VAL A 1 678 ? -7.861 14.764 38.415 1.00 84.88 678 VAL A CA 1
ATOM 5289 C C . VAL A 1 678 ? -8.578 13.559 37.789 1.00 84.88 678 VAL A C 1
ATOM 5291 O O . VAL A 1 678 ? -9.519 13.727 37.006 1.00 84.88 678 VAL A O 1
ATOM 5294 N N . ILE A 1 679 ? -8.145 12.334 38.111 1.00 87.69 679 ILE A N 1
ATOM 5295 C CA . ILE A 1 679 ? -8.509 11.132 37.345 1.00 87.69 679 ILE A CA 1
ATOM 5296 C C . ILE A 1 679 ? -10.026 10.911 37.340 1.00 87.69 679 ILE A C 1
ATOM 5298 O O . ILE A 1 679 ? -10.626 10.831 36.270 1.00 87.69 679 ILE A O 1
ATOM 5302 N N . LEU A 1 680 ? -10.662 10.827 38.512 1.00 89.62 680 LEU A N 1
ATOM 5303 C CA . LEU A 1 680 ? -12.093 10.510 38.607 1.00 89.62 680 LEU A CA 1
ATOM 5304 C C . LEU A 1 680 ? -13.000 11.601 38.011 1.00 89.62 680 LEU A C 1
ATOM 5306 O O . LEU A 1 680 ? -13.852 11.244 37.193 1.00 89.62 680 LEU A O 1
ATOM 5310 N N . PRO A 1 681 ? -12.811 12.905 38.307 1.00 90.25 681 PRO A N 1
ATOM 5311 C CA . PRO A 1 681 ? -13.599 13.968 37.681 1.00 90.25 681 PRO A CA 1
ATOM 5312 C C . PRO A 1 681 ? -13.546 13.940 36.151 1.00 90.25 681 PRO A C 1
ATOM 5314 O O . PRO A 1 681 ? -14.581 14.005 35.482 1.00 90.25 681 PRO A O 1
ATOM 5317 N N . TRP A 1 682 ? -12.344 13.791 35.581 1.00 91.25 682 TRP A N 1
ATOM 5318 C CA . TRP A 1 682 ? -12.168 13.752 34.131 1.00 91.25 682 TRP A CA 1
ATOM 5319 C C . TRP A 1 682 ? -12.760 12.486 33.505 1.00 91.25 682 TRP A C 1
ATOM 5321 O O . TRP A 1 682 ? -13.430 12.548 32.471 1.00 91.25 682 TRP A O 1
ATOM 5331 N N . VAL A 1 683 ? -12.563 11.333 34.146 1.00 92.44 683 VAL A N 1
ATOM 5332 C CA . VAL A 1 683 ? -13.128 10.054 33.710 1.00 92.44 683 VAL A CA 1
ATOM 5333 C C . VAL A 1 683 ? -14.660 10.099 33.728 1.00 92.44 683 VAL A C 1
ATOM 5335 O O . VAL A 1 683 ? -15.283 9.737 32.728 1.00 92.44 683 VAL A O 1
ATOM 5338 N N . ASN A 1 684 ? -15.278 10.581 34.810 1.00 92.94 684 ASN A N 1
ATOM 5339 C CA . ASN A 1 684 ? -16.733 10.726 34.914 1.00 92.94 684 ASN A CA 1
ATOM 5340 C C . ASN A 1 684 ? -17.270 11.627 33.800 1.00 92.94 684 ASN A C 1
ATOM 5342 O O . ASN A 1 684 ? -18.192 11.245 33.079 1.00 92.94 684 ASN A O 1
ATOM 5346 N N . TRP A 1 685 ? -16.638 12.781 33.585 1.00 92.06 685 TRP A N 1
ATOM 5347 C CA . TRP A 1 685 ? -16.999 13.695 32.506 1.00 92.06 685 TRP A CA 1
ATOM 5348 C C . TRP A 1 685 ? -16.942 13.038 31.122 1.00 92.06 685 TRP A C 1
ATOM 5350 O O . TRP A 1 685 ? -17.882 13.135 30.325 1.00 92.06 685 TRP A O 1
ATOM 5360 N N . MET A 1 686 ? -15.861 12.310 30.845 1.00 91.44 686 MET A N 1
ATOM 5361 C CA . MET A 1 686 ? -15.681 11.577 29.596 1.00 91.44 686 MET A CA 1
ATOM 5362 C C . MET A 1 686 ? -16.769 10.519 29.376 1.00 91.44 686 MET A C 1
ATOM 5364 O O . MET A 1 686 ? -17.251 10.390 28.249 1.00 91.44 686 MET A O 1
ATOM 5368 N N . ARG A 1 687 ? -17.190 9.797 30.424 1.00 92.19 687 ARG A N 1
ATOM 5369 C CA . ARG A 1 687 ? -18.290 8.816 30.353 1.00 92.19 687 ARG A CA 1
ATOM 5370 C C . ARG A 1 687 ? -19.610 9.481 29.996 1.00 92.19 687 ARG A C 1
ATOM 5372 O O . ARG A 1 687 ? -20.284 9.040 29.069 1.00 92.19 687 ARG A O 1
ATOM 5379 N N . LEU A 1 688 ? -19.945 10.573 30.677 1.00 90.50 688 LEU A N 1
ATOM 5380 C CA . LEU A 1 688 ? -21.197 11.297 30.459 1.00 90.50 688 LEU A CA 1
ATOM 5381 C C . LEU A 1 688 ? -21.286 11.850 29.031 1.00 90.50 688 LEU A C 1
ATOM 5383 O O . LEU A 1 688 ? -22.322 11.703 28.383 1.00 90.50 688 LEU A O 1
ATOM 5387 N N . LYS A 1 689 ? -20.178 12.369 28.479 1.00 88.06 689 LYS A N 1
ATOM 5388 C CA . LYS A 1 689 ? -20.106 12.863 27.087 1.00 88.06 689 LYS A CA 1
ATOM 5389 C C . LYS A 1 689 ? -20.345 11.776 26.028 1.00 88.06 689 LYS A C 1
ATOM 5391 O O . LYS A 1 689 ? -20.618 12.097 24.863 1.00 88.06 689 LYS A O 1
ATOM 5396 N N . GLN A 1 690 ? -20.210 10.506 26.409 1.00 87.50 690 GLN A N 1
ATOM 5397 C CA . GLN A 1 690 ? -20.472 9.345 25.557 1.00 87.50 690 GLN A CA 1
ATOM 5398 C C . GLN A 1 690 ? -21.902 8.809 25.662 1.00 87.50 690 GLN A C 1
ATOM 5400 O O . GLN A 1 690 ? -22.227 7.832 24.998 1.00 87.50 690 GLN A O 1
ATOM 5405 N N . THR A 1 691 ? -22.759 9.468 26.435 1.00 87.94 691 THR A N 1
ATOM 5406 C CA . THR A 1 691 ? -24.192 9.168 26.514 1.00 87.94 691 THR A CA 1
ATOM 5407 C C . THR A 1 691 ? -25.006 10.279 25.846 1.00 87.94 691 THR A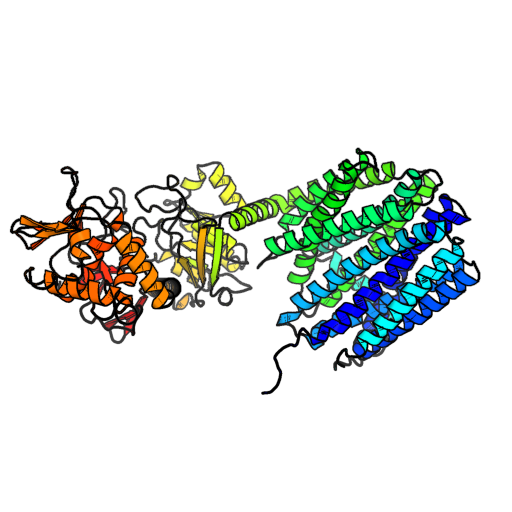 C 1
ATOM 5409 O O . THR A 1 691 ? -24.439 11.261 25.359 1.00 87.94 691 THR A O 1
ATOM 5412 N N . ASN A 1 692 ? -26.327 10.125 25.804 1.00 83.88 692 ASN A N 1
ATOM 5413 C CA . ASN A 1 692 ? -27.279 11.165 25.400 1.00 83.88 692 ASN A CA 1
ATOM 5414 C C . ASN A 1 692 ? -27.660 12.119 26.550 1.00 83.88 692 ASN A C 1
ATOM 5416 O O . ASN A 1 692 ? -28.394 13.075 26.324 1.00 83.88 692 ASN A O 1
ATOM 5420 N N . LEU A 1 693 ? -27.163 11.893 27.773 1.00 86.50 693 LEU A N 1
ATOM 5421 C CA . LEU A 1 693 ? -27.587 12.648 28.953 1.00 86.50 693 LEU A CA 1
ATOM 5422 C C . LEU A 1 693 ? -27.323 14.157 28.825 1.00 86.50 693 LEU A C 1
ATOM 5424 O O . LEU A 1 693 ? -28.175 14.961 29.182 1.00 86.50 693 LEU A O 1
ATOM 5428 N N . ILE A 1 694 ? -26.152 14.542 28.306 1.00 83.94 694 ILE A N 1
ATOM 5429 C CA . ILE A 1 694 ? -25.743 15.956 28.189 1.00 83.94 694 ILE A CA 1
ATOM 5430 C C . ILE A 1 694 ? -26.595 16.711 27.159 1.00 83.94 694 ILE A C 1
ATOM 5432 O O . ILE A 1 694 ? -26.717 17.929 27.240 1.00 83.94 694 ILE A O 1
ATOM 5436 N N . ASP A 1 695 ? -27.191 15.990 26.211 1.00 81.12 695 ASP A N 1
ATOM 5437 C CA . ASP A 1 695 ? -28.032 16.578 25.172 1.00 81.12 695 ASP A CA 1
ATOM 5438 C C . ASP A 1 695 ? -29.488 16.770 25.658 1.00 81.12 695 ASP A C 1
ATOM 5440 O O . ASP A 1 695 ? -30.289 17.385 24.955 1.00 81.12 695 ASP A O 1
ATOM 5444 N N . HIS A 1 696 ? -29.848 16.263 26.849 1.00 84.56 696 HIS A N 1
ATOM 5445 C CA . HIS A 1 696 ? -31.198 16.392 27.399 1.00 84.56 696 HIS A CA 1
ATOM 5446 C C . HIS A 1 696 ? -31.412 17.780 28.037 1.00 84.56 696 HIS A C 1
ATOM 5448 O O . HIS A 1 696 ? -30.597 18.212 28.854 1.00 84.56 696 HIS A O 1
ATOM 5454 N N . PRO A 1 697 ? -32.516 18.483 27.725 1.00 80.31 697 PRO A N 1
ATOM 5455 C CA . PRO A 1 697 ? -32.706 19.886 28.111 1.00 80.31 697 PRO A CA 1
ATOM 5456 C C . PRO A 1 697 ? -33.020 20.104 29.599 1.00 80.31 697 PRO A C 1
ATOM 5458 O O . PRO A 1 697 ? -32.793 21.202 30.110 1.00 80.31 697 PRO A O 1
ATOM 5461 N N . LYS A 1 698 ? -33.566 19.094 30.294 1.00 87.25 698 LYS A N 1
ATOM 5462 C CA . LYS A 1 698 ? -34.007 19.208 31.694 1.00 87.25 698 LYS A CA 1
ATOM 5463 C C . LYS A 1 698 ? -33.707 17.941 32.494 1.00 87.25 698 LYS A C 1
ATOM 5465 O O . LYS A 1 698 ? -34.203 16.871 32.151 1.00 87.25 698 LYS A O 1
ATOM 5470 N N . LEU A 1 699 ? -32.907 18.046 33.551 1.00 90.12 699 LEU A N 1
ATOM 5471 C CA . LEU A 1 699 ? -32.469 16.908 34.373 1.00 90.12 699 LEU A CA 1
ATOM 5472 C C . LEU A 1 699 ? -32.777 17.163 35.851 1.00 90.12 699 LEU A C 1
ATOM 5474 O O . LEU A 1 699 ? -32.630 18.294 36.315 1.00 90.12 699 LEU A O 1
ATOM 5478 N N . ARG A 1 700 ? -33.140 16.112 36.595 1.00 90.06 700 ARG A N 1
ATOM 5479 C CA . ARG A 1 700 ? -33.264 16.128 38.061 1.00 90.06 700 ARG A CA 1
ATOM 5480 C C . ARG A 1 700 ? -32.452 14.995 38.660 1.00 90.06 700 ARG A C 1
ATOM 5482 O O . ARG A 1 700 ? -32.767 13.831 38.457 1.00 90.06 700 ARG A O 1
ATOM 5489 N N . ILE A 1 701 ? -31.408 15.344 39.393 1.00 89.69 701 ILE A N 1
ATOM 5490 C CA . ILE A 1 701 ? -30.492 14.412 40.044 1.00 89.69 701 ILE A CA 1
ATOM 5491 C C . ILE A 1 701 ? -31.054 14.067 41.427 1.00 89.69 701 ILE A C 1
ATOM 5493 O O . ILE A 1 701 ? -31.304 14.960 42.243 1.00 89.69 701 ILE A O 1
ATOM 5497 N N . CYS A 1 702 ? -31.267 12.775 41.678 1.00 86.69 702 CYS A N 1
ATOM 5498 C CA . CYS A 1 702 ? -31.704 12.263 42.975 1.00 86.69 702 CYS A CA 1
ATOM 5499 C C . CYS A 1 702 ? -30.637 12.467 44.055 1.00 86.69 702 CYS A C 1
ATOM 5501 O O . CYS A 1 702 ? -29.438 12.365 43.785 1.00 86.69 702 CYS A O 1
ATOM 5503 N N . MET A 1 703 ? -31.090 12.672 45.296 1.00 84.88 703 MET A N 1
ATOM 5504 C CA . MET A 1 703 ? -30.217 12.564 46.464 1.00 84.88 703 MET A CA 1
ATOM 5505 C C . MET A 1 703 ? -29.831 11.100 46.678 1.00 84.88 703 MET A C 1
ATOM 5507 O O . MET A 1 703 ? -30.688 10.218 46.637 1.00 84.88 703 MET A O 1
ATOM 5511 N N . GLY A 1 704 ? -28.542 10.864 46.899 1.00 82.69 704 GLY A N 1
ATOM 5512 C CA . GLY A 1 704 ? -27.973 9.544 47.155 1.00 82.69 704 GLY A CA 1
ATOM 5513 C C . GLY A 1 704 ? -27.024 9.569 48.347 1.00 82.69 704 GLY A C 1
ATOM 5514 O O . GLY A 1 704 ? -27.060 10.489 49.165 1.00 82.69 704 GLY A O 1
ATOM 5515 N N . ASP A 1 705 ? -26.169 8.554 48.439 1.00 85.00 705 ASP A N 1
ATOM 5516 C CA . ASP A 1 705 ? -25.100 8.523 49.433 1.00 85.00 705 ASP A CA 1
ATOM 5517 C C . ASP A 1 705 ? -24.046 9.618 49.176 1.00 85.00 705 ASP A C 1
ATOM 5519 O O . ASP A 1 705 ? -24.039 10.307 48.149 1.00 85.00 705 ASP A O 1
ATOM 5523 N N . GLN A 1 706 ? -23.144 9.810 50.141 1.00 85.88 706 GLN A N 1
ATOM 5524 C CA . GLN A 1 706 ? -22.114 10.846 50.043 1.00 85.88 706 GLN A CA 1
ATOM 5525 C C . GLN A 1 706 ? -21.244 10.661 48.790 1.00 85.88 706 GLN A C 1
ATOM 5527 O O . GLN A 1 706 ? -20.942 11.633 48.100 1.00 85.88 706 GLN A O 1
ATOM 5532 N N . THR A 1 707 ? -20.893 9.417 48.453 1.00 88.94 707 THR A N 1
ATOM 5533 C CA . THR A 1 707 ? -20.086 9.103 47.270 1.00 88.94 707 THR A CA 1
ATOM 5534 C C . THR A 1 707 ? -20.804 9.476 45.974 1.00 88.94 707 THR A C 1
ATOM 5536 O O . THR A 1 707 ? -20.202 10.115 45.116 1.00 88.94 707 THR A O 1
ATOM 5539 N N . TRP A 1 708 ? -22.087 9.145 45.823 1.00 89.81 708 TRP A N 1
ATOM 5540 C CA . TRP A 1 708 ? -22.907 9.580 44.693 1.00 89.81 708 TRP A CA 1
ATOM 5541 C C . TRP A 1 708 ? -22.883 11.096 44.537 1.00 89.81 708 TRP A C 1
ATOM 5543 O O . TRP A 1 708 ? -22.580 11.601 43.452 1.00 89.81 708 TRP A O 1
ATOM 5553 N N . MET A 1 709 ? -23.118 11.822 45.630 1.00 87.94 709 MET A N 1
ATOM 5554 C CA . MET A 1 709 ? -23.137 13.280 45.597 1.00 87.94 709 MET A CA 1
ATOM 5555 C C . MET A 1 709 ? -21.774 13.874 45.226 1.00 87.94 709 MET A C 1
ATOM 5557 O O . MET A 1 709 ? -21.743 14.779 44.402 1.00 87.94 709 MET A O 1
ATOM 5561 N N . GLU A 1 710 ? -20.657 13.349 45.738 1.00 86.88 710 GLU A N 1
ATOM 5562 C CA . GLU A 1 710 ? -19.293 13.824 45.428 1.00 86.88 710 GLU A CA 1
ATOM 5563 C C . GLU A 1 710 ? -18.834 13.521 43.989 1.00 86.88 710 GLU A C 1
ATOM 5565 O O . GLU A 1 710 ? -18.011 14.240 43.414 1.00 86.88 710 GLU A O 1
ATOM 5570 N N . GLN A 1 711 ? -19.342 12.445 43.381 1.00 88.38 711 GLN A N 1
ATOM 5571 C CA . GLN A 1 711 ? -18.999 12.097 41.997 1.00 88.38 711 GLN A CA 1
ATOM 5572 C C . GLN A 1 711 ? -19.795 12.918 40.971 1.00 88.38 711 GLN A C 1
ATOM 5574 O O . GLN A 1 711 ? -19.307 13.133 39.856 1.00 88.38 711 GLN A O 1
ATOM 5579 N N . TRP A 1 712 ? -20.983 13.408 41.345 1.00 87.56 712 TRP A N 1
ATOM 5580 C CA . TRP A 1 712 ? -21.779 14.356 40.558 1.00 87.56 712 TRP A CA 1
ATOM 5581 C C . TRP A 1 712 ? -21.379 15.807 40.800 1.00 87.56 712 TRP A C 1
ATOM 5583 O O . TRP A 1 712 ? -21.101 16.543 39.852 1.00 87.56 712 TRP A O 1
ATOM 5593 N N . PHE A 1 713 ? -21.354 16.223 42.061 1.00 85.12 713 PHE A N 1
ATOM 5594 C CA . PHE A 1 713 ? -21.084 17.584 42.497 1.00 85.12 713 PHE A CA 1
ATOM 5595 C C . PHE A 1 713 ? -19.710 17.652 43.160 1.00 85.12 713 PHE A C 1
ATOM 5597 O O . PHE A 1 713 ? -19.388 16.802 43.985 1.00 85.12 713 PHE A O 1
ATOM 5604 N N . PRO A 1 714 ? -18.884 18.654 42.823 1.00 82.44 714 PRO A N 1
ATOM 5605 C CA . PRO A 1 714 ? -19.178 19.861 42.024 1.00 82.44 714 PRO A CA 1
ATOM 5606 C C . PRO A 1 714 ? -19.013 19.731 40.501 1.00 82.44 714 PRO A C 1
ATOM 5608 O O . PRO A 1 714 ? -19.250 20.686 39.760 1.00 82.44 714 PRO A O 1
ATOM 5611 N N . TRP A 1 715 ? -18.558 18.584 40.009 1.00 87.31 715 TRP A N 1
ATOM 5612 C CA . TRP A 1 715 ? -17.990 18.469 38.664 1.00 87.31 715 TRP A CA 1
ATOM 5613 C C . TRP A 1 715 ? -19.000 18.631 37.535 1.00 87.31 715 TRP A C 1
ATOM 5615 O O . TRP A 1 715 ? -18.736 19.333 36.559 1.00 87.31 715 TRP A O 1
ATOM 5625 N N . PHE A 1 716 ? -20.158 17.987 37.641 1.00 88.69 716 PHE A N 1
ATOM 5626 C CA . PHE A 1 716 ? -21.123 17.951 36.554 1.00 88.69 716 PHE A CA 1
ATOM 5627 C C . PHE A 1 716 ? -21.659 19.346 36.196 1.00 88.69 716 PHE A C 1
ATOM 5629 O O . PHE A 1 716 ? -21.572 19.702 35.018 1.00 88.69 716 PHE A O 1
ATOM 5636 N N . PRO A 1 717 ? -22.122 20.191 37.142 1.00 87.50 717 PRO A N 1
ATOM 5637 C CA . PRO A 1 717 ? -22.522 21.567 36.829 1.00 87.50 717 PRO A CA 1
ATOM 5638 C C . PRO A 1 717 ? -21.393 22.409 36.215 1.00 87.50 717 PRO A C 1
ATOM 5640 O O . PRO A 1 717 ? -21.629 23.197 35.294 1.00 87.50 717 PRO A O 1
ATOM 5643 N N . LEU A 1 718 ? -20.151 22.236 36.682 1.00 87.19 718 LEU A N 1
ATOM 5644 C CA . LEU A 1 718 ? -18.999 22.984 36.167 1.00 87.19 718 LEU A CA 1
ATOM 5645 C C . LEU A 1 718 ? -18.662 22.609 34.724 1.00 87.19 718 LEU A C 1
ATOM 5647 O O . LEU A 1 718 ? -18.410 23.484 33.899 1.00 87.19 718 LEU A O 1
ATOM 5651 N N . LEU A 1 719 ? -18.666 21.314 34.412 1.00 88.88 719 LEU A N 1
ATOM 5652 C CA . LEU A 1 719 ? -18.191 20.804 33.128 1.00 88.88 719 LEU A CA 1
ATOM 5653 C C . LEU A 1 719 ? -19.277 20.792 32.045 1.00 88.88 719 LEU A C 1
ATOM 5655 O O . LEU A 1 719 ? -18.948 20.945 30.865 1.00 88.88 719 LEU A O 1
ATOM 5659 N N . SER A 1 720 ? -20.549 20.626 32.433 1.00 85.56 720 SER A N 1
ATOM 5660 C CA . SER A 1 720 ? -21.691 20.502 31.511 1.00 85.56 720 SER A CA 1
ATOM 5661 C C . SER A 1 720 ? -22.207 21.827 30.956 1.00 85.56 720 SER A C 1
ATOM 5663 O O . SER A 1 720 ? -22.706 21.855 29.836 1.00 85.56 720 SER A O 1
ATOM 5665 N N . GLY A 1 721 ? -22.091 22.922 31.711 1.00 83.12 721 GLY A N 1
ATOM 5666 C CA . GLY A 1 721 ? -22.722 24.198 31.358 1.00 8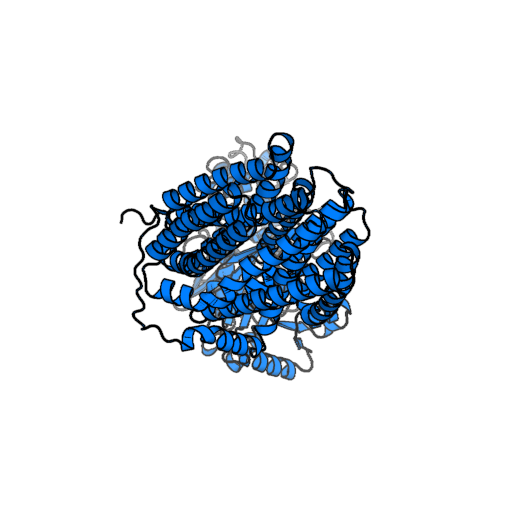3.12 721 GLY A CA 1
ATOM 5667 C C . GLY A 1 721 ? -24.141 24.385 31.923 1.00 83.12 721 GLY A C 1
ATOM 5668 O O . GLY A 1 721 ? -24.653 25.506 31.889 1.00 83.12 721 GLY A O 1
ATOM 5669 N N . PHE A 1 722 ? -24.736 23.372 32.562 1.00 87.00 722 PHE A N 1
ATOM 5670 C CA . PHE A 1 722 ? -26.024 23.500 33.261 1.00 87.00 722 PHE A CA 1
ATOM 5671 C C . PHE A 1 722 ? -25.897 24.229 34.605 1.00 87.00 722 PHE A C 1
ATOM 5673 O O . PHE A 1 722 ? -24.937 24.007 35.340 1.00 87.00 722 PHE A O 1
ATOM 5680 N N . GLY A 1 723 ? -26.849 25.106 34.924 1.00 88.38 723 GLY A N 1
ATOM 5681 C CA . GLY A 1 723 ? -27.058 25.585 36.295 1.00 88.38 723 GLY A CA 1
ATOM 5682 C C . GLY A 1 723 ? -28.058 24.676 37.005 1.00 88.38 723 GLY A C 1
ATOM 5683 O O . GLY A 1 723 ? -28.945 24.149 36.337 1.00 88.38 723 GLY A O 1
ATOM 5684 N N . PHE A 1 724 ? -27.934 24.484 38.316 1.00 89.38 724 PHE A N 1
ATOM 5685 C CA . PHE A 1 724 ? -28.854 23.650 39.098 1.00 89.38 724 PHE A CA 1
ATOM 5686 C C . PHE A 1 724 ? -29.481 24.414 40.262 1.00 89.38 724 PHE A C 1
ATOM 5688 O O . PHE A 1 724 ? -28.819 25.236 40.884 1.00 89.38 724 PHE A O 1
ATOM 5695 N N . GLU A 1 725 ? -30.735 24.120 40.582 1.00 89.38 725 GLU A N 1
ATOM 5696 C CA . GLU A 1 725 ? -31.415 24.580 41.790 1.00 89.38 725 GLU A CA 1
ATOM 5697 C C . GLU A 1 725 ? -31.856 23.404 42.661 1.00 89.38 725 GLU A C 1
ATOM 5699 O O . GLU A 1 725 ? -32.149 22.318 42.152 1.00 89.38 725 GLU A O 1
ATOM 5704 N N . GLN A 1 726 ? -31.850 23.605 43.976 1.00 87.44 726 GLN A N 1
ATOM 5705 C CA . GLN A 1 726 ? -32.246 22.577 44.928 1.00 87.44 726 GLN A CA 1
ATOM 5706 C C . GLN A 1 726 ? -33.753 22.628 45.204 1.00 87.44 726 GLN A C 1
ATOM 5708 O O . GLN A 1 726 ? -34.293 23.672 45.566 1.00 87.44 726 GLN A O 1
ATOM 5713 N N . ASN A 1 727 ? -34.412 21.478 45.080 1.00 86.12 727 ASN A N 1
ATOM 5714 C CA . ASN A 1 727 ? -35.833 21.297 45.367 1.00 86.12 727 ASN A CA 1
ATOM 5715 C C . ASN A 1 727 ? -36.098 21.072 46.870 1.00 86.12 727 ASN A C 1
ATOM 5717 O O . ASN A 1 727 ? -35.191 20.751 47.643 1.00 86.12 727 ASN A O 1
ATOM 5721 N N . GLU A 1 728 ? -37.365 21.164 47.286 1.00 83.12 728 GLU A N 1
ATOM 5722 C CA . GLU A 1 728 ? -37.799 20.926 48.676 1.00 83.12 728 GLU A CA 1
ATOM 5723 C C . GLU A 1 728 ? -37.500 19.504 49.178 1.00 83.12 728 GLU A C 1
ATOM 5725 O O . GLU A 1 728 ? -37.144 19.308 50.340 1.00 83.12 728 GLU A O 1
ATOM 5730 N N . ASP A 1 729 ? -37.559 18.507 48.296 1.00 83.38 729 ASP A N 1
ATOM 5731 C CA . ASP A 1 729 ? -37.189 17.116 48.597 1.00 83.38 729 ASP A CA 1
ATOM 5732 C C . ASP A 1 729 ? -35.664 16.888 48.626 1.00 83.38 729 ASP A C 1
ATOM 5734 O O . ASP A 1 729 ? -35.187 15.801 48.943 1.00 83.38 729 ASP A O 1
ATOM 5738 N N . GLY A 1 730 ? -34.889 17.919 48.288 1.00 81.38 730 GLY A N 1
ATOM 5739 C CA . GLY A 1 730 ? -33.434 17.919 48.251 1.00 81.38 730 GLY A CA 1
ATOM 5740 C C . GLY A 1 730 ? -32.779 17.480 46.971 1.00 81.38 730 GLY A C 1
ATOM 5741 O O . GLY A 1 730 ? -31.568 17.659 46.863 1.00 81.38 730 GLY A O 1
ATOM 5742 N N . SER A 1 731 ? -33.548 16.987 46.006 1.00 87.19 731 SER A N 1
ATOM 5743 C CA . SER A 1 731 ? -33.043 16.725 44.662 1.00 87.19 731 SER A CA 1
ATOM 5744 C C . SER A 1 731 ? -32.565 18.011 43.978 1.00 87.19 731 SER A C 1
ATOM 5746 O O . SER A 1 731 ? -32.983 19.117 44.326 1.00 87.19 731 SER A O 1
ATOM 5748 N N . TRP A 1 732 ? -31.693 17.863 42.982 1.00 87.94 732 TRP A N 1
ATOM 5749 C CA . TRP A 1 732 ? -31.132 18.986 42.229 1.00 87.94 732 TRP A CA 1
ATOM 5750 C C . TRP A 1 732 ? -31.661 18.992 40.808 1.00 87.94 732 TRP A C 1
ATOM 5752 O O . TRP A 1 732 ? -31.493 18.011 40.091 1.00 87.94 732 TRP A O 1
ATOM 5762 N N . GLN A 1 733 ? -32.250 20.096 40.369 1.00 90.00 733 GLN A N 1
ATOM 5763 C CA . GLN A 1 733 ? -32.845 20.218 39.043 1.00 90.00 733 GLN A CA 1
ATOM 5764 C C . GLN A 1 733 ? -32.147 21.284 38.202 1.00 90.00 733 GLN A C 1
ATOM 5766 O O . GLN A 1 733 ? -31.734 22.316 38.713 1.00 90.00 733 GLN A O 1
ATOM 5771 N N . THR A 1 734 ? -32.018 21.054 36.897 1.00 89.50 734 THR A N 1
ATOM 5772 C CA . THR A 1 734 ? -31.450 22.040 35.970 1.00 89.50 734 THR A CA 1
ATOM 5773 C C . THR A 1 734 ? -32.315 23.299 35.884 1.00 89.50 734 THR A C 1
ATOM 5775 O O . THR A 1 734 ? -33.513 23.207 35.608 1.00 89.50 734 THR A O 1
ATOM 5778 N N . ILE A 1 735 ? -31.687 24.468 36.001 1.00 85.50 735 ILE A N 1
ATOM 5779 C CA . ILE A 1 735 ? -32.288 25.785 35.781 1.00 85.50 735 ILE A CA 1
ATOM 5780 C C . ILE A 1 735 ? -32.424 25.991 34.265 1.00 85.50 735 ILE A C 1
ATOM 5782 O O . ILE A 1 735 ? -31.455 26.332 33.584 1.00 85.50 735 ILE A O 1
ATOM 5786 N N . THR A 1 736 ? -33.620 25.760 33.724 1.00 78.38 736 THR A N 1
ATOM 5787 C CA . THR A 1 736 ? -33.954 25.975 32.306 1.00 78.38 736 THR A CA 1
ATOM 5788 C C . THR A 1 736 ? -35.187 26.868 32.171 1.00 78.38 736 THR A C 1
ATOM 5790 O O . THR A 1 736 ? -36.027 26.896 33.066 1.00 78.38 736 THR A O 1
ATOM 5793 N N . ARG A 1 737 ? -35.290 27.609 31.059 1.00 56.88 737 ARG A N 1
ATOM 5794 C CA . ARG A 1 737 ? -36.456 28.457 30.738 1.00 56.88 737 ARG A CA 1
ATOM 5795 C C . ARG A 1 737 ? -37.603 27.682 30.076 1.00 56.88 737 ARG A C 1
ATOM 5797 O O . ARG A 1 737 ? -38.684 28.235 29.928 1.00 56.88 737 ARG A O 1
ATOM 5804 N N . ASP A 1 738 ? -37.372 26.430 29.677 1.00 65.19 738 ASP A N 1
ATOM 5805 C CA . ASP A 1 738 ? -38.393 25.579 29.059 1.00 65.19 738 ASP A CA 1
ATOM 5806 C C . ASP A 1 738 ? -39.266 24.903 30.128 1.00 65.19 738 ASP A C 1
ATOM 5808 O O . ASP A 1 738 ? -38.975 23.813 30.637 1.00 65.19 738 ASP A O 1
ATOM 5812 N N . GLU A 1 739 ? -40.364 25.570 30.481 1.00 60.81 739 GLU A N 1
ATOM 5813 C CA . GLU A 1 739 ? -41.331 25.075 31.468 1.00 60.81 739 GLU A CA 1
ATOM 5814 C C . GLU A 1 739 ? -42.096 23.832 30.975 1.00 60.81 739 GLU A C 1
ATOM 5816 O O . GLU A 1 739 ? -42.453 22.980 31.786 1.00 60.81 739 GLU A O 1
ATOM 5821 N N . GLY A 1 740 ? -42.258 23.665 29.656 1.00 62.16 740 GLY A N 1
ATOM 5822 C CA . GLY A 1 740 ? -43.052 22.590 29.044 1.00 62.16 740 GLY A CA 1
ATOM 5823 C C . GLY A 1 740 ? -42.376 21.218 28.909 1.00 62.16 740 GLY A C 1
ATOM 5824 O O . GLY A 1 740 ? -43.023 20.283 28.443 1.00 62.16 740 GLY A O 1
ATOM 5825 N N . VAL A 1 741 ? -41.098 21.068 29.280 1.00 71.81 741 VAL A N 1
ATOM 5826 C CA . VAL A 1 741 ? -40.376 19.785 29.163 1.00 71.81 741 VAL A CA 1
ATOM 5827 C C . VAL A 1 741 ? -40.402 19.024 30.491 1.00 71.81 741 VAL A C 1
ATOM 5829 O O . VAL A 1 741 ? -40.110 19.597 31.549 1.00 71.81 741 VAL A O 1
ATOM 5832 N N . GLU A 1 742 ? -40.736 17.731 30.438 1.00 78.44 742 GLU A N 1
ATOM 5833 C CA . GLU A 1 742 ? -40.708 16.839 31.600 1.00 78.44 742 GLU A CA 1
ATOM 5834 C C . GLU A 1 742 ? -39.267 16.628 32.085 1.00 78.44 742 GLU A C 1
ATOM 5836 O O . GLU A 1 742 ? -38.309 16.581 31.309 1.00 78.44 742 GLU A O 1
ATOM 5841 N N . CYS A 1 743 ? -39.094 16.559 33.402 1.00 82.38 743 CYS A N 1
ATOM 5842 C CA . CYS A 1 743 ? -37.776 16.440 33.993 1.00 82.38 743 CYS A CA 1
ATOM 5843 C C . CYS A 1 743 ? -37.320 14.978 34.012 1.00 82.38 743 CYS A C 1
ATOM 5845 O O . CYS A 1 743 ? -37.966 14.142 34.641 1.00 82.38 743 CYS A O 1
ATOM 5847 N N . HIS A 1 744 ? -36.187 14.674 33.372 1.00 87.38 744 HIS A N 1
ATOM 5848 C CA . HIS A 1 744 ? -35.628 13.323 33.415 1.00 87.38 744 HIS A CA 1
ATOM 5849 C C . HIS A 1 744 ? -34.938 13.073 34.758 1.00 87.38 744 HIS A C 1
ATOM 5851 O O . HIS A 1 744 ? -33.990 13.780 35.120 1.00 87.38 744 HIS A O 1
ATOM 5857 N N . LEU A 1 745 ? -35.413 12.065 35.489 1.00 87.38 745 LEU A N 1
ATOM 5858 C CA . LEU A 1 745 ? -34.863 11.673 36.781 1.00 87.38 745 LEU A CA 1
ATOM 5859 C C . LEU A 1 745 ? -33.555 10.894 36.595 1.00 87.38 745 LEU A C 1
ATOM 5861 O O . LEU A 1 745 ? -33.511 9.876 35.905 1.00 87.38 745 LEU A O 1
ATOM 5865 N N . VAL A 1 746 ? -32.495 11.356 37.249 1.00 88.75 746 VAL A N 1
ATOM 5866 C CA . VAL A 1 746 ? -31.168 10.747 37.216 1.00 88.75 746 VAL A CA 1
ATOM 5867 C C . VAL A 1 746 ? -30.860 10.145 38.586 1.00 88.75 746 VAL A C 1
ATOM 5869 O O . VAL A 1 746 ? -30.505 10.855 39.528 1.00 88.75 746 VAL A O 1
ATOM 5872 N N . ASP A 1 747 ? -30.984 8.822 38.664 1.00 89.88 747 ASP A N 1
ATOM 5873 C CA . ASP A 1 747 ? -30.517 7.961 39.761 1.00 89.88 747 ASP A CA 1
ATOM 5874 C C . ASP A 1 747 ? -29.467 6.977 39.216 1.00 89.88 747 ASP A C 1
ATOM 5876 O O . ASP A 1 747 ? -29.410 6.715 38.005 1.00 89.88 747 ASP A O 1
ATOM 5880 N N . GLY A 1 748 ? -28.622 6.431 40.087 1.00 91.88 748 GLY A N 1
ATOM 5881 C CA . GLY A 1 748 ? -27.560 5.524 39.682 1.00 91.88 748 GLY A CA 1
ATOM 5882 C C . GLY A 1 748 ? -26.570 5.155 40.778 1.00 91.88 748 GLY A C 1
ATOM 5883 O O . GLY A 1 748 ? -26.772 5.434 41.953 1.00 91.88 748 GLY A O 1
ATOM 5884 N N . LEU A 1 749 ? -25.494 4.485 40.371 1.00 92.25 749 LEU A N 1
ATOM 5885 C CA . LEU A 1 749 ? -24.468 3.948 41.260 1.00 92.25 749 LEU A CA 1
ATOM 5886 C C . LEU A 1 749 ? -23.138 4.675 41.052 1.00 92.25 749 LEU A C 1
ATOM 5888 O O . LEU A 1 749 ? -22.672 4.802 39.914 1.00 92.25 749 LEU A O 1
ATOM 5892 N N . ALA A 1 750 ? -22.495 5.072 42.150 1.00 92.81 750 ALA A N 1
ATOM 5893 C CA . ALA A 1 750 ? -21.134 5.595 42.164 1.00 92.81 750 ALA A CA 1
ATOM 5894 C C . ALA A 1 750 ? -20.270 4.885 43.215 1.00 92.81 750 ALA A C 1
ATOM 5896 O O . ALA A 1 750 ? -20.789 4.397 44.214 1.00 92.81 750 ALA A O 1
ATOM 5897 N N . THR A 1 751 ? -18.956 4.836 42.994 1.00 92.50 751 THR A N 1
ATOM 5898 C CA . THR A 1 751 ? -17.985 4.284 43.951 1.00 92.50 751 THR A CA 1
ATOM 5899 C C . THR A 1 751 ? -16.805 5.226 44.138 1.00 92.50 751 THR A C 1
ATOM 5901 O O . THR A 1 751 ? -16.445 5.985 43.236 1.00 92.50 751 THR A O 1
ATOM 5904 N N . SER A 1 752 ? -16.172 5.185 45.310 1.00 88.25 752 SER A N 1
ATOM 5905 C CA . SER A 1 752 ? -14.990 6.007 45.603 1.00 88.25 752 SER A CA 1
ATOM 5906 C C . SER A 1 752 ? -13.766 5.577 44.783 1.00 88.25 752 SER A C 1
ATOM 5908 O O . SER A 1 752 ? -12.881 6.386 44.498 1.00 88.25 752 SER A O 1
ATOM 5910 N N . GLN A 1 753 ? -13.715 4.309 44.360 1.00 89.44 753 GLN A N 1
ATOM 5911 C CA . GLN A 1 753 ? -12.624 3.786 43.543 1.00 89.44 753 GLN A CA 1
ATOM 5912 C C . GLN A 1 753 ? -12.788 4.128 42.060 1.00 89.44 753 GLN A C 1
ATOM 5914 O O . GLN A 1 753 ? -11.817 4.547 41.427 1.00 89.44 753 GLN A O 1
ATOM 5919 N N . ASN A 1 754 ? -13.991 3.971 41.499 1.00 90.25 754 ASN A N 1
ATOM 5920 C CA . ASN A 1 754 ? -14.214 4.037 40.054 1.00 90.25 754 ASN A CA 1
ATOM 5921 C C . ASN A 1 754 ? -15.069 5.229 39.591 1.00 90.25 754 ASN A C 1
ATOM 5923 O O . ASN A 1 754 ? -15.097 5.523 38.391 1.00 90.25 754 ASN A O 1
ATOM 5927 N N . GLY A 1 755 ? -15.688 5.968 40.510 1.00 92.12 755 GLY A N 1
ATOM 5928 C CA . GLY A 1 755 ? -16.525 7.128 40.214 1.00 92.12 755 GLY A CA 1
ATOM 5929 C C . GLY A 1 755 ? -17.933 6.719 39.793 1.00 92.12 755 GLY A C 1
ATOM 5930 O O . GLY A 1 755 ? -18.494 5.778 40.343 1.00 92.12 755 GLY A O 1
ATOM 5931 N N . LEU A 1 756 ? -18.523 7.405 38.811 1.00 93.38 756 LEU A N 1
ATOM 5932 C CA . LEU A 1 756 ? -19.846 7.041 38.288 1.00 93.38 756 LEU A CA 1
ATOM 5933 C C . LEU A 1 756 ? -19.773 5.685 37.570 1.00 93.38 756 LEU A C 1
ATOM 5935 O O . LEU A 1 756 ? -18.974 5.519 36.641 1.00 93.38 756 LEU A O 1
ATOM 5939 N N . VAL A 1 757 ? -20.605 4.725 37.984 1.00 93.12 757 VAL A N 1
ATOM 5940 C CA . VAL A 1 757 ? -20.634 3.346 37.462 1.00 93.12 757 VAL A CA 1
ATOM 5941 C C . VAL A 1 757 ? -21.824 3.118 36.534 1.00 93.12 757 VAL A C 1
ATOM 5943 O O . VAL A 1 757 ? -21.643 2.632 35.416 1.00 93.12 757 VAL A O 1
ATOM 5946 N N . ALA A 1 758 ? -23.034 3.467 36.973 1.00 93.00 758 ALA A N 1
ATOM 5947 C CA . ALA A 1 758 ? -24.265 3.256 36.212 1.00 93.00 758 ALA A CA 1
ATOM 5948 C C . ALA A 1 758 ? -25.272 4.380 36.439 1.00 93.00 758 ALA A C 1
ATOM 5950 O O . ALA A 1 758 ? -25.278 4.949 37.524 1.00 93.00 758 ALA A O 1
ATOM 5951 N N . LEU A 1 759 ? -26.091 4.683 35.423 1.00 92.56 759 LEU A N 1
ATOM 5952 C CA . LEU A 1 759 ? -27.075 5.773 35.432 1.00 92.56 759 LEU A CA 1
ATOM 5953 C C . LEU A 1 759 ? -28.375 5.395 34.720 1.00 92.56 759 LEU A C 1
ATOM 5955 O O . LEU A 1 759 ? -28.359 4.677 33.714 1.00 92.56 759 LEU A O 1
ATOM 5959 N N . GLN A 1 760 ? -29.494 5.947 35.188 1.00 91.00 760 GLN A N 1
ATOM 5960 C CA . GLN A 1 760 ? -30.749 5.980 34.436 1.00 91.00 760 GLN A CA 1
ATOM 5961 C C . GLN A 1 760 ? -30.659 7.030 33.320 1.00 91.00 760 GLN A C 1
ATOM 5963 O O . GLN A 1 760 ? -30.688 8.235 33.573 1.00 91.00 760 GLN A O 1
ATOM 5968 N N . LEU A 1 761 ? -30.516 6.572 32.075 1.00 89.38 761 LEU A N 1
ATOM 5969 C CA . LEU A 1 761 ? -30.368 7.442 30.907 1.00 89.38 761 LEU A CA 1
ATOM 5970 C C . LEU A 1 761 ? -31.740 7.846 30.331 1.00 89.38 761 LEU A C 1
ATOM 5972 O O . LEU A 1 761 ? -32.690 7.062 30.438 1.00 89.38 761 LEU A O 1
ATOM 5976 N N . PRO A 1 762 ? -31.856 9.033 29.706 1.00 85.38 762 PRO A N 1
ATOM 5977 C CA . PRO A 1 762 ? -33.081 9.452 29.036 1.00 85.38 762 PRO A CA 1
ATOM 5978 C C . PRO A 1 762 ? -33.464 8.472 27.931 1.00 85.38 762 PRO A C 1
ATOM 5980 O O . PRO A 1 762 ? -32.605 8.054 27.142 1.00 85.38 762 PRO A O 1
ATOM 5983 N N . ASP A 1 763 ? -34.750 8.139 27.864 1.00 76.06 763 ASP A N 1
ATOM 5984 C CA . ASP A 1 763 ? -35.314 7.428 26.722 1.00 76.06 763 ASP A CA 1
ATOM 5985 C C . ASP A 1 763 ? -35.533 8.402 25.561 1.00 76.06 763 ASP A C 1
ATOM 5987 O O . ASP A 1 763 ? -35.881 9.565 25.759 1.00 76.06 763 ASP A O 1
ATOM 5991 N N . GLU A 1 764 ? -35.370 7.923 24.330 1.00 63.97 764 GLU A N 1
ATOM 5992 C CA . GLU A 1 764 ? -35.963 8.605 23.180 1.00 63.97 764 GLU A CA 1
ATOM 5993 C C . GLU A 1 764 ? -37.384 8.077 22.963 1.00 63.97 764 GLU A C 1
ATOM 5995 O O . GLU A 1 764 ? -37.611 6.869 23.061 1.00 63.97 764 GLU A O 1
ATOM 6000 N N . SER A 1 765 ? -38.319 8.963 22.607 1.00 51.47 765 SER A N 1
ATOM 6001 C CA . SER A 1 765 ? -39.768 8.705 22.492 1.00 51.47 765 SER A CA 1
ATOM 6002 C C . SER A 1 765 ? -40.175 7.531 21.582 1.00 51.47 765 SER A C 1
ATOM 6004 O O . SER A 1 765 ? -41.303 7.061 21.676 1.00 51.47 765 SER A O 1
ATOM 6006 N N . ASP A 1 766 ? -39.260 7.026 20.746 1.00 52.22 766 ASP A N 1
ATOM 6007 C CA . ASP A 1 766 ? -39.471 5.940 19.773 1.00 52.22 766 ASP A CA 1
ATOM 6008 C C . ASP A 1 766 ? -38.626 4.670 20.054 1.00 52.22 766 ASP A C 1
ATOM 6010 O O . ASP A 1 766 ? -38.433 3.828 19.166 1.00 52.22 766 ASP A O 1
ATOM 6014 N N . ALA A 1 767 ? -38.028 4.529 21.242 1.00 52.34 767 ALA A N 1
ATOM 6015 C CA . ALA A 1 767 ? -37.155 3.396 21.549 1.00 52.34 767 ALA A CA 1
ATOM 6016 C C . ALA A 1 767 ? -37.950 2.087 21.758 1.00 52.34 767 ALA A C 1
ATOM 6018 O O . ALA A 1 767 ? -38.806 1.982 22.634 1.00 52.34 767 ALA A O 1
ATOM 6019 N N . GLN A 1 768 ? -37.631 1.044 20.978 1.00 57.25 768 GLN A N 1
ATOM 6020 C CA . GLN A 1 768 ? -38.073 -0.332 21.260 1.00 57.25 768 GLN A CA 1
ATOM 6021 C C . GLN A 1 768 ? -37.617 -0.755 22.670 1.00 57.25 768 GLN A C 1
ATOM 6023 O O . GLN A 1 768 ? -36.580 -0.290 23.142 1.00 57.25 768 GLN A O 1
ATOM 6028 N N . THR A 1 769 ? -38.324 -1.688 23.319 1.00 60.78 769 THR A N 1
ATOM 6029 C CA . THR A 1 769 ? -38.062 -2.137 24.709 1.00 60.78 769 THR A CA 1
ATOM 6030 C C . THR A 1 769 ? -36.594 -2.468 25.013 1.00 60.78 769 THR A C 1
ATOM 6032 O O . THR A 1 769 ? -36.118 -2.185 26.108 1.00 60.78 769 THR A O 1
ATOM 6035 N N . ALA A 1 770 ? -35.838 -3.000 24.047 1.00 63.66 770 ALA A N 1
ATOM 6036 C CA . ALA A 1 770 ? -34.420 -3.335 24.222 1.00 63.66 770 ALA A CA 1
ATOM 6037 C C . ALA A 1 770 ? -33.467 -2.117 24.289 1.00 63.66 770 ALA A C 1
ATOM 6039 O O . ALA A 1 770 ? -32.333 -2.259 24.746 1.00 63.66 770 ALA A O 1
ATOM 6040 N N . GLN A 1 771 ? -33.901 -0.931 23.845 1.00 76.06 771 GLN A N 1
ATOM 6041 C CA . GLN A 1 771 ? -33.098 0.301 23.805 1.00 76.06 771 GLN A CA 1
ATOM 6042 C C . GLN A 1 771 ? -33.441 1.311 24.909 1.00 76.06 771 GLN A C 1
ATOM 6044 O O . GLN A 1 771 ? -32.921 2.425 24.885 1.00 76.06 771 GLN A O 1
ATOM 6049 N N . GLN A 1 772 ? -34.270 0.925 25.883 1.00 83.94 772 GLN A N 1
ATOM 6050 C CA . GLN A 1 772 ? -34.581 1.757 27.050 1.00 83.94 772 GLN A CA 1
ATOM 6051 C C . GLN A 1 772 ? -33.298 2.153 27.789 1.00 83.94 772 GLN A C 1
ATOM 6053 O O . GLN A 1 772 ? -32.459 1.294 28.064 1.00 83.94 772 GLN A O 1
ATOM 6058 N N . GLY A 1 773 ? -33.131 3.433 28.096 1.00 84.19 773 GLY A N 1
ATOM 6059 C CA . GLY A 1 773 ? -32.039 4.004 28.876 1.00 84.19 773 GLY A CA 1
ATOM 6060 C C . GLY A 1 773 ? -32.266 3.931 30.388 1.00 84.19 773 GLY A C 1
ATOM 6061 O O . GLY A 1 773 ? -31.291 3.865 31.142 1.00 84.19 773 GLY A O 1
ATOM 6062 N N . ASN A 1 774 ? -33.521 3.875 30.838 1.00 87.44 774 ASN A N 1
ATOM 6063 C CA . ASN A 1 774 ? -33.890 3.792 32.252 1.00 87.44 774 ASN A CA 1
ATOM 6064 C C . ASN A 1 774 ? -34.798 2.583 32.549 1.00 87.44 774 ASN A C 1
ATOM 6066 O O . ASN A 1 774 ? -35.426 2.005 31.663 1.00 87.44 774 ASN A O 1
ATOM 6070 N N . ARG A 1 775 ? -34.818 2.167 33.821 1.00 87.62 775 ARG A N 1
ATOM 6071 C CA . ARG A 1 775 ? -35.703 1.117 34.340 1.00 87.62 775 ARG A CA 1
ATOM 6072 C C . ARG A 1 775 ? -35.918 1.330 35.832 1.00 87.62 775 ARG A C 1
ATOM 6074 O O . ARG A 1 775 ? -34.955 1.319 36.605 1.00 87.62 775 ARG A O 1
ATOM 6081 N N . LYS A 1 776 ? -37.179 1.499 36.238 1.00 85.06 776 LYS A N 1
ATOM 6082 C CA . LYS A 1 776 ? -37.556 1.653 37.652 1.00 85.06 776 LYS A CA 1
ATOM 6083 C C . LYS A 1 776 ? -37.052 0.462 38.476 1.00 85.06 776 LYS A C 1
ATOM 6085 O O . LYS A 1 776 ? -37.102 -0.673 38.016 1.00 85.06 776 LYS A O 1
ATOM 6090 N N . GLY A 1 777 ? -36.561 0.735 39.686 1.00 84.31 777 GLY A N 1
ATOM 6091 C CA . GLY A 1 777 ? -36.012 -0.283 40.594 1.00 84.31 777 GLY A CA 1
ATOM 6092 C C . GLY A 1 777 ? -34.548 -0.669 40.339 1.00 84.31 777 GLY A C 1
ATOM 6093 O O . GLY A 1 777 ? -33.982 -1.435 41.113 1.00 84.31 777 GLY A O 1
ATOM 6094 N N . THR A 1 778 ? -33.907 -0.111 39.308 1.00 90.06 778 THR A N 1
ATOM 6095 C CA . THR A 1 778 ? -32.499 -0.386 38.966 1.00 90.06 778 THR A CA 1
ATOM 6096 C C . THR A 1 778 ? -31.616 0.844 39.191 1.00 90.06 778 THR A C 1
ATOM 6098 O O . THR A 1 778 ? -32.101 1.977 39.194 1.00 90.06 778 THR A O 1
ATOM 6101 N N . TRP A 1 779 ? -30.305 0.635 39.319 1.00 90.06 779 TRP A N 1
ATOM 6102 C CA . TRP A 1 779 ? -29.277 1.680 39.230 1.00 90.06 779 TRP A CA 1
ATOM 6103 C C . TRP A 1 779 ? -29.063 2.192 37.792 1.00 90.06 779 TRP A C 1
ATOM 6105 O O . TRP A 1 779 ? -28.194 3.025 37.548 1.00 90.06 779 TRP A O 1
ATOM 6115 N N . GLY A 1 780 ? -29.824 1.694 36.814 1.00 91.38 780 GLY A N 1
ATOM 6116 C CA . GLY A 1 780 ? -29.677 2.060 35.412 1.00 91.38 780 GLY A CA 1
ATOM 6117 C C . GLY A 1 780 ? -28.618 1.238 34.676 1.00 91.38 780 GLY A C 1
ATOM 6118 O O . GLY A 1 780 ? -28.308 0.099 35.041 1.00 91.38 780 GLY A O 1
ATOM 6119 N N . ARG A 1 781 ? -28.091 1.794 33.582 1.00 91.38 781 ARG A N 1
ATOM 6120 C CA . ARG A 1 781 ? -27.134 1.111 32.703 1.00 91.38 781 ARG A CA 1
ATOM 6121 C C . ARG A 1 781 ? -25.698 1.440 33.069 1.00 91.38 781 ARG A C 1
ATOM 6123 O O . ARG A 1 781 ? -25.379 2.584 33.376 1.00 91.38 781 ARG A O 1
ATOM 6130 N N . MET A 1 782 ? -24.828 0.438 32.952 1.00 92.12 782 MET A N 1
ATOM 6131 C CA . MET A 1 782 ? -23.382 0.612 33.086 1.00 92.12 782 MET A CA 1
ATOM 6132 C C . MET A 1 782 ? -22.858 1.636 32.077 1.00 92.12 782 MET A C 1
ATOM 6134 O O . MET A 1 782 ? -23.171 1.567 30.885 1.00 92.12 782 MET A O 1
ATOM 6138 N N . LEU A 1 783 ? -22.037 2.564 32.558 1.00 92.81 783 LEU A N 1
ATOM 6139 C CA . LEU A 1 783 ? -21.433 3.596 31.729 1.00 92.81 783 LEU A CA 1
ATOM 6140 C C . LEU A 1 783 ? -20.300 3.047 30.840 1.00 92.81 783 LEU A C 1
ATOM 6142 O O . LEU A 1 783 ? -19.740 1.983 31.114 1.00 92.81 783 LEU A O 1
ATOM 6146 N N . PRO A 1 784 ? -19.922 3.769 29.770 1.00 91.75 784 PRO A N 1
ATOM 6147 C CA . PRO A 1 784 ? -18.791 3.385 28.932 1.00 91.75 784 PRO A CA 1
ATOM 6148 C C . PRO A 1 784 ? -17.469 3.328 29.712 1.00 91.75 784 PRO A C 1
ATOM 6150 O O . PRO A 1 784 ? -17.281 4.014 30.716 1.00 91.75 784 PRO A O 1
ATOM 6153 N N . GLY A 1 785 ? -16.516 2.538 29.217 1.00 91.81 785 GLY A N 1
ATOM 6154 C CA . GLY A 1 785 ? -15.196 2.412 29.843 1.00 91.81 785 GLY A CA 1
ATOM 6155 C C . GLY A 1 785 ? -15.143 1.446 31.027 1.00 91.81 785 GLY A C 1
ATOM 6156 O O . GLY A 1 785 ? -14.174 1.477 31.782 1.00 91.81 785 GLY A O 1
ATOM 6157 N N . TYR A 1 786 ? -16.154 0.591 31.172 1.00 93.62 786 TYR A N 1
ATOM 6158 C CA . TYR A 1 786 ? -16.177 -0.504 32.131 1.00 93.62 786 TYR A CA 1
ATOM 6159 C C . TYR A 1 786 ? -16.293 -1.855 31.439 1.00 93.62 786 TYR A C 1
ATOM 6161 O O . TYR A 1 786 ? -16.882 -1.990 30.367 1.00 93.62 786 TYR A O 1
ATOM 6169 N N . SER A 1 787 ? -15.768 -2.868 32.113 1.00 94.06 787 SER A N 1
ATOM 6170 C CA . SER A 1 787 ? -16.136 -4.264 31.908 1.00 94.06 787 SER A CA 1
ATOM 6171 C C . SER A 1 787 ? -16.461 -4.889 33.262 1.00 94.06 787 SER A C 1
ATOM 6173 O O . SER A 1 787 ? -16.362 -4.231 34.299 1.00 94.06 787 SER A O 1
ATOM 6175 N N . TYR A 1 788 ? -16.876 -6.148 33.269 1.00 92.88 788 TYR A N 1
ATOM 6176 C CA . TYR A 1 788 ? -17.157 -6.870 34.502 1.00 92.88 788 TYR A CA 1
ATOM 6177 C C . TYR A 1 788 ? -16.968 -8.367 34.297 1.00 92.88 788 TYR A C 1
ATOM 6179 O O . TYR A 1 788 ? -17.023 -8.867 33.169 1.00 92.88 788 TYR A O 1
ATOM 6187 N N . TYR A 1 789 ? -16.806 -9.078 35.402 1.00 90.50 789 TYR A N 1
ATOM 6188 C CA . TYR A 1 789 ? -16.876 -10.530 35.463 1.00 90.50 789 TYR A CA 1
ATOM 6189 C C . TYR A 1 789 ? -17.554 -10.949 36.767 1.00 90.50 789 TYR A C 1
ATOM 6191 O O . TYR A 1 789 ? -17.714 -10.146 37.685 1.00 90.50 789 TYR A O 1
ATOM 6199 N N . ILE A 1 790 ? -18.005 -12.198 36.823 1.00 86.81 790 ILE A N 1
ATOM 6200 C CA . ILE A 1 790 ? -18.600 -12.770 38.030 1.00 86.81 790 ILE A CA 1
ATOM 6201 C C . ILE A 1 790 ? -17.568 -13.715 38.631 1.00 86.81 790 ILE A C 1
ATOM 6203 O O . ILE A 1 790 ? -17.088 -14.612 37.935 1.00 86.81 790 ILE A O 1
ATOM 6207 N N . LYS A 1 791 ? -17.220 -13.506 39.900 1.00 85.31 791 LYS A N 1
ATOM 6208 C CA . LYS A 1 791 ? -16.296 -14.357 40.655 1.00 85.31 791 LYS A CA 1
ATOM 6209 C C . LYS A 1 791 ? -16.992 -14.796 41.934 1.00 85.31 791 LYS A C 1
ATOM 6211 O O . LYS A 1 791 ? -17.497 -13.952 42.657 1.00 85.31 791 LYS A O 1
ATOM 6216 N N . ASP A 1 792 ? -17.083 -16.104 42.158 1.00 85.50 792 ASP A N 1
ATOM 6217 C CA . ASP A 1 792 ? -17.720 -16.688 43.350 1.00 85.50 792 ASP A CA 1
ATOM 6218 C C . ASP A 1 792 ? -19.169 -16.199 43.594 1.00 85.50 792 ASP A C 1
ATOM 6220 O O . ASP A 1 792 ? -19.638 -16.096 44.720 1.00 85.50 792 ASP A O 1
ATOM 6224 N N . GLY A 1 793 ? -19.903 -15.893 42.513 1.00 82.44 793 GLY A N 1
ATOM 6225 C CA . GLY A 1 793 ? -21.276 -15.368 42.570 1.00 82.44 793 GLY A CA 1
ATOM 6226 C C . GLY A 1 793 ? -21.380 -13.858 42.822 1.00 82.44 793 GLY A C 1
ATOM 6227 O O . GLY A 1 793 ? -22.487 -13.313 42.836 1.00 82.44 793 GLY A O 1
ATOM 6228 N N . GLU A 1 794 ? -20.251 -13.169 42.964 1.00 87.19 794 GLU A N 1
ATOM 6229 C CA . GLU A 1 794 ? -20.176 -11.732 43.202 1.00 87.19 794 GLU A CA 1
ATOM 6230 C C . GLU A 1 794 ? -19.819 -10.964 41.927 1.00 87.19 794 GLU A C 1
ATOM 6232 O O . GLU A 1 794 ? -19.085 -11.439 41.054 1.00 87.19 794 GLU A O 1
ATOM 6237 N N . PHE A 1 795 ? -20.390 -9.767 41.798 1.00 90.38 795 PHE A N 1
ATOM 6238 C CA . PHE A 1 795 ? -20.178 -8.898 40.652 1.00 90.38 795 PHE A CA 1
ATOM 6239 C C . PHE A 1 795 ? -18.892 -8.096 40.847 1.00 90.38 795 PHE A C 1
ATOM 6241 O O . PHE A 1 795 ? -18.822 -7.240 41.727 1.00 90.38 795 PHE A O 1
ATOM 6248 N N . VAL A 1 796 ? -17.893 -8.331 39.995 1.00 92.75 796 VAL A N 1
ATOM 6249 C CA . VAL A 1 796 ? -16.630 -7.590 40.033 1.00 92.75 796 VAL A CA 1
ATOM 6250 C C . VAL A 1 796 ? -16.568 -6.621 38.860 1.00 92.75 796 VAL A C 1
ATOM 6252 O O . VAL A 1 796 ? -16.596 -7.021 37.690 1.00 92.75 796 VAL A O 1
ATOM 6255 N N . LEU A 1 797 ? -16.482 -5.332 39.180 1.00 94.00 797 LEU A N 1
ATOM 6256 C CA . LEU A 1 797 ? -16.367 -4.246 38.221 1.00 94.00 797 LEU A CA 1
ATOM 6257 C C . LEU A 1 797 ? -14.902 -4.012 37.857 1.00 94.00 797 LEU A C 1
ATOM 6259 O O . LEU A 1 797 ? -14.033 -3.861 38.710 1.00 94.00 797 LEU A O 1
ATOM 6263 N N . ASN A 1 798 ? -14.651 -3.898 36.561 1.00 92.94 798 ASN A N 1
ATOM 6264 C CA . ASN A 1 798 ? -13.350 -3.600 35.994 1.00 92.94 798 ASN A CA 1
ATOM 6265 C C . ASN A 1 798 ? -13.388 -2.206 35.362 1.00 92.94 798 ASN A C 1
ATOM 6267 O O . ASN A 1 798 ? -13.892 -2.038 34.247 1.00 92.94 798 ASN A O 1
ATOM 6271 N N . GLY A 1 799 ? -12.838 -1.212 36.060 1.00 88.81 799 GLY A N 1
ATOM 6272 C CA . GLY A 1 799 ? -12.784 0.180 35.611 1.00 88.81 799 GLY A CA 1
ATOM 6273 C C . GLY A 1 799 ? -11.382 0.658 35.251 1.00 88.81 799 GLY A C 1
ATOM 6274 O O . GLY A 1 799 ? -10.641 -0.038 34.557 1.00 88.81 799 GLY A O 1
ATOM 6275 N N . ILE A 1 800 ? -11.060 1.882 35.675 1.00 83.62 800 ILE A N 1
ATOM 6276 C CA . ILE A 1 800 ? -9.752 2.517 35.437 1.00 83.62 800 ILE A CA 1
ATOM 6277 C C . ILE A 1 800 ? -8.754 2.160 36.536 1.00 83.62 800 ILE A C 1
ATOM 6279 O O . ILE A 1 800 ? -7.570 2.013 36.244 1.00 83.62 800 ILE A O 1
ATOM 6283 N N . LYS A 1 801 ? -9.233 2.035 37.777 1.00 83.69 801 LYS A N 1
ATOM 6284 C CA . LYS A 1 801 ? -8.440 1.557 38.911 1.00 83.69 801 LYS A CA 1
ATOM 6285 C C . LYS A 1 801 ? -8.534 0.030 39.015 1.00 83.69 801 LYS A C 1
ATOM 6287 O O . LYS A 1 801 ? -9.083 -0.629 38.126 1.00 83.69 801 LYS A O 1
ATOM 6292 N N . GLU A 1 802 ? -7.975 -0.511 40.092 1.00 85.38 802 GLU A N 1
ATOM 6293 C CA . GLU A 1 802 ? -8.042 -1.934 40.420 1.00 85.38 802 GLU A CA 1
ATOM 6294 C C . GLU A 1 802 ? -9.489 -2.470 40.409 1.00 85.38 802 GLU A C 1
ATOM 6296 O O . GLU A 1 802 ? -10.433 -1.706 40.648 1.00 85.38 802 GLU A O 1
ATOM 6301 N N . PRO A 1 803 ? -9.684 -3.769 40.107 1.00 91.19 803 PRO A N 1
ATOM 6302 C CA . PRO A 1 803 ? -10.998 -4.401 40.134 1.00 91.19 803 PRO A CA 1
ATOM 6303 C C . PRO A 1 803 ? -11.700 -4.215 41.483 1.00 91.19 803 PRO A C 1
ATOM 6305 O O . PRO A 1 803 ? -11.121 -4.474 42.537 1.00 91.19 803 PRO A O 1
ATOM 6308 N N . GLU A 1 804 ? -12.968 -3.816 41.440 1.00 93.38 804 GLU A N 1
ATOM 6309 C CA . GLU A 1 804 ? -13.773 -3.500 42.620 1.00 93.38 804 GLU A CA 1
ATOM 6310 C C . GLU A 1 804 ? -14.915 -4.510 42.752 1.00 93.38 804 GLU A C 1
ATOM 6312 O O . GLU A 1 804 ? -15.694 -4.714 41.816 1.00 93.38 804 GLU A O 1
ATOM 6317 N N . ASN A 1 805 ? -15.019 -5.158 43.910 1.00 91.62 805 ASN A N 1
ATOM 6318 C CA . ASN A 1 805 ? -16.107 -6.085 44.192 1.00 91.62 805 ASN A CA 1
ATOM 6319 C C . ASN A 1 805 ? -17.348 -5.319 44.668 1.00 91.62 805 ASN A C 1
ATOM 6321 O O . ASN A 1 805 ? -17.270 -4.551 45.626 1.00 91.62 805 ASN A O 1
ATOM 6325 N N . LEU A 1 806 ? -18.487 -5.537 44.010 1.00 89.56 806 LEU A N 1
ATOM 6326 C CA . LEU A 1 806 ? -19.761 -4.882 44.305 1.00 89.56 806 LEU A CA 1
ATOM 6327 C C . LEU A 1 806 ? -20.822 -5.942 44.638 1.00 89.56 806 LEU A C 1
ATOM 6329 O O . LEU A 1 806 ? -21.706 -6.221 43.819 1.00 89.56 806 LEU A O 1
ATOM 6333 N N . PRO A 1 807 ? -20.768 -6.546 45.838 1.00 80.94 807 PRO A N 1
ATOM 6334 C CA . PRO A 1 807 ? -21.649 -7.649 46.215 1.00 80.94 807 PRO A CA 1
ATOM 6335 C C . PRO A 1 807 ? -23.136 -7.270 46.209 1.00 80.94 807 PRO A C 1
ATOM 6337 O O . PRO A 1 807 ? -23.977 -8.150 46.045 1.00 80.94 807 PRO A O 1
ATOM 6340 N N . GLN A 1 808 ? -23.476 -5.986 46.334 1.00 80.19 808 GLN A N 1
ATOM 6341 C CA . GLN A 1 808 ? -24.833 -5.428 46.303 1.00 80.19 808 GLN A CA 1
ATOM 6342 C C . GLN A 1 808 ? -25.441 -5.286 44.895 1.00 80.19 808 GLN A C 1
ATOM 6344 O O . GLN A 1 808 ? -26.610 -4.914 44.764 1.00 80.19 808 GLN A O 1
ATOM 6349 N N . VAL A 1 809 ? -24.671 -5.570 43.841 1.00 86.31 809 VAL A N 1
ATOM 6350 C CA . VAL A 1 809 ? -25.082 -5.399 42.442 1.00 86.31 809 VAL A CA 1
ATOM 6351 C C . VAL A 1 809 ? -25.363 -6.753 41.795 1.00 86.31 809 VAL A C 1
ATOM 6353 O O . VAL A 1 809 ? -24.646 -7.732 41.994 1.00 86.31 809 VAL A O 1
ATOM 6356 N N . SER A 1 810 ? -26.412 -6.811 40.977 1.00 85.88 810 SER A N 1
ATOM 6357 C CA . SER A 1 810 ? -26.622 -7.893 40.008 1.00 85.88 810 SER A CA 1
ATOM 6358 C C . SER A 1 810 ? -26.974 -7.307 38.643 1.00 85.88 810 SER A C 1
ATOM 6360 O O . SER A 1 810 ? -27.381 -6.151 38.560 1.00 85.88 810 SER A O 1
ATOM 6362 N N . LEU A 1 811 ? -26.783 -8.074 37.569 1.00 85.56 811 LEU A N 1
ATOM 6363 C CA . LEU A 1 811 ? -27.099 -7.637 36.210 1.00 85.56 811 LEU A CA 1
ATOM 6364 C C . LEU A 1 811 ? -28.305 -8.411 35.682 1.00 85.56 811 LEU A C 1
ATOM 6366 O O . LEU A 1 811 ? -28.321 -9.641 35.747 1.00 85.56 811 LEU A O 1
ATOM 6370 N N . ASP A 1 812 ? -29.291 -7.709 35.133 1.00 85.81 812 ASP A N 1
ATOM 6371 C CA . ASP A 1 812 ? -30.404 -8.362 34.449 1.00 85.81 812 ASP A CA 1
ATOM 6372 C C . ASP A 1 812 ? -30.073 -8.741 32.992 1.00 85.81 812 ASP A C 1
ATOM 6374 O O . ASP A 1 812 ? -29.009 -8.428 32.450 1.00 85.81 812 ASP A O 1
ATOM 6378 N N . LYS A 1 813 ? -31.014 -9.435 32.338 1.00 78.31 813 LYS A N 1
ATOM 6379 C CA . LYS A 1 813 ? -30.873 -9.901 30.946 1.00 78.31 813 LYS A CA 1
ATOM 6380 C C . LYS A 1 813 ? -30.755 -8.757 29.932 1.00 78.31 813 LYS A C 1
ATOM 6382 O O . LYS A 1 813 ? -30.183 -8.953 28.859 1.00 78.31 813 LYS A O 1
ATOM 6387 N N . ASP A 1 814 ? -31.260 -7.573 30.263 1.00 78.31 814 ASP A N 1
ATOM 6388 C CA . ASP A 1 814 ? -31.244 -6.392 29.393 1.00 78.31 814 ASP A CA 1
ATOM 6389 C C . ASP A 1 814 ? -30.043 -5.474 29.678 1.00 78.31 814 ASP A C 1
ATOM 6391 O O . ASP A 1 814 ? -29.855 -4.454 29.005 1.00 78.31 814 ASP A O 1
ATOM 6395 N N . GLY A 1 815 ? -29.196 -5.862 30.636 1.00 82.56 815 GLY A N 1
ATOM 6396 C CA . GLY A 1 815 ? -27.946 -5.201 30.976 1.00 82.56 815 GLY A CA 1
ATOM 6397 C C . GLY A 1 815 ? -28.088 -4.043 31.964 1.00 82.56 815 GLY A C 1
ATOM 6398 O O . GLY A 1 815 ? -27.185 -3.203 32.005 1.00 82.56 815 GLY A O 1
ATOM 6399 N N . PHE A 1 816 ? -29.183 -3.970 32.729 1.00 89.25 816 PHE A N 1
ATOM 6400 C CA . PHE A 1 816 ? -29.334 -3.028 33.843 1.00 89.25 816 PHE A CA 1
ATOM 6401 C C . PHE A 1 816 ? -28.727 -3.584 35.132 1.00 89.25 816 PHE A C 1
ATOM 6403 O O . PHE A 1 816 ? -28.736 -4.794 35.369 1.00 89.25 816 PHE A O 1
ATOM 6410 N N . LEU A 1 817 ? -28.199 -2.686 35.966 1.00 91.00 817 LEU A N 1
ATOM 6411 C CA . LEU A 1 817 ? -27.652 -3.013 37.279 1.00 91.00 817 LEU A CA 1
ATOM 6412 C C . LEU A 1 817 ? -28.761 -2.905 38.330 1.00 91.00 817 LEU A C 1
ATOM 6414 O O . LEU A 1 817 ? -29.270 -1.818 38.588 1.00 91.00 817 LEU A O 1
ATOM 6418 N N . ASN A 1 818 ? -29.121 -4.014 38.964 1.00 89.06 818 ASN A N 1
ATOM 6419 C CA . ASN A 1 818 ? -30.173 -4.073 39.974 1.00 89.06 818 ASN A CA 1
ATOM 6420 C C . ASN A 1 818 ? -29.638 -3.807 41.387 1.00 89.06 818 ASN A C 1
ATOM 6422 O O . ASN A 1 818 ? -28.492 -4.136 41.707 1.00 89.06 818 ASN A O 1
ATOM 6426 N N . LYS A 1 819 ? -30.514 -3.268 42.240 1.00 84.19 819 LYS A N 1
ATOM 6427 C CA . LYS A 1 819 ? -30.326 -3.132 43.691 1.00 84.19 819 LYS A CA 1
ATOM 6428 C C . LYS A 1 819 ? -30.622 -4.501 44.333 1.00 84.19 819 LYS A C 1
ATOM 6430 O O . LYS A 1 819 ? -31.763 -4.944 44.252 1.00 84.19 819 LYS A O 1
ATOM 6435 N N . LYS A 1 820 ? -29.646 -5.220 44.916 1.00 67.56 820 LYS A N 1
ATOM 6436 C CA . LYS A 1 820 ? -29.953 -6.483 45.634 1.00 67.56 820 LYS A CA 1
ATOM 6437 C C . LYS A 1 820 ? -30.888 -6.193 46.820 1.00 67.56 820 LYS A C 1
ATOM 6439 O O . LYS A 1 820 ? -30.556 -5.352 47.648 1.00 67.56 820 LYS A O 1
ATOM 6444 N N . GLY A 1 821 ? -32.015 -6.907 46.901 1.00 57.91 821 GLY A N 1
ATOM 6445 C CA . GLY A 1 821 ? -33.023 -6.760 47.965 1.00 57.91 821 GLY A CA 1
ATOM 6446 C C . GLY A 1 821 ? -34.409 -6.283 47.507 1.00 57.91 821 GLY A C 1
ATOM 6447 O O . GLY A 1 821 ? -35.282 -6.153 48.358 1.00 57.91 821 GLY A O 1
ATOM 6448 N N . ASN A 1 822 ? -34.610 -6.061 46.201 1.00 40.62 822 ASN A N 1
ATOM 6449 C CA . ASN A 1 822 ? -35.908 -5.809 45.557 1.00 40.62 822 ASN A CA 1
ATOM 6450 C C . ASN A 1 822 ? -36.175 -6.804 44.429 1.00 40.62 822 ASN A C 1
ATOM 6452 O O . ASN A 1 822 ? -35.199 -7.152 43.719 1.00 40.62 822 ASN A O 1
#

Sequence (822 aa):
MICQKDKFGRIVPLLLAQTLGAFNDNAVKAFLPVLAAFYFGKESMDQINQWASLLLILPFILFAPLAGWVSDRFSKRRVIGVSLFSQLLALAVILLGISFQSLLCALIGFFLLSTQSTFLSPAKKGILKEIVGYEKLGKAVGWMEMLSVVGILAGAFTGAVLFDQFVGSLSGWGAAQQIVWIILALALLSWLVNLPTPATGLIHKAPFRINLLFGHFHDLRNLLRNNRLRWAALGDACFWSVGGFFYLVLVRLSGEVTEGNVGMGSLYGYWFLLLGVGIMAGALFAAYLNKGRVEVGLSPLGLLGMTFSLAGVYFFPALGRMFEVCCASLGFFGALFFVPLNGYLQDQVEPKERGRVLAASNLLTQLGGVLLIGVHIWLVNGFGAGAKLEILILLFPLGLMAVLVGTFLFEDLLRSFFHMILRIFYRIEIRGMQNFPERGGALIVSNHLSYADPVFIGAAFPRKVRYLAHKELSKSRLMKAVFRLTDTLTVSSSGPLASVKQSIKRLGEGRPLCLFAEGGISRIGVTLSFMRGSILLAKSAKAPIIPTFLDRVWGSIYSNKGGCFFKKTPESFPYRVSVYVGHPIDPEQATPESVRQAVLQLGRESFHQRLGNAEEMSQNLRKQILRSTKGILLKDRNGCVISRSHFLEKNYSREFSEPFGKWMQLVQDVINQPEEFVILPWVNWMRLKQTNLIDHPKLRICMGDQTWMEQWFPWFPLLSGFGFEQNEDGSWQTITRDEGVECHLVDGLATSQNGLVALQLPDESDAQTAQQGNRKGTWGRMLPGYSYYIKDGEFVLNGIKEPENLPQVSLDKDGFLNKKGN

Solvent-accessible surface area (backbone atoms only — not comparable to full-atom values): 41785 Å² total; per-residue (Å²): 144,82,86,85,83,59,55,64,69,60,48,48,37,49,47,51,20,50,18,45,50,33,15,40,58,25,17,55,60,36,29,52,20,51,47,33,26,73,77,66,36,67,72,40,16,53,54,42,44,51,49,50,54,47,39,50,43,48,30,48,70,72,40,33,49,56,19,41,49,50,31,37,48,38,44,27,47,56,46,36,52,50,23,40,48,46,39,47,53,15,49,49,40,22,45,52,10,41,74,69,72,31,66,66,44,27,50,53,15,46,34,45,35,25,38,29,51,29,40,28,51,48,14,60,61,53,44,46,47,74,60,48,31,79,92,43,30,66,61,53,51,51,53,44,54,53,40,35,52,52,15,36,36,51,12,25,25,50,26,8,33,49,34,38,60,33,39,77,79,35,53,60,54,54,18,51,44,54,52,47,52,52,41,43,52,45,37,50,49,21,41,58,46,34,64,81,40,68,83,58,93,66,69,49,83,73,78,91,54,78,67,48,66,55,42,55,57,56,44,31,53,52,43,63,67,32,88,80,48,26,60,33,38,50,48,37,15,48,51,54,14,52,51,54,37,49,50,55,36,40,52,48,37,23,51,70,74,39,85,87,55,86,45,37,34,37,49,29,16,49,50,48,38,35,22,44,54,15,27,54,55,19,40,53,50,43,52,64,72,29,66,83,44,74,50,56,19,39,24,35,56,7,32,45,41,28,32,54,17,48,52,36,47,56,75,37,56,84,92,35,72,67,16,51,52,16,36,19,41,26,17,19,18,42,20,25,25,34,53,27,26,51,47,42,52,57,68,78,36,57,86,86,51,34,66,58,54,51,50,17,34,48,49,49,21,48,54,40,31,54,51,39,48,50,50,50,52,45,40,40,78,72,68,66,49,52,44,60,55,54,50,54,61,54,39,54,62,41,42,52,46,18,53,54,47,33,64,77,36,42,65,44,29,53,49,41,52,51,52,53,51,44,59,65,53,29,44,78,47,77,42,48,65,87,47,58,72,95,65,56,29,34,35,35,39,29,67,36,43,35,84,52,49,68,57,55,52,51,68,70,44,79,60,80,51,26,42,74,42,60,43,72,58,52,75,42,71,67,46,41,49,50,33,60,72,48,62,39,46,59,38,44,96,91,53,54,64,64,47,50,54,52,50,30,51,40,24,63,74,32,38,34,36,42,45,56,35,49,80,53,69,36,70,47,59,50,87,61,38,46,47,62,66,61,48,55,47,22,42,77,32,73,18,38,32,29,25,25,26,74,41,62,44,63,61,35,34,52,4,34,51,74,84,42,62,67,81,55,73,66,93,50,86,53,32,58,35,37,41,35,35,38,68,63,38,57,29,86,80,54,43,44,64,58,48,46,35,51,24,27,41,46,37,20,54,53,43,58,67,70,51,64,55,56,67,57,37,28,55,51,44,53,52,46,43,65,70,56,47,75,59,60,31,41,29,47,76,89,68,52,73,40,36,37,50,66,68,69,54,94,82,61,66,83,81,49,63,86,68,55,25,59,37,47,48,56,52,49,46,34,75,74,46,34,76,85,58,34,63,53,62,47,51,41,52,56,34,47,72,51,37,42,57,78,66,53,86,40,45,28,38,59,76,67,56,72,52,41,46,57,61,44,44,57,51,49,44,50,62,70,72,45,18,33,33,41,46,94,89,57,28,38,30,48,68,61,90,68,80,89,61,76,67,44,65,37,48,55,40,45,41,91,80,62,24,65,46,23,37,28,37,70,65,60,100,82,57,56,85,84,62,55,29,49,52,91,84,40,27,10,30,58,44,64,38,35,27,59,52,75,55,99,90,30,35,31,40,37,50,88,49,79,74,43,79,38,76,60,44,45,73,51,88,70,49,35,33,34,49,70,92,117